Protein AF-A7HED4-F1 (afdb_monomer)

Solvent-accessible surface area (backbone atoms only — not comparable to full-atom values): 51381 Å² total; per-residue (Å²): 135,92,88,86,83,90,87,86,90,88,89,86,82,90,84,86,86,87,80,84,82,87,85,90,85,84,85,78,87,82,94,77,87,62,64,84,81,27,48,77,59,94,93,39,71,42,75,64,60,63,80,73,79,54,67,51,77,67,40,40,24,67,33,13,4,58,94,39,56,47,18,56,63,71,30,32,25,86,46,32,77,16,14,70,39,52,35,47,51,101,47,24,13,41,68,59,53,68,72,76,80,55,64,35,87,53,39,43,27,67,31,11,3,65,82,40,56,44,22,58,58,73,31,37,26,89,44,28,77,12,17,59,23,45,34,42,56,94,46,26,13,37,61,62,55,62,81,73,73,50,58,28,73,62,33,37,27,58,28,10,4,63,90,37,54,46,21,57,67,74,36,35,20,89,42,31,82,16,18,64,23,32,28,43,62,92,48,26,13,38,68,54,51,61,75,78,78,38,51,27,75,57,33,34,19,65,28,10,3,60,88,36,58,45,19,55,72,76,32,32,22,85,43,28,79,10,16,66,34,40,27,49,50,100,50,23,8,44,71,61,54,60,77,66,82,44,64,31,84,61,36,38,22,64,24,11,5,73,84,37,59,39,26,60,56,71,34,38,23,84,45,30,80,12,14,57,24,19,19,41,53,102,45,22,10,22,23,4,3,44,25,4,27,25,54,36,62,66,26,48,34,66,47,14,3,45,93,20,31,62,35,14,56,71,68,30,37,25,90,46,30,78,19,12,71,56,60,32,43,56,94,47,20,18,40,79,78,65,64,75,78,80,52,65,80,81,53,42,50,32,74,36,14,2,34,78,95,27,57,47,23,53,70,75,34,42,25,88,48,29,76,14,16,72,42,55,36,46,57,97,48,27,18,45,78,71,58,79,81,70,81,57,65,46,92,65,46,38,35,69,52,14,6,50,86,88,50,50,61,32,52,79,75,35,47,23,90,44,37,83,20,25,74,79,52,33,49,54,100,45,26,17,48,69,95,65,72,76,70,85,50,74,57,96,63,43,65,41,74,51,17,13,67,90,44,51,62,25,50,78,72,33,55,32,92,47,34,77,22,18,79,63,60,37,45,58,95,47,25,24,52,87,92,54,75,82,72,86,64,85,52,78,80,67,60,36,79,76,36,20,13,95,83,54,11,10,27,31,76,74,52,23,12,6,13,3,47,16,7,63,69,59,34,35,40,84,33,23,30,54,81,81,60,72,75,72,79,60,74,50,90,63,46,46,30,64,49,14,5,67,87,41,56,51,20,51,77,72,28,35,23,86,46,29,80,16,14,72,59,47,37,44,54,96,47,24,16,41,77,70,56,65,78,71,81,57,68,44,87,65,46,35,20,68,30,11,5,52,83,77,38,56,50,23,56,70,75,32,27,22,89,41,37,76,11,17,67,70,53,34,42,54,100,46,25,12,29,46,84,56,44,72,69,80,53,65,47,100,56,34,49,15,76,35,9,4,45,86,56,28,58,47,17,54,70,75,27,32,22,87,45,29,77,13,15,70,37,46,37,46,53,98,46,25,16,42,74,66,53,64,79,73,73,55,65,33,89,64,40,39,26,60,33,14,4,68,90,34,59,52,20,55,72,72,37,35,21,86,44,35,80,15,16,72,39,57,34,47,55,97,49,22,13,39,77,58,52,65,76,70,76,52,75,37,80,57,43,36,33,65,35,12,4,69,80,36,60,48,21,60,77,71,37,38,24,88,43,32,75,18,13,70,31,42,4,23,40,95,48,23,17,37,21,31,35,36,45,34,52,59,67,68,69,74,77,64,70,64,45,77,47,71,26,10,40,82,21,52,55,77,42,87,40,35,25,40,40,62,67,96,80,27,12,28,26,55,42,34,31,28,49,65,88,74,89,44,57,53,74,92,61,69,62,54,45,36,45,34,67,42,43,36,70,64,25,30,72,46,65,49,78,48,93,94,37,69,34,54,52,25,31,50,20,45,52,52,52,31,38,46,27,70,43,90,71,12,29,40,38,34,26,42,69,100,33,90,62,79,43,68,36,41,55,25,34,44,46,99,55,55,12,47,31,34,84,45,24,59,67,41,29,33,58,35,52,22,86,89,30,79,82,18,34,47,41,33,92,76,26,26,48,56,26,23,35,91,38,78,88,52,62,30,46,58,38,18,62,75,50,82,24,35,54,42,43,30,24,72,88,58,32,52,65,67,56,81,70,50,60,76,81,84,73,55,57,50,71,76,63,93,66,84,75,77,42,37,43,38,30,30,38,69

Structure (mmCIF, N/CA/C/O backbone):
data_AF-A7HED4-F1
#
_entry.id   AF-A7HED4-F1
#
loop_
_atom_site.group_PDB
_atom_site.id
_atom_site.type_symbol
_atom_site.label_atom_id
_atom_site.label_alt_id
_atom_site.label_comp_id
_atom_site.label_asym_id
_atom_site.label_entity_id
_atom_site.label_seq_id
_atom_site.pdbx_PDB_ins_code
_atom_site.Cartn_x
_atom_site.Cartn_y
_atom_site.Cartn_z
_atom_site.occupancy
_atom_site.B_iso_or_equiv
_atom_site.auth_seq_id
_atom_site.auth_comp_id
_atom_site.auth_asym_id
_atom_site.auth_atom_id
_atom_site.pdbx_PDB_model_num
ATOM 1 N N . MET A 1 1 ? 2.242 -45.317 53.124 1.00 32.81 1 MET A N 1
ATOM 2 C CA . MET A 1 1 ? 3.080 -46.475 53.544 1.00 32.81 1 MET A CA 1
ATOM 3 C C . MET A 1 1 ? 3.637 -46.226 54.950 1.00 32.81 1 MET A C 1
ATOM 5 O O . MET A 1 1 ? 3.432 -45.144 55.476 1.00 32.81 1 MET A O 1
ATOM 9 N N . SER A 1 2 ? 4.286 -47.212 55.580 1.00 36.34 2 SER A N 1
ATOM 10 C CA . SER A 1 2 ? 4.820 -47.104 56.954 1.00 36.34 2 SER A CA 1
ATOM 11 C C . SER A 1 2 ? 6.038 -46.175 57.074 1.00 36.34 2 SER A C 1
ATOM 13 O O . SER A 1 2 ? 6.941 -46.292 56.247 1.00 36.34 2 SER A O 1
ATOM 15 N N . SER A 1 3 ? 6.121 -45.371 58.149 1.00 31.45 3 SER A N 1
ATOM 16 C CA . SER A 1 3 ? 7.297 -45.322 59.056 1.00 31.45 3 SER A CA 1
ATOM 17 C C . SER A 1 3 ? 7.109 -44.406 60.283 1.00 31.45 3 SER A C 1
ATOM 19 O O . SER A 1 3 ? 6.693 -43.261 60.160 1.00 31.45 3 SER A O 1
ATOM 21 N N . ARG A 1 4 ? 7.516 -44.895 61.467 1.00 38.75 4 ARG A N 1
ATOM 22 C CA . ARG A 1 4 ? 7.826 -44.129 62.699 1.00 38.75 4 ARG A CA 1
ATOM 23 C C . ARG A 1 4 ? 9.233 -44.521 63.180 1.00 38.75 4 ARG A C 1
ATOM 25 O O . ARG A 1 4 ? 9.566 -45.704 63.112 1.00 38.75 4 ARG A O 1
ATOM 32 N N . PRO A 1 5 ? 10.019 -43.579 63.725 1.00 48.75 5 PRO A N 1
ATOM 33 C CA . PRO A 1 5 ? 10.653 -43.752 65.056 1.00 48.75 5 PRO A CA 1
ATOM 34 C C . PRO A 1 5 ? 10.305 -42.561 66.000 1.00 48.75 5 PRO A C 1
ATOM 36 O O . PRO A 1 5 ? 10.028 -41.478 65.504 1.00 48.75 5 PRO A O 1
ATOM 39 N N . LEU A 1 6 ? 10.094 -42.686 67.328 1.00 32.69 6 LEU A N 1
ATOM 40 C CA . LEU A 1 6 ? 11.025 -43.019 68.445 1.00 32.69 6 LEU A CA 1
ATOM 41 C C . LEU A 1 6 ? 12.090 -41.909 68.687 1.00 32.69 6 LEU A C 1
ATOM 43 O O . LEU A 1 6 ? 12.700 -41.478 67.720 1.00 32.69 6 LEU A O 1
ATOM 47 N N . VAL A 1 7 ? 12.406 -41.398 69.900 1.00 31.97 7 VAL A N 1
ATOM 48 C CA . VAL A 1 7 ? 12.181 -41.798 71.325 1.00 31.97 7 VAL A CA 1
ATOM 49 C C . VAL A 1 7 ? 12.046 -40.542 72.235 1.00 31.97 7 VAL A C 1
ATOM 51 O O . VAL A 1 7 ? 12.674 -39.532 71.934 1.00 31.97 7 VAL A O 1
ATOM 54 N N . GLY A 1 8 ? 11.363 -40.611 73.396 1.00 28.89 8 GLY A N 1
ATOM 55 C CA . GLY A 1 8 ? 11.451 -39.586 74.466 1.00 28.89 8 GLY A CA 1
ATOM 56 C C . GLY A 1 8 ? 11.029 -40.077 75.871 1.00 28.89 8 GLY A C 1
ATOM 57 O O . GLY A 1 8 ? 9.911 -40.543 76.049 1.00 28.89 8 GLY A O 1
ATOM 58 N N . LEU A 1 9 ? 11.933 -40.004 76.859 1.00 30.14 9 LEU A N 1
ATOM 59 C CA . LEU A 1 9 ? 11.768 -40.413 78.278 1.00 30.14 9 LEU A CA 1
ATOM 60 C C . LEU A 1 9 ? 11.087 -39.309 79.135 1.00 30.14 9 LEU A C 1
ATOM 62 O O . LEU A 1 9 ? 11.130 -38.154 78.733 1.00 30.14 9 LEU A O 1
ATOM 66 N N . ALA A 1 10 ? 10.524 -39.530 80.339 1.00 29.92 10 ALA A N 1
ATOM 67 C CA . ALA A 1 10 ? 10.331 -40.728 81.186 1.00 29.92 10 ALA A CA 1
ATOM 68 C C . ALA A 1 10 ? 9.165 -40.519 82.197 1.00 29.92 10 ALA A C 1
ATOM 70 O O . ALA A 1 10 ? 8.718 -39.394 82.399 1.00 29.92 10 ALA A O 1
ATOM 71 N N . LEU A 1 11 ? 8.726 -41.587 82.889 1.00 36.91 11 LEU A N 1
ATOM 72 C CA . LEU A 1 11 ? 7.639 -41.571 83.887 1.00 36.91 11 LEU A CA 1
ATOM 73 C C . LEU A 1 11 ? 8.068 -42.189 85.239 1.00 36.91 11 LEU A C 1
ATOM 75 O O . LEU A 1 11 ? 8.472 -43.351 85.271 1.00 36.91 11 LEU A O 1
ATOM 79 N N . ALA A 1 12 ? 7.936 -41.442 86.345 1.00 34.84 12 ALA A N 1
ATOM 80 C CA . ALA A 1 12 ? 8.026 -41.892 87.750 1.00 34.84 12 ALA A CA 1
ATOM 81 C C . ALA A 1 12 ? 7.647 -40.725 88.701 1.00 34.84 12 ALA A C 1
ATOM 83 O O . ALA A 1 12 ? 7.949 -39.587 88.364 1.00 34.84 12 ALA A O 1
ATOM 84 N N . ALA A 1 13 ? 7.083 -40.886 89.908 1.00 34.88 13 ALA A N 1
ATOM 85 C CA . ALA A 1 13 ? 6.392 -42.001 90.581 1.00 34.88 13 ALA A CA 1
ATOM 86 C C . ALA A 1 13 ? 5.722 -41.472 91.892 1.00 34.88 13 ALA A C 1
ATOM 88 O O . ALA A 1 13 ? 5.904 -40.308 92.231 1.00 34.88 13 ALA A O 1
ATOM 89 N N . PHE A 1 14 ? 5.066 -42.359 92.664 1.00 27.20 14 PHE A N 1
ATOM 90 C CA . PHE A 1 14 ? 4.455 -42.166 94.007 1.00 27.20 14 PHE A CA 1
ATOM 91 C C . PHE A 1 14 ? 3.105 -41.398 94.110 1.00 27.20 14 PHE A C 1
ATOM 93 O O . PHE A 1 14 ? 2.859 -40.501 93.319 1.00 27.20 14 PHE A O 1
ATOM 100 N N . VAL A 1 15 ? 2.238 -41.607 95.129 1.00 33.75 15 VAL A N 1
ATOM 101 C CA . VAL A 1 15 ? 1.632 -42.850 95.706 1.00 33.75 15 VAL A CA 1
ATOM 102 C C . VAL A 1 15 ? 0.630 -42.523 96.849 1.00 33.75 15 VAL A C 1
ATOM 104 O O . VAL A 1 15 ? 0.887 -41.627 97.642 1.00 33.75 15 VAL A O 1
ATOM 107 N N . ALA A 1 16 ? -0.404 -43.373 96.992 1.00 32.06 16 ALA A N 1
ATOM 108 C CA . ALA A 1 16 ? -1.256 -43.645 98.177 1.00 32.06 16 ALA A CA 1
ATOM 109 C C . ALA A 1 16 ? -2.467 -42.751 98.570 1.00 32.06 16 ALA A C 1
ATOM 111 O O . ALA A 1 16 ? -2.342 -41.562 98.826 1.00 32.06 16 ALA A O 1
ATOM 112 N N . ALA A 1 17 ? -3.562 -43.481 98.865 1.00 32.81 17 ALA A N 1
ATOM 113 C CA . ALA A 1 17 ? -4.663 -43.198 99.807 1.00 32.81 17 ALA A CA 1
ATOM 114 C C . ALA A 1 17 ? -5.717 -42.123 99.419 1.00 32.81 17 ALA A C 1
ATOM 116 O O . ALA A 1 17 ? -5.441 -41.230 98.634 1.00 32.81 17 ALA A O 1
ATOM 117 N N . CYS A 1 18 ? -6.966 -42.178 99.918 1.00 28.81 18 CYS A N 1
ATOM 118 C CA . CYS A 1 18 ? -7.543 -43.064 100.951 1.00 28.81 18 CYS A CA 1
ATOM 119 C C . CYS A 1 18 ? -8.990 -43.526 100.630 1.00 28.81 18 CYS A C 1
ATOM 121 O O . CYS A 1 18 ? -9.549 -43.158 99.602 1.00 28.81 18 CYS A O 1
ATOM 123 N N . SER A 1 19 ? -9.590 -44.340 101.509 1.00 30.97 19 SER A N 1
ATOM 124 C CA . SER A 1 19 ? -10.839 -45.082 101.255 1.00 30.97 19 SER A CA 1
ATOM 125 C C . SER A 1 19 ? -12.036 -44.663 102.127 1.00 30.97 19 SER A C 1
ATOM 127 O O . SER A 1 19 ? -11.884 -44.382 103.310 1.00 30.97 19 SER A O 1
ATOM 129 N N . SER A 1 20 ? -13.235 -44.790 101.544 1.00 32.91 20 SER A N 1
ATOM 130 C CA . SER A 1 20 ? -14.482 -45.315 102.148 1.00 32.91 20 SER A CA 1
ATOM 131 C C . SER A 1 20 ? -15.017 -44.792 103.507 1.00 32.91 20 SER A C 1
ATOM 133 O O . SER A 1 20 ? -14.553 -45.186 104.573 1.00 32.91 20 SER A O 1
ATOM 135 N N . SER A 1 21 ? -16.178 -44.128 103.421 1.00 32.12 21 SER A N 1
ATOM 136 C CA . SER A 1 21 ? -17.404 -44.354 104.225 1.00 32.12 21 SER A CA 1
ATOM 137 C C . SER A 1 21 ? -17.420 -44.225 105.769 1.00 32.12 21 SER A C 1
ATOM 139 O O . SER A 1 21 ? -17.008 -45.127 106.493 1.00 32.12 21 SER A O 1
ATOM 141 N N . SER A 1 22 ? -18.180 -43.215 106.219 1.00 36.19 22 SER A N 1
ATOM 142 C CA . SER A 1 22 ? -19.263 -43.303 107.230 1.00 36.19 22 SER A CA 1
ATOM 143 C C . SER A 1 22 ? -18.967 -43.611 108.715 1.00 36.19 22 SER A C 1
ATOM 145 O O . SER A 1 22 ? -18.629 -44.738 109.078 1.00 36.19 22 SER A O 1
ATOM 147 N N . PRO A 1 23 ? -19.371 -42.702 109.626 1.00 36.03 23 PRO A N 1
ATOM 148 C CA . PRO A 1 23 ? -19.792 -43.030 110.987 1.00 36.03 23 PRO A CA 1
ATOM 149 C C . PRO A 1 23 ? -21.330 -43.083 111.112 1.00 36.03 23 PRO A C 1
ATOM 151 O O . PRO A 1 23 ? -22.029 -42.168 110.687 1.00 36.03 23 PRO A O 1
ATOM 154 N N . LYS A 1 24 ? -21.882 -44.116 111.766 1.00 43.50 24 LYS A N 1
ATOM 155 C CA . LYS A 1 24 ? -23.277 -44.092 112.252 1.00 43.50 24 LYS A CA 1
ATOM 156 C C . LYS A 1 24 ? -23.331 -43.517 113.668 1.00 43.50 24 LYS A C 1
ATOM 158 O O . LYS A 1 24 ? -22.602 -43.989 114.540 1.00 43.50 24 LYS A O 1
ATOM 163 N N . LYS A 1 25 ? -24.273 -42.609 113.928 1.00 32.28 25 LYS A N 1
ATOM 164 C CA . LYS A 1 25 ? -24.783 -42.315 115.275 1.00 32.28 25 LYS A CA 1
ATOM 165 C C . LYS A 1 25 ? -26.309 -42.309 115.270 1.00 32.28 25 LYS A C 1
ATOM 167 O O . LYS A 1 25 ? -26.932 -41.938 114.285 1.00 32.28 25 LYS A O 1
ATOM 172 N N . THR A 1 26 ? -26.883 -42.761 116.378 1.00 51.84 26 THR A N 1
ATOM 173 C CA . THR A 1 26 ? -28.325 -42.832 116.634 1.00 51.84 26 THR A CA 1
ATOM 174 C C . THR A 1 26 ? -28.627 -42.021 117.883 1.00 51.84 26 THR A C 1
ATOM 176 O O . THR A 1 26 ? -28.060 -42.325 118.936 1.00 51.84 26 THR A O 1
ATOM 179 N N . GLU A 1 27 ? -29.527 -41.047 117.798 1.00 37.72 27 GLU A N 1
ATOM 180 C CA . GLU A 1 27 ? -29.956 -40.249 118.954 1.00 37.72 27 GLU A CA 1
ATOM 181 C C . GLU A 1 27 ? -31.449 -40.491 119.257 1.00 37.72 27 GLU A C 1
ATOM 183 O O . GLU A 1 27 ? -32.131 -41.230 118.542 1.00 37.72 27 GLU A O 1
ATOM 188 N N . LYS A 1 28 ? -31.930 -39.992 120.401 1.00 44.59 28 LYS A N 1
ATOM 189 C CA . LYS A 1 28 ? -33.223 -40.369 121.004 1.00 44.59 28 LYS A CA 1
ATOM 190 C C . LYS A 1 28 ? -34.285 -39.274 120.827 1.00 44.59 28 LYS A C 1
ATOM 192 O O . LYS A 1 28 ? -33.919 -38.105 120.794 1.00 44.59 28 LYS A O 1
ATOM 197 N N . PRO A 1 29 ? -35.589 -39.617 120.829 1.00 47.66 29 PRO A N 1
ATOM 198 C CA . PRO A 1 29 ? -36.653 -38.620 120.950 1.00 47.66 29 PRO A CA 1
ATOM 199 C C . PRO A 1 29 ? -36.608 -37.899 122.310 1.00 47.66 29 PRO A C 1
ATOM 201 O O . PRO A 1 29 ? -36.215 -38.487 123.322 1.00 47.66 29 PRO A O 1
ATOM 204 N N . CYS A 1 30 ? -37.027 -36.631 122.313 1.00 48.47 30 CYS A N 1
ATOM 205 C CA . CYS A 1 30 ? -36.997 -35.737 123.474 1.00 48.47 30 CYS A CA 1
ATOM 206 C C . CYS A 1 30 ? -38.171 -35.966 124.456 1.00 48.47 30 CYS A C 1
ATOM 208 O O . CYS A 1 30 ? -39.101 -36.723 124.176 1.00 48.47 30 CYS A O 1
ATOM 210 N N . SER A 1 31 ? -38.109 -35.327 125.630 1.00 58.34 31 SER A N 1
ATOM 211 C CA . SER A 1 31 ? -38.955 -35.608 126.801 1.00 58.34 31 SER A CA 1
ATOM 212 C C . SER A 1 31 ? -40.067 -34.578 127.082 1.00 58.34 31 SER A C 1
ATOM 214 O O . SER A 1 31 ? -40.909 -34.82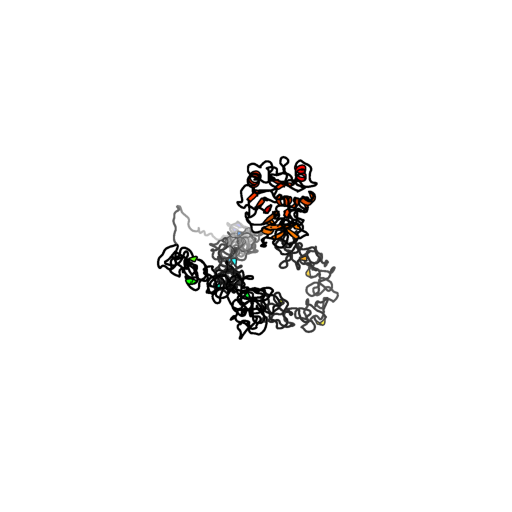1 127.950 1.00 58.34 31 SER A O 1
ATOM 216 N N . VAL A 1 32 ? -40.107 -33.455 126.353 1.00 60.34 32 VAL A N 1
ATOM 217 C CA . VAL A 1 32 ? -41.012 -32.312 126.590 1.00 60.34 32 VAL A CA 1
ATOM 218 C C . VAL A 1 32 ? -41.791 -31.896 125.336 1.00 60.34 32 VAL A C 1
ATOM 220 O O . VAL A 1 32 ? -41.308 -32.018 124.215 1.00 60.34 32 VAL A O 1
ATOM 223 N N . THR A 1 33 ? -43.011 -31.385 125.528 1.00 63.22 33 THR A N 1
ATOM 224 C CA . THR A 1 33 ? -43.884 -30.881 124.454 1.00 63.22 33 THR A CA 1
ATOM 225 C C . THR A 1 33 ? -43.811 -29.356 124.357 1.00 63.22 33 THR A C 1
ATOM 227 O O . THR A 1 33 ? -44.373 -28.663 125.210 1.00 63.22 33 THR A O 1
ATOM 230 N N . CYS A 1 34 ? -43.160 -28.834 123.318 1.00 62.72 34 CYS A N 1
ATOM 231 C CA . CYS A 1 34 ? -43.201 -27.408 122.983 1.00 62.72 34 CYS A CA 1
ATOM 232 C C . CYS A 1 34 ? -44.554 -27.016 122.354 1.00 62.72 34 CYS A C 1
ATOM 234 O O . CYS A 1 34 ? -45.287 -27.866 121.844 1.00 62.72 34 CYS A O 1
ATOM 236 N N . ALA A 1 35 ? -44.892 -25.726 122.405 1.00 62.06 35 ALA A N 1
ATOM 237 C CA . ALA A 1 35 ? -46.055 -25.166 121.721 1.00 62.06 35 ALA A CA 1
ATOM 238 C C . ALA A 1 35 ? -45.609 -24.495 120.415 1.00 62.06 35 ALA A C 1
ATOM 240 O O . ALA A 1 35 ? -44.674 -23.698 120.434 1.00 62.06 35 ALA A O 1
ATOM 241 N N . ALA A 1 36 ? -46.289 -24.806 119.307 1.00 55.50 36 ALA A N 1
ATOM 242 C CA . ALA A 1 36 ? -45.963 -24.262 117.990 1.00 55.50 36 ALA A CA 1
ATOM 243 C C . ALA A 1 36 ? -45.993 -22.713 117.981 1.00 55.50 36 ALA A C 1
ATOM 245 O O . ALA A 1 36 ? -46.878 -22.129 118.617 1.00 55.50 36 ALA A O 1
ATOM 246 N N . PRO A 1 37 ? -45.069 -22.045 117.261 1.00 58.66 37 PRO A N 1
ATOM 247 C CA . PRO A 1 37 ? -44.120 -22.619 116.297 1.00 58.66 37 PRO A CA 1
ATOM 248 C C . PRO A 1 37 ? -42.833 -23.206 116.904 1.00 58.66 37 PRO A C 1
ATOM 250 O O . PRO A 1 37 ? -42.082 -23.837 116.178 1.00 58.66 37 PRO A O 1
ATOM 253 N N . ASN A 1 38 ? -42.573 -23.031 118.202 1.00 65.88 38 ASN A N 1
ATOM 254 C CA . ASN A 1 38 ? -41.278 -23.355 118.809 1.00 65.88 38 ASN A CA 1
ATOM 255 C C . ASN A 1 38 ? -40.963 -24.865 118.834 1.00 65.88 38 ASN A C 1
ATOM 257 O O . ASN A 1 38 ? -41.787 -25.663 119.300 1.00 65.88 38 ASN A O 1
ATOM 261 N N . VAL A 1 39 ? -39.739 -25.241 118.448 1.00 61.16 39 VAL A N 1
ATOM 262 C CA . VAL A 1 39 ? -39.247 -26.633 118.401 1.00 61.16 39 VAL A CA 1
ATOM 263 C C . VAL A 1 39 ? -38.165 -26.877 119.467 1.00 61.16 39 VAL A C 1
ATOM 265 O O . VAL A 1 39 ? -37.671 -25.947 120.107 1.00 61.16 39 VAL A O 1
ATOM 268 N N . CYS A 1 40 ? -37.886 -28.150 119.779 1.00 59.19 40 CYS A N 1
ATOM 269 C CA . CYS A 1 40 ? -37.070 -28.537 120.930 1.00 59.19 40 CYS A CA 1
ATOM 270 C C . CYS A 1 40 ? -35.617 -28.875 120.565 1.00 59.19 40 CYS A C 1
ATOM 272 O O . CYS A 1 40 ? -35.331 -29.979 120.097 1.00 59.19 40 CYS A O 1
ATOM 274 N N . VAL A 1 41 ? -34.700 -27.963 120.886 1.00 61.47 41 VAL A N 1
ATOM 275 C CA . VAL A 1 41 ? -33.251 -28.124 120.724 1.00 61.47 41 VAL A CA 1
ATOM 276 C C . VAL A 1 41 ? -32.611 -28.237 122.110 1.00 61.47 41 VAL A C 1
ATOM 278 O O . VAL A 1 41 ? -32.778 -27.371 122.966 1.00 61.47 41 VAL A O 1
ATOM 281 N N . GLY A 1 42 ? -31.906 -29.341 122.380 1.00 62.44 42 GLY A N 1
ATOM 282 C CA . GLY A 1 42 ? -31.178 -29.534 123.647 1.00 62.44 42 GLY A CA 1
ATOM 283 C C . GLY A 1 42 ? -32.040 -29.529 124.925 1.00 62.44 42 GLY A C 1
ATOM 284 O O . GLY A 1 42 ? -31.589 -29.029 125.951 1.00 62.44 42 GLY A O 1
ATOM 285 N N . GLU A 1 43 ? -33.266 -30.065 124.865 1.00 67.12 43 GLU A N 1
ATOM 286 C CA . GLU A 1 43 ? -34.304 -30.007 125.923 1.00 67.12 43 GLU A CA 1
ATOM 287 C C . GLU A 1 43 ? -34.871 -28.595 126.228 1.00 67.12 43 GLU A C 1
ATOM 289 O O . GLU A 1 43 ? -35.593 -28.414 127.210 1.00 67.12 43 GLU A O 1
ATOM 294 N N . VAL A 1 44 ? -34.621 -27.599 125.368 1.00 67.00 44 VAL A N 1
ATOM 295 C CA . VAL A 1 44 ? -35.192 -26.238 125.448 1.00 67.00 44 VAL A CA 1
ATOM 296 C C . VAL A 1 44 ? -36.055 -25.957 124.210 1.00 67.00 44 VAL A C 1
ATOM 298 O O . VAL A 1 44 ? -35.771 -26.471 123.136 1.00 67.00 44 VAL A O 1
ATOM 301 N N . CYS A 1 45 ? -37.129 -25.170 124.347 1.00 68.12 45 CYS A N 1
ATOM 302 C CA . CYS A 1 45 ? -37.962 -24.746 123.213 1.00 68.12 45 CYS A CA 1
ATOM 303 C C . CYS A 1 45 ? -37.467 -23.401 122.646 1.00 68.12 45 CYS A C 1
ATOM 305 O O . CYS A 1 45 ? -37.660 -22.369 123.298 1.00 68.12 45 CYS A O 1
ATOM 307 N N . SER A 1 46 ? -36.886 -23.400 121.446 1.00 64.69 46 SER A N 1
ATOM 308 C CA . SER A 1 46 ? -36.409 -22.198 120.736 1.00 64.69 46 SER A CA 1
ATOM 309 C C . SER A 1 46 ? -37.456 -21.662 119.748 1.00 64.69 46 SER A C 1
ATOM 311 O O . SER A 1 46 ? -38.337 -22.419 119.340 1.00 64.69 46 SER A O 1
ATOM 313 N N . PRO A 1 47 ? -37.429 -20.365 119.384 1.00 70.00 47 PRO A N 1
ATOM 314 C CA . PRO A 1 47 ? -38.079 -19.889 118.162 1.00 70.00 47 PRO A CA 1
ATOM 315 C C . PRO A 1 47 ? -37.301 -20.376 116.919 1.00 70.00 47 PRO A C 1
ATOM 317 O O . PRO A 1 47 ? -36.091 -20.575 117.044 1.00 70.00 47 PRO A O 1
ATOM 320 N N . PRO A 1 48 ? -37.960 -20.513 115.754 1.00 69.62 48 PRO A N 1
ATOM 321 C CA . PRO A 1 48 ? -37.338 -21.033 114.535 1.00 69.62 48 PRO A CA 1
ATOM 322 C C . PRO A 1 48 ? -36.184 -20.163 114.021 1.00 69.62 48 PRO A C 1
ATOM 324 O O . PRO A 1 48 ? -36.223 -18.935 114.182 1.00 69.62 48 PRO A O 1
ATOM 327 N N . SER A 1 49 ? -35.147 -20.787 113.446 1.00 77.38 49 SER A N 1
ATOM 328 C CA . SER A 1 49 ? -33.875 -20.115 113.137 1.00 77.38 49 SER A CA 1
ATOM 329 C C . SER A 1 49 ? -32.954 -20.898 112.185 1.00 77.38 49 SER A C 1
ATOM 331 O O . SER A 1 49 ? -32.371 -21.891 112.605 1.00 77.38 49 SER A O 1
ATOM 333 N N . CYS A 1 50 ? -32.654 -20.298 111.024 1.00 78.56 50 CYS A N 1
ATOM 334 C CA . CYS A 1 50 ? -31.803 -20.759 109.904 1.00 78.56 50 CYS A CA 1
ATOM 335 C C . CYS A 1 50 ? -30.327 -21.162 110.188 1.00 78.56 50 CYS A C 1
ATOM 337 O O . CYS A 1 50 ? -29.484 -21.032 109.300 1.00 78.56 50 CYS A O 1
ATOM 339 N N . THR A 1 51 ? -29.949 -21.515 111.420 1.00 81.50 51 THR A N 1
ATOM 340 C CA . THR A 1 51 ? -28.584 -21.928 111.815 1.00 81.50 51 THR A CA 1
ATOM 341 C C . THR A 1 51 ? -28.556 -22.775 113.107 1.00 81.50 51 THR A C 1
ATOM 343 O O . THR A 1 51 ? -27.533 -22.779 113.803 1.00 81.50 51 THR A O 1
ATOM 346 N N . ASP A 1 52 ? -29.672 -23.360 113.547 1.00 74.38 52 ASP A N 1
ATOM 347 C CA . ASP A 1 52 ? -29.784 -24.040 114.849 1.00 74.38 52 ASP A CA 1
ATOM 348 C C . ASP A 1 52 ? -29.677 -25.580 114.787 1.00 74.38 52 ASP A C 1
ATOM 350 O O . ASP A 1 52 ? -29.444 -26.227 115.818 1.00 74.38 52 ASP A O 1
ATOM 354 N N . GLY A 1 53 ? -29.705 -26.156 113.580 1.00 76.00 53 GLY A N 1
ATOM 355 C CA . GLY A 1 53 ? -29.459 -27.571 113.315 1.00 76.00 53 GLY A CA 1
ATOM 356 C C . GLY A 1 53 ? -30.695 -28.472 113.369 1.00 76.00 53 GLY A C 1
ATOM 357 O O . GLY A 1 53 ? -30.538 -29.700 113.344 1.00 76.00 53 GLY A O 1
ATOM 358 N N . VAL A 1 54 ? -31.909 -27.916 113.443 1.00 75.50 54 VAL A N 1
ATOM 359 C CA . VAL A 1 54 ? -33.147 -28.641 113.106 1.00 75.50 54 VAL A CA 1
ATOM 360 C C . VAL A 1 54 ? -33.747 -28.141 111.785 1.00 75.50 54 VAL A C 1
ATOM 362 O O . VAL A 1 54 ? -33.128 -27.375 111.061 1.00 75.50 54 VAL A O 1
ATOM 365 N N . ARG A 1 55 ? -34.913 -28.676 111.409 1.00 75.19 55 ARG A N 1
ATOM 366 C CA . ARG A 1 55 ? -35.743 -28.122 110.337 1.00 75.19 55 ARG A CA 1
ATOM 367 C C . ARG A 1 55 ? -37.029 -27.621 110.976 1.00 75.19 55 ARG A C 1
ATOM 369 O O . ARG A 1 55 ? -37.840 -28.457 111.396 1.00 75.19 55 ARG A O 1
ATOM 376 N N . ASP A 1 56 ? -37.211 -26.313 111.074 1.00 74.25 56 ASP A N 1
ATOM 377 C CA . ASP A 1 56 ? -38.443 -25.711 111.586 1.00 74.25 56 ASP A CA 1
ATOM 378 C C . ASP A 1 56 ? -38.848 -24.417 110.853 1.00 74.25 56 ASP A C 1
ATOM 380 O O . ASP A 1 56 ? -38.456 -24.194 109.714 1.00 74.25 56 ASP A O 1
ATOM 384 N N . GLY A 1 57 ? -39.795 -23.651 111.408 1.00 78.94 57 GLY A N 1
ATOM 385 C CA . GLY A 1 57 ? -40.395 -22.518 110.694 1.00 78.94 57 GLY A CA 1
ATOM 386 C C . GLY A 1 57 ? -41.040 -22.936 109.363 1.00 78.94 57 GLY A C 1
ATOM 387 O O . GLY A 1 57 ? -41.924 -23.797 109.336 1.00 78.94 57 GLY A O 1
ATOM 388 N N . ASP A 1 58 ? -40.609 -22.290 108.283 1.00 79.31 58 ASP A N 1
ATOM 389 C CA . ASP A 1 58 ? -40.940 -22.564 106.882 1.00 79.31 58 ASP A CA 1
ATOM 390 C C . ASP A 1 58 ? -39.784 -23.215 106.089 1.00 79.31 58 ASP A C 1
ATOM 392 O O . ASP A 1 58 ? -39.903 -23.396 104.879 1.00 79.31 58 ASP A O 1
ATOM 396 N N . GLU A 1 59 ? -38.705 -23.633 106.760 1.00 86.19 59 GLU A N 1
ATOM 397 C CA . GLU A 1 59 ? -37.525 -24.248 106.139 1.00 86.19 59 GLU A CA 1
ATOM 398 C C . GLU A 1 59 ? -37.854 -25.528 105.355 1.00 86.19 59 GLU A C 1
ATOM 400 O O . GLU A 1 59 ? -38.719 -26.342 105.732 1.00 86.19 59 GLU A O 1
ATOM 405 N N . THR A 1 60 ? -37.105 -25.772 104.278 1.00 81.44 60 THR A N 1
ATOM 406 C CA . THR A 1 60 ? -37.310 -26.932 103.403 1.00 81.44 60 THR A CA 1
ATOM 407 C C . THR A 1 60 ? -36.265 -28.028 103.566 1.00 81.44 60 THR A C 1
ATOM 409 O O . THR A 1 60 ? -36.613 -29.206 103.432 1.00 81.44 60 THR A O 1
ATOM 412 N N . ALA A 1 61 ? -35.052 -27.697 104.005 1.00 81.06 61 ALA A N 1
ATOM 413 C CA . ALA A 1 61 ? -34.132 -28.638 104.645 1.00 81.06 61 ALA A CA 1
ATOM 414 C C . ALA A 1 61 ? -33.716 -28.112 106.030 1.00 81.06 61 ALA A C 1
ATOM 416 O O . ALA A 1 61 ? -34.299 -27.164 106.530 1.00 81.06 61 ALA A O 1
ATOM 417 N N . VAL A 1 62 ? -32.764 -28.770 106.692 1.00 83.75 62 VAL A N 1
ATOM 418 C CA . VAL A 1 62 ? -32.203 -28.266 107.960 1.00 83.75 62 VAL A CA 1
ATOM 419 C C . VAL A 1 62 ? -31.440 -26.969 107.679 1.00 83.75 62 VAL A C 1
ATOM 421 O O . VAL A 1 62 ? -30.563 -26.985 106.816 1.00 83.75 62 VAL A O 1
ATOM 424 N N . ASP A 1 63 ? -31.771 -25.893 108.396 1.00 80.75 63 ASP A N 1
ATOM 425 C CA . ASP A 1 63 ? -31.158 -24.558 108.294 1.00 80.75 63 ASP A CA 1
ATOM 426 C C . ASP A 1 63 ? -31.282 -23.841 106.915 1.00 80.75 63 ASP A C 1
ATOM 428 O O . ASP A 1 63 ? -30.595 -22.841 106.691 1.00 80.75 63 ASP A O 1
ATOM 432 N N . CYS A 1 64 ? -32.112 -24.310 105.964 1.00 81.94 64 CYS A N 1
ATOM 433 C CA . CYS A 1 64 ? -32.210 -23.703 104.619 1.00 81.94 64 CYS A CA 1
ATOM 434 C C . CYS A 1 64 ? -33.574 -23.858 103.905 1.00 81.94 64 CYS A C 1
ATOM 436 O O . CYS A 1 64 ? -34.364 -24.763 104.201 1.00 81.94 64 CYS A O 1
ATOM 438 N N . GLY A 1 65 ? -33.821 -22.972 102.930 1.00 80.19 65 GLY A N 1
ATOM 439 C CA . GLY A 1 65 ? -35.072 -22.834 102.167 1.00 80.19 65 GLY A CA 1
ATOM 440 C C . GLY A 1 65 ? -36.139 -21.973 102.861 1.00 80.19 65 GLY A C 1
ATOM 441 O O . GLY A 1 65 ? -35.978 -21.582 104.019 1.00 80.19 65 GLY A O 1
ATOM 442 N N . GLY A 1 66 ? -37.231 -21.651 102.165 1.00 81.94 66 GLY A N 1
ATOM 443 C CA . GLY A 1 66 ? -38.252 -20.717 102.652 1.00 81.94 66 GLY A CA 1
ATOM 444 C C . GLY A 1 66 ? -37.682 -19.313 102.892 1.00 81.94 66 GLY A C 1
ATOM 445 O O . GLY A 1 66 ? -36.996 -18.751 102.042 1.00 81.94 66 GLY A O 1
ATOM 446 N N . ALA A 1 67 ? -37.933 -18.732 104.067 1.00 81.06 67 ALA A N 1
ATOM 447 C CA . ALA A 1 67 ? -37.354 -17.450 104.481 1.00 81.06 67 ALA A CA 1
ATOM 448 C C . ALA A 1 67 ? -35.845 -17.491 104.833 1.00 81.06 67 ALA A C 1
ATOM 450 O O . ALA A 1 67 ? -35.275 -16.448 105.177 1.00 81.06 67 ALA A O 1
ATOM 451 N N . CYS A 1 68 ? -35.201 -18.662 104.791 1.00 81.19 68 CYS A N 1
ATOM 452 C CA . CYS A 1 68 ? -33.775 -18.839 105.070 1.00 81.19 68 CYS A CA 1
ATOM 453 C C . CYS A 1 68 ? -32.905 -18.717 103.804 1.00 81.19 68 CYS A C 1
ATOM 455 O O . CYS A 1 68 ? -33.391 -18.423 102.715 1.00 81.19 68 CYS A O 1
ATOM 457 N N . ALA A 1 69 ? -31.586 -18.902 103.940 1.00 81.62 69 ALA A N 1
ATOM 458 C CA . ALA A 1 69 ? -30.715 -19.007 102.768 1.00 81.62 69 ALA A CA 1
ATOM 459 C C . ALA A 1 69 ? -31.105 -20.243 101.927 1.00 81.62 69 ALA A C 1
ATOM 461 O O . ALA A 1 69 ? -31.546 -21.237 102.518 1.00 81.62 69 ALA A O 1
ATOM 462 N N . PRO A 1 70 ? -30.950 -20.222 100.591 1.00 84.62 70 PRO A N 1
ATOM 463 C CA . PRO A 1 70 ? -31.292 -21.372 99.764 1.00 84.62 70 PRO A CA 1
ATOM 464 C C . PRO A 1 70 ? -30.422 -22.596 100.084 1.00 84.62 70 PRO A C 1
ATOM 466 O O . PRO A 1 70 ? -29.321 -22.506 100.630 1.00 84.62 70 PRO A O 1
ATOM 469 N N . CYS A 1 71 ? -30.942 -23.779 99.780 1.00 82.31 71 CYS A N 1
ATOM 470 C CA . CYS A 1 71 ? -30.275 -25.041 100.038 1.00 82.31 71 CYS A CA 1
ATOM 471 C C . CYS A 1 71 ? -29.296 -25.414 98.915 1.00 82.31 71 CYS A C 1
ATOM 473 O O . CYS A 1 71 ? -29.653 -25.464 97.736 1.00 82.31 71 CYS A O 1
ATOM 475 N N . THR A 1 72 ? -28.079 -25.798 99.303 1.00 84.06 72 THR A N 1
ATOM 476 C CA . THR A 1 72 ? -27.115 -26.460 98.404 1.00 84.06 72 THR A CA 1
ATOM 477 C C . THR A 1 72 ? -27.641 -27.808 97.877 1.00 84.06 72 THR A C 1
ATOM 479 O O . THR A 1 72 ? -28.533 -28.427 98.468 1.00 84.06 72 THR A O 1
ATOM 482 N N . SER A 1 73 ? -27.083 -28.285 96.757 1.00 79.31 73 SER A N 1
ATOM 483 C CA . SER A 1 73 ? -27.546 -29.479 96.031 1.00 79.31 73 SER A CA 1
ATOM 484 C C . SER A 1 73 ? -27.706 -30.714 96.932 1.00 79.31 73 SER A C 1
ATOM 486 O O . SER A 1 73 ? -26.781 -31.117 97.639 1.00 79.31 73 SER A O 1
ATOM 488 N N . GLY A 1 74 ? -28.876 -31.352 96.877 1.00 77.00 74 GLY A N 1
ATOM 489 C CA . GLY A 1 74 ? -29.252 -32.475 97.742 1.00 77.00 74 GLY A CA 1
ATOM 490 C C . GLY A 1 74 ? -29.925 -32.086 99.066 1.00 77.00 74 GLY A C 1
ATOM 491 O O . GLY A 1 74 ? -30.359 -32.979 99.797 1.00 77.00 74 GLY A O 1
ATOM 492 N N . GLY A 1 75 ? -30.063 -30.792 99.374 1.00 82.50 75 GLY A N 1
ATOM 493 C CA . GLY A 1 75 ? -31.051 -30.310 100.344 1.00 82.50 75 GLY A CA 1
ATOM 494 C C . GLY A 1 75 ? -32.484 -30.580 99.865 1.00 82.50 75 GLY A C 1
ATOM 495 O O . GLY A 1 75 ? -32.716 -30.784 98.677 1.00 82.50 75 GLY A O 1
ATOM 496 N N . ALA A 1 76 ? -33.451 -30.613 100.780 1.00 83.38 76 ALA A N 1
ATOM 497 C CA . ALA A 1 76 ? -34.866 -30.773 100.441 1.00 83.38 76 ALA A CA 1
ATOM 498 C C . ALA A 1 76 ? -35.537 -29.413 100.165 1.00 83.38 76 ALA A C 1
ATOM 500 O O . ALA A 1 76 ? -35.168 -28.402 100.759 1.00 83.38 76 ALA A O 1
ATOM 501 N N . CYS A 1 77 ? -36.527 -29.396 99.274 1.00 84.19 77 CYS A N 1
ATOM 502 C CA . CYS A 1 77 ? -37.151 -28.181 98.734 1.00 84.19 77 CYS A CA 1
ATOM 503 C C . CYS A 1 77 ? -38.648 -28.378 98.451 1.00 84.19 77 CYS A C 1
ATOM 505 O O . CYS A 1 77 ? -39.160 -29.503 98.466 1.00 84.19 77 CYS A O 1
ATOM 507 N N . THR A 1 78 ? -39.356 -27.279 98.196 1.00 84.12 78 THR A N 1
ATOM 508 C CA . THR A 1 78 ? -40.771 -27.251 97.786 1.00 84.12 78 THR A CA 1
ATOM 509 C C . THR A 1 78 ? -41.059 -26.290 96.631 1.00 84.12 78 THR A C 1
ATOM 511 O O . THR A 1 78 ? -41.983 -26.538 95.857 1.00 84.12 78 THR A O 1
ATOM 514 N N . LEU A 1 79 ? -40.260 -25.233 96.498 1.00 81.94 79 LEU A N 1
ATOM 515 C CA . LEU A 1 79 ? -40.239 -24.249 95.424 1.00 81.94 79 LEU A CA 1
ATOM 516 C C . LEU A 1 79 ? -38.818 -24.177 94.833 1.00 81.94 79 LEU A C 1
ATOM 518 O O . LEU A 1 79 ? -37.864 -24.578 95.500 1.00 81.94 79 LEU A O 1
ATOM 522 N N . PRO A 1 80 ? -38.635 -23.681 93.598 1.00 76.38 80 PRO A N 1
ATOM 523 C CA . PRO A 1 80 ? -37.309 -23.610 92.980 1.00 76.38 80 PRO A CA 1
ATOM 524 C C . PRO A 1 80 ? -36.387 -22.610 93.706 1.00 76.38 80 PRO A C 1
ATOM 526 O O . PRO A 1 80 ? -35.198 -22.867 93.870 1.00 76.38 80 PRO A O 1
ATOM 529 N N . GLU A 1 81 ? -36.967 -21.530 94.243 1.00 82.06 81 GLU A N 1
ATOM 530 C CA . GLU A 1 81 ? -36.306 -20.519 95.085 1.00 82.06 81 GLU A CA 1
ATOM 531 C C . GLU A 1 81 ? -35.778 -21.039 96.440 1.00 82.06 81 GLU A C 1
ATOM 533 O O . GLU A 1 81 ? -34.973 -20.362 97.077 1.00 82.06 81 GLU A O 1
ATOM 538 N N . ASP A 1 82 ? -36.154 -22.254 96.860 1.00 83.81 82 ASP A N 1
ATOM 539 C CA . ASP A 1 82 ? -35.582 -22.912 98.045 1.00 83.81 82 ASP A CA 1
ATOM 540 C C . ASP A 1 82 ? -34.133 -23.398 97.822 1.00 83.81 82 ASP A C 1
ATOM 542 O O . ASP A 1 82 ? -33.514 -23.905 98.758 1.00 83.81 82 ASP A O 1
ATOM 546 N N . CYS A 1 83 ? -33.594 -23.308 96.601 1.00 84.31 83 CYS A N 1
ATOM 547 C CA . CYS A 1 83 ? -32.342 -23.944 96.180 1.00 84.31 83 CYS A CA 1
ATOM 548 C C . CYS A 1 83 ? -31.312 -22.938 95.644 1.00 84.31 83 CYS A C 1
ATOM 550 O O . CYS A 1 83 ? -31.662 -22.057 94.865 1.00 84.31 83 CYS A O 1
ATOM 552 N N . ASP A 1 84 ? -30.025 -23.116 95.973 1.00 84.12 84 ASP A N 1
ATOM 553 C CA . ASP A 1 84 ? -28.925 -22.269 95.452 1.00 84.12 84 ASP A CA 1
ATOM 554 C C . ASP A 1 84 ? -28.779 -22.368 93.917 1.00 84.12 84 ASP A C 1
ATOM 556 O O . ASP A 1 84 ? -28.224 -21.478 93.281 1.00 84.12 84 ASP A O 1
ATOM 560 N N . SER A 1 85 ? -29.273 -23.458 93.323 1.00 78.19 85 SER A N 1
ATOM 561 C CA . SER A 1 85 ? -29.363 -23.683 91.874 1.00 78.19 85 SER A CA 1
ATOM 562 C C . SER A 1 85 ? -30.622 -23.100 91.230 1.00 78.19 85 SER A C 1
ATOM 564 O O . SER A 1 85 ? -30.740 -23.131 90.014 1.00 78.19 85 SER A O 1
ATOM 566 N N . GLY A 1 86 ? -31.602 -22.639 92.012 1.00 78.00 86 GLY A N 1
ATOM 567 C CA . GLY A 1 86 ? -32.918 -22.275 91.487 1.00 78.00 86 GLY A CA 1
ATOM 568 C C . GLY A 1 86 ? -33.757 -23.461 90.988 1.00 78.00 86 GLY A C 1
ATOM 569 O O . GLY A 1 86 ? -34.793 -23.226 90.373 1.00 78.00 86 GLY A O 1
ATOM 570 N N . VAL A 1 87 ? -33.358 -24.720 91.245 1.00 82.00 87 VAL A N 1
ATOM 571 C CA . VAL A 1 87 ? -34.059 -25.923 90.750 1.00 82.00 87 VAL A CA 1
ATOM 572 C C . VAL A 1 87 ? -34.403 -26.907 91.863 1.00 82.00 87 VAL A C 1
ATOM 574 O O . VAL A 1 87 ? -33.540 -27.572 92.442 1.00 82.00 87 VAL A O 1
ATOM 577 N N . CYS A 1 88 ? -35.708 -27.078 92.083 1.00 83.06 88 CYS A N 1
ATOM 578 C CA . CYS A 1 88 ? -36.276 -28.088 92.968 1.00 83.06 88 CYS A CA 1
ATOM 579 C C . CYS A 1 88 ? -36.896 -29.239 92.159 1.00 83.06 88 CYS A C 1
ATOM 581 O O . CYS A 1 88 ? -37.958 -29.074 91.558 1.00 83.06 88 CYS A O 1
ATOM 583 N N . SER A 1 89 ? -36.264 -30.417 92.167 1.00 81.69 89 SER A N 1
ATOM 584 C CA . SER A 1 89 ? -36.711 -31.601 91.415 1.00 81.69 89 SER A CA 1
ATOM 585 C C . SER A 1 89 ? -36.976 -32.781 92.355 1.00 81.69 89 SER A C 1
ATOM 587 O O . SER A 1 89 ? -36.188 -33.058 93.257 1.00 81.69 89 SER A O 1
ATOM 589 N N . ASP A 1 90 ? -38.134 -33.435 92.215 1.00 83.06 90 ASP A N 1
ATOM 590 C CA . ASP A 1 90 ? -38.636 -34.483 93.129 1.00 83.06 90 ASP A CA 1
ATOM 591 C C . ASP A 1 90 ? -38.572 -34.121 94.640 1.00 83.06 90 ASP A C 1
ATOM 593 O O . ASP A 1 90 ? -38.503 -34.986 95.516 1.00 83.06 90 ASP A O 1
ATOM 597 N N . GLY A 1 91 ? -38.627 -32.822 94.968 1.00 82.75 91 GLY A N 1
ATOM 598 C CA . GLY A 1 91 ? -38.538 -32.311 96.343 1.00 82.75 91 GLY A CA 1
ATOM 599 C C . GLY A 1 91 ? -37.116 -32.258 96.911 1.00 82.75 91 GLY A C 1
ATOM 600 O O . GLY A 1 91 ? -36.946 -32.185 98.130 1.00 82.75 91 GLY A O 1
ATOM 601 N N . SER A 1 92 ? -36.086 -32.317 96.062 1.00 85.94 92 SER A N 1
ATOM 602 C CA . SER A 1 92 ? -34.687 -32.067 96.427 1.00 85.94 92 SER A CA 1
ATOM 603 C C . SER A 1 92 ? -34.017 -31.088 95.457 1.00 85.94 92 SER A C 1
ATOM 605 O O . SER A 1 92 ? -34.303 -31.079 94.261 1.00 85.94 92 SER A O 1
ATOM 607 N N . CYS A 1 93 ? -33.121 -30.249 95.972 1.00 83.88 93 CYS A N 1
ATOM 608 C CA . CYS A 1 93 ? -32.389 -29.279 95.171 1.00 83.88 93 CYS A CA 1
ATOM 609 C C . CYS A 1 93 ? -31.449 -30.003 94.214 1.00 83.88 93 CYS A C 1
ATOM 611 O O . CYS A 1 93 ? -30.544 -30.724 94.654 1.00 83.88 93 CYS A O 1
ATOM 613 N N . ALA A 1 94 ? -31.656 -29.807 92.914 1.00 80.00 94 ALA A N 1
ATOM 614 C CA . ALA A 1 94 ? -30.739 -30.303 91.903 1.00 80.00 94 ALA A CA 1
ATOM 615 C C . ALA A 1 94 ? -29.387 -29.580 92.023 1.00 80.00 94 ALA A C 1
ATOM 617 O O . ALA A 1 94 ? -29.282 -28.491 92.598 1.00 80.00 94 ALA A O 1
ATOM 618 N N . ALA A 1 95 ? -28.330 -30.193 91.498 1.00 76.56 95 ALA A N 1
ATOM 619 C CA . ALA A 1 95 ? -27.137 -29.429 91.164 1.00 76.56 95 ALA A CA 1
ATOM 620 C C . ALA A 1 95 ? -27.375 -28.741 89.822 1.00 76.56 95 ALA A C 1
ATOM 622 O O . ALA A 1 95 ? -27.872 -29.400 88.915 1.00 76.56 95 ALA A O 1
ATOM 623 N N . ALA A 1 96 ? -26.990 -27.466 89.751 1.00 70.75 96 ALA A N 1
ATOM 624 C CA . ALA A 1 96 ? -26.869 -26.672 88.534 1.00 70.75 96 ALA A CA 1
ATOM 625 C C . ALA A 1 96 ? -26.383 -27.512 87.340 1.00 70.75 96 ALA A C 1
ATOM 627 O O . ALA A 1 96 ? -25.309 -28.127 87.433 1.00 70.75 96 ALA A O 1
ATOM 628 N N . SER A 1 97 ? -27.163 -27.585 86.261 1.00 80.00 97 SER A N 1
ATOM 629 C CA . SER A 1 97 ? -26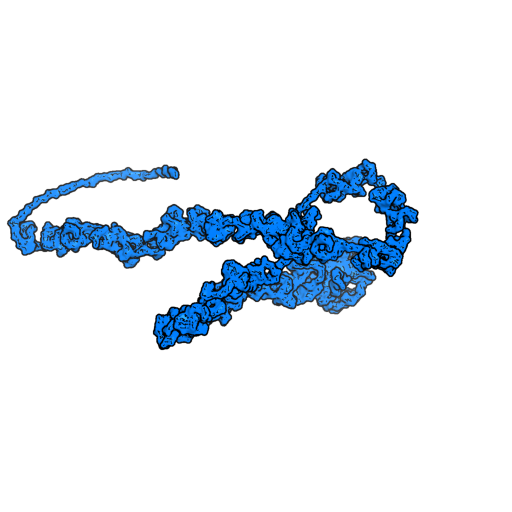.828 -28.402 85.096 1.00 80.00 97 SER A CA 1
ATOM 630 C C . SER A 1 97 ? -27.490 -27.945 83.797 1.00 80.00 97 SER A C 1
ATOM 632 O O . SER A 1 97 ? -28.696 -27.757 83.754 1.00 80.00 97 SER A O 1
ATOM 634 N N . CYS A 1 98 ? -26.681 -27.964 82.736 1.00 79.31 98 CYS A N 1
ATOM 635 C CA . CYS A 1 98 ? -26.971 -27.643 81.336 1.00 79.31 98 CYS A CA 1
ATOM 636 C C . CYS A 1 98 ? -28.177 -28.409 80.734 1.00 79.31 98 CYS A C 1
ATOM 638 O O . CYS A 1 98 ? -27.995 -29.371 79.976 1.00 79.31 98 CYS A O 1
ATOM 640 N N . GLY A 1 99 ? -29.405 -28.051 81.106 1.00 83.19 99 GLY A N 1
ATOM 641 C CA . GLY A 1 99 ? -30.632 -28.784 80.772 1.00 83.19 99 GLY A CA 1
ATOM 642 C C . GLY A 1 99 ? -31.585 -29.023 81.952 1.00 83.19 99 GLY A C 1
ATOM 643 O O . GLY A 1 99 ? -32.305 -30.028 81.937 1.00 83.19 99 GLY A O 1
ATOM 644 N N . ASP A 1 100 ? -31.575 -28.171 82.981 1.00 78.19 100 ASP A N 1
ATOM 645 C CA . ASP A 1 100 ? -32.516 -28.195 84.109 1.00 78.19 100 ASP A CA 1
ATOM 646 C C . ASP A 1 100 ? -33.617 -27.112 84.037 1.00 78.19 100 ASP A C 1
ATOM 648 O O . ASP A 1 100 ? -34.628 -27.219 84.745 1.00 78.19 100 ASP A O 1
ATOM 652 N N . GLY A 1 101 ? -33.510 -26.179 83.085 1.00 79.38 101 GLY A N 1
ATOM 653 C CA . GLY A 1 101 ? -34.565 -25.270 82.639 1.00 79.38 101 GLY A CA 1
ATOM 654 C C . GLY A 1 101 ? -34.486 -23.843 83.182 1.00 79.38 101 GLY A C 1
ATOM 655 O O . GLY A 1 101 ? -35.453 -23.095 82.998 1.00 79.38 101 GLY A O 1
ATOM 656 N N . VAL A 1 102 ? -33.398 -23.454 83.858 1.00 79.88 102 VAL A N 1
ATOM 657 C CA . VAL A 1 102 ? -33.172 -22.082 84.358 1.00 79.88 102 VAL A CA 1
ATOM 658 C C . VAL A 1 102 ? -31.700 -21.677 84.230 1.00 79.88 102 VAL A C 1
ATOM 660 O O . VAL A 1 102 ? -30.829 -22.466 84.563 1.00 79.88 102 VAL A O 1
ATOM 663 N N . GLU A 1 103 ? -31.428 -20.429 83.830 1.00 80.06 103 GLU A N 1
ATOM 664 C CA . GLU A 1 103 ? -30.075 -19.841 83.763 1.00 80.06 103 GLU A CA 1
ATOM 665 C C . GLU A 1 103 ? -29.387 -19.920 85.139 1.00 80.06 103 GLU A C 1
ATOM 667 O O . GLU A 1 103 ? -29.746 -19.174 86.061 1.00 80.06 103 GLU A O 1
ATOM 672 N N . ASN A 1 104 ? -28.434 -20.844 85.320 1.00 75.62 104 ASN A N 1
ATOM 673 C CA . ASN A 1 104 ? -27.812 -21.055 86.629 1.00 75.62 104 ASN A CA 1
ATOM 674 C C . ASN A 1 104 ? -26.331 -21.489 86.607 1.00 75.62 104 ASN A C 1
ATOM 676 O O . ASN A 1 104 ? -25.725 -21.817 85.589 1.00 75.62 104 ASN A O 1
ATOM 680 N N . GLY A 1 105 ? -25.706 -21.457 87.790 1.00 78.31 105 GLY A N 1
ATOM 681 C CA . GLY A 1 105 ? -24.354 -21.972 88.016 1.00 78.31 105 GLY A CA 1
ATOM 682 C C . GLY A 1 105 ? -23.244 -21.189 87.306 1.00 78.31 105 GLY A C 1
ATOM 683 O O . GLY A 1 105 ? -22.632 -20.306 87.903 1.00 78.31 105 GLY A O 1
ATOM 684 N N . GLN A 1 106 ? -22.930 -21.598 86.077 1.00 80.00 106 GLN A N 1
ATOM 685 C CA . GLN A 1 106 ? -21.867 -21.071 85.205 1.00 80.00 106 GLN A CA 1
ATOM 686 C C . GLN A 1 106 ? -22.348 -20.942 83.743 1.00 80.00 106 GLN A C 1
ATOM 688 O O . GLN A 1 106 ? -21.525 -20.859 82.832 1.00 80.00 106 GLN A O 1
ATOM 693 N N . GLU A 1 107 ? -23.660 -20.981 83.530 1.00 87.06 107 GLU A N 1
ATOM 694 C CA . GLU A 1 107 ? -24.333 -20.669 82.270 1.00 87.06 107 GLU A CA 1
ATOM 695 C C . GLU A 1 107 ? -24.368 -19.151 82.034 1.00 87.06 107 GLU A C 1
ATOM 697 O O . GLU A 1 107 ? -24.083 -18.360 82.940 1.00 87.06 107 GLU A O 1
ATOM 702 N N . THR A 1 108 ? -24.702 -18.744 80.811 1.00 85.56 108 THR A N 1
ATOM 703 C CA . THR A 1 108 ? -24.884 -17.330 80.434 1.00 85.56 108 THR A CA 1
ATOM 704 C C . THR A 1 108 ? -26.238 -17.033 79.797 1.00 85.56 108 THR A C 1
ATOM 706 O O . THR A 1 108 ? -26.568 -15.865 79.624 1.00 85.56 108 THR A O 1
ATOM 709 N N . ASP A 1 109 ? -27.005 -18.076 79.479 1.00 85.12 109 ASP A N 1
ATOM 710 C CA . ASP A 1 109 ? -28.449 -18.074 79.244 1.00 85.12 109 ASP A CA 1
ATOM 711 C C . ASP A 1 109 ? -28.986 -19.460 79.652 1.00 85.12 109 ASP A C 1
ATOM 713 O O . ASP A 1 109 ? -28.209 -20.364 79.965 1.00 85.12 109 ASP A O 1
ATOM 717 N N . VAL A 1 110 ? -30.302 -19.645 79.665 1.00 86.50 110 VAL A N 1
ATOM 718 C CA . VAL A 1 110 ? -30.975 -20.866 80.130 1.00 86.50 110 VAL A CA 1
ATOM 719 C C . VAL A 1 110 ? -30.381 -22.132 79.494 1.00 86.50 110 VAL A C 1
ATOM 721 O O . VAL A 1 110 ? -30.486 -22.331 78.283 1.00 86.50 110 VAL A O 1
ATOM 724 N N . ASP A 1 111 ? -29.813 -23.009 80.332 1.00 81.69 111 ASP A N 1
ATOM 725 C CA . ASP A 1 111 ? -29.213 -24.303 79.974 1.00 81.69 111 ASP A CA 1
ATOM 726 C C . ASP A 1 111 ? -27.930 -24.242 79.104 1.00 81.69 111 ASP A C 1
ATOM 728 O O . ASP A 1 111 ? -27.465 -25.284 78.615 1.00 81.69 111 ASP A O 1
ATOM 732 N N . CYS A 1 112 ? -27.330 -23.061 78.879 1.00 83.06 112 CYS A N 1
ATOM 733 C CA . CYS A 1 112 ? -26.236 -22.898 77.912 1.00 83.06 112 CYS A CA 1
ATOM 734 C C . CYS A 1 112 ? -25.158 -21.845 78.264 1.00 83.06 112 CYS A C 1
ATOM 736 O O . CYS A 1 112 ? -25.323 -20.975 79.115 1.00 83.06 112 CYS A O 1
ATOM 738 N N . GLY A 1 113 ? -24.008 -21.941 77.586 1.00 82.94 113 GLY A N 1
ATOM 739 C CA . GLY A 1 113 ? -22.871 -21.018 77.720 1.00 82.94 113 GLY A CA 1
ATOM 740 C C . GLY A 1 113 ? -21.896 -21.333 78.866 1.00 82.94 113 GLY A C 1
ATOM 741 O O . GLY A 1 113 ? -22.107 -22.251 79.661 1.00 82.94 113 GLY A O 1
ATOM 742 N N . GLY A 1 114 ? -20.773 -20.609 78.930 1.00 82.31 114 GLY A N 1
ATOM 743 C CA . GLY A 1 114 ? -19.746 -20.718 79.971 1.00 82.31 114 GLY A CA 1
ATOM 744 C C . GLY A 1 114 ? -19.079 -22.093 80.085 1.00 82.31 114 GLY A C 1
ATOM 745 O O . GLY A 1 114 ? -18.073 -22.369 79.431 1.00 82.31 114 GLY A O 1
ATOM 746 N N . SER A 1 115 ? -19.584 -22.953 80.977 1.00 81.38 115 SER A N 1
ATOM 747 C CA . SER A 1 115 ? -19.131 -24.357 81.100 1.00 81.38 115 SER A CA 1
ATOM 748 C C . SER A 1 115 ? -20.099 -25.396 80.526 1.00 81.38 115 SER A C 1
ATOM 750 O O . SER A 1 115 ? -19.819 -26.595 80.605 1.00 81.38 115 SER A O 1
ATOM 752 N N . CYS A 1 116 ? -21.227 -24.948 79.983 1.00 80.12 116 CYS A N 1
ATOM 753 C CA . CYS A 1 116 ? -22.262 -25.764 79.367 1.00 80.12 116 CYS A CA 1
ATOM 754 C C . CYS A 1 116 ? -22.118 -25.830 77.840 1.00 80.12 116 CYS A C 1
ATOM 756 O O . CYS A 1 116 ? -21.163 -25.314 77.259 1.00 80.12 116 CYS A O 1
ATOM 758 N N . SER A 1 117 ? -23.046 -26.522 77.175 1.00 81.06 117 SER A N 1
ATOM 759 C CA . SER A 1 117 ? -23.194 -26.448 75.717 1.00 81.06 117 SER A CA 1
ATOM 760 C C . SER A 1 117 ? -23.379 -24.984 75.285 1.00 81.06 117 SER A C 1
ATOM 762 O O . SER A 1 117 ? -24.186 -24.301 75.912 1.00 81.06 117 SER A O 1
ATOM 764 N N . PRO A 1 118 ? -22.674 -24.482 74.255 1.00 86.31 118 PRO A N 1
ATOM 765 C CA . PRO A 1 118 ? -22.805 -23.085 73.843 1.00 86.31 118 PRO A CA 1
ATOM 766 C C . PRO A 1 118 ? -24.218 -22.730 73.349 1.00 86.31 118 PRO A C 1
ATOM 768 O O . PRO A 1 118 ? -24.909 -23.568 72.765 1.00 86.31 118 PRO A O 1
ATOM 771 N N . CYS A 1 119 ? -24.644 -21.491 73.588 1.00 82.56 119 CYS A N 1
ATOM 772 C CA . CYS A 1 119 ? -25.994 -21.008 73.304 1.00 82.56 119 CYS A CA 1
ATOM 773 C C . CYS A 1 119 ? -26.262 -20.808 71.799 1.00 82.56 119 CYS A C 1
ATOM 775 O O . CYS A 1 119 ? -25.375 -20.336 71.083 1.00 82.56 119 CYS A O 1
ATOM 777 N N . PRO A 1 120 ? -27.480 -21.106 71.305 1.00 81.94 120 PRO A N 1
ATOM 778 C CA . PRO A 1 120 ? -27.900 -20.731 69.954 1.00 81.94 120 PRO A CA 1
ATOM 779 C C . PRO A 1 120 ? -28.023 -19.202 69.799 1.00 81.94 120 PRO A C 1
ATOM 781 O O . PRO A 1 120 ? -28.009 -18.458 70.784 1.00 81.94 120 PRO A O 1
ATOM 784 N N . GLY A 1 121 ? -28.161 -18.733 68.555 1.00 78.81 121 GLY A N 1
ATOM 785 C CA . GLY A 1 121 ? -28.311 -17.311 68.248 1.00 78.81 121 GLY A CA 1
ATOM 786 C C . GLY A 1 121 ? -29.485 -16.656 68.983 1.00 78.81 121 GLY A C 1
ATOM 787 O O . GLY A 1 121 ? -30.532 -17.262 69.224 1.00 78.81 121 GLY A O 1
ATOM 788 N N . GLY A 1 122 ? -29.280 -15.408 69.403 1.00 80.00 122 GLY A N 1
ATOM 789 C CA . GLY A 1 122 ? -30.218 -14.659 70.240 1.00 80.00 122 GLY A CA 1
ATOM 790 C C . GLY A 1 122 ? -30.140 -14.957 71.744 1.00 80.00 122 GLY A C 1
ATOM 791 O O . GLY A 1 122 ? -30.762 -14.218 72.506 1.00 80.00 122 GLY A O 1
ATOM 792 N N . GLY A 1 123 ? -29.383 -15.973 72.180 1.00 84.00 123 GLY A N 1
ATOM 793 C CA . GLY A 1 123 ? -29.150 -16.253 73.603 1.00 84.00 123 GLY A CA 1
ATOM 794 C C . GLY A 1 123 ? -28.166 -15.279 74.271 1.00 84.00 123 GLY A C 1
ATOM 795 O O . GLY A 1 123 ? -27.396 -14.607 73.591 1.00 84.00 123 GLY A O 1
ATOM 796 N N . ALA A 1 124 ? -28.170 -15.164 75.595 1.00 84.12 124 ALA A N 1
ATOM 797 C CA . ALA A 1 124 ? -27.271 -14.284 76.353 1.00 84.12 124 ALA A CA 1
ATOM 798 C C . ALA A 1 124 ? -25.845 -14.858 76.568 1.00 84.12 124 ALA A C 1
ATOM 800 O O . ALA A 1 124 ? -25.622 -16.069 76.614 1.00 84.12 124 ALA A O 1
ATOM 801 N N . CYS A 1 125 ? -24.844 -13.970 76.658 1.00 84.94 125 CYS A N 1
ATOM 802 C CA . CYS A 1 125 ? -23.422 -14.346 76.695 1.00 84.94 125 CYS A CA 1
ATOM 803 C C . CYS A 1 125 ? -22.513 -13.316 77.387 1.00 84.94 125 CYS A C 1
ATOM 805 O O . CYS A 1 125 ? -22.852 -12.140 77.541 1.00 84.94 125 CYS A O 1
ATOM 807 N N . THR A 1 126 ? -21.305 -13.752 77.757 1.00 83.19 126 THR A N 1
ATOM 808 C CA . THR A 1 126 ? -20.242 -12.920 78.353 1.00 83.19 126 THR A CA 1
ATOM 809 C C . THR A 1 126 ? -18.955 -12.877 77.522 1.00 83.19 126 THR A C 1
ATOM 811 O O . THR A 1 126 ? -18.193 -11.910 77.610 1.00 83.19 126 THR A O 1
ATOM 814 N N . GLY A 1 127 ? -18.718 -13.888 76.688 1.00 79.56 127 GLY A N 1
ATOM 815 C CA . GLY A 1 127 ? -17.616 -13.984 75.738 1.00 79.56 127 GLY A CA 1
ATOM 816 C C . GLY A 1 127 ? -17.905 -15.018 74.648 1.00 79.56 127 GLY A C 1
ATOM 817 O O . GLY A 1 127 ? -18.868 -15.770 74.727 1.00 79.56 127 GLY A O 1
ATOM 818 N N . GLY A 1 128 ? -17.071 -15.054 73.608 1.00 78.25 128 GLY A N 1
ATOM 819 C CA . GLY A 1 128 ? -17.357 -15.835 72.399 1.00 78.25 128 GLY A CA 1
ATOM 820 C C . GLY A 1 128 ? -17.625 -17.329 72.625 1.00 78.25 128 GLY A C 1
ATOM 821 O O . GLY A 1 128 ? -18.574 -17.874 72.077 1.00 78.25 128 GLY A O 1
ATOM 822 N N . GLY A 1 129 ? -16.853 -17.973 73.508 1.00 80.69 129 GLY A N 1
ATOM 823 C CA . GLY A 1 129 ? -17.009 -19.399 73.833 1.00 80.69 129 GLY A CA 1
ATOM 824 C C . GLY A 1 129 ? -18.324 -19.779 74.526 1.00 80.69 129 GLY A C 1
ATOM 825 O O . GLY A 1 129 ? -18.584 -20.968 74.692 1.00 80.69 129 GLY A O 1
ATOM 826 N N . ASP A 1 130 ? -19.148 -18.800 74.906 1.00 82.56 130 ASP A N 1
ATOM 827 C CA . ASP A 1 130 ? -20.497 -19.030 75.421 1.00 82.56 130 ASP A CA 1
ATOM 828 C C . ASP A 1 130 ? -21.506 -19.325 74.294 1.00 82.56 130 ASP A C 1
ATOM 830 O O . ASP A 1 130 ? -22.573 -19.874 74.555 1.00 82.56 130 ASP A O 1
ATOM 834 N N . CYS A 1 131 ? -21.175 -18.986 73.043 1.00 85.62 131 CYS A N 1
ATOM 835 C CA . CYS A 1 131 ? -22.070 -19.020 71.886 1.00 85.62 131 CYS A CA 1
ATOM 836 C C . CYS A 1 131 ? -21.722 -20.146 70.907 1.00 85.62 131 CYS A C 1
ATOM 838 O O . CYS A 1 131 ? -20.552 -20.436 70.664 1.00 85.62 131 CYS A O 1
ATOM 840 N N . ALA A 1 132 ? -22.734 -20.758 70.289 1.00 82.44 132 ALA A N 1
ATOM 841 C CA . ALA A 1 132 ? -22.558 -21.761 69.236 1.00 82.44 132 ALA A CA 1
ATOM 842 C C . ALA A 1 132 ? -21.928 -21.164 67.963 1.00 82.44 132 ALA A C 1
ATOM 844 O O . ALA A 1 132 ? -21.224 -21.866 67.243 1.00 82.44 132 ALA A O 1
ATOM 845 N N . SER A 1 133 ? -22.127 -19.863 67.745 1.00 77.88 133 SER A N 1
ATOM 846 C CA . SER A 1 133 ? -21.442 -19.029 66.752 1.00 77.88 133 SER A CA 1
ATOM 847 C C . SER A 1 133 ? -20.059 -18.536 67.197 1.00 77.88 133 SER A C 1
ATOM 849 O O . SER A 1 133 ? -19.412 -17.796 66.478 1.00 77.88 133 SER A O 1
ATOM 851 N N . GLY A 1 134 ? -19.589 -18.833 68.413 1.00 77.69 134 GLY A N 1
ATOM 852 C CA . GLY A 1 134 ? -18.335 -18.256 68.915 1.00 77.69 134 GLY A CA 1
ATOM 853 C C . GLY A 1 134 ? -18.353 -16.726 69.113 1.00 77.69 134 GLY A C 1
ATOM 854 O O . GLY A 1 134 ? -17.333 -16.164 69.520 1.00 77.69 134 GLY A O 1
ATOM 855 N N . VAL A 1 135 ? -19.478 -16.041 68.859 1.00 82.31 135 VAL A N 1
ATOM 856 C CA . VAL A 1 135 ? -19.560 -14.574 68.731 1.00 82.31 135 VAL A CA 1
ATOM 857 C C . VAL A 1 135 ? -20.577 -13.991 69.706 1.00 82.31 135 VAL A C 1
ATOM 859 O O . VAL A 1 135 ? -21.790 -14.113 69.544 1.00 82.31 135 VAL A O 1
ATOM 862 N N . CYS A 1 136 ? -20.064 -13.287 70.716 1.00 82.50 136 CYS A N 1
ATOM 863 C CA . CYS A 1 136 ? -20.872 -12.590 71.713 1.00 82.50 136 CYS A CA 1
ATOM 864 C C . CYS A 1 136 ? -21.006 -11.095 71.370 1.00 82.50 136 CYS A C 1
ATOM 866 O O . CYS A 1 136 ? -20.242 -10.248 71.846 1.00 82.50 136 CYS A O 1
ATOM 868 N N . ALA A 1 137 ? -21.979 -10.757 70.524 1.00 82.12 137 ALA A N 1
ATOM 869 C CA . ALA A 1 137 ? -22.242 -9.398 70.070 1.00 82.12 137 ALA A CA 1
ATOM 870 C C . ALA A 1 137 ? -23.089 -8.618 71.095 1.00 82.12 137 ALA A C 1
ATOM 872 O O . ALA A 1 137 ? -24.275 -8.862 71.289 1.00 82.12 137 ALA A O 1
ATOM 873 N N . SER A 1 138 ? -22.489 -7.621 71.754 1.00 83.56 138 SER A N 1
ATOM 874 C CA . SER A 1 138 ? -23.165 -6.750 72.741 1.00 83.56 138 SER A CA 1
ATOM 875 C C . SER A 1 138 ? -23.799 -7.464 73.955 1.00 83.56 138 SER A C 1
ATOM 877 O O . SER A 1 138 ? -24.666 -6.886 74.609 1.00 83.56 138 SER A O 1
ATOM 879 N N . GLY A 1 139 ? -23.344 -8.678 74.294 1.00 82.44 139 GLY A N 1
ATOM 880 C CA . GLY A 1 139 ? -23.910 -9.500 75.379 1.00 82.44 139 GLY A CA 1
ATOM 881 C C . GLY A 1 139 ? -25.000 -10.482 74.929 1.00 82.44 139 GLY A C 1
ATOM 882 O O . GLY A 1 139 ? -25.659 -11.095 75.767 1.00 82.44 139 GLY A O 1
ATOM 883 N N . THR A 1 140 ? -25.186 -10.639 73.618 1.00 86.19 140 THR A N 1
ATOM 884 C CA . THR A 1 140 ? -26.076 -11.628 73.005 1.00 86.19 140 THR A CA 1
ATOM 885 C C . THR A 1 140 ? -25.303 -12.402 71.937 1.00 86.19 140 THR A C 1
ATOM 887 O O . THR A 1 140 ? -24.514 -11.819 71.195 1.00 86.19 140 THR A O 1
ATOM 890 N N . CYS A 1 141 ? -25.497 -13.713 71.858 1.00 83.06 141 CYS A N 1
ATOM 891 C CA . CYS A 1 141 ? -24.940 -14.546 70.808 1.00 83.06 141 CYS A CA 1
ATOM 892 C C . CYS A 1 141 ? -25.494 -14.093 69.463 1.00 83.06 141 CYS A C 1
ATOM 894 O O . CYS A 1 141 ? -26.711 -14.106 69.246 1.00 83.06 141 CYS A O 1
ATOM 896 N N . ALA A 1 142 ? -24.601 -13.682 68.566 1.00 79.94 142 ALA A N 1
ATOM 897 C CA . ALA A 1 142 ? -24.973 -13.472 67.178 1.00 79.94 142 ALA A CA 1
ATOM 898 C C . ALA A 1 142 ? -25.412 -14.815 66.572 1.00 79.94 142 ALA A C 1
ATOM 900 O O . ALA A 1 142 ? -24.918 -15.871 66.976 1.00 79.94 142 ALA A O 1
ATOM 901 N N . GLU A 1 143 ? -26.325 -14.779 65.604 1.00 77.06 143 GLU A N 1
ATOM 902 C CA . GLU A 1 143 ? -26.372 -15.868 64.624 1.00 77.06 143 GLU A CA 1
ATOM 903 C C . GLU A 1 143 ? -25.059 -15.854 63.819 1.00 77.06 143 GLU A C 1
ATOM 905 O O . GLU A 1 143 ? -24.491 -14.768 63.659 1.00 77.06 143 GLU A O 1
ATOM 910 N N . PRO A 1 144 ? -24.587 -17.009 63.316 1.00 73.19 144 PRO A N 1
ATOM 911 C CA . PRO A 1 144 ? -23.433 -17.083 62.424 1.00 73.19 144 PRO A CA 1
ATOM 912 C C . PRO A 1 144 ? -23.458 -16.042 61.302 1.00 73.19 144 PRO A C 1
ATOM 914 O O . PRO 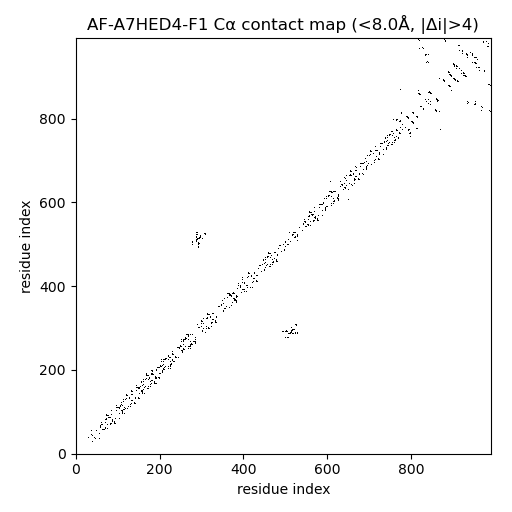A 1 144 ? -24.484 -15.882 60.633 1.00 73.19 144 PRO A O 1
ATOM 917 N N . SER A 1 145 ? -22.350 -15.321 61.117 1.00 77.19 145 SER A N 1
ATOM 918 C CA . SER A 1 145 ? -22.279 -14.173 60.217 1.00 77.19 145 SER A CA 1
ATOM 919 C C . SER A 1 145 ? -20.910 -14.047 59.554 1.00 77.19 145 SER A C 1
ATOM 921 O O . SER A 1 145 ? -19.921 -13.787 60.223 1.00 77.19 145 SER A O 1
ATOM 923 N N . CYS A 1 146 ? -20.915 -14.064 58.222 1.00 80.12 146 CYS A N 1
ATOM 924 C CA . CYS A 1 146 ? -19.768 -14.024 57.304 1.00 80.12 146 CYS A CA 1
ATOM 925 C C . CYS A 1 146 ? -18.930 -12.716 57.299 1.00 80.12 146 CYS A C 1
ATOM 927 O O . CYS A 1 146 ? -18.405 -12.325 56.258 1.00 80.12 146 CYS A O 1
ATOM 929 N N . ASP A 1 147 ? -18.910 -11.980 58.411 1.00 83.19 147 ASP A N 1
ATOM 930 C CA . ASP A 1 147 ? -18.300 -10.656 58.616 1.00 83.19 147 ASP A CA 1
ATOM 931 C C . ASP A 1 147 ? -17.997 -10.400 60.131 1.00 83.19 147 ASP A C 1
ATOM 933 O O . ASP A 1 147 ? -17.868 -9.247 60.563 1.00 83.19 147 ASP A O 1
ATOM 937 N N . ASP A 1 148 ? -17.967 -11.437 60.986 1.00 76.38 148 ASP A N 1
ATOM 938 C CA . ASP A 1 148 ? -17.804 -11.349 62.454 1.00 76.38 148 ASP A CA 1
ATOM 939 C C . ASP A 1 148 ? -16.387 -11.690 62.990 1.00 76.38 148 ASP A C 1
ATOM 941 O O . ASP A 1 148 ? -16.043 -11.367 64.137 1.00 76.38 148 ASP A O 1
ATOM 945 N N . SER A 1 149 ? -15.537 -12.221 62.112 1.00 79.62 149 SER A N 1
ATOM 946 C CA . SER A 1 149 ? -14.139 -12.630 62.254 1.00 79.62 149 SER A CA 1
ATOM 947 C C . SER A 1 149 ? -13.869 -13.790 63.213 1.00 79.62 149 SER A C 1
ATOM 949 O O . SER A 1 149 ? -12.802 -13.851 63.841 1.00 79.62 149 SER A O 1
ATOM 951 N N . VAL A 1 150 ? -14.797 -14.748 63.301 1.00 79.25 150 VAL A N 1
ATOM 952 C CA . VAL A 1 150 ? -14.645 -15.979 64.088 1.00 79.25 150 VAL A CA 1
ATOM 953 C C . VAL A 1 150 ? -15.206 -17.179 63.320 1.00 79.25 150 VAL A C 1
ATOM 955 O O . VAL A 1 150 ? -16.410 -17.267 63.173 1.00 79.25 150 VAL A O 1
ATOM 958 N N . GLN A 1 151 ? -14.372 -18.150 62.912 1.00 79.94 151 GLN A N 1
ATOM 959 C CA . GLN A 1 151 ? -14.841 -19.342 62.174 1.00 79.94 151 GLN A CA 1
ATOM 960 C C . GLN A 1 151 ? -16.006 -20.041 62.897 1.00 79.94 151 GLN A C 1
ATOM 962 O O . GLN A 1 151 ? -15.797 -20.653 63.955 1.00 79.94 151 GLN A O 1
ATOM 967 N N . ASN A 1 152 ? -17.213 -19.970 62.332 1.00 74.56 152 ASN A N 1
ATOM 968 C CA . ASN A 1 152 ? -18.415 -20.467 62.994 1.00 74.56 152 ASN A CA 1
ATOM 969 C C . ASN A 1 152 ? -19.553 -20.907 62.044 1.00 74.56 152 ASN A C 1
ATOM 971 O O . ASN A 1 152 ? -19.444 -20.831 60.830 1.00 74.56 152 ASN A O 1
ATOM 975 N N . GLY A 1 153 ? -20.648 -21.458 62.582 1.00 79.56 153 GLY A N 1
ATOM 976 C CA . GLY A 1 153 ? -21.748 -21.973 61.753 1.00 79.56 153 GLY A CA 1
ATOM 977 C C . GLY A 1 153 ? -21.331 -23.179 60.899 1.00 79.56 153 GLY A C 1
ATOM 978 O O . GLY A 1 153 ? -21.079 -24.255 61.446 1.00 79.56 153 GLY A O 1
ATOM 979 N N . ASP A 1 154 ? -21.294 -23.005 59.574 1.00 80.94 154 ASP A N 1
ATOM 980 C CA . ASP A 1 154 ? -20.720 -23.948 58.601 1.00 80.94 154 ASP A CA 1
ATOM 981 C C . ASP A 1 154 ? -19.468 -23.400 57.874 1.00 80.94 154 ASP A C 1
ATOM 983 O O . ASP A 1 154 ? -18.998 -24.018 56.918 1.00 80.94 154 ASP A O 1
ATOM 987 N N . GLU A 1 155 ? -18.893 -22.293 58.357 1.00 87.75 155 GLU A N 1
ATOM 988 C CA . GLU A 1 155 ? -17.633 -21.716 57.871 1.00 87.75 155 GLU A CA 1
ATOM 989 C C . GLU A 1 155 ? -16.426 -22.642 58.084 1.00 87.75 155 GLU A C 1
ATOM 991 O O . GLU A 1 155 ? -16.307 -23.380 59.074 1.00 87.75 155 GLU A O 1
ATOM 996 N N . THR A 1 156 ? -15.455 -22.547 57.179 1.00 85.38 156 THR A N 1
ATOM 997 C CA . THR A 1 156 ? -14.266 -23.405 57.167 1.00 85.38 156 THR A CA 1
ATOM 998 C C . THR A 1 156 ? -12.953 -22.687 57.485 1.00 85.38 156 THR A C 1
ATOM 1000 O O . THR A 1 156 ? -11.988 -23.355 57.863 1.00 85.38 156 THR A O 1
ATOM 1003 N N . ASP A 1 157 ? -12.947 -21.356 57.430 1.00 85.38 157 ASP A N 1
ATOM 1004 C CA . ASP A 1 157 ? -12.095 -20.459 58.224 1.00 85.38 157 ASP A CA 1
ATOM 1005 C C . ASP A 1 157 ? -12.916 -19.200 58.570 1.00 85.38 157 ASP A C 1
ATOM 1007 O O . ASP A 1 157 ? -14.082 -19.106 58.197 1.00 85.38 157 ASP A O 1
ATOM 1011 N N . ALA A 1 158 ? -12.361 -18.253 59.321 1.00 81.75 158 ALA A N 1
ATOM 1012 C CA . ALA A 1 158 ? -13.109 -17.090 59.798 1.00 81.75 158 ALA A CA 1
ATOM 1013 C C . ALA A 1 158 ? -13.715 -16.251 58.656 1.00 81.75 158 ALA A C 1
ATOM 1015 O O . ALA A 1 158 ? -12.994 -15.846 57.743 1.00 81.75 158 ALA A O 1
ATOM 1016 N N . ASP A 1 159 ? -15.014 -15.950 58.767 1.00 80.50 159 ASP A N 1
ATOM 1017 C CA . ASP A 1 159 ? -15.833 -15.199 57.800 1.00 80.50 159 ASP A CA 1
ATOM 1018 C C . ASP A 1 159 ? -16.090 -15.915 56.460 1.00 80.50 159 ASP A C 1
ATOM 1020 O O . ASP A 1 159 ? -16.615 -15.300 55.523 1.00 80.50 159 ASP A O 1
ATOM 1024 N N . CYS A 1 160 ? -15.704 -17.193 56.309 1.00 81.19 160 CYS A N 1
ATOM 1025 C CA . CYS A 1 160 ? -15.637 -17.794 54.979 1.00 81.19 160 CYS A CA 1
ATOM 1026 C C . CYS A 1 160 ? -15.883 -19.311 54.865 1.00 81.19 160 CYS A C 1
ATOM 1028 O O . CYS A 1 160 ? -15.616 -20.109 55.763 1.00 81.19 160 CYS A O 1
ATOM 1030 N N . GLY A 1 161 ? -16.362 -19.721 53.687 1.00 81.88 161 GLY A N 1
ATOM 1031 C CA . GLY A 1 161 ? -16.716 -21.108 53.362 1.00 81.88 161 GLY A CA 1
ATOM 1032 C C . GLY A 1 161 ? -18.138 -21.504 53.785 1.00 81.88 161 GLY A C 1
ATOM 1033 O O . GLY A 1 161 ? -18.849 -20.717 54.405 1.00 81.88 161 GLY A O 1
ATOM 1034 N N . GLY A 1 162 ? -18.591 -22.710 53.421 1.00 82.19 162 GLY A N 1
ATOM 1035 C CA . GLY A 1 162 ? -19.939 -23.181 53.770 1.00 82.19 162 GLY A CA 1
ATOM 1036 C C . GLY A 1 162 ? -21.052 -22.319 53.160 1.00 82.19 162 GLY A C 1
ATOM 1037 O O . GLY A 1 162 ? -21.179 -22.229 51.937 1.00 82.19 162 GLY A O 1
ATOM 1038 N N . SER A 1 163 ? -21.868 -21.686 54.006 1.00 81.88 163 SER A N 1
ATOM 1039 C CA . SER A 1 163 ? -22.907 -20.728 53.600 1.00 81.88 163 SER A CA 1
ATOM 1040 C C . SER A 1 163 ? -22.371 -19.315 53.304 1.00 81.88 163 SER A C 1
ATOM 1042 O O . SER A 1 163 ? -23.126 -18.473 52.810 1.00 81.88 163 SER A O 1
ATOM 1044 N N . CYS A 1 164 ? -21.100 -19.045 53.608 1.00 81.31 164 CYS A N 1
ATOM 1045 C CA . CYS A 1 164 ? -20.474 -17.725 53.552 1.00 81.31 164 CYS A CA 1
ATOM 1046 C C . CYS A 1 164 ? -19.662 -17.465 52.272 1.00 81.31 164 CYS A C 1
ATOM 1048 O O . CYS A 1 164 ? -19.625 -18.272 51.340 1.00 81.31 164 CYS A O 1
ATOM 1050 N N . ALA A 1 165 ? -19.036 -16.286 52.187 1.00 82.31 165 ALA A N 1
ATOM 1051 C CA . ALA A 1 165 ? -18.150 -15.948 51.077 1.00 82.31 165 ALA A CA 1
ATOM 1052 C C . ALA A 1 165 ? -16.976 -16.953 51.011 1.00 82.31 165 ALA A C 1
ATOM 1054 O O . ALA A 1 165 ? -16.432 -17.298 52.054 1.00 82.31 165 ALA A O 1
ATOM 1055 N N . PRO A 1 166 ? -16.552 -17.454 49.839 1.00 85.81 166 PRO A N 1
ATOM 1056 C CA . PRO A 1 166 ? -15.486 -18.460 49.800 1.00 85.81 166 PRO A CA 1
ATOM 1057 C C . PRO A 1 166 ? -14.110 -17.927 50.265 1.00 85.81 166 PRO A C 1
ATOM 1059 O O . PRO A 1 166 ? -13.707 -16.823 49.895 1.00 85.81 166 PRO A O 1
ATOM 1062 N N . CYS A 1 167 ? -13.375 -18.729 51.041 1.00 82.25 167 CYS A N 1
ATOM 1063 C CA . CYS A 1 167 ? -12.115 -18.387 51.718 1.00 82.25 167 CYS A CA 1
ATOM 1064 C C . CYS A 1 167 ? -10.943 -18.060 50.778 1.00 82.25 167 CYS A C 1
ATOM 1066 O O . CYS A 1 167 ? -10.865 -18.563 49.652 1.00 82.25 167 CYS A O 1
ATOM 1068 N N . ALA A 1 168 ? -9.977 -17.261 51.240 1.00 84.62 168 ALA A N 1
ATOM 1069 C CA . ALA A 1 168 ? -8.812 -16.905 50.438 1.00 84.62 168 ALA A CA 1
ATOM 1070 C C . ALA A 1 168 ? -7.717 -17.991 50.472 1.00 84.62 168 ALA A C 1
ATOM 1072 O O . ALA A 1 168 ? -7.730 -18.959 51.232 1.00 84.62 168 ALA A O 1
ATOM 1073 N N . SER A 1 169 ? -6.744 -17.860 49.570 1.00 79.25 169 SER A N 1
ATOM 1074 C CA . SER A 1 169 ? -5.674 -18.846 49.410 1.00 79.25 169 SER A CA 1
ATOM 1075 C C . SER A 1 169 ? -4.658 -18.789 50.557 1.00 79.25 169 SER A C 1
ATOM 1077 O O . SER A 1 169 ? -3.769 -17.933 50.574 1.00 79.25 169 SER A O 1
ATOM 1079 N N . GLY A 1 170 ? -4.755 -19.750 51.473 1.00 80.44 170 GLY A N 1
ATOM 1080 C CA . GLY A 1 170 ? -3.983 -19.841 52.714 1.00 80.44 170 GLY A CA 1
ATOM 1081 C C . GLY A 1 170 ? -4.828 -20.242 53.927 1.00 80.44 170 GLY A C 1
ATOM 1082 O O . GLY A 1 170 ? -4.255 -20.714 54.911 1.00 80.44 170 GLY A O 1
ATOM 1083 N N . ASP A 1 171 ? -6.147 -20.094 53.816 1.00 86.75 171 ASP A N 1
ATOM 1084 C CA . ASP A 1 171 ? -7.129 -20.250 54.892 1.00 86.75 171 ASP A CA 1
ATOM 1085 C C . ASP A 1 171 ? -7.692 -21.692 54.944 1.00 86.75 171 ASP A C 1
ATOM 1087 O O . ASP A 1 171 ? -7.432 -22.505 54.056 1.00 86.75 171 ASP A O 1
ATOM 1091 N N . GLY A 1 172 ? -8.415 -22.059 55.999 1.00 83.88 172 GLY A N 1
ATOM 1092 C CA . GLY A 1 172 ? -8.996 -23.388 56.237 1.00 83.88 172 GLY A CA 1
ATOM 1093 C C . GLY A 1 172 ? -10.167 -23.795 55.325 1.00 83.88 172 GLY A C 1
ATOM 1094 O O . GLY A 1 172 ? -10.924 -22.969 54.820 1.00 83.88 172 GLY A O 1
ATOM 1095 N N . CYS A 1 173 ? -10.326 -25.108 55.117 1.00 83.00 173 CYS A N 1
ATOM 1096 C CA . CYS A 1 173 ? -11.406 -25.699 54.312 1.00 83.00 173 CYS A CA 1
ATOM 1097 C C . CYS A 1 173 ? -11.747 -27.142 54.731 1.00 83.00 173 CYS A C 1
ATOM 1099 O O . CYS A 1 173 ? -10.868 -27.881 55.186 1.00 83.00 173 CYS A O 1
ATOM 1101 N N . GLU A 1 174 ? -12.989 -27.585 54.501 1.00 83.00 174 GLU A N 1
ATOM 1102 C CA . GLU A 1 174 ? -13.334 -29.021 54.469 1.00 83.00 174 GLU A CA 1
ATOM 1103 C C . GLU A 1 174 ? -13.548 -29.538 53.034 1.00 83.00 174 GLU A C 1
ATOM 1105 O O . GLU A 1 174 ? -13.263 -30.706 52.745 1.00 83.00 174 GLU A O 1
ATOM 1110 N N . SER A 1 175 ? -14.012 -28.685 52.118 1.00 78.19 175 SER A N 1
ATOM 1111 C CA . SER A 1 175 ? -14.353 -29.030 50.740 1.00 78.19 175 SER A CA 1
ATOM 1112 C C . SER A 1 175 ? -13.993 -27.919 49.742 1.00 78.19 175 SER A C 1
ATOM 1114 O O . SER A 1 175 ? -13.618 -26.809 50.108 1.00 78.19 175 SER A O 1
ATOM 1116 N N . GLY A 1 176 ? -14.060 -28.229 48.443 1.00 75.00 176 GLY A N 1
ATOM 1117 C CA . GLY A 1 176 ? -13.645 -27.291 47.396 1.00 75.00 176 GLY A CA 1
ATOM 1118 C C . GLY A 1 176 ? -14.526 -26.043 47.269 1.00 75.00 176 GLY A C 1
ATOM 1119 O O . GLY A 1 176 ? -14.011 -24.970 46.973 1.00 75.00 176 GLY A O 1
ATOM 1120 N N . SER A 1 177 ? -15.833 -26.148 47.542 1.00 78.06 177 SER A N 1
ATOM 1121 C CA . SER A 1 177 ? -16.765 -25.006 47.489 1.00 78.06 177 SER A CA 1
ATOM 1122 C C . SER A 1 177 ? -16.431 -23.901 48.485 1.00 78.06 177 SER A C 1
ATOM 1124 O O . SER A 1 177 ? -16.848 -22.762 48.295 1.00 78.06 177 SER A O 1
ATOM 1126 N N . ASP A 1 178 ? -15.673 -24.238 49.523 1.00 82.31 178 ASP A N 1
ATOM 1127 C CA . ASP A 1 178 ? -15.437 -23.358 50.658 1.00 82.31 178 ASP A CA 1
ATOM 1128 C C . ASP A 1 178 ? -14.302 -22.358 50.380 1.00 82.31 178 ASP A C 1
ATOM 1130 O O . ASP A 1 178 ? -14.124 -21.397 51.119 1.00 82.31 178 ASP A O 1
ATOM 1134 N N . CYS A 1 179 ? -13.566 -22.544 49.279 1.00 83.31 179 CYS A N 1
ATOM 1135 C CA . CYS A 1 179 ? -12.446 -21.711 48.849 1.00 83.31 179 CYS A CA 1
ATOM 1136 C C . CYS A 1 179 ? -12.813 -20.854 47.628 1.00 83.31 179 CYS A C 1
ATOM 1138 O O . CYS A 1 179 ? -13.337 -21.363 46.639 1.00 83.31 179 CYS A O 1
ATOM 1140 N N . ALA A 1 180 ? -12.411 -19.581 47.603 1.00 81.31 180 ALA A N 1
ATOM 1141 C CA . ALA A 1 180 ? -12.456 -18.736 46.400 1.00 81.31 180 ALA A CA 1
ATOM 1142 C C . ALA A 1 180 ? -11.555 -19.279 45.277 1.00 81.31 180 ALA A C 1
ATOM 1144 O O . ALA A 1 180 ? -11.762 -18.992 44.100 1.00 81.31 180 ALA A O 1
ATOM 1145 N N . SER A 1 181 ? -10.570 -20.101 45.643 1.00 76.31 181 SER A N 1
ATOM 1146 C CA . SER A 1 181 ? -9.748 -20.900 44.739 1.00 76.31 181 SER A CA 1
ATOM 1147 C C . SER A 1 181 ? -10.276 -22.321 44.507 1.00 76.31 181 SER A C 1
ATOM 1149 O O . SER A 1 181 ? -9.525 -23.147 44.012 1.00 76.31 181 SER A O 1
ATOM 1151 N N . GLY A 1 182 ? -11.509 -22.670 44.889 1.00 73.25 182 GLY A N 1
ATOM 1152 C CA . GLY A 1 182 ? -12.124 -23.985 44.633 1.00 73.25 182 GLY A CA 1
ATOM 1153 C C . GLY A 1 182 ? -11.423 -25.218 45.243 1.00 73.25 182 GLY A C 1
ATOM 1154 O O . GLY A 1 182 ? -11.933 -26.333 45.127 1.00 73.25 182 GLY A O 1
ATOM 1155 N N . ALA A 1 183 ? -10.234 -25.054 45.833 1.00 77.81 183 ALA A N 1
ATOM 1156 C CA . ALA A 1 183 ? -9.228 -26.098 46.007 1.00 77.81 183 ALA A CA 1
ATOM 1157 C C . ALA A 1 183 ? -8.911 -26.339 47.477 1.00 77.81 183 ALA A C 1
ATOM 1159 O O . ALA A 1 183 ? -8.043 -25.687 48.061 1.00 77.81 183 ALA A O 1
ATOM 1160 N N . CYS A 1 184 ? -9.576 -27.331 48.065 1.00 79.44 184 CYS A N 1
ATOM 1161 C CA . CYS A 1 184 ? -9.286 -27.751 49.426 1.00 79.44 184 CYS A CA 1
ATOM 1162 C C . CYS A 1 184 ? -8.239 -28.871 49.474 1.00 79.44 184 CYS A C 1
ATOM 1164 O O . CYS A 1 184 ? -8.560 -30.063 49.524 1.00 79.44 184 CYS A O 1
ATOM 1166 N N . ALA A 1 185 ? -6.957 -28.502 49.475 1.00 79.94 185 ALA A N 1
ATOM 1167 C CA . ALA A 1 185 ? -5.855 -29.457 49.480 1.00 79.94 185 ALA A CA 1
ATOM 1168 C C . ALA A 1 185 ? -5.292 -29.655 50.899 1.00 79.94 185 ALA A C 1
ATOM 1170 O O . ALA A 1 185 ? -4.538 -28.844 51.428 1.00 79.94 185 ALA A O 1
ATOM 1171 N N . SER A 1 186 ? -5.589 -30.811 51.501 1.00 80.00 186 SER A N 1
ATOM 1172 C CA . SER A 1 186 ? -5.178 -31.178 52.875 1.00 80.00 186 SER A CA 1
ATOM 1173 C C . SER A 1 186 ? -5.803 -30.334 54.003 1.00 80.00 186 SER A C 1
ATOM 1175 O O . SER A 1 186 ? -5.219 -30.260 55.085 1.00 80.00 186 SER A O 1
ATOM 1177 N N . GLY A 1 187 ? -6.986 -29.753 53.775 1.00 78.69 187 GLY A N 1
ATOM 1178 C CA . GLY A 1 187 ? -7.711 -28.937 54.763 1.00 78.69 187 GLY A CA 1
ATOM 1179 C C . GLY A 1 187 ? -7.306 -27.459 54.791 1.00 78.69 187 GLY A C 1
ATOM 1180 O O . GLY A 1 187 ? -7.558 -26.777 55.779 1.00 78.69 187 GLY A O 1
ATOM 1181 N N . VAL A 1 188 ? -6.635 -26.987 53.734 1.00 83.81 188 VAL A N 1
ATOM 1182 C CA . VAL A 1 188 ? -6.290 -25.578 53.503 1.00 83.81 188 VAL A CA 1
ATOM 1183 C C . VAL A 1 188 ? -6.608 -25.229 52.046 1.00 83.81 188 VAL A C 1
ATOM 1185 O O . VAL A 1 188 ? -6.290 -26.010 51.144 1.00 83.81 188 VAL A O 1
ATOM 1188 N N . CYS A 1 189 ? -7.210 -24.064 51.819 1.00 81.56 189 CYS A N 1
ATOM 1189 C CA . CYS A 1 189 ? -7.444 -23.473 50.511 1.00 81.56 189 CYS A CA 1
ATOM 1190 C C . CYS A 1 189 ? -6.110 -23.169 49.832 1.00 81.56 189 CYS A C 1
ATOM 1192 O O . CYS A 1 189 ? -5.411 -22.216 50.192 1.00 81.56 189 CYS A O 1
ATOM 1194 N N . THR A 1 190 ? -5.718 -23.970 48.844 1.00 77.94 190 THR A N 1
ATOM 1195 C CA . THR A 1 190 ? -4.473 -23.713 48.115 1.00 77.94 190 THR A CA 1
ATOM 1196 C C . THR A 1 190 ? -4.604 -22.503 47.191 1.00 77.94 190 THR A C 1
ATOM 1198 O O . THR A 1 190 ? -5.699 -22.206 46.707 1.00 77.94 190 THR A O 1
ATOM 1201 N N . PRO A 1 191 ? -3.500 -21.780 46.917 1.00 71.19 191 PRO A N 1
ATOM 1202 C CA . PRO A 1 191 ? -3.433 -20.893 45.763 1.00 71.19 191 PRO A CA 1
ATOM 1203 C C . PRO A 1 191 ? -3.825 -21.664 44.499 1.00 71.19 191 PRO A C 1
ATOM 1205 O O . PRO A 1 191 ? -3.328 -22.782 44.346 1.00 71.19 191 PRO A O 1
ATOM 1208 N N . PRO A 1 192 ? -4.675 -21.092 43.627 1.00 65.31 192 PRO A N 1
ATOM 1209 C CA . PRO A 1 192 ? -5.160 -21.775 42.433 1.00 65.31 192 PRO A CA 1
ATOM 1210 C C . PRO A 1 192 ? -3.982 -22.216 41.561 1.00 65.31 192 PRO A C 1
ATOM 1212 O O . PRO A 1 192 ? -3.073 -21.412 41.303 1.00 65.31 192 PRO A O 1
ATOM 1215 N N . GLY A 1 193 ? -3.946 -23.489 41.169 1.00 70.38 193 GLY A N 1
ATOM 1216 C CA . GLY A 1 193 ? -2.765 -24.074 40.553 1.00 70.38 193 GLY A CA 1
ATOM 1217 C C . GLY A 1 193 ? -3.041 -25.291 39.679 1.00 70.38 193 GLY A C 1
ATOM 1218 O O . GLY A 1 193 ? -3.542 -26.295 40.160 1.00 70.38 193 GLY A O 1
ATOM 1219 N N . CYS A 1 194 ? -2.510 -25.199 38.457 1.00 73.31 194 CYS A N 1
ATOM 1220 C CA . CYS A 1 194 ? -2.577 -26.051 37.256 1.00 73.31 194 CYS A CA 1
ATOM 1221 C C . CYS A 1 194 ? -2.312 -27.577 37.370 1.00 73.31 194 CYS A C 1
ATOM 1223 O O . CYS A 1 194 ? -1.714 -28.154 36.454 1.00 73.31 194 CYS A O 1
ATOM 1225 N N . ALA A 1 195 ? -2.592 -28.199 38.517 1.00 77.88 195 ALA A N 1
ATOM 1226 C CA . ALA A 1 195 ? -2.445 -29.621 38.856 1.00 77.88 195 ALA A CA 1
ATOM 1227 C C . ALA A 1 195 ? -2.961 -29.944 40.292 1.00 77.88 195 ALA A C 1
ATOM 1229 O O . ALA A 1 195 ? -2.436 -30.872 40.925 1.00 77.88 195 ALA A O 1
ATOM 1230 N N . ASP A 1 196 ? -3.876 -29.152 40.869 1.00 71.56 196 ASP A N 1
ATOM 1231 C CA . ASP A 1 196 ? -4.387 -29.316 42.241 1.00 71.56 196 ASP A CA 1
ATOM 1232 C C . ASP A 1 196 ? -5.674 -30.167 42.357 1.00 71.56 196 ASP A C 1
ATOM 1234 O O . ASP A 1 196 ? -5.962 -30.698 43.437 1.00 71.56 196 ASP A O 1
ATOM 1238 N N . GLY A 1 197 ? -6.352 -30.436 41.237 1.00 73.44 197 GLY A N 1
ATOM 1239 C CA . GLY A 1 197 ? -7.455 -31.388 41.094 1.00 73.44 197 GLY A CA 1
ATOM 1240 C C . GLY A 1 197 ? -8.856 -30.774 41.051 1.00 73.44 197 GLY A C 1
ATOM 1241 O O . GLY A 1 197 ? -9.837 -31.525 41.106 1.00 73.44 197 GLY A O 1
ATOM 1242 N N . VAL A 1 198 ? -8.975 -29.448 40.957 1.00 72.75 198 VAL A N 1
ATOM 1243 C CA . VAL A 1 198 ? -10.239 -28.720 40.736 1.00 72.75 198 VAL A CA 1
ATOM 1244 C C . VAL A 1 198 ? -10.087 -27.687 39.608 1.00 72.75 198 VAL A C 1
ATOM 1246 O O . VAL A 1 198 ? -9.034 -27.607 38.996 1.00 72.75 198 VAL A O 1
ATOM 1249 N N . LYS A 1 199 ? -11.152 -26.934 39.298 1.00 74.88 199 LYS A N 1
ATOM 1250 C CA . LYS A 1 199 ? -11.167 -25.837 38.313 1.00 74.88 199 LYS A CA 1
ATOM 1251 C C . LYS A 1 199 ? -11.154 -24.501 39.056 1.00 74.88 199 LYS A C 1
ATOM 1253 O O . LYS A 1 199 ? -12.155 -24.192 39.711 1.00 74.88 199 LYS A O 1
ATOM 1258 N N . ASN A 1 200 ? -10.079 -23.714 38.981 1.00 69.06 200 ASN A N 1
ATOM 1259 C CA . ASN A 1 200 ? -9.944 -22.516 39.815 1.00 69.06 200 ASN A CA 1
ATOM 1260 C C . ASN A 1 200 ? -9.135 -21.327 39.263 1.00 69.06 200 ASN A C 1
ATOM 1262 O O . ASN A 1 200 ? -8.377 -21.412 38.308 1.00 69.06 200 ASN A O 1
ATOM 1266 N N . GLY A 1 201 ? -9.273 -20.163 39.912 1.00 74.56 201 GLY A N 1
ATOM 1267 C CA . GLY A 1 201 ? -8.471 -18.975 39.606 1.00 74.56 201 GLY A CA 1
ATOM 1268 C C . GLY A 1 201 ? -8.706 -18.447 38.189 1.00 74.56 201 GLY A C 1
ATOM 1269 O O . GLY A 1 201 ? -9.700 -17.771 37.943 1.00 74.56 201 GLY A O 1
ATOM 1270 N N . SER A 1 202 ? -7.770 -18.722 37.276 1.00 75.56 202 SER A N 1
ATOM 1271 C CA . SER A 1 202 ? -7.905 -18.433 35.837 1.00 75.56 202 SER A CA 1
ATOM 1272 C C . SER A 1 202 ? -8.250 -19.657 34.986 1.00 75.56 202 SER A C 1
ATOM 1274 O O . SER A 1 202 ? -8.418 -19.520 33.780 1.00 75.56 202 SER A O 1
ATOM 1276 N N . GLU A 1 203 ? -8.252 -20.848 35.577 1.00 86.00 203 GLU A N 1
ATOM 1277 C CA . GLU A 1 203 ? -8.525 -22.104 34.891 1.00 86.00 203 GLU A CA 1
ATOM 1278 C C . GLU A 1 203 ? -9.970 -22.184 34.410 1.00 86.00 203 GLU A C 1
ATOM 1280 O O . GLU A 1 203 ? -10.916 -21.659 35.009 1.00 86.00 203 GLU A O 1
ATOM 1285 N N . THR A 1 204 ? -10.141 -22.905 33.315 1.00 83.38 204 THR A N 1
ATOM 1286 C CA . THR A 1 204 ? -11.406 -23.015 32.601 1.00 83.38 204 THR A CA 1
ATOM 1287 C C . THR A 1 204 ? -11.891 -24.451 32.482 1.00 83.38 204 THR A C 1
ATOM 1289 O O . THR A 1 204 ? -13.091 -24.653 32.285 1.00 83.38 204 THR A O 1
ATOM 1292 N N . ASP A 1 205 ? -11.029 -25.429 32.746 1.00 81.75 205 ASP A N 1
ATOM 1293 C CA . ASP A 1 205 ? -11.436 -26.696 33.346 1.00 81.75 205 ASP A CA 1
ATOM 1294 C C . ASP A 1 205 ? -10.511 -27.084 34.494 1.00 81.75 205 ASP A C 1
ATOM 1296 O O . ASP A 1 205 ? -9.572 -26.365 34.816 1.00 81.75 205 ASP A O 1
ATOM 1300 N N . VAL A 1 206 ? -10.787 -28.232 35.104 1.00 84.06 206 VAL A N 1
ATOM 1301 C CA . VAL A 1 206 ? -9.944 -28.833 36.130 1.00 84.06 206 VAL A CA 1
ATOM 1302 C C . VAL A 1 206 ? -8.480 -28.904 35.674 1.00 84.06 206 VAL A C 1
ATOM 1304 O O . VAL A 1 206 ? -8.177 -29.559 34.675 1.00 84.06 206 VAL A O 1
ATOM 1307 N N . ASP A 1 207 ? -7.589 -28.259 36.432 1.00 77.62 207 ASP A N 1
ATOM 1308 C CA . ASP A 1 207 ? -6.136 -28.176 36.219 1.00 77.62 207 ASP A CA 1
ATOM 1309 C C . ASP A 1 207 ? -5.661 -27.452 34.935 1.00 77.62 207 ASP A C 1
ATOM 1311 O O . ASP A 1 207 ? -4.474 -27.544 34.586 1.00 77.62 207 ASP A O 1
ATOM 1315 N N . CYS A 1 208 ? -6.531 -26.765 34.178 1.00 80.88 208 CYS A N 1
ATOM 1316 C CA . CYS A 1 208 ? -6.152 -26.254 32.853 1.00 80.88 208 CYS A CA 1
ATOM 1317 C C . CYS A 1 208 ? -6.885 -24.985 32.367 1.00 80.88 208 CYS A C 1
ATOM 1319 O O . CYS A 1 208 ? -8.012 -24.681 32.751 1.00 80.88 208 CYS A O 1
ATOM 1321 N N . GLY A 1 209 ? -6.227 -24.245 31.467 1.00 80.06 209 GLY A N 1
ATOM 1322 C CA . GLY A 1 209 ? -6.745 -23.020 30.839 1.00 80.06 209 GLY A CA 1
ATOM 1323 C C . GLY A 1 209 ? -6.292 -21.699 31.481 1.00 80.06 209 GLY A C 1
ATOM 1324 O O . GLY A 1 209 ? -5.692 -21.678 32.558 1.00 80.06 209 GLY A O 1
ATOM 1325 N N . GLY A 1 210 ? -6.532 -20.571 30.806 1.00 82.94 210 GLY A N 1
ATOM 1326 C CA . GLY A 1 210 ? -6.125 -19.242 31.267 1.00 82.94 210 GLY A CA 1
ATOM 1327 C C . GLY A 1 210 ? -4.607 -19.099 31.420 1.00 82.94 210 GLY A C 1
ATOM 1328 O O . GLY A 1 210 ? -3.862 -19.143 30.444 1.00 82.94 210 GLY A O 1
ATOM 1329 N N . ALA A 1 211 ? -4.126 -18.906 32.653 1.00 79.00 211 ALA A N 1
ATOM 1330 C CA . ALA A 1 211 ? -2.690 -18.857 32.957 1.00 79.00 211 ALA A CA 1
ATOM 1331 C C . ALA A 1 211 ? -2.031 -20.248 33.108 1.00 79.00 211 ALA A C 1
ATOM 1333 O O . ALA A 1 211 ? -0.815 -20.327 33.316 1.00 79.00 211 ALA A O 1
ATOM 1334 N N . CYS A 1 212 ? -2.811 -21.329 33.032 1.00 76.44 212 CYS A N 1
ATOM 1335 C CA . CYS A 1 212 ? -2.357 -22.707 33.191 1.00 76.44 212 CYS A CA 1
ATOM 1336 C C . CYS A 1 212 ? -2.048 -23.403 31.857 1.00 76.44 212 CYS A C 1
ATOM 1338 O O . CYS A 1 212 ? -2.129 -22.815 30.780 1.00 76.44 212 CYS A O 1
ATOM 1340 N N . ALA A 1 213 ? -1.624 -24.670 31.921 1.00 79.50 213 ALA A N 1
ATOM 1341 C CA . ALA A 1 213 ? -1.462 -25.483 30.718 1.00 79.50 213 ALA A CA 1
ATOM 1342 C C . ALA A 1 213 ? -2.819 -25.641 30.011 1.00 79.50 213 ALA A C 1
ATOM 1344 O O . ALA A 1 213 ? -3.847 -25.762 30.670 1.00 79.50 213 ALA A O 1
ATOM 1345 N N . ALA A 1 214 ? -2.827 -25.624 28.680 1.00 83.12 214 ALA A N 1
ATOM 1346 C CA . ALA A 1 214 ? -4.069 -25.598 27.918 1.00 83.12 214 ALA A CA 1
ATOM 1347 C C . ALA A 1 214 ? -4.789 -26.968 27.921 1.00 83.12 214 ALA A C 1
ATOM 1349 O O . ALA A 1 214 ? -4.155 -28.021 27.801 1.00 83.12 214 ALA A O 1
ATOM 1350 N N . CYS A 1 215 ? -6.112 -26.946 28.073 1.00 81.81 215 CYS A N 1
ATOM 1351 C CA . CYS A 1 215 ? -6.982 -28.096 28.305 1.00 81.81 215 CYS A CA 1
ATOM 1352 C C . CYS A 1 215 ? -7.036 -29.094 27.141 1.00 81.81 215 CYS A C 1
ATOM 1354 O O . CYS A 1 215 ? -6.952 -28.740 25.965 1.00 81.81 215 CYS A O 1
ATOM 1356 N N . GLY A 1 216 ? -7.234 -30.371 27.470 1.00 82.19 216 GLY A N 1
ATOM 1357 C CA . GLY A 1 216 ? -7.492 -31.413 26.477 1.00 82.19 216 GLY A CA 1
ATOM 1358 C C . GLY A 1 216 ? -8.895 -31.319 25.868 1.00 82.19 216 GLY A C 1
ATOM 1359 O O . GLY A 1 216 ? -9.808 -30.741 26.454 1.00 82.19 216 GLY A O 1
ATOM 1360 N N . VAL A 1 217 ? -9.078 -31.951 24.705 1.00 79.94 217 VAL A N 1
ATOM 1361 C CA . VAL A 1 217 ? -10.384 -32.050 24.034 1.00 79.94 217 VAL A CA 1
ATOM 1362 C C . VAL A 1 217 ? -11.426 -32.682 24.964 1.00 79.94 217 VAL A C 1
ATOM 1364 O O . VAL A 1 217 ? -11.223 -33.782 25.482 1.00 79.94 217 VAL A O 1
ATOM 1367 N N . GLY A 1 218 ? -12.551 -31.990 25.135 1.00 79.69 218 GLY A N 1
ATOM 1368 C CA . GLY A 1 218 ? -13.647 -32.323 26.042 1.00 79.69 218 GLY A CA 1
ATOM 1369 C C . GLY A 1 218 ? -13.606 -31.603 27.394 1.00 79.69 218 GLY A C 1
ATOM 1370 O O . GLY A 1 218 ? -14.592 -31.698 28.121 1.00 79.69 218 GLY A O 1
ATOM 1371 N N . GLY A 1 219 ? -12.517 -30.903 27.733 1.00 83.06 219 GLY A N 1
ATOM 1372 C CA . GLY A 1 219 ? -12.428 -30.104 28.960 1.00 83.06 219 GLY A CA 1
ATOM 1373 C C . GLY A 1 219 ? -13.007 -28.696 28.799 1.00 83.06 219 GLY A C 1
ATOM 1374 O O . GLY A 1 219 ? -12.981 -28.152 27.706 1.00 83.06 219 GLY A O 1
ATOM 1375 N N . GLY A 1 220 ? -13.547 -28.100 29.856 1.00 80.69 220 GLY A N 1
ATOM 1376 C CA . GLY A 1 220 ? -14.091 -26.732 29.882 1.00 80.69 220 GLY A CA 1
ATOM 1377 C C . GLY A 1 220 ? -13.148 -25.593 29.424 1.00 80.69 220 GLY A C 1
ATOM 1378 O O . GLY A 1 220 ? -11.927 -25.659 29.555 1.00 80.69 220 GLY A O 1
ATOM 1379 N N . CYS A 1 221 ? -13.725 -24.502 28.911 1.00 83.81 221 CYS A N 1
ATOM 1380 C CA . CYS A 1 221 ? -12.989 -23.351 28.369 1.00 83.81 221 CYS A CA 1
ATOM 1381 C C . CYS A 1 221 ? -13.719 -22.009 28.568 1.00 83.81 221 CYS A C 1
ATOM 1383 O O . CYS A 1 221 ? -14.935 -21.986 28.772 1.00 83.81 221 CYS A O 1
ATOM 1385 N N . GLY A 1 222 ? -12.982 -20.892 28.512 1.00 81.06 222 GLY A N 1
ATOM 1386 C CA . GLY A 1 222 ? -13.537 -19.530 28.467 1.00 81.06 222 GLY A CA 1
ATOM 1387 C C . GLY A 1 222 ? -13.163 -18.770 27.188 1.00 81.06 222 GLY A C 1
ATOM 1388 O O . GLY A 1 222 ? -13.962 -17.992 26.670 1.00 81.06 222 GLY A O 1
ATOM 1389 N N . ALA A 1 223 ? -11.971 -19.031 26.658 1.00 77.06 223 ALA A N 1
ATOM 1390 C CA . ALA A 1 223 ? -11.422 -18.522 25.411 1.00 77.06 223 ALA A CA 1
ATOM 1391 C C . ALA A 1 223 ? -10.568 -19.603 24.720 1.00 77.06 223 ALA A C 1
ATOM 1393 O O . ALA A 1 223 ? -10.152 -20.587 25.329 1.00 77.06 223 ALA A O 1
ATOM 1394 N N . GLY A 1 224 ? -10.273 -19.418 23.430 1.00 73.31 224 GLY A N 1
ATOM 1395 C CA . GLY A 1 224 ? -9.487 -20.384 22.651 1.00 73.31 224 GLY A CA 1
ATOM 1396 C C . GLY A 1 224 ? -8.074 -20.647 23.197 1.00 73.31 224 GLY A C 1
ATOM 1397 O O . GLY A 1 224 ? -7.591 -21.778 23.167 1.00 73.31 224 GLY A O 1
ATOM 1398 N N . SER A 1 225 ? -7.453 -19.629 23.809 1.00 79.06 225 SER A N 1
ATOM 1399 C CA . SER A 1 225 ? -6.164 -19.718 24.521 1.00 79.06 225 SER A CA 1
ATOM 1400 C C . SER A 1 225 ? -6.096 -20.826 25.567 1.00 79.06 225 SER A C 1
ATOM 1402 O O . SER A 1 225 ? -5.012 -21.301 25.903 1.00 79.06 225 SER A O 1
ATOM 1404 N N . ASP A 1 226 ? -7.252 -21.210 26.097 1.00 80.94 226 ASP A N 1
ATOM 1405 C CA . ASP A 1 226 ? -7.361 -22.107 27.232 1.00 80.94 226 ASP A CA 1
ATOM 1406 C C . ASP A 1 226 ? -7.305 -23.576 26.815 1.00 80.94 226 ASP A C 1
ATOM 1408 O O . ASP A 1 226 ? -7.166 -24.451 27.663 1.00 80.94 226 ASP A O 1
ATOM 1412 N N . CYS A 1 227 ? -7.393 -23.851 25.513 1.00 82.44 227 CYS A N 1
ATOM 1413 C CA . CYS A 1 227 ? -7.502 -25.179 24.934 1.00 82.44 227 CYS A CA 1
ATOM 1414 C C . CYS A 1 227 ? -6.220 -25.573 24.199 1.00 82.44 227 CYS A C 1
ATOM 1416 O O . CYS A 1 227 ? -5.646 -24.793 23.446 1.00 82.44 227 CYS A O 1
ATOM 1418 N N . GLY A 1 228 ? -5.776 -26.818 24.359 1.00 80.00 228 GLY A N 1
ATOM 1419 C CA . GLY A 1 228 ? -4.644 -27.381 23.615 1.00 80.00 228 GLY A CA 1
ATOM 1420 C C . GLY A 1 228 ? -4.933 -27.575 22.121 1.00 80.00 228 GLY A C 1
ATOM 1421 O O . GLY A 1 228 ? -4.009 -27.814 21.349 1.00 80.00 228 GLY A O 1
ATOM 1422 N N . SER A 1 229 ? -6.204 -27.462 21.723 1.00 77.06 229 SER A N 1
ATOM 1423 C CA . SER A 1 229 ? -6.647 -27.288 20.339 1.00 77.06 229 SER A CA 1
ATOM 1424 C C . SER A 1 229 ? -6.627 -25.825 19.878 1.00 77.06 229 SER A C 1
ATOM 1426 O O . SER A 1 229 ? -6.669 -25.592 18.685 1.00 77.06 229 SER A O 1
ATOM 1428 N N . GLY A 1 230 ? -6.568 -24.843 20.781 1.00 74.56 230 GLY A N 1
ATOM 1429 C CA . GLY A 1 230 ? -6.828 -23.430 20.482 1.00 74.56 230 GLY A CA 1
ATOM 1430 C C . GLY A 1 230 ? -8.318 -23.059 20.445 1.00 74.56 230 GLY A C 1
ATOM 1431 O O . GLY A 1 230 ? -8.640 -21.885 20.290 1.00 74.56 230 GLY A O 1
ATOM 1432 N N . VAL A 1 231 ? -9.225 -24.032 20.598 1.00 79.25 231 VAL A N 1
ATOM 1433 C CA . VAL A 1 231 ? -10.647 -23.890 20.248 1.00 79.25 231 VAL A CA 1
ATOM 1434 C C . VAL A 1 231 ? -11.548 -23.987 21.467 1.00 79.25 231 VAL A C 1
ATOM 1436 O O . VAL A 1 231 ? -11.577 -25.029 22.116 1.00 79.25 231 VAL A O 1
ATOM 1439 N N . CYS A 1 232 ? -12.360 -22.962 21.720 1.00 82.00 232 CYS A N 1
ATOM 1440 C CA . CYS A 1 232 ? -13.379 -22.977 22.767 1.00 82.00 232 CYS A CA 1
ATOM 1441 C C . CYS A 1 232 ? -14.783 -22.822 22.169 1.00 82.00 232 CYS A C 1
ATOM 1443 O O . CYS A 1 232 ? -15.086 -21.780 21.592 1.00 82.00 232 CYS A O 1
ATOM 1445 N N . SER A 1 233 ? -15.650 -23.830 22.318 1.00 80.62 233 SER A N 1
ATOM 1446 C CA . SER A 1 233 ? -17.016 -23.815 21.774 1.00 80.62 233 SER A CA 1
ATOM 1447 C C . SER A 1 233 ? -18.026 -24.390 22.772 1.00 80.62 233 SER A C 1
ATOM 1449 O O . SER A 1 233 ? -17.753 -25.375 23.450 1.00 80.62 233 SER A O 1
ATOM 1451 N N . GLU A 1 234 ? -19.170 -23.719 22.933 1.00 79.62 234 GLU A N 1
ATOM 1452 C CA . GLU A 1 234 ? -20.184 -23.992 23.978 1.00 79.62 234 GLU A CA 1
ATOM 1453 C C . GLU A 1 234 ? -19.619 -24.107 25.419 1.00 79.62 234 GLU A C 1
ATOM 1455 O O . GLU A 1 234 ? -20.233 -24.708 26.300 1.00 79.62 234 GLU A O 1
ATOM 1460 N N . GLY A 1 235 ? -18.453 -23.504 25.685 1.00 78.38 235 GLY A N 1
ATOM 1461 C CA . GLY A 1 235 ? -17.764 -23.581 26.979 1.00 78.38 235 GLY A CA 1
ATOM 1462 C C . GLY A 1 235 ? -16.944 -24.859 27.199 1.00 78.38 235 GLY A C 1
ATOM 1463 O O . GLY A 1 235 ? -16.507 -25.097 28.326 1.00 78.38 235 GLY A O 1
ATOM 1464 N N . ALA A 1 236 ? -16.702 -25.659 26.153 1.00 81.81 236 ALA A N 1
ATOM 1465 C CA . ALA A 1 236 ? -15.762 -26.779 26.155 1.00 81.81 236 ALA A CA 1
ATOM 1466 C C . ALA A 1 236 ? -14.744 -26.703 24.997 1.00 81.81 236 ALA A C 1
ATOM 1468 O O . ALA A 1 236 ? -15.038 -26.267 23.884 1.00 81.81 236 ALA A O 1
ATOM 1469 N N . CYS A 1 237 ? -13.527 -27.168 25.260 1.00 82.81 237 CYS A N 1
ATOM 1470 C CA . CYS A 1 237 ? -12.476 -27.367 24.282 1.00 82.81 237 CYS A CA 1
ATOM 1471 C C . CYS A 1 237 ? -12.883 -28.473 23.317 1.00 82.81 237 CYS A C 1
ATOM 1473 O O . CYS A 1 237 ? -12.792 -29.662 23.636 1.00 82.81 237 CYS A O 1
ATOM 1475 N N . VAL A 1 238 ? -13.345 -28.098 22.131 1.00 78.75 238 VAL A N 1
ATOM 1476 C CA . VAL A 1 238 ? -13.676 -29.071 21.091 1.00 78.75 238 VAL A CA 1
ATOM 1477 C C . VAL A 1 238 ? -12.405 -29.614 20.435 1.00 78.75 238 VAL A C 1
ATOM 1479 O O . VAL A 1 238 ? -11.286 -29.146 20.679 1.00 78.75 238 VAL A O 1
ATOM 1482 N N . ALA A 1 239 ? -12.572 -30.680 19.651 1.00 73.19 239 ALA A N 1
ATOM 1483 C CA . ALA A 1 239 ? -11.492 -31.168 18.809 1.00 73.19 239 ALA A CA 1
ATOM 1484 C C . ALA A 1 239 ? -11.100 -30.073 17.800 1.00 73.19 239 ALA A C 1
ATOM 1486 O O . ALA A 1 239 ? -11.994 -29.348 17.378 1.00 73.19 239 ALA A O 1
ATOM 1487 N N . PRO A 1 240 ? -9.819 -29.986 17.402 1.00 69.81 240 PRO A N 1
ATOM 1488 C CA . PRO A 1 240 ? -9.408 -29.143 16.280 1.00 69.81 240 PRO A CA 1
ATOM 1489 C C . PRO A 1 240 ? -10.240 -29.469 15.028 1.00 69.81 240 PRO A C 1
ATOM 1491 O O . PRO A 1 240 ? -10.288 -30.639 14.620 1.00 69.81 240 PRO A O 1
ATOM 1494 N N . THR A 1 241 ? -10.924 -28.474 14.459 1.00 78.19 241 THR A N 1
ATOM 1495 C CA . THR A 1 241 ? -11.787 -28.600 13.279 1.00 78.19 241 THR A CA 1
ATOM 1496 C C . THR A 1 241 ? -11.667 -27.413 12.327 1.00 78.19 241 THR A C 1
ATOM 1498 O O . THR A 1 241 ? -11.565 -26.269 12.732 1.00 78.19 241 THR A O 1
ATOM 1501 N N . CYS A 1 242 ? -11.816 -27.728 11.045 1.00 77.12 242 CYS A N 1
ATOM 1502 C CA . CYS A 1 242 ? -11.624 -26.879 9.868 1.00 77.12 242 CYS A CA 1
ATOM 1503 C C . CYS A 1 242 ? -12.644 -25.731 9.683 1.00 77.12 242 CYS A C 1
ATOM 1505 O O . CYS A 1 242 ? -13.185 -25.564 8.586 1.00 77.12 242 CYS A O 1
ATOM 1507 N N . SER A 1 243 ? -13.047 -25.061 10.766 1.00 78.38 243 SER A N 1
ATOM 1508 C CA . SER A 1 243 ? -14.153 -24.089 10.807 1.00 78.38 243 SER A CA 1
ATOM 1509 C C . SER A 1 243 ? -14.359 -23.450 12.197 1.00 78.38 243 SER A C 1
ATOM 1511 O O . SER A 1 243 ? -15.498 -23.115 12.540 1.00 78.38 243 SER A O 1
ATOM 1513 N N . ASP A 1 244 ? -13.340 -23.391 13.059 1.00 69.44 244 ASP A N 1
ATOM 1514 C CA . ASP A 1 244 ? -13.483 -23.035 14.479 1.00 69.44 244 ASP A CA 1
ATOM 1515 C C . ASP A 1 244 ? -12.679 -21.808 14.969 1.00 69.44 244 ASP A C 1
ATOM 1517 O O . ASP A 1 244 ? -12.767 -21.426 16.141 1.00 69.44 244 ASP A O 1
ATOM 1521 N N . GLY A 1 245 ? -12.055 -21.084 14.039 1.00 75.19 245 GLY A N 1
ATOM 1522 C CA . GLY A 1 245 ? -11.579 -19.708 14.160 1.00 75.19 245 GLY A CA 1
ATOM 1523 C C . GLY A 1 245 ? -10.102 -19.535 14.517 1.00 75.19 245 GLY A C 1
ATOM 1524 O O . GLY A 1 245 ? -9.689 -18.406 14.795 1.00 75.19 245 GLY A O 1
ATOM 1525 N N . VAL A 1 246 ? -9.298 -20.604 14.543 1.00 76.19 246 VAL A N 1
ATOM 1526 C CA . VAL A 1 246 ? -7.904 -20.574 15.035 1.00 76.19 246 VAL A CA 1
ATOM 1527 C C . VAL A 1 246 ? -7.002 -21.617 14.366 1.00 76.19 246 VAL A C 1
ATOM 1529 O O . VAL A 1 246 ? -7.273 -22.799 14.473 1.00 76.19 246 VAL A O 1
ATOM 1532 N N . THR A 1 247 ? -5.858 -21.223 13.792 1.00 76.81 247 THR A N 1
ATOM 1533 C CA . THR A 1 247 ? -4.909 -22.150 13.131 1.00 76.81 247 THR A CA 1
ATOM 1534 C C . THR A 1 247 ? -4.440 -23.280 14.059 1.00 76.81 247 THR A C 1
ATOM 1536 O O . THR A 1 247 ? -3.654 -23.045 14.987 1.00 76.81 247 THR A O 1
ATOM 1539 N N . ASN A 1 248 ? -4.891 -24.512 13.822 1.00 72.00 248 ASN A N 1
ATOM 1540 C CA . ASN A 1 248 ? -4.692 -25.617 14.758 1.00 72.00 248 ASN A CA 1
ATOM 1541 C C . ASN A 1 248 ? -4.525 -27.003 14.097 1.00 72.00 248 ASN A C 1
ATOM 1543 O O . ASN A 1 248 ? -4.445 -27.144 12.885 1.00 72.00 248 ASN A O 1
ATOM 1547 N N . GLY A 1 249 ? -4.403 -28.067 14.903 1.00 76.50 249 GLY A N 1
ATOM 1548 C CA . GLY A 1 249 ? -4.474 -29.453 14.414 1.00 76.50 249 GLY A CA 1
ATOM 1549 C C . GLY A 1 249 ? -3.420 -29.828 13.357 1.00 76.50 249 GLY A C 1
ATOM 1550 O O . GLY A 1 249 ? -2.282 -30.161 13.697 1.00 76.50 249 GLY A O 1
ATOM 1551 N N . THR A 1 250 ? -3.833 -29.846 12.087 1.00 78.44 250 THR A N 1
ATOM 1552 C CA . THR A 1 250 ? -2.979 -30.052 10.895 1.00 78.44 250 THR A CA 1
ATOM 1553 C C . THR A 1 250 ? -3.029 -28.885 9.906 1.00 78.44 250 THR A C 1
ATOM 1555 O O . THR A 1 250 ? -2.458 -28.992 8.823 1.00 78.44 250 THR A O 1
ATOM 1558 N N . GLU A 1 251 ? -3.765 -27.834 10.243 1.00 87.44 251 GLU A N 1
ATOM 1559 C CA . GLU A 1 251 ? -4.021 -26.665 9.412 1.00 87.44 251 GLU A CA 1
ATOM 1560 C C . GLU A 1 251 ? -2.744 -25.869 9.145 1.00 87.44 251 GLU A C 1
ATOM 1562 O O . GLU A 1 251 ? -1.726 -25.993 9.840 1.00 87.44 251 GLU A O 1
ATOM 1567 N N . SER A 1 252 ? -2.802 -25.045 8.108 1.00 82.75 252 SER A N 1
ATOM 1568 C CA . SER A 1 252 ? -1.708 -24.178 7.689 1.00 82.75 252 SER A CA 1
ATOM 1569 C C . SER A 1 252 ? -2.020 -22.691 7.846 1.00 82.75 252 SER A C 1
ATOM 1571 O O . SER A 1 252 ? -1.090 -21.920 8.088 1.00 82.75 252 SER A O 1
ATOM 1573 N N . ASP A 1 253 ? -3.300 -22.320 7.806 1.00 80.88 253 ASP A N 1
ATOM 1574 C CA . ASP A 1 253 ? -3.835 -21.093 8.400 1.00 80.88 253 ASP A CA 1
ATOM 1575 C C . ASP A 1 253 ? -5.148 -21.395 9.129 1.00 80.88 253 ASP A C 1
ATOM 1577 O O . ASP A 1 253 ? -5.582 -22.541 9.180 1.00 80.88 253 ASP A O 1
ATOM 1581 N N . VAL A 1 254 ? -5.759 -20.373 9.724 1.00 84.94 254 VAL A N 1
ATOM 1582 C CA . VAL A 1 254 ? -7.063 -20.436 10.392 1.00 84.94 254 VAL A CA 1
ATOM 1583 C C . VAL A 1 254 ? -8.070 -21.258 9.576 1.00 84.94 254 VAL A C 1
ATOM 1585 O O . VAL A 1 254 ? -8.438 -20.865 8.471 1.00 84.94 254 VAL A O 1
ATOM 1588 N N . ASP A 1 255 ? -8.530 -22.369 10.160 1.00 79.31 255 ASP A N 1
ATOM 1589 C CA . ASP A 1 255 ? -9.593 -23.256 9.666 1.00 79.31 255 ASP A CA 1
ATOM 1590 C C . ASP A 1 255 ? -9.281 -24.068 8.395 1.00 79.31 255 ASP A C 1
ATOM 1592 O O . ASP A 1 255 ? -10.167 -24.752 7.871 1.00 79.31 255 ASP A O 1
ATOM 1596 N N . CYS A 1 256 ? -8.054 -24.018 7.862 1.00 78.69 256 CYS A N 1
ATOM 1597 C CA . CYS A 1 256 ? -7.807 -24.494 6.500 1.00 78.69 256 CYS A CA 1
ATOM 1598 C C . CYS A 1 256 ? -6.445 -25.168 6.258 1.00 78.69 256 CYS A C 1
ATOM 1600 O O . CYS A 1 256 ? -5.445 -24.942 6.945 1.00 78.69 256 CYS A O 1
ATOM 1602 N N . GLY A 1 257 ? -6.411 -26.030 5.237 1.00 78.44 257 GLY A N 1
ATOM 1603 C CA . GLY A 1 257 ? -5.208 -26.737 4.792 1.00 78.44 257 GLY A CA 1
ATOM 1604 C C . GLY A 1 257 ? -4.883 -28.056 5.514 1.00 78.44 257 GLY A C 1
ATOM 1605 O O . GLY A 1 257 ? -5.536 -28.467 6.478 1.00 78.44 257 GLY A O 1
ATOM 1606 N N . GLY A 1 258 ? -3.878 -28.788 5.021 1.00 83.19 258 GLY A N 1
ATOM 1607 C CA . GLY A 1 258 ? -3.434 -30.065 5.593 1.00 83.19 258 GLY A CA 1
ATOM 1608 C C . GLY A 1 258 ? -4.432 -31.217 5.406 1.00 83.19 258 GLY A C 1
ATOM 1609 O O . GLY A 1 258 ? -4.308 -32.006 4.469 1.00 83.19 258 GLY A O 1
ATOM 1610 N N . THR A 1 259 ? -5.404 -31.357 6.315 1.00 82.00 259 THR A N 1
ATOM 1611 C CA . THR A 1 259 ? -6.558 -32.274 6.152 1.00 82.00 259 THR A CA 1
ATOM 1612 C C . THR A 1 259 ? -7.908 -31.559 6.122 1.00 82.00 259 THR A C 1
ATOM 1614 O O . THR A 1 259 ? -8.943 -32.226 6.145 1.00 82.00 259 THR A O 1
ATOM 1617 N N . CYS A 1 260 ? -7.895 -30.229 6.110 1.00 79.12 260 CYS A N 1
ATOM 1618 C CA . CYS A 1 260 ? -9.073 -29.376 6.089 1.00 79.12 260 CYS A CA 1
ATOM 1619 C C . CYS A 1 260 ? -9.483 -28.964 4.674 1.00 79.12 260 CYS A C 1
ATOM 1621 O O . CYS A 1 260 ? -8.829 -29.343 3.699 1.00 79.12 260 CYS A O 1
ATOM 1623 N N . GLU A 1 261 ? -10.584 -28.211 4.561 1.00 79.62 261 GLU A N 1
ATOM 1624 C CA . GLU A 1 261 ? -10.899 -27.526 3.305 1.00 79.62 261 GLU A CA 1
ATOM 1625 C C . GLU A 1 261 ? -9.691 -26.657 2.903 1.00 79.62 261 GLU A C 1
ATOM 1627 O O . GLU A 1 261 ? -9.053 -26.051 3.777 1.00 79.62 261 GLU A O 1
ATOM 1632 N N . PRO A 1 262 ? -9.307 -26.628 1.619 1.00 79.94 262 PRO A N 1
ATOM 1633 C CA . PRO A 1 262 ? -8.131 -25.875 1.214 1.00 79.94 262 PRO A CA 1
ATOM 1634 C C . PRO A 1 262 ? -8.361 -24.357 1.355 1.00 79.94 262 PRO A C 1
ATOM 1636 O O . PRO A 1 262 ? -9.426 -23.838 1.033 1.00 79.94 262 PRO A O 1
ATOM 1639 N N . CYS A 1 263 ? -7.355 -23.645 1.854 1.00 83.38 263 CYS A N 1
ATOM 1640 C CA . CYS A 1 263 ? -7.395 -22.239 2.233 1.00 83.38 263 CYS A CA 1
ATOM 1641 C C . CYS A 1 263 ? -7.725 -21.276 1.079 1.00 83.38 263 CYS A C 1
ATOM 1643 O O . CYS A 1 263 ? -7.293 -21.503 -0.058 1.00 83.38 263 CYS A O 1
ATOM 1645 N N . PRO A 1 264 ? -8.395 -20.147 1.381 1.00 80.44 264 PRO A N 1
ATOM 1646 C CA . PRO A 1 264 ? -8.439 -18.983 0.506 1.00 80.44 264 PRO A CA 1
ATOM 1647 C C . PRO A 1 264 ? -7.073 -18.269 0.487 1.00 80.44 264 PRO A C 1
ATOM 1649 O O . PRO A 1 264 ? -6.053 -18.799 0.925 1.00 80.44 264 PRO A O 1
ATOM 1652 N N . ASP A 1 265 ? -7.039 -17.061 -0.056 1.00 78.50 265 ASP A N 1
ATOM 1653 C CA . ASP A 1 265 ? -5.806 -16.475 -0.574 1.00 78.50 265 ASP A CA 1
ATOM 1654 C C . ASP A 1 265 ? -5.060 -15.577 0.408 1.00 78.50 265 ASP A C 1
ATOM 1656 O O . ASP A 1 265 ? -5.627 -15.045 1.359 1.00 78.50 265 ASP A O 1
ATOM 1660 N N . ASP A 1 266 ? -3.755 -15.448 0.171 1.00 79.00 266 ASP A N 1
ATOM 1661 C CA . ASP A 1 266 ? -2.735 -14.902 1.074 1.00 79.00 266 ASP A CA 1
ATOM 1662 C C . ASP A 1 266 ? -2.665 -15.582 2.466 1.00 79.00 266 ASP A C 1
ATOM 1664 O O . ASP A 1 266 ? -1.790 -15.248 3.269 1.00 79.00 266 ASP A O 1
ATOM 1668 N N . ALA A 1 267 ? -3.510 -16.588 2.727 1.00 81.50 267 ALA A N 1
ATOM 1669 C CA . ALA A 1 267 ? -3.562 -17.378 3.956 1.00 81.50 267 ALA A CA 1
ATOM 1670 C C . ALA A 1 267 ? -2.390 -18.369 4.081 1.00 81.50 267 ALA A C 1
ATOM 1672 O O . ALA A 1 267 ? -1.938 -18.946 3.098 1.00 81.50 267 ALA A O 1
ATOM 1673 N N . GLY A 1 268 ? -1.901 -18.603 5.293 1.00 82.75 268 GLY A N 1
ATOM 1674 C CA . GLY A 1 268 ? -0.846 -19.561 5.634 1.00 82.75 268 GLY A CA 1
ATOM 1675 C C . GLY A 1 268 ? -0.964 -20.952 4.981 1.00 82.75 268 GLY A C 1
ATOM 1676 O O . GLY A 1 268 ? -2.009 -21.601 4.981 1.00 82.75 268 GLY A O 1
ATOM 1677 N N . CYS A 1 269 ? 0.150 -21.448 4.441 1.00 81.75 269 CYS A N 1
ATOM 1678 C CA . CYS A 1 269 ? 0.212 -22.726 3.730 1.00 81.75 269 CYS A CA 1
ATOM 1679 C C . CYS A 1 269 ? 1.517 -23.489 4.015 1.00 81.75 269 CYS A C 1
ATOM 1681 O O . CYS A 1 269 ? 2.591 -22.893 4.132 1.00 81.75 269 CYS A O 1
ATOM 1683 N N . ASN A 1 270 ? 1.448 -24.821 4.106 1.00 84.00 270 ASN A N 1
ATOM 1684 C CA . ASN A 1 270 ? 2.615 -25.702 4.253 1.00 84.00 270 ASN A CA 1
ATOM 1685 C C . ASN A 1 270 ? 2.828 -26.595 3.018 1.00 84.00 270 ASN A C 1
ATOM 1687 O O . ASN A 1 270 ? 3.956 -27.004 2.728 1.00 84.00 270 ASN A O 1
ATOM 1691 N N . SER A 1 271 ? 1.754 -26.899 2.292 1.00 81.94 271 SER A N 1
ATOM 1692 C CA . SER A 1 271 ? 1.718 -27.661 1.050 1.00 81.94 271 SER A CA 1
ATOM 1693 C C . SER A 1 271 ? 0.771 -27.000 0.039 1.00 81.94 271 SER A C 1
ATOM 1695 O O . SER A 1 271 ? -0.136 -26.279 0.439 1.00 81.94 271 SER A O 1
ATOM 1697 N N . PRO A 1 272 ? 0.922 -27.232 -1.274 1.00 76.19 272 PRO A N 1
ATOM 1698 C CA . PRO A 1 272 ? 0.031 -26.626 -2.266 1.00 76.19 272 PRO A CA 1
ATOM 1699 C C . PRO A 1 272 ? -1.407 -27.165 -2.198 1.00 76.19 272 PRO A C 1
ATOM 1701 O O . PRO A 1 272 ? -2.364 -26.414 -2.355 1.00 76.19 272 PRO A O 1
ATOM 1704 N N . ALA A 1 273 ? -1.573 -28.438 -1.822 1.00 80.69 273 ALA A N 1
ATOM 1705 C CA . ALA A 1 273 ? -2.886 -29.028 -1.558 1.00 80.69 273 ALA A CA 1
ATOM 1706 C C . ALA A 1 273 ? -3.633 -28.352 -0.388 1.00 80.69 273 ALA A C 1
ATOM 1708 O O . ALA A 1 273 ? -4.829 -28.588 -0.223 1.00 80.69 273 ALA A O 1
ATOM 1709 N N . ASP A 1 274 ? -2.947 -27.506 0.391 1.00 83.94 274 ASP A N 1
ATOM 1710 C CA . ASP A 1 274 ? -3.534 -26.717 1.468 1.00 83.94 274 ASP A CA 1
ATOM 1711 C C . ASP A 1 274 ? -4.339 -25.508 0.959 1.00 83.94 274 ASP A C 1
ATOM 1713 O O . ASP A 1 274 ? -4.941 -24.844 1.786 1.00 83.94 274 ASP A O 1
ATOM 1717 N N . CYS A 1 275 ? -4.364 -25.200 -0.347 1.00 84.88 275 CYS A N 1
ATOM 1718 C CA . CYS A 1 275 ? -4.982 -23.990 -0.920 1.00 84.88 275 CYS A CA 1
ATOM 1719 C C . CYS A 1 275 ? -6.125 -24.322 -1.899 1.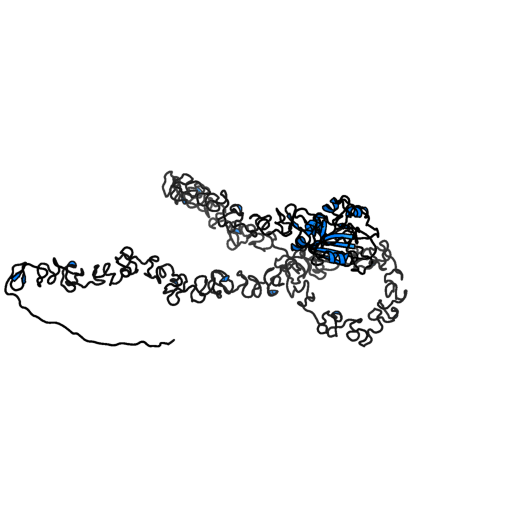00 84.88 275 CYS A C 1
ATOM 1721 O O . CYS A 1 275 ? -6.020 -25.295 -2.641 1.00 84.88 275 CYS A O 1
ATOM 1723 N N . ALA A 1 276 ? -7.210 -23.545 -1.960 1.00 80.38 276 ALA A N 1
ATOM 1724 C CA . ALA A 1 276 ? -8.368 -23.835 -2.830 1.00 80.38 276 ALA A CA 1
ATOM 1725 C C . ALA A 1 276 ? -8.102 -23.544 -4.313 1.00 80.38 276 ALA A C 1
ATOM 1727 O O . ALA A 1 276 ? -8.611 -24.246 -5.183 1.00 80.38 276 ALA A O 1
ATOM 1728 N N . SER A 1 277 ? -7.207 -22.601 -4.591 1.00 79.25 277 SER A N 1
ATOM 1729 C CA . SER A 1 277 ? -6.486 -22.492 -5.860 1.00 79.25 277 SER A CA 1
ATOM 1730 C C . SER A 1 277 ? -5.533 -23.661 -6.126 1.00 79.25 277 SER A C 1
ATOM 1732 O O . SER A 1 277 ? -5.339 -24.089 -7.257 1.00 79.25 277 SER A O 1
ATOM 1734 N N . GLN A 1 278 ? -4.954 -24.203 -5.058 1.00 76.69 278 GLN A N 1
ATOM 1735 C CA . GLN A 1 278 ? -3.864 -25.171 -4.998 1.00 76.69 278 GLN A CA 1
ATOM 1736 C C . GLN A 1 278 ? -2.419 -24.602 -5.065 1.00 76.69 278 GLN A C 1
ATOM 1738 O O . GLN A 1 278 ? -1.521 -25.415 -4.886 1.00 76.69 278 GLN A O 1
ATOM 1743 N N . VAL A 1 279 ? -2.090 -23.295 -5.232 1.00 79.50 279 VAL A N 1
ATOM 1744 C CA . VAL A 1 279 ? -0.700 -22.805 -4.926 1.00 79.50 279 VAL A CA 1
ATOM 1745 C C . VAL A 1 279 ? -0.551 -22.403 -3.480 1.00 79.50 279 VAL A C 1
ATOM 1747 O O . VAL A 1 279 ? -1.131 -21.421 -3.036 1.00 79.50 279 VAL A O 1
ATOM 1750 N N . CYS A 1 280 ? 0.425 -23.048 -2.846 1.00 81.81 280 CYS A N 1
ATOM 1751 C CA . CYS A 1 280 ? 1.166 -22.530 -1.709 1.00 81.81 280 CYS A CA 1
ATOM 1752 C C . CYS A 1 280 ? 2.530 -21.982 -2.163 1.00 81.81 280 CYS A C 1
ATOM 1754 O O . CYS A 1 280 ? 3.354 -22.748 -2.668 1.00 81.81 280 CYS A O 1
ATOM 1756 N N . THR A 1 281 ? 2.806 -20.687 -1.969 1.00 78.25 281 THR A N 1
ATOM 1757 C CA . THR A 1 281 ? 4.099 -20.054 -2.296 1.00 78.25 281 THR A CA 1
ATOM 1758 C C . THR A 1 281 ? 4.583 -19.161 -1.157 1.00 78.25 281 THR A C 1
ATOM 1760 O O . THR A 1 281 ? 3.841 -18.377 -0.582 1.00 78.25 281 THR A O 1
ATOM 1763 N N . SER A 1 282 ? 5.867 -19.273 -0.799 1.00 77.44 282 SER A N 1
ATOM 1764 C CA . SER A 1 282 ? 6.488 -18.558 0.338 1.00 77.44 282 SER A CA 1
ATOM 1765 C C . SER A 1 282 ? 5.827 -18.778 1.714 1.00 77.44 282 SER A C 1
ATOM 1767 O O . SER A 1 282 ? 6.198 -18.096 2.668 1.00 77.44 282 SER A O 1
ATOM 1769 N N . GLY A 1 283 ? 4.912 -19.745 1.832 1.00 81.44 283 GLY A N 1
ATOM 1770 C CA . GLY A 1 283 ? 4.100 -19.976 3.027 1.00 81.44 283 GLY A CA 1
ATOM 1771 C C . GLY A 1 283 ? 2.737 -19.274 3.019 1.00 81.44 283 GLY A C 1
ATOM 1772 O O . GLY A 1 283 ? 2.102 -19.258 4.065 1.00 81.44 283 GLY A O 1
ATOM 1773 N N . ALA A 1 284 ? 2.295 -18.719 1.882 1.00 83.75 284 ALA A N 1
ATOM 1774 C CA . ALA A 1 284 ? 0.942 -18.201 1.671 1.00 83.75 284 ALA A CA 1
ATOM 1775 C C . ALA A 1 284 ? 0.251 -18.838 0.442 1.00 83.75 284 ALA A C 1
ATOM 1777 O O . ALA A 1 284 ? 0.885 -19.081 -0.591 1.00 83.75 284 ALA A O 1
ATOM 1778 N N . CYS A 1 285 ? -1.047 -19.105 0.563 1.00 83.94 285 CYS A N 1
ATOM 1779 C CA . CYS A 1 285 ? -1.967 -19.489 -0.497 1.00 83.94 285 CYS A CA 1
ATOM 1780 C C . CYS A 1 285 ? -2.270 -18.306 -1.409 1.00 83.94 285 CYS A C 1
ATOM 1782 O O . CYS A 1 285 ? -1.966 -17.161 -1.081 1.00 83.94 285 CYS A O 1
ATOM 1784 N N . GLN A 1 286 ? -2.810 -18.559 -2.593 1.00 81.31 286 GLN A N 1
ATOM 1785 C CA . GLN A 1 286 ? -2.774 -17.595 -3.687 1.00 81.31 286 GLN A CA 1
ATOM 1786 C C . GLN A 1 286 ? -4.120 -17.615 -4.484 1.00 81.31 286 GLN A C 1
ATOM 1788 O O . GLN A 1 286 ? -4.600 -18.707 -4.750 1.00 81.31 286 GLN A O 1
ATOM 1793 N N . THR A 1 287 ? -4.696 -16.455 -4.884 1.00 78.56 287 THR A N 1
ATOM 1794 C CA . THR A 1 287 ? -5.862 -16.211 -5.808 1.00 78.56 287 THR A CA 1
ATOM 1795 C C . THR A 1 287 ? -5.592 -16.154 -7.344 1.00 78.56 287 THR A C 1
ATOM 1797 O O . THR A 1 287 ? -5.179 -15.126 -7.861 1.00 78.56 287 THR A O 1
ATOM 1800 N N . PRO A 1 288 ? -5.906 -17.154 -8.163 1.00 68.50 288 PRO A N 1
ATOM 1801 C CA . PRO A 1 288 ? -5.229 -17.345 -9.457 1.00 68.50 288 PRO A CA 1
ATOM 1802 C C . PRO A 1 288 ? -4.765 -16.189 -10.423 1.00 68.50 288 PRO A C 1
ATOM 1804 O O . PRO A 1 288 ? -3.585 -15.855 -10.286 1.00 68.50 288 PRO A O 1
ATOM 1807 N N . THR A 1 289 ? -5.568 -15.539 -11.320 1.00 76.94 289 THR A N 1
ATOM 1808 C CA . THR A 1 289 ? -5.200 -14.454 -12.359 1.00 76.94 289 THR A CA 1
ATOM 1809 C C . THR A 1 289 ? -4.313 -14.973 -13.519 1.00 76.94 289 THR A C 1
ATOM 1811 O O . THR A 1 289 ? -3.590 -15.739 -12.999 1.00 76.94 289 THR A O 1
ATOM 1814 N N . CYS A 1 290 ? -4.290 -14.693 -14.877 1.00 72.38 290 CYS A N 1
ATOM 1815 C CA . CYS A 1 290 ? -3.994 -15.588 -16.112 1.00 72.38 290 CYS A CA 1
ATOM 1816 C C . CYS A 1 290 ? -2.589 -16.056 -16.698 1.00 72.38 290 CYS A C 1
ATOM 1818 O O . CYS A 1 290 ? -1.777 -15.221 -17.091 1.00 72.38 290 CYS A O 1
ATOM 1820 N N . ASP A 1 291 ? -2.403 -17.392 -16.873 1.00 71.56 291 ASP A N 1
ATOM 1821 C CA . ASP A 1 291 ? -1.308 -18.405 -17.101 1.00 71.56 291 ASP A CA 1
ATOM 1822 C C . ASP A 1 291 ? -0.813 -19.335 -15.900 1.00 71.56 291 ASP A C 1
ATOM 1824 O O . ASP A 1 291 ? 0.401 -19.487 -15.751 1.00 71.56 291 ASP A O 1
ATOM 1828 N N . ASP A 1 292 ? -1.637 -20.039 -15.077 1.00 66.00 292 ASP A N 1
ATOM 1829 C CA . ASP A 1 292 ? -1.237 -20.884 -13.882 1.00 66.00 292 ASP A CA 1
ATOM 1830 C C . ASP A 1 292 ? -1.509 -22.368 -14.056 1.00 66.00 292 ASP A C 1
ATOM 1832 O O . ASP A 1 292 ? -1.330 -23.152 -13.126 1.00 66.00 292 ASP A O 1
ATOM 1836 N N . ARG A 1 293 ? -1.902 -22.808 -15.240 1.00 67.44 293 ARG A N 1
ATOM 1837 C CA . ARG A 1 293 ? -2.025 -24.215 -15.588 1.00 67.44 293 ARG A CA 1
ATOM 1838 C C . ARG A 1 293 ? -3.181 -24.971 -14.883 1.00 67.44 293 ARG A C 1
ATOM 1840 O O . ARG A 1 293 ? -3.521 -26.055 -15.364 1.00 67.44 293 ARG A O 1
ATOM 1847 N N . ALA A 1 294 ? -3.777 -24.531 -13.767 1.00 71.56 294 ALA A N 1
ATOM 1848 C CA . ALA A 1 294 ? -4.611 -25.351 -12.862 1.00 71.56 294 ALA A CA 1
ATOM 1849 C C . ALA A 1 294 ? -6.144 -25.233 -13.066 1.00 71.56 294 ALA A C 1
ATOM 1851 O O . ALA A 1 294 ? -6.934 -25.046 -12.139 1.00 71.56 294 ALA A O 1
ATOM 1852 N N . LYS A 1 295 ? -6.557 -25.521 -14.309 1.00 72.94 295 LYS A N 1
ATOM 1853 C CA . LYS A 1 295 ? -7.917 -25.342 -14.857 1.00 72.94 295 LYS A CA 1
ATOM 1854 C C . LYS A 1 295 ? -9.118 -25.903 -14.047 1.00 72.94 295 LYS A C 1
ATOM 1856 O O . LYS A 1 295 ? -9.412 -27.098 -14.147 1.00 72.94 295 LYS A O 1
ATOM 1861 N N . ASN A 1 296 ? -9.966 -25.024 -13.500 1.00 69.25 296 ASN A N 1
ATOM 1862 C CA . ASN A 1 296 ? -11.435 -25.118 -13.346 1.00 69.25 296 ASN A CA 1
ATOM 1863 C C . ASN A 1 296 ? -12.083 -23.704 -13.497 1.00 69.25 296 ASN A C 1
ATOM 1865 O O . ASN A 1 296 ? -11.535 -22.777 -12.929 1.00 69.25 296 ASN A O 1
ATOM 1869 N N . GLY A 1 297 ? -13.235 -23.479 -14.173 1.00 74.12 297 GLY A N 1
ATOM 1870 C CA . GLY A 1 297 ? -14.005 -22.192 -14.087 1.00 74.12 297 GLY A CA 1
ATOM 1871 C C . GLY A 1 297 ? -14.242 -21.350 -15.372 1.00 74.12 297 GLY A C 1
ATOM 1872 O O . GLY A 1 297 ? -14.551 -21.937 -16.404 1.00 74.12 297 GLY A O 1
ATOM 1873 N N . ASP A 1 298 ? -14.144 -20.001 -15.278 1.00 75.31 298 ASP A N 1
ATOM 1874 C CA . ASP A 1 298 ? -14.556 -18.953 -16.269 1.00 75.31 298 ASP A CA 1
ATOM 1875 C C . ASP A 1 298 ? -14.047 -19.058 -17.722 1.00 75.31 298 ASP A C 1
ATOM 1877 O O . ASP A 1 298 ? -14.834 -18.908 -18.658 1.00 75.31 298 ASP A O 1
ATOM 1881 N N . GLU A 1 299 ? -12.738 -19.211 -17.940 1.00 83.44 299 GLU A N 1
ATOM 1882 C CA . GLU A 1 299 ? -12.162 -19.356 -19.287 1.00 83.44 299 GLU A CA 1
ATOM 1883 C C . GLU A 1 299 ? -12.559 -20.675 -19.991 1.00 83.44 299 GLU A C 1
ATOM 1885 O O . GLU A 1 299 ? -13.246 -21.554 -19.462 1.00 83.44 299 GLU A O 1
ATOM 1890 N N . THR A 1 300 ? -12.095 -20.871 -21.225 1.00 76.69 300 THR A N 1
ATOM 1891 C CA . THR A 1 300 ? -12.523 -22.010 -22.052 1.00 76.69 300 THR A CA 1
ATOM 1892 C C . THR A 1 300 ? -11.431 -23.064 -22.271 1.00 76.69 300 THR A C 1
ATOM 1894 O O . THR A 1 300 ? -11.744 -24.256 -22.357 1.00 76.69 300 THR A O 1
ATOM 1897 N N . GLY A 1 301 ? -10.156 -22.673 -22.282 1.00 75.50 301 GLY A N 1
ATOM 1898 C CA . GLY A 1 301 ? -8.987 -23.531 -22.495 1.00 75.50 301 GLY A CA 1
ATOM 1899 C C . GLY A 1 301 ? -8.320 -24.015 -21.206 1.00 75.50 301 GLY A C 1
ATOM 1900 O O . GLY A 1 301 ? -8.985 -24.316 -20.224 1.00 75.50 301 GLY A O 1
ATOM 1901 N N . THR A 1 302 ? -7.000 -24.138 -21.235 1.00 71.81 302 THR A N 1
ATOM 1902 C CA . THR A 1 302 ? -6.133 -24.108 -20.051 1.00 71.81 302 THR A CA 1
ATOM 1903 C C . THR A 1 302 ? -5.130 -23.016 -20.412 1.00 71.81 302 THR A C 1
ATOM 1905 O O . THR A 1 302 ? -4.465 -23.140 -21.443 1.00 71.81 302 THR A O 1
ATOM 1908 N N . ASP A 1 303 ? -5.167 -21.913 -19.664 1.00 70.25 303 ASP A N 1
ATOM 1909 C CA . ASP A 1 303 ? -4.385 -20.675 -19.841 1.00 70.25 303 ASP A CA 1
ATOM 1910 C C . ASP A 1 303 ? -4.820 -19.848 -21.052 1.00 70.25 303 ASP A C 1
ATOM 1912 O O . ASP A 1 303 ? -3.994 -19.309 -21.788 1.00 70.25 303 ASP A O 1
ATOM 1916 N N . CYS A 1 304 ? -6.134 -19.834 -21.325 1.00 76.81 304 CYS A N 1
ATOM 1917 C CA . CYS A 1 304 ? -6.744 -19.022 -22.380 1.00 76.81 304 CYS A CA 1
ATOM 1918 C C . CYS A 1 304 ? -8.284 -19.114 -22.483 1.00 76.81 304 CYS A C 1
ATOM 1920 O O . CYS A 1 304 ? -8.890 -20.176 -22.309 1.00 76.81 304 CYS A O 1
ATOM 1922 N N . GLY A 1 305 ? -8.878 -18.045 -23.030 1.00 71.75 305 GLY A N 1
ATOM 1923 C CA . GLY A 1 305 ? -10.187 -18.047 -23.699 1.00 71.75 305 GLY A CA 1
ATOM 1924 C C . GLY A 1 305 ? -11.379 -17.539 -22.881 1.00 71.75 305 GLY A C 1
ATOM 1925 O O . GLY A 1 305 ? -11.310 -17.369 -21.670 1.00 71.75 305 GLY A O 1
ATOM 1926 N N . GLY A 1 306 ? -12.502 -17.279 -23.556 1.00 69.75 306 GLY A N 1
ATOM 1927 C CA . GLY A 1 306 ? -13.673 -16.632 -22.953 1.00 69.75 306 GLY A CA 1
ATOM 1928 C C . GLY A 1 306 ? -13.494 -15.117 -22.740 1.00 69.75 306 GLY A C 1
ATOM 1929 O O . GLY A 1 306 ? -12.528 -14.532 -23.230 1.00 69.75 306 GLY A O 1
ATOM 1930 N N . PRO A 1 307 ? -14.414 -14.448 -22.014 1.00 64.38 307 PRO A N 1
ATOM 1931 C CA . PRO A 1 307 ? -14.380 -12.993 -21.814 1.00 64.38 307 PRO A CA 1
ATOM 1932 C C . PRO A 1 307 ? -13.243 -12.539 -20.891 1.00 64.38 307 PRO A C 1
ATOM 1934 O O . PRO A 1 307 ? -13.000 -11.342 -20.760 1.00 64.38 307 PRO A O 1
ATOM 1937 N N . ALA A 1 308 ? -12.592 -13.492 -20.222 1.00 68.50 308 ALA A N 1
ATOM 1938 C CA . ALA A 1 308 ? -11.576 -13.242 -19.230 1.00 68.50 308 ALA A CA 1
ATOM 1939 C C . ALA A 1 308 ? -10.201 -12.977 -19.846 1.00 68.50 308 ALA A C 1
ATOM 1941 O O . ALA A 1 308 ? -9.628 -11.925 -19.601 1.00 68.50 308 ALA A O 1
ATOM 1942 N N . CYS A 1 309 ? -9.638 -13.912 -20.608 1.00 68.94 309 CYS A N 1
ATOM 1943 C CA . CYS A 1 309 ? -8.193 -13.926 -20.844 1.00 68.94 309 CYS A CA 1
ATOM 1944 C C . CYS A 1 309 ? -7.803 -13.971 -22.319 1.00 68.94 309 CYS A C 1
ATOM 1946 O O . CYS A 1 309 ? -8.631 -13.812 -23.217 1.00 68.94 309 CYS A O 1
ATOM 1948 N N . GLY A 1 310 ? -6.501 -14.126 -22.577 1.00 73.56 310 GLY A N 1
ATOM 1949 C CA . GLY A 1 310 ? -5.962 -14.181 -23.930 1.00 73.56 310 GLY A CA 1
ATOM 1950 C C . GLY A 1 310 ? -6.718 -15.221 -24.767 1.00 73.56 310 GLY A C 1
ATOM 1951 O O . GLY A 1 310 ? -6.823 -16.371 -24.336 1.00 73.56 310 GLY A O 1
ATOM 1952 N N . PRO A 1 311 ? -7.277 -14.854 -25.934 1.00 75.00 311 PRO A N 1
ATOM 1953 C CA . PRO A 1 311 ? -8.075 -15.784 -26.718 1.00 75.00 311 PRO A CA 1
ATOM 1954 C C . PRO A 1 311 ? -7.230 -16.979 -27.172 1.00 75.00 311 PRO A C 1
ATOM 1956 O O . PRO A 1 311 ? -6.075 -16.824 -27.576 1.00 75.00 311 PRO A O 1
ATOM 1959 N N . CYS A 1 312 ? -7.815 -18.175 -27.100 1.00 73.75 312 CYS A N 1
ATOM 1960 C CA . CYS A 1 312 ? -7.159 -19.456 -27.318 1.00 73.75 312 CYS A CA 1
ATOM 1961 C C . CYS A 1 312 ? -6.314 -19.497 -28.597 1.00 73.75 312 CYS A C 1
ATOM 1963 O O . CYS A 1 312 ? -6.724 -19.074 -29.685 1.00 73.75 312 CYS A O 1
ATOM 1965 N N . ALA A 1 313 ? -5.139 -20.114 -28.471 1.00 68.94 313 ALA A N 1
ATOM 1966 C CA . ALA A 1 313 ? -4.366 -20.573 -29.613 1.00 68.94 313 ALA A CA 1
ATOM 1967 C C . ALA A 1 313 ? -5.102 -21.706 -30.358 1.00 68.94 313 ALA A C 1
ATOM 1969 O O . ALA A 1 313 ? -5.992 -22.370 -29.818 1.00 68.94 313 ALA A O 1
ATOM 1970 N N . ASN A 1 314 ? -4.720 -21.955 -31.611 1.00 62.88 314 ASN A N 1
ATOM 1971 C CA . ASN A 1 314 ? -5.406 -22.925 -32.465 1.00 62.88 314 ASN A CA 1
ATOM 1972 C C . ASN A 1 314 ? -5.328 -24.356 -31.910 1.00 62.88 314 ASN A C 1
ATOM 1974 O O . ASN A 1 314 ? -4.252 -24.866 -31.607 1.00 62.88 314 ASN A O 1
ATOM 1978 N N . GLY A 1 315 ? -6.494 -24.994 -31.767 1.00 63.75 315 GLY A N 1
ATOM 1979 C CA . GLY A 1 315 ? -6.667 -26.250 -31.027 1.00 63.75 315 GLY A CA 1
ATOM 1980 C C . GLY A 1 315 ? -7.097 -26.102 -29.558 1.00 63.75 315 GLY A C 1
ATOM 1981 O O . GLY A 1 315 ? -7.547 -27.091 -28.982 1.00 63.75 315 GLY A O 1
ATOM 1982 N N . GLY A 1 316 ? -7.019 -24.905 -28.965 1.00 74.44 316 GLY A N 1
ATOM 1983 C CA . GLY A 1 316 ? -7.635 -24.596 -27.669 1.00 74.44 316 GLY A CA 1
ATOM 1984 C C . GLY A 1 316 ? -9.163 -24.547 -27.767 1.00 74.44 316 GLY A C 1
ATOM 1985 O O . GLY A 1 316 ? -9.709 -24.258 -28.836 1.00 74.44 316 GLY A O 1
ATOM 1986 N N . GLY A 1 317 ? -9.850 -24.879 -26.671 1.00 74.31 317 GLY A N 1
ATOM 1987 C CA . GLY A 1 317 ? -11.312 -24.959 -26.630 1.00 74.31 317 GLY A CA 1
ATOM 1988 C C . GLY A 1 317 ? -11.955 -23.578 -26.726 1.00 74.31 317 GLY A C 1
ATOM 1989 O O . GLY A 1 317 ? -11.773 -22.767 -25.827 1.00 74.31 317 GLY A O 1
ATOM 1990 N N . CYS A 1 318 ? -12.724 -23.332 -27.787 1.00 76.81 318 CYS A N 1
ATOM 1991 C CA . CYS A 1 318 ? -13.444 -22.078 -28.023 1.00 76.81 318 CYS A CA 1
ATOM 1992 C C . CYS A 1 318 ? -14.950 -22.303 -28.147 1.00 76.81 318 CYS A C 1
ATOM 1994 O O . CYS A 1 318 ? -15.417 -23.381 -28.528 1.00 76.81 318 CYS A O 1
ATOM 1996 N N . THR A 1 319 ? -15.715 -21.250 -27.890 1.00 77.00 319 THR A N 1
ATOM 1997 C CA . THR A 1 319 ? -17.161 -21.184 -28.112 1.00 77.00 319 THR A CA 1
ATOM 1998 C C . THR A 1 319 ? -17.532 -20.281 -29.287 1.00 77.00 319 THR A C 1
ATOM 2000 O O . THR A 1 319 ? -18.436 -20.627 -30.052 1.00 77.00 319 THR A O 1
ATOM 2003 N N . GLU A 1 320 ? -16.805 -19.185 -29.504 1.00 73.62 320 GLU A N 1
ATOM 2004 C CA . GLU A 1 320 ? -16.955 -18.291 -30.651 1.00 73.62 320 GLU A CA 1
ATOM 2005 C C . GLU A 1 320 ? -15.617 -17.743 -31.181 1.00 73.62 320 GLU A C 1
ATOM 2007 O O . GLU A 1 320 ? -14.553 -17.960 -30.613 1.00 73.62 320 GLU A O 1
ATOM 2012 N N . GLY A 1 321 ? -15.644 -17.079 -32.344 1.00 67.12 321 GLY A N 1
ATOM 2013 C CA . GLY A 1 321 ? -14.425 -16.660 -33.057 1.00 67.12 321 GLY A CA 1
ATOM 2014 C C . GLY A 1 321 ? -13.612 -15.555 -32.375 1.00 67.12 321 GLY A C 1
ATOM 2015 O O . GLY A 1 321 ? -12.454 -15.367 -32.733 1.00 67.12 321 GLY A O 1
ATOM 2016 N N . ALA A 1 322 ? -14.200 -14.849 -31.404 1.00 72.44 322 ALA A N 1
ATOM 2017 C CA . ALA A 1 322 ? -13.488 -13.894 -30.558 1.00 72.44 322 ALA A CA 1
ATOM 2018 C C . ALA A 1 322 ? -12.595 -14.597 -29.521 1.00 72.44 322 ALA A C 1
ATOM 2020 O O . ALA A 1 322 ? -11.532 -14.075 -29.204 1.00 72.44 322 ALA A O 1
ATOM 2021 N N . ASP A 1 323 ? -12.956 -15.816 -29.100 1.00 72.19 323 ASP A N 1
ATOM 2022 C CA . ASP A 1 323 ? -12.159 -16.674 -28.211 1.00 72.19 323 ASP A CA 1
ATOM 2023 C C . ASP A 1 323 ? -10.901 -17.234 -28.903 1.00 72.19 323 ASP A C 1
ATOM 2025 O O . ASP A 1 323 ? -10.249 -18.114 -28.352 1.00 72.19 323 ASP A O 1
ATOM 2029 N N . CYS A 1 324 ? -10.569 -16.786 -30.120 1.00 75.44 324 CYS A N 1
ATOM 2030 C CA . CYS A 1 324 ? -9.466 -17.299 -30.926 1.00 75.44 324 CYS A CA 1
ATOM 2031 C C . CYS A 1 324 ? -8.485 -16.204 -31.333 1.00 75.44 324 CYS A C 1
ATOM 2033 O O . CYS A 1 324 ? -8.869 -15.225 -31.975 1.00 75.44 324 CYS A O 1
ATOM 2035 N N . LEU A 1 325 ? -7.191 -16.418 -31.078 1.00 72.44 325 LEU A N 1
ATOM 2036 C CA . LEU A 1 325 ? -6.120 -15.491 -31.478 1.00 72.44 325 LEU A CA 1
ATOM 2037 C C . LEU A 1 325 ? -6.054 -15.274 -33.009 1.00 72.44 325 LEU A C 1
ATOM 2039 O O . LEU A 1 325 ? -5.535 -14.270 -33.489 1.00 72.44 325 LEU A O 1
ATOM 2043 N N . SER A 1 326 ? -6.611 -16.218 -33.770 1.00 68.88 326 SER A N 1
ATOM 2044 C CA . SER A 1 326 ? -6.773 -16.211 -35.228 1.00 68.88 326 SER A CA 1
ATOM 2045 C C . SER A 1 326 ? -8.047 -15.519 -35.743 1.00 68.88 326 SER A C 1
ATOM 2047 O O . SER A 1 326 ? -8.257 -15.440 -36.955 1.00 68.88 326 SER A O 1
ATOM 2049 N N . GLY A 1 327 ? -8.953 -15.109 -34.850 1.00 67.19 327 GLY A N 1
ATOM 2050 C CA . GLY A 1 327 ? -10.295 -14.617 -35.180 1.00 67.19 327 GLY A CA 1
ATOM 2051 C C . GLY A 1 327 ? -11.288 -15.680 -35.682 1.00 67.19 327 GLY A C 1
ATOM 2052 O O . GLY A 1 327 ? -12.392 -15.321 -36.095 1.00 67.19 327 GLY A O 1
ATOM 2053 N N . THR A 1 328 ? -10.927 -16.973 -35.688 1.00 66.50 328 THR A N 1
ATOM 2054 C CA . THR A 1 328 ? -11.754 -18.039 -36.289 1.00 66.50 328 THR A CA 1
ATOM 2055 C C . THR A 1 328 ? -11.863 -19.281 -35.393 1.00 66.50 328 THR A C 1
ATOM 2057 O O . THR A 1 328 ? -10.924 -20.066 -35.285 1.00 66.50 328 THR A O 1
ATOM 2060 N N . CYS A 1 329 ? -13.048 -19.514 -34.812 1.00 74.31 329 CYS A N 1
ATOM 2061 C CA . CYS A 1 329 ? -13.392 -20.743 -34.080 1.00 74.31 329 CYS A CA 1
ATOM 2062 C C . CYS A 1 329 ? -14.084 -21.745 -35.019 1.00 74.31 329 CYS A C 1
ATOM 2064 O O . CYS A 1 329 ? -15.122 -21.438 -35.612 1.00 74.31 329 CYS A O 1
ATOM 2066 N N . ALA A 1 330 ? -13.531 -22.950 -35.162 1.00 70.88 330 ALA A N 1
ATOM 2067 C CA . ALA A 1 330 ? -13.990 -23.973 -36.097 1.00 70.88 330 ALA A CA 1
ATOM 2068 C C . ALA A 1 330 ? -14.290 -25.298 -35.373 1.00 70.88 330 ALA A C 1
ATOM 2070 O O . ALA A 1 330 ? -13.401 -26.079 -35.055 1.00 70.88 330 ALA A O 1
ATOM 2071 N N . VAL A 1 331 ? -15.580 -25.595 -35.167 1.00 71.50 331 VAL A N 1
ATOM 2072 C CA . VAL A 1 331 ? -16.053 -26.817 -34.474 1.00 71.50 331 VAL A CA 1
ATOM 2073 C C . VAL A 1 331 ? -15.595 -26.889 -33.001 1.00 71.50 331 VAL A C 1
ATOM 2075 O O . VAL A 1 331 ? -15.274 -27.957 -32.489 1.00 71.50 331 VAL A O 1
ATOM 2078 N N . GLY A 1 332 ? -15.590 -25.745 -32.310 1.00 67.19 332 GLY A N 1
ATOM 2079 C CA . GLY A 1 332 ? -15.242 -25.651 -30.885 1.00 67.19 332 GLY A CA 1
ATOM 2080 C C . GLY A 1 332 ? -13.739 -25.626 -30.586 1.00 67.19 332 GLY A C 1
ATOM 2081 O O . GLY A 1 332 ? -13.347 -25.730 -29.427 1.00 67.19 332 GLY A O 1
ATOM 2082 N N . VAL A 1 333 ? -12.898 -25.499 -31.618 1.00 69.75 333 VAL A N 1
ATOM 2083 C CA . VAL A 1 333 ? -11.450 -25.271 -31.501 1.00 69.75 333 VAL A CA 1
ATOM 2084 C C . VAL A 1 333 ? -10.974 -24.223 -32.510 1.00 69.75 333 VAL A C 1
ATOM 2086 O O . VAL A 1 333 ? -11.501 -24.135 -33.620 1.00 69.75 333 VAL A O 1
ATOM 2089 N N . CYS A 1 334 ? -9.997 -23.402 -32.129 1.00 72.88 334 CYS A N 1
ATOM 2090 C CA . CYS A 1 334 ? -9.521 -22.287 -32.957 1.00 72.88 334 CYS A CA 1
ATOM 2091 C C . CYS A 1 334 ? -8.714 -22.749 -34.193 1.00 72.88 334 CYS A C 1
ATOM 2093 O O . CYS A 1 334 ? -8.039 -23.782 -34.139 1.00 72.88 334 CYS A O 1
ATOM 2095 N N . ALA A 1 335 ? -8.795 -22.006 -35.307 1.00 62.28 335 ALA A N 1
ATOM 2096 C CA . ALA A 1 335 ? -8.169 -22.317 -36.604 1.00 62.28 335 ALA A CA 1
ATOM 2097 C C . ALA A 1 335 ? -7.689 -21.058 -37.368 1.00 62.28 335 ALA A C 1
ATOM 2099 O O . ALA A 1 335 ? -8.191 -19.968 -37.123 1.00 62.28 335 ALA A O 1
ATOM 2100 N N . ASP A 1 336 ? -6.735 -21.191 -38.298 1.00 59.22 336 ASP A N 1
ATOM 2101 C CA . ASP A 1 336 ? -6.009 -20.066 -38.932 1.00 59.22 336 ASP A CA 1
ATOM 2102 C C . ASP A 1 336 ? -6.711 -19.346 -40.115 1.00 59.22 336 ASP A C 1
ATOM 2104 O O . ASP A 1 336 ? -7.426 -19.992 -40.889 1.00 59.22 336 ASP A O 1
ATOM 2108 N N . PRO A 1 337 ? -6.433 -18.036 -40.333 1.00 61.28 337 PRO A N 1
ATOM 2109 C CA . PRO A 1 337 ? -6.694 -17.336 -41.599 1.00 61.28 337 PRO A CA 1
ATOM 2110 C C . PRO A 1 337 ? -5.754 -17.818 -42.726 1.00 61.28 337 PRO A C 1
ATOM 2112 O O . PRO A 1 337 ? -4.745 -18.477 -42.471 1.00 61.28 337 PRO A O 1
ATOM 2115 N N . SER A 1 338 ? -6.062 -17.507 -43.996 1.00 62.84 338 SER A N 1
ATOM 2116 C CA . SER A 1 338 ? -5.321 -18.077 -45.137 1.00 62.84 338 SER A CA 1
ATOM 2117 C C . SER A 1 338 ? -5.140 -17.140 -46.333 1.00 62.84 338 SER A C 1
ATOM 2119 O O . SER A 1 338 ? -6.118 -16.584 -46.827 1.00 62.84 338 SER A O 1
ATOM 2121 N N . CYS A 1 339 ? -3.927 -17.137 -46.895 1.00 65.81 339 CYS A N 1
ATOM 2122 C CA . CYS A 1 339 ? -3.485 -16.431 -48.111 1.00 65.81 339 CYS A CA 1
ATOM 2123 C C . CYS A 1 339 ? -4.120 -16.943 -49.430 1.00 65.81 339 CYS A C 1
ATOM 2125 O O . CYS A 1 339 ? -3.437 -17.110 -50.442 1.00 65.81 339 CYS A O 1
ATOM 2127 N N . THR A 1 340 ? -5.397 -17.325 -49.393 1.00 65.75 340 THR A N 1
ATOM 2128 C CA . THR A 1 340 ? -6.195 -17.790 -50.540 1.00 65.75 340 THR A CA 1
ATOM 2129 C C . THR A 1 340 ? -7.680 -17.417 -50.416 1.00 65.75 340 THR A C 1
ATOM 2131 O O . THR A 1 340 ? -8.497 -17.908 -51.200 1.00 65.75 340 THR A O 1
ATOM 2134 N N . ASP A 1 341 ? -8.061 -16.600 -49.425 1.00 63.00 341 ASP A N 1
ATOM 2135 C CA . ASP A 1 341 ? -9.457 -16.198 -49.208 1.00 63.00 341 ASP A CA 1
ATOM 2136 C C . ASP A 1 341 ? -9.918 -15.057 -50.144 1.00 63.00 341 ASP A C 1
ATOM 2138 O O . ASP A 1 341 ? -11.124 -14.825 -50.297 1.00 63.00 341 ASP A O 1
ATOM 2142 N N . GLY A 1 342 ? -8.981 -14.428 -50.864 1.00 67.69 342 GLY A N 1
ATOM 2143 C CA . GLY A 1 342 ? -9.234 -13.424 -51.889 1.00 67.69 342 GLY A CA 1
ATOM 2144 C C . GLY A 1 342 ? -9.267 -11.990 -51.369 1.00 67.69 342 GLY A C 1
ATOM 2145 O O . GLY A 1 342 ? -9.926 -11.152 -51.998 1.00 67.69 342 GLY A O 1
ATOM 2146 N N . GLN A 1 343 ? -8.650 -11.698 -50.221 1.00 66.50 343 GLN A N 1
ATOM 2147 C CA . GLN A 1 343 ? -8.608 -10.375 -49.592 1.00 66.50 343 GLN A CA 1
ATOM 2148 C C . GLN A 1 343 ? -7.161 -9.971 -49.184 1.00 66.50 343 GLN A C 1
ATOM 2150 O O . GLN A 1 343 ? -6.242 -10.787 -49.198 1.00 66.50 343 GLN A O 1
ATOM 2155 N N . PRO A 1 344 ? -6.905 -8.677 -48.900 1.00 63.94 344 PRO A N 1
ATOM 2156 C CA . PRO A 1 344 ? -5.674 -8.207 -48.260 1.00 63.94 344 PRO A CA 1
ATOM 2157 C C . PRO A 1 344 ? -5.938 -7.941 -46.762 1.00 63.94 344 PRO A C 1
ATOM 2159 O O . PRO A 1 344 ? -6.254 -6.812 -46.371 1.00 63.94 344 PRO A O 1
ATOM 2162 N N . ASN A 1 345 ? -5.926 -8.990 -45.937 1.00 61.81 345 ASN A N 1
ATOM 2163 C CA . ASN A 1 345 ? -6.589 -9.040 -44.624 1.00 61.81 345 ASN A CA 1
ATOM 2164 C C . ASN A 1 345 ? -5.817 -9.843 -43.558 1.00 61.81 345 ASN A C 1
ATOM 2166 O O . ASN A 1 345 ? -6.333 -10.793 -42.971 1.00 61.81 345 ASN A O 1
ATOM 2170 N N . GLY A 1 346 ? -4.618 -9.386 -43.228 1.00 65.38 346 GLY A N 1
ATOM 2171 C CA . GLY A 1 346 ? -3.771 -10.041 -42.241 1.00 65.38 346 GLY A CA 1
ATOM 2172 C C . GLY A 1 346 ? -2.363 -9.482 -42.320 1.00 65.38 346 GLY A C 1
ATOM 2173 O O . GLY A 1 346 ? -2.092 -8.389 -41.820 1.00 65.38 346 GLY A O 1
ATOM 2174 N N . THR A 1 347 ? -1.474 -10.230 -42.964 1.00 65.25 347 THR A N 1
ATOM 2175 C CA . THR A 1 347 ? -0.073 -9.842 -43.185 1.00 65.25 347 THR A CA 1
ATOM 2176 C C . THR A 1 347 ? 0.228 -9.398 -44.618 1.00 65.25 347 THR A C 1
ATOM 2178 O O . THR A 1 347 ? 1.359 -9.002 -44.890 1.00 65.25 347 THR A O 1
ATOM 2181 N N . GLU A 1 348 ? -0.757 -9.452 -45.514 1.00 80.06 348 GLU A N 1
ATOM 2182 C CA . GLU A 1 348 ? -0.613 -9.287 -46.962 1.00 80.06 348 GLU A CA 1
ATOM 2183 C C . GLU A 1 348 ? -0.199 -7.860 -47.366 1.00 80.06 348 GLU A C 1
ATOM 2185 O O . GLU A 1 348 ? -0.851 -6.875 -47.006 1.00 80.06 348 GLU A O 1
ATOM 2190 N N . THR A 1 349 ? 0.852 -7.735 -48.183 1.00 78.25 349 THR A N 1
ATOM 2191 C CA . THR A 1 349 ? 1.278 -6.452 -48.785 1.00 78.25 349 THR A CA 1
ATOM 2192 C C . THR A 1 349 ? 0.785 -6.263 -50.221 1.00 78.25 349 THR A C 1
ATOM 2194 O O . THR A 1 349 ? 0.710 -5.131 -50.709 1.00 78.25 349 THR A O 1
ATOM 2197 N N . GLY A 1 350 ? 0.447 -7.361 -50.899 1.00 77.25 350 GLY A N 1
ATOM 2198 C CA . GLY A 1 350 ? -0.314 -7.412 -52.144 1.00 77.25 350 GLY A CA 1
ATOM 2199 C C . GLY A 1 350 ? -1.751 -7.892 -51.906 1.00 77.25 350 GLY A C 1
ATOM 2200 O O . GLY A 1 350 ? -2.331 -7.671 -50.847 1.00 77.25 350 GLY A O 1
ATOM 2201 N N . THR A 1 351 ? -2.348 -8.550 -52.900 1.00 77.56 351 THR A N 1
ATOM 2202 C CA . THR A 1 351 ? -3.602 -9.310 -52.730 1.00 77.56 351 THR A CA 1
ATOM 2203 C C . THR A 1 351 ? -3.234 -10.790 -52.702 1.00 77.56 351 THR A C 1
ATOM 2205 O O . THR A 1 351 ? -2.627 -11.260 -53.662 1.00 77.56 351 THR A O 1
ATOM 2208 N N . ASP A 1 352 ? -3.527 -11.482 -51.596 1.00 68.38 352 ASP A N 1
ATOM 2209 C CA . ASP A 1 352 ? -3.120 -12.875 -51.329 1.00 68.38 352 ASP A CA 1
ATOM 2210 C C . ASP A 1 352 ? -1.584 -13.151 -51.402 1.00 68.38 352 ASP A C 1
ATOM 2212 O O . ASP A 1 352 ? -1.159 -14.308 -51.428 1.00 68.38 352 ASP A O 1
ATOM 2216 N N . CYS A 1 353 ? -0.722 -12.119 -51.446 1.00 73.62 353 CYS A N 1
ATOM 2217 C CA . CYS A 1 353 ? 0.739 -12.254 -51.591 1.00 73.62 353 CYS A CA 1
ATOM 2218 C C . CYS A 1 353 ? 1.529 -11.212 -50.784 1.00 73.62 353 CYS A C 1
ATOM 2220 O O . CYS A 1 353 ? 1.032 -10.110 -50.538 1.00 73.62 353 CYS A O 1
ATOM 2222 N N . GLY A 1 354 ? 2.788 -11.550 -50.467 1.00 72.19 354 GLY A N 1
ATOM 2223 C CA . GLY A 1 354 ? 3.768 -10.679 -49.802 1.00 72.19 354 GLY A CA 1
ATOM 2224 C C . GLY A 1 354 ? 3.441 -10.410 -48.330 1.00 72.19 354 GLY A C 1
ATOM 2225 O O . GLY A 1 354 ? 2.283 -10.243 -47.982 1.00 72.19 354 GLY A O 1
ATOM 2226 N N . GLY A 1 355 ? 4.450 -10.367 -47.460 1.00 68.88 355 GLY A N 1
ATOM 2227 C CA . GLY A 1 355 ? 4.256 -10.216 -46.016 1.00 68.88 355 GLY A CA 1
ATOM 2228 C C . GLY A 1 355 ? 3.722 -11.471 -45.295 1.00 68.88 355 GLY A C 1
ATOM 2229 O O . GLY A 1 355 ? 2.825 -12.179 -45.752 1.00 68.88 355 GLY A O 1
ATOM 2230 N N . GLY A 1 356 ? 4.303 -11.753 -44.124 1.00 71.00 356 GLY A N 1
ATOM 2231 C CA . GLY A 1 356 ? 3.923 -12.876 -43.259 1.00 71.00 356 GLY A CA 1
ATOM 2232 C C . GLY A 1 356 ? 4.054 -14.256 -43.911 1.00 71.00 356 GLY A C 1
ATOM 2233 O O . GLY A 1 356 ? 5.106 -14.596 -44.447 1.00 71.00 356 GLY A O 1
ATOM 2234 N N . SER A 1 357 ? 3.008 -15.077 -43.800 1.00 65.00 357 SER A N 1
ATOM 2235 C CA . SER A 1 357 ? 2.976 -16.474 -44.266 1.00 65.00 357 SER A CA 1
ATOM 2236 C C . SER A 1 357 ? 2.633 -16.634 -45.754 1.00 65.00 357 SER A C 1
ATOM 2238 O O . SER A 1 357 ? 2.613 -17.759 -46.262 1.00 65.00 357 SER A O 1
ATOM 2240 N N . CYS A 1 358 ? 2.364 -15.534 -46.457 1.00 71.12 358 CYS A N 1
ATOM 2241 C CA . CYS A 1 358 ? 1.850 -15.552 -47.821 1.00 71.12 358 CYS A CA 1
ATOM 2242 C C . CYS A 1 358 ? 2.961 -15.644 -48.876 1.00 71.12 358 CYS A C 1
ATOM 2244 O O . CYS A 1 358 ? 4.083 -15.184 -48.646 1.00 71.12 358 CYS A O 1
ATOM 2246 N N . PRO A 1 359 ? 2.688 -16.255 -50.048 1.00 78.50 359 PRO A N 1
ATOM 2247 C CA . PRO A 1 359 ? 3.700 -16.428 -51.085 1.00 78.50 359 PRO A CA 1
ATOM 2248 C C . PRO A 1 359 ? 4.275 -15.065 -51.514 1.00 78.50 359 PRO A C 1
ATOM 2250 O O . PRO A 1 359 ? 3.502 -14.125 -51.717 1.00 78.50 359 PRO A O 1
ATOM 2253 N N . PRO A 1 360 ? 5.606 -14.927 -51.676 1.00 82.81 360 PRO A N 1
ATOM 2254 C CA . PRO A 1 360 ? 6.206 -13.665 -52.097 1.00 82.81 360 PRO A CA 1
ATOM 2255 C C . PRO A 1 360 ? 5.672 -13.211 -53.459 1.00 82.81 360 PRO A C 1
ATOM 2257 O O . PRO A 1 360 ? 5.618 -13.998 -54.409 1.00 82.81 360 PRO A O 1
ATOM 2260 N N . CYS A 1 361 ? 5.305 -11.936 -53.556 1.00 82.56 361 CYS A N 1
ATOM 2261 C CA . CYS A 1 361 ? 4.749 -11.341 -54.761 1.00 82.56 361 CYS A CA 1
ATOM 2262 C C . CYS A 1 361 ? 5.761 -11.342 -55.924 1.00 82.56 361 CYS A C 1
ATOM 2264 O O . CYS A 1 361 ? 6.990 -11.321 -55.749 1.00 82.56 361 CYS A O 1
ATOM 2266 N N . GLY A 1 362 ? 5.230 -11.352 -57.145 1.00 82.62 362 GLY A N 1
ATOM 2267 C CA . GLY A 1 362 ? 5.992 -11.325 -58.385 1.00 82.62 362 GLY A CA 1
ATOM 2268 C C . GLY A 1 362 ? 6.591 -9.953 -58.707 1.00 82.62 362 GLY A C 1
ATOM 2269 O O . GLY A 1 362 ? 6.240 -8.918 -58.143 1.00 82.62 362 GLY A O 1
ATOM 2270 N N . ALA A 1 363 ? 7.505 -9.921 -59.678 1.00 79.00 363 ALA A N 1
ATOM 2271 C CA . ALA A 1 363 ? 8.046 -8.658 -60.175 1.00 79.00 363 ALA A CA 1
ATOM 2272 C C . ALA A 1 363 ? 6.920 -7.770 -60.744 1.00 79.00 363 ALA A C 1
ATOM 2274 O O . ALA A 1 363 ? 6.130 -8.225 -61.574 1.00 79.00 363 ALA A O 1
ATOM 2275 N N . ASN A 1 364 ? 6.925 -6.482 -60.383 1.00 77.00 364 ASN A N 1
ATOM 2276 C CA . ASN A 1 364 ? 5.867 -5.479 -60.620 1.00 77.00 364 ASN A CA 1
ATOM 2277 C C . ASN A 1 364 ? 4.638 -5.514 -59.680 1.00 77.00 364 ASN A C 1
ATOM 2279 O O . ASN A 1 364 ? 3.732 -4.702 -59.874 1.00 77.00 364 ASN A O 1
ATOM 2283 N N . GLU A 1 365 ? 4.601 -6.373 -58.659 1.00 82.94 365 GLU A N 1
ATOM 2284 C CA . GLU A 1 365 ? 3.561 -6.351 -57.615 1.00 82.94 365 GLU A CA 1
ATOM 2285 C C . GLU A 1 365 ? 3.994 -5.533 -56.377 1.00 82.94 365 GLU A C 1
ATOM 2287 O O . GLU A 1 365 ? 5.123 -5.032 -56.309 1.00 82.94 365 GLU A O 1
ATOM 2292 N N . GLY A 1 366 ? 3.049 -5.306 -55.456 1.00 80.19 366 GLY A N 1
ATOM 2293 C CA . GLY A 1 366 ? 3.179 -4.362 -54.341 1.00 80.19 366 GLY A CA 1
ATOM 2294 C C . GLY A 1 366 ? 3.961 -4.910 -53.147 1.00 80.19 366 GLY A C 1
ATOM 2295 O O . GLY A 1 366 ? 3.692 -6.010 -52.671 1.00 80.19 366 GLY A O 1
ATOM 2296 N N . CYS A 1 367 ? 4.899 -4.109 -52.642 1.00 82.94 367 CYS A N 1
ATOM 2297 C CA . CYS A 1 367 ? 5.725 -4.436 -51.481 1.00 82.94 367 CYS A CA 1
ATOM 2298 C C . CYS A 1 367 ? 5.946 -3.217 -50.578 1.00 82.94 367 CYS A C 1
ATOM 2300 O O . CYS A 1 367 ? 5.980 -2.070 -51.035 1.00 82.94 367 CYS A O 1
ATOM 2302 N N . VAL A 1 368 ? 6.136 -3.479 -49.289 1.00 82.56 368 VAL A N 1
ATOM 2303 C CA . VAL A 1 368 ? 6.520 -2.506 -48.258 1.00 82.56 368 VAL A CA 1
ATOM 2304 C C . VAL A 1 368 ? 7.963 -2.754 -47.808 1.00 82.56 368 VAL A C 1
ATOM 2306 O O . VAL A 1 368 ? 8.705 -1.800 -47.566 1.00 82.56 368 VAL A O 1
ATOM 2309 N N . VAL A 1 369 ? 8.385 -4.020 -47.752 1.00 79.75 369 VAL A N 1
ATOM 2310 C CA . VAL A 1 369 ? 9.744 -4.465 -47.419 1.00 79.75 369 VAL A CA 1
ATOM 2311 C C . VAL A 1 369 ? 10.306 -5.386 -48.515 1.00 79.75 369 VAL A C 1
ATOM 2313 O O . VAL A 1 369 ? 9.552 -5.933 -49.317 1.00 79.75 369 VAL A O 1
ATOM 2316 N N . PRO A 1 370 ? 11.636 -5.590 -48.596 1.00 78.12 370 PRO A N 1
ATOM 2317 C CA . PRO A 1 370 ? 12.221 -6.445 -49.633 1.00 78.12 370 PRO A CA 1
ATOM 2318 C C . PRO A 1 370 ? 11.756 -7.907 -49.561 1.00 78.12 370 PRO A C 1
ATOM 2320 O O . PRO A 1 370 ? 11.620 -8.546 -50.601 1.00 78.12 370 PRO A O 1
ATOM 2323 N N . ALA A 1 371 ? 11.443 -8.396 -48.355 1.00 77.56 371 ALA A N 1
ATOM 2324 C CA . ALA A 1 371 ? 10.988 -9.763 -48.103 1.00 77.56 371 ALA A CA 1
ATOM 2325 C C . ALA A 1 371 ? 9.670 -10.131 -48.810 1.00 77.56 371 ALA A C 1
ATOM 2327 O O . ALA A 1 371 ? 9.461 -11.301 -49.127 1.00 77.56 371 ALA A O 1
ATOM 2328 N N . ASP A 1 372 ? 8.823 -9.143 -49.118 1.00 83.88 372 ASP A N 1
ATOM 2329 C CA . ASP A 1 372 ? 7.536 -9.335 -49.798 1.00 83.88 372 ASP A CA 1
ATOM 2330 C C . ASP A 1 372 ? 7.696 -9.825 -51.246 1.00 83.88 372 ASP A C 1
ATOM 2332 O O . ASP A 1 372 ? 6.731 -10.267 -51.864 1.00 83.88 372 ASP A O 1
ATOM 2336 N N . CYS A 1 373 ? 8.907 -9.731 -51.801 1.00 84.38 373 CYS A N 1
ATOM 2337 C CA . CYS A 1 373 ? 9.221 -10.006 -53.194 1.00 84.38 373 CYS A CA 1
ATOM 2338 C C . CYS A 1 373 ? 9.907 -11.361 -53.376 1.00 84.38 373 CYS A C 1
ATOM 2340 O O . CYS A 1 373 ? 10.875 -11.675 -52.683 1.00 84.38 373 CYS A O 1
ATOM 2342 N N . ALA A 1 374 ? 9.529 -12.116 -54.410 1.00 83.06 374 ALA A N 1
ATOM 2343 C CA . ALA A 1 374 ? 10.208 -13.370 -54.771 1.00 83.06 374 ALA A CA 1
ATOM 2344 C C . ALA A 1 374 ? 11.705 -13.199 -55.131 1.00 83.06 374 ALA A C 1
ATOM 2346 O O . ALA A 1 374 ? 12.455 -14.169 -55.147 1.00 83.06 374 ALA A O 1
ATOM 2347 N N . SER A 1 375 ? 12.142 -11.968 -55.413 1.00 82.00 375 SER A N 1
ATOM 2348 C CA . SER A 1 375 ? 13.539 -11.569 -55.644 1.00 82.00 375 SER A CA 1
ATOM 2349 C C . SER A 1 375 ? 14.280 -11.081 -54.395 1.00 82.00 375 SER A C 1
ATOM 2351 O O . SER A 1 375 ? 15.475 -10.827 -54.474 1.00 82.00 375 SER A O 1
ATOM 2353 N N . GLN A 1 376 ? 13.578 -10.897 -53.272 1.00 77.94 376 GLN A N 1
ATOM 2354 C CA . GLN A 1 376 ? 14.057 -10.208 -52.066 1.00 77.94 376 GLN A CA 1
ATOM 2355 C C . GLN A 1 376 ? 14.511 -8.748 -52.296 1.00 77.94 376 GLN A C 1
ATOM 2357 O O . GLN A 1 376 ? 15.222 -8.182 -51.469 1.00 77.94 376 GLN A O 1
ATOM 2362 N N . VAL A 1 377 ? 14.061 -8.100 -53.384 1.00 83.19 377 VAL A N 1
ATOM 2363 C CA . VAL A 1 377 ? 14.386 -6.699 -53.715 1.00 83.19 377 VAL A CA 1
ATOM 2364 C C . VAL A 1 377 ? 13.112 -5.890 -53.998 1.00 83.19 377 VAL A C 1
ATOM 2366 O O . VAL A 1 377 ? 12.534 -5.954 -55.085 1.00 83.19 377 VAL A O 1
ATOM 2369 N N . CYS A 1 378 ? 12.699 -5.072 -53.026 1.00 83.19 378 CYS A N 1
ATOM 2370 C CA . CYS A 1 378 ? 11.630 -4.075 -53.166 1.00 83.19 378 CYS A CA 1
ATOM 2371 C C . CYS A 1 378 ? 12.240 -2.687 -53.412 1.00 83.19 378 CYS A C 1
ATOM 2373 O O . CYS A 1 378 ? 13.153 -2.265 -52.703 1.00 83.19 378 CYS A O 1
ATOM 2375 N N . THR A 1 379 ? 11.759 -1.937 -54.406 1.00 83.56 379 THR A N 1
ATOM 2376 C CA . THR A 1 379 ? 12.226 -0.563 -54.670 1.00 83.56 379 THR A CA 1
ATOM 2377 C C . THR A 1 379 ? 11.085 0.305 -55.185 1.00 83.56 379 THR A C 1
ATOM 2379 O O . THR A 1 379 ? 10.385 -0.055 -56.126 1.00 83.56 379 THR A O 1
ATOM 2382 N N . GLY A 1 380 ? 10.876 1.464 -54.553 1.00 79.88 380 GLY A N 1
ATOM 2383 C CA . GLY A 1 380 ? 9.762 2.362 -54.885 1.00 79.88 380 GLY A CA 1
ATOM 2384 C C . GLY A 1 380 ? 8.370 1.801 -54.556 1.00 79.88 380 GLY A C 1
ATOM 2385 O O . GLY A 1 380 ? 7.392 2.283 -55.118 1.00 79.88 380 GLY A O 1
ATOM 2386 N N . GLY A 1 381 ? 8.289 0.794 -53.677 1.00 83.38 381 GLY A N 1
ATOM 2387 C CA . GLY A 1 381 ? 7.058 0.060 -53.352 1.00 83.38 381 GLY A CA 1
ATOM 2388 C C . GLY A 1 381 ? 6.712 -1.069 -54.333 1.00 83.38 381 GLY A C 1
ATOM 2389 O O . GLY A 1 381 ? 5.575 -1.537 -54.341 1.00 83.38 381 GLY A O 1
ATOM 2390 N N . VAL A 1 382 ? 7.660 -1.465 -55.196 1.00 85.06 382 VAL A N 1
ATOM 2391 C CA . VAL A 1 382 ? 7.453 -2.457 -56.263 1.00 85.06 382 VAL A CA 1
ATOM 2392 C C . VAL A 1 382 ? 8.615 -3.459 -56.344 1.00 85.06 382 VAL A C 1
ATOM 2394 O O . VAL A 1 382 ? 9.788 -3.074 -56.265 1.00 85.06 382 VAL A O 1
ATOM 2397 N N . CYS A 1 383 ? 8.300 -4.739 -56.544 1.00 86.62 383 CYS A N 1
ATOM 2398 C CA . CYS A 1 383 ? 9.279 -5.831 -56.610 1.00 86.62 383 CYS A CA 1
ATOM 2399 C C . CYS A 1 383 ? 10.126 -5.856 -57.899 1.00 86.62 383 CYS A C 1
ATOM 2401 O O . CYS A 1 383 ? 9.592 -5.734 -59.006 1.00 86.62 383 CYS A O 1
ATOM 2403 N N . GLN A 1 384 ? 11.441 -6.059 -57.739 1.00 83.94 384 GLN A N 1
ATOM 2404 C CA . GLN A 1 384 ? 12.469 -6.097 -58.798 1.00 83.94 384 GLN A CA 1
ATOM 2405 C C . GLN A 1 384 ? 12.902 -7.547 -59.133 1.00 83.94 384 GLN A C 1
ATOM 2407 O O . GLN A 1 384 ? 12.159 -8.484 -58.838 1.00 83.94 384 GLN A O 1
ATOM 2412 N N . ALA A 1 385 ? 14.072 -7.756 -59.759 1.00 80.81 385 ALA A N 1
ATOM 2413 C CA . ALA A 1 385 ? 14.575 -9.072 -60.190 1.00 80.81 385 ALA A CA 1
ATOM 2414 C C . ALA A 1 385 ? 16.053 -9.339 -59.771 1.00 80.81 385 ALA A C 1
ATOM 2416 O O . ALA A 1 385 ? 16.798 -8.364 -59.699 1.00 80.81 385 ALA A O 1
ATOM 2417 N N . PRO A 1 386 ? 16.463 -10.614 -59.551 1.00 78.56 386 PRO A N 1
ATOM 2418 C CA . PRO A 1 386 ? 17.788 -11.035 -59.026 1.00 78.56 386 PRO A CA 1
ATOM 2419 C C . PRO A 1 386 ? 19.060 -10.669 -59.824 1.00 78.56 386 PRO A C 1
ATOM 2421 O O . PRO A 1 386 ? 19.021 -10.686 -61.062 1.00 78.56 386 PRO A O 1
ATOM 2424 N N . ALA A 1 387 ? 20.202 -10.483 -59.137 1.00 80.94 387 ALA A N 1
ATOM 2425 C CA . ALA A 1 387 ? 21.566 -10.421 -59.704 1.00 80.94 387 ALA A CA 1
ATOM 2426 C C . ALA A 1 387 ? 22.699 -10.712 -58.674 1.00 80.94 387 ALA A C 1
ATOM 2428 O O . ALA A 1 387 ? 22.603 -10.241 -57.550 1.00 80.94 387 ALA A O 1
ATOM 2429 N N . CYS A 1 388 ? 23.825 -11.342 -59.087 1.00 80.00 388 CYS A N 1
ATOM 2430 C CA . CYS A 1 388 ? 25.031 -11.602 -58.244 1.00 80.00 388 CYS A CA 1
ATOM 2431 C C . CYS A 1 388 ? 25.804 -10.323 -57.775 1.00 80.00 388 CYS A C 1
ATOM 2433 O O . CYS A 1 388 ? 27.035 -10.348 -57.657 1.00 80.00 388 CYS A O 1
ATOM 2435 N N . ASP A 1 389 ? 25.147 -9.168 -57.646 1.00 82.06 389 ASP A N 1
ATOM 2436 C CA . ASP A 1 389 ? 25.683 -7.954 -57.011 1.00 82.06 389 ASP A CA 1
ATOM 2437 C C . ASP A 1 389 ? 24.608 -7.126 -56.269 1.00 82.06 389 ASP A C 1
ATOM 2439 O O . ASP A 1 389 ? 24.817 -5.939 -55.992 1.00 82.06 389 ASP A O 1
ATOM 2443 N N . ASP A 1 390 ? 23.464 -7.742 -55.928 1.00 74.50 390 ASP A N 1
ATOM 2444 C CA . ASP A 1 390 ? 22.337 -7.099 -55.233 1.00 74.50 390 ASP A CA 1
ATOM 2445 C C . ASP A 1 390 ? 22.344 -7.251 -53.693 1.00 74.50 390 ASP A C 1
ATOM 2447 O O . ASP A 1 390 ? 21.531 -6.611 -53.017 1.00 74.50 390 ASP A O 1
ATOM 2451 N N . GLN A 1 391 ? 23.332 -7.964 -53.130 1.00 78.25 391 GLN A N 1
ATOM 2452 C CA . GLN A 1 391 ? 23.576 -8.147 -51.688 1.00 78.25 391 GLN A CA 1
ATOM 2453 C C . GLN A 1 391 ? 22.512 -8.962 -50.936 1.00 78.25 391 GLN A C 1
ATOM 2455 O O . GLN A 1 391 ? 22.456 -8.913 -49.701 1.00 78.25 391 GLN A O 1
ATOM 2460 N N . VAL A 1 392 ? 21.685 -9.742 -51.640 1.00 78.25 392 VAL A N 1
ATOM 2461 C CA . VAL A 1 392 ? 20.772 -10.719 -51.031 1.00 78.25 392 VAL A CA 1
ATOM 2462 C C . VAL A 1 392 ? 20.906 -12.084 -51.703 1.00 78.25 392 VAL A C 1
ATOM 2464 O O . VAL A 1 392 ? 20.777 -12.205 -52.911 1.00 78.25 392 VAL A O 1
ATOM 2467 N N . LYS A 1 393 ? 21.100 -13.143 -50.903 1.00 79.06 393 LYS A N 1
ATOM 2468 C CA . LYS A 1 393 ? 21.239 -14.518 -51.409 1.00 79.06 393 LYS A CA 1
ATOM 2469 C C . LYS A 1 393 ? 20.005 -14.940 -52.209 1.00 79.06 393 LYS A C 1
ATOM 2471 O O . LYS A 1 393 ? 18.975 -15.285 -51.622 1.00 79.06 393 LYS A O 1
ATOM 2476 N N . ASN A 1 394 ? 20.105 -14.929 -53.533 1.00 76.44 394 ASN A N 1
ATOM 2477 C CA . ASN A 1 394 ? 19.000 -15.235 -54.437 1.00 76.44 394 ASN A CA 1
ATOM 2478 C C . ASN A 1 394 ? 19.488 -16.020 -55.677 1.00 76.44 394 ASN A C 1
ATOM 2480 O O . ASN A 1 394 ? 20.628 -16.472 -55.746 1.00 76.44 394 ASN A O 1
ATOM 2484 N N . GLY A 1 395 ? 18.596 -16.301 -56.633 1.00 77.94 395 GLY A N 1
ATOM 2485 C CA . GLY A 1 395 ? 18.958 -17.079 -57.825 1.00 77.94 395 GLY A CA 1
ATOM 2486 C C . GLY A 1 395 ? 19.386 -18.520 -57.502 1.00 77.94 395 GLY A C 1
ATOM 2487 O O . GLY A 1 395 ? 18.599 -19.280 -56.937 1.00 77.94 395 GLY A O 1
ATOM 2488 N N . ASP A 1 396 ? 20.601 -18.907 -57.910 1.00 82.44 396 ASP A N 1
ATOM 2489 C CA . ASP A 1 396 ? 21.217 -20.217 -57.634 1.00 82.44 396 ASP A CA 1
ATOM 2490 C C . ASP A 1 396 ? 22.400 -20.161 -56.644 1.00 82.44 396 ASP A C 1
ATOM 2492 O O . ASP A 1 396 ? 23.210 -21.083 -56.612 1.00 82.44 396 ASP A O 1
ATOM 2496 N N . GLU A 1 397 ? 22.504 -19.097 -55.842 1.00 87.31 397 GLU A N 1
ATOM 2497 C CA . GLU A 1 397 ? 23.608 -18.852 -54.901 1.00 87.31 397 GLU A CA 1
ATOM 2498 C C . GLU A 1 397 ? 23.640 -19.792 -53.680 1.00 87.31 397 GLU A C 1
ATOM 2500 O O . GLU A 1 397 ? 22.619 -20.086 -53.046 1.00 87.31 397 GLU A O 1
ATOM 2505 N N . SER A 1 398 ? 24.850 -20.203 -53.284 1.00 82.56 398 SER A N 1
ATOM 2506 C CA . SER A 1 398 ? 25.084 -21.086 -52.130 1.00 82.56 398 SER A CA 1
ATOM 2507 C C . SER A 1 398 ? 25.396 -20.326 -50.838 1.00 82.56 398 SER A C 1
ATOM 2509 O O . SER A 1 398 ? 25.111 -20.863 -49.768 1.00 82.56 398 SER A O 1
ATOM 2511 N N . ASP A 1 399 ? 25.837 -19.065 -50.906 1.00 82.00 399 ASP A N 1
ATOM 2512 C CA . ASP A 1 399 ? 25.694 -18.038 -49.856 1.00 82.00 399 ASP A CA 1
ATOM 2513 C C . ASP A 1 399 ? 25.599 -16.626 -50.489 1.00 82.00 399 ASP A C 1
ATOM 2515 O O . ASP A 1 399 ? 25.650 -16.526 -51.706 1.00 82.00 399 ASP A O 1
ATOM 2519 N N . VAL A 1 400 ? 25.393 -15.549 -49.722 1.00 84.25 400 VAL A N 1
ATOM 2520 C CA . VAL A 1 400 ? 25.132 -14.189 -50.271 1.00 84.25 400 VAL A CA 1
ATOM 2521 C C . VAL A 1 400 ? 26.193 -13.748 -51.299 1.00 84.25 400 VAL A C 1
ATOM 2523 O O . VAL A 1 400 ? 27.382 -13.715 -50.976 1.00 84.25 400 VAL A O 1
ATOM 2526 N N . ASP A 1 401 ? 25.756 -13.396 -52.516 1.00 79.56 401 ASP A N 1
ATOM 2527 C CA . ASP A 1 401 ? 26.583 -13.030 -53.682 1.00 79.56 401 ASP A CA 1
ATOM 2528 C C . ASP A 1 401 ? 27.595 -14.136 -54.120 1.00 79.56 401 ASP A C 1
ATOM 2530 O O . ASP A 1 401 ? 28.521 -13.873 -54.901 1.00 79.56 401 ASP A O 1
ATOM 2534 N N . CYS A 1 402 ? 27.498 -15.378 -53.603 1.00 83.81 402 CYS A N 1
ATOM 2535 C CA . CYS A 1 402 ? 28.539 -16.408 -53.751 1.00 83.81 402 CYS A CA 1
ATOM 2536 C C . CYS A 1 402 ? 28.043 -17.866 -53.901 1.00 83.81 402 CYS A C 1
ATOM 2538 O O . CYS A 1 402 ? 26.923 -18.257 -53.579 1.00 83.81 402 CYS A O 1
ATOM 2540 N N . GLY A 1 403 ? 28.928 -18.720 -54.416 1.00 80.94 403 GLY A N 1
ATOM 2541 C CA . GLY A 1 403 ? 28.653 -20.122 -54.730 1.00 80.94 403 GLY A CA 1
ATOM 2542 C C . GLY A 1 403 ? 27.713 -20.314 -55.922 1.00 80.94 403 GLY A C 1
ATOM 2543 O O . GLY A 1 403 ? 27.593 -19.440 -56.784 1.00 80.94 403 GLY A O 1
ATOM 2544 N N . GLY A 1 404 ? 27.080 -21.485 -55.987 1.00 80.62 404 GLY A N 1
ATOM 2545 C CA . GLY A 1 404 ? 26.186 -21.848 -57.082 1.00 80.62 404 GLY A CA 1
ATOM 2546 C C . GLY A 1 404 ? 26.913 -22.170 -58.389 1.00 80.62 404 GLY A C 1
ATOM 2547 O O . GLY A 1 404 ? 28.099 -22.503 -58.420 1.00 80.62 404 GLY A O 1
ATOM 2548 N N . THR A 1 405 ? 26.183 -22.077 -59.501 1.00 75.06 405 THR A N 1
ATOM 2549 C CA . THR A 1 405 ? 26.716 -22.267 -60.861 1.00 75.06 405 THR A CA 1
ATOM 2550 C C . THR A 1 405 ? 26.898 -20.962 -61.637 1.00 75.06 405 THR A C 1
ATOM 2552 O O . THR A 1 405 ? 27.680 -20.938 -62.593 1.00 75.06 405 THR A O 1
ATOM 2555 N N . THR A 1 406 ? 26.211 -19.888 -61.232 1.00 75.75 406 THR A N 1
ATOM 2556 C CA . THR A 1 406 ? 26.293 -18.561 -61.870 1.00 75.75 406 THR A CA 1
ATOM 2557 C C . THR A 1 406 ? 27.322 -17.631 -61.214 1.00 75.75 406 THR A C 1
ATOM 2559 O O . THR A 1 406 ? 28.006 -16.895 -61.932 1.00 75.75 406 THR A O 1
ATOM 2562 N N . CYS A 1 407 ? 27.458 -17.668 -59.884 1.00 76.75 407 CYS A N 1
ATOM 2563 C CA . CYS A 1 407 ? 28.348 -16.796 -59.105 1.00 76.75 407 CYS A CA 1
ATOM 2564 C C . CYS A 1 407 ? 29.629 -17.571 -58.660 1.00 76.75 407 CYS A C 1
ATOM 2566 O O . CYS A 1 407 ? 29.996 -18.565 -59.293 1.00 76.75 407 CYS A O 1
ATOM 2568 N N . ALA A 1 408 ? 30.407 -17.101 -57.668 1.00 82.69 408 ALA A N 1
ATOM 2569 C CA . ALA A 1 408 ? 31.746 -17.651 -57.347 1.00 82.69 408 ALA A CA 1
ATOM 2570 C C . ALA A 1 408 ? 31.881 -18.166 -55.898 1.00 82.69 408 ALA A C 1
ATOM 2572 O O . ALA A 1 408 ? 31.392 -17.521 -54.986 1.00 82.69 408 ALA A O 1
ATOM 2573 N N . GLY A 1 409 ? 32.565 -19.301 -55.682 1.00 83.69 409 GLY A N 1
ATOM 2574 C CA . GLY A 1 409 ? 32.603 -20.049 -54.405 1.00 83.69 409 GLY A CA 1
ATOM 2575 C C . GLY A 1 409 ? 33.003 -19.278 -53.129 1.00 83.69 409 GLY A C 1
ATOM 2576 O O . GLY A 1 409 ? 33.833 -18.368 -53.159 1.00 83.69 409 GLY A O 1
ATOM 2577 N N . CYS A 1 410 ? 32.421 -19.701 -52.005 1.00 84.62 410 CYS A N 1
ATOM 2578 C CA . CYS A 1 410 ? 32.419 -19.045 -50.694 1.00 84.62 410 CYS A CA 1
ATOM 2579 C C . CYS A 1 410 ? 33.580 -19.508 -49.774 1.00 84.62 410 CYS A C 1
ATOM 2581 O O . CYS A 1 410 ? 34.315 -20.446 -50.092 1.00 84.62 410 CYS A O 1
ATOM 2583 N N . VAL A 1 411 ? 33.780 -18.845 -48.626 1.00 86.56 411 VAL A N 1
ATOM 2584 C CA . VAL A 1 411 ? 34.918 -19.085 -47.702 1.00 86.56 411 VAL A CA 1
ATOM 2585 C C . VAL A 1 411 ? 34.530 -19.878 -46.441 1.00 86.56 411 VAL A C 1
ATOM 2587 O O . VAL A 1 411 ? 33.359 -20.158 -46.210 1.00 86.56 411 VAL A O 1
ATOM 2590 N N . ASP A 1 412 ? 35.513 -20.267 -45.620 1.00 84.69 412 ASP A N 1
ATOM 2591 C CA . ASP A 1 412 ? 35.268 -21.023 -44.380 1.00 84.69 412 ASP A CA 1
ATOM 2592 C C . ASP A 1 412 ? 34.312 -20.285 -43.424 1.00 84.69 412 ASP A C 1
ATOM 2594 O O . ASP A 1 412 ? 34.405 -19.068 -43.248 1.00 84.69 412 ASP A O 1
ATOM 2598 N N . GLY A 1 413 ? 33.398 -21.035 -42.804 1.00 75.50 413 GLY A N 1
ATOM 2599 C CA . GLY A 1 413 ? 32.307 -20.524 -41.968 1.00 75.50 413 GLY A CA 1
ATOM 2600 C C . GLY A 1 413 ? 31.024 -20.140 -42.719 1.00 75.50 413 GLY A C 1
ATOM 2601 O O . GLY A 1 413 ? 30.016 -19.900 -42.061 1.00 75.50 413 GLY A O 1
ATOM 2602 N N . PHE A 1 414 ? 31.031 -20.109 -44.057 1.00 86.44 414 PHE A N 1
ATOM 2603 C CA . PHE A 1 414 ? 29.842 -19.835 -44.878 1.00 86.44 414 PHE A CA 1
ATOM 2604 C C . PHE A 1 414 ? 29.121 -21.125 -45.302 1.00 86.44 414 PHE A C 1
ATOM 2606 O O . PHE A 1 414 ? 29.629 -22.237 -45.130 1.00 86.44 414 PHE A O 1
ATOM 2613 N N . SER A 1 415 ? 27.908 -20.965 -45.825 1.00 83.44 415 SER A N 1
ATOM 2614 C CA . SER A 1 415 ? 26.991 -22.042 -46.208 1.00 83.44 415 SER A CA 1
ATOM 2615 C C . SER A 1 415 ? 27.432 -22.772 -47.482 1.00 83.44 415 SER A C 1
ATOM 2617 O O . SER A 1 415 ? 28.071 -22.197 -48.363 1.00 83.44 415 SER A O 1
ATOM 2619 N N . CYS A 1 416 ? 27.042 -24.040 -47.614 1.00 84.81 416 CYS A N 1
ATOM 2620 C CA . CYS A 1 416 ? 27.344 -24.869 -48.781 1.00 84.81 416 CYS A CA 1
ATOM 2621 C C . CYS A 1 416 ? 26.295 -25.969 -49.002 1.00 84.81 416 CYS A C 1
ATOM 2623 O O . CYS A 1 416 ? 25.755 -26.538 -48.052 1.00 84.81 416 CYS A O 1
ATOM 2625 N N . ALA A 1 417 ? 26.043 -26.312 -50.266 1.00 82.94 417 ALA A N 1
ATOM 2626 C CA . ALA A 1 417 ? 25.276 -27.491 -50.666 1.00 82.94 417 ALA A CA 1
ATOM 2627 C C . ALA A 1 417 ? 26.202 -28.668 -51.032 1.00 82.94 417 ALA A C 1
ATOM 2629 O O . ALA A 1 417 ? 25.862 -29.827 -50.784 1.00 82.94 417 ALA A O 1
ATOM 2630 N N . GLY A 1 418 ? 27.390 -28.380 -51.574 1.00 82.25 418 GLY A N 1
ATOM 2631 C CA . GLY A 1 418 ? 28.437 -29.351 -51.884 1.00 82.25 418 GLY A CA 1
ATOM 2632 C C . GLY A 1 418 ? 29.854 -28.839 -51.576 1.00 82.25 418 GLY A C 1
ATOM 2633 O O . GLY A 1 418 ? 30.058 -27.650 -51.329 1.00 82.25 418 GLY A O 1
ATOM 2634 N N . PRO A 1 419 ? 30.873 -29.721 -51.584 1.00 77.19 419 PRO A N 1
ATOM 2635 C CA . PRO A 1 419 ? 32.278 -29.325 -51.445 1.00 77.19 419 PRO A CA 1
ATOM 2636 C C . PRO A 1 419 ? 32.724 -28.255 -52.452 1.00 77.19 419 PRO A C 1
ATOM 2638 O O . PRO A 1 419 ? 33.561 -27.424 -52.122 1.00 77.19 419 PRO A O 1
ATOM 2641 N N . GLU A 1 420 ? 32.166 -28.270 -53.659 1.00 81.38 420 GLU A N 1
ATOM 2642 C CA . GLU A 1 420 ? 32.393 -27.304 -54.737 1.00 81.38 420 GLU A CA 1
ATOM 2643 C C . GLU A 1 420 ? 31.995 -25.856 -54.400 1.00 81.38 420 GLU A C 1
ATOM 2645 O O . GLU A 1 420 ? 32.577 -24.939 -54.980 1.00 81.38 420 GLU A O 1
ATOM 2650 N N . ASP A 1 421 ? 31.090 -25.635 -53.441 1.00 84.56 421 ASP A N 1
ATOM 2651 C CA . ASP A 1 421 ? 30.739 -24.290 -52.962 1.00 84.56 421 ASP A CA 1
ATOM 2652 C C . ASP A 1 421 ? 31.810 -23.698 -52.031 1.00 84.56 421 ASP A C 1
ATOM 2654 O O . ASP A 1 421 ? 31.954 -22.479 -51.951 1.00 84.56 421 ASP A O 1
ATOM 2658 N N . CYS A 1 422 ? 32.570 -24.552 -51.333 1.00 84.50 422 CYS A N 1
ATOM 2659 C CA . CYS A 1 422 ? 33.578 -24.151 -50.353 1.00 84.50 422 CYS A CA 1
ATOM 2660 C C . CYS A 1 422 ? 34.967 -23.998 -50.987 1.00 84.50 422 CYS A C 1
ATOM 2662 O O . CYS A 1 422 ? 35.529 -24.958 -51.518 1.00 84.50 422 CYS A O 1
ATOM 2664 N N . ALA A 1 423 ? 35.631 -22.864 -50.760 1.00 84.25 423 ALA A N 1
ATOM 2665 C CA . ALA A 1 423 ? 37.047 -22.672 -51.095 1.00 84.25 423 ALA A CA 1
ATOM 2666 C C . ALA A 1 423 ? 37.992 -23.706 -50.431 1.00 84.25 423 ALA A C 1
ATOM 2668 O O . ALA A 1 423 ? 39.084 -23.964 -50.941 1.00 84.25 423 ALA A O 1
ATOM 2669 N N . SER A 1 424 ? 37.574 -24.317 -49.316 1.00 80.25 424 SER A N 1
ATOM 2670 C CA . SER A 1 424 ? 38.275 -25.390 -48.592 1.00 80.25 424 SER A CA 1
ATOM 2671 C C . SER A 1 424 ? 37.844 -26.816 -48.963 1.00 80.25 424 SER A C 1
ATOM 2673 O O . SER A 1 424 ? 38.465 -27.780 -48.509 1.00 80.25 424 SER A O 1
ATOM 2675 N N . ALA A 1 425 ? 36.794 -26.977 -49.777 1.00 81.81 425 ALA A N 1
ATOM 2676 C CA . ALA A 1 425 ? 36.170 -28.258 -50.125 1.00 81.81 425 ALA A CA 1
ATOM 2677 C C . ALA A 1 425 ? 35.726 -29.129 -48.924 1.00 81.81 425 ALA A C 1
ATOM 2679 O O . ALA A 1 425 ? 35.728 -30.364 -49.005 1.00 81.81 425 ALA A O 1
ATOM 2680 N N . LYS A 1 426 ? 35.335 -28.503 -47.803 1.00 86.12 426 LYS A N 1
ATOM 2681 C CA . LYS A 1 426 ? 34.892 -29.182 -46.571 1.00 86.12 426 LYS A CA 1
ATOM 2682 C C . LYS A 1 426 ? 33.525 -28.714 -46.074 1.00 86.12 426 LYS A C 1
ATOM 2684 O O . LYS A 1 426 ? 33.393 -28.167 -44.988 1.00 86.12 426 LYS A O 1
ATOM 2689 N N . CYS A 1 427 ? 32.496 -29.019 -46.860 1.00 83.19 427 CYS A N 1
ATOM 2690 C CA . CYS A 1 427 ? 31.114 -28.903 -46.410 1.00 83.19 427 CYS A CA 1
ATOM 2691 C C . CYS A 1 427 ? 30.784 -30.021 -45.398 1.00 83.19 427 CYS A C 1
ATOM 2693 O O . CYS A 1 427 ? 30.764 -31.198 -45.768 1.00 83.19 427 CYS A O 1
ATOM 2695 N N . ILE A 1 428 ? 30.546 -29.671 -44.132 1.00 82.06 428 ILE A N 1
ATOM 2696 C CA . ILE A 1 428 ? 30.074 -30.578 -43.070 1.00 82.06 428 ILE A CA 1
ATOM 2697 C C . ILE A 1 428 ? 28.784 -29.976 -42.505 1.00 82.06 428 ILE A C 1
ATOM 2699 O O . ILE A 1 428 ? 28.734 -28.789 -42.206 1.00 82.06 428 ILE A O 1
ATOM 2703 N N . ALA A 1 429 ? 27.718 -30.778 -42.422 1.00 74.88 429 ALA A N 1
ATOM 2704 C CA . ALA A 1 429 ? 26.389 -30.345 -41.966 1.00 74.88 429 ALA A CA 1
ATOM 2705 C C . ALA A 1 429 ? 25.813 -29.080 -42.665 1.00 74.88 429 ALA A C 1
ATOM 2707 O O . ALA A 1 429 ? 24.930 -28.429 -42.116 1.00 74.88 429 ALA A O 1
ATOM 2708 N N . GLY A 1 430 ? 26.272 -28.753 -43.883 1.00 75.81 430 GLY A N 1
ATOM 2709 C CA . GLY A 1 430 ? 25.821 -27.587 -44.662 1.00 75.81 430 GLY A CA 1
ATOM 2710 C C . GLY A 1 430 ? 26.656 -26.308 -44.493 1.00 75.81 430 GLY A C 1
ATOM 2711 O O . GLY A 1 430 ? 26.292 -25.276 -45.052 1.00 75.81 430 GLY A O 1
ATOM 2712 N N . VAL A 1 431 ? 27.773 -26.363 -43.756 1.00 82.31 431 VAL A N 1
ATOM 2713 C CA . VAL A 1 431 ? 28.699 -25.234 -43.541 1.00 82.31 431 VAL A CA 1
ATOM 2714 C C . VAL A 1 431 ? 30.130 -25.635 -43.923 1.00 82.31 431 VAL A C 1
ATOM 2716 O O . VAL A 1 431 ? 30.525 -26.795 -43.776 1.00 82.31 431 VAL A O 1
ATOM 2719 N N . CYS A 1 432 ? 30.928 -24.693 -44.428 1.00 84.62 432 CYS A N 1
ATOM 2720 C CA . CYS A 1 432 ? 32.345 -24.897 -44.733 1.00 84.62 432 CYS A CA 1
ATOM 2721 C C . CYS A 1 432 ? 33.179 -24.938 -43.433 1.00 84.62 432 CYS A C 1
ATOM 2723 O O . CYS A 1 432 ? 33.499 -23.894 -42.863 1.00 84.62 432 CYS A O 1
ATOM 2725 N N . TYR A 1 433 ? 33.525 -26.139 -42.958 1.00 81.94 433 TYR A N 1
ATOM 2726 C CA . TYR A 1 433 ? 34.227 -26.377 -41.687 1.00 81.94 433 TYR A CA 1
ATOM 2727 C C . TYR A 1 433 ? 35.756 -26.522 -41.839 1.00 81.94 433 TYR A C 1
ATOM 2729 O O . TYR A 1 433 ? 36.246 -26.980 -42.879 1.00 81.94 433 TYR A O 1
ATOM 2737 N N . PRO A 1 434 ? 36.536 -26.244 -40.772 1.00 77.62 434 PRO A N 1
ATOM 2738 C CA . PRO A 1 434 ? 37.938 -26.636 -40.684 1.00 77.62 434 PRO A CA 1
ATOM 2739 C C . PRO A 1 434 ? 38.146 -28.139 -40.911 1.00 77.62 434 PRO A C 1
ATOM 2741 O O . PRO A 1 434 ? 37.363 -28.985 -40.492 1.00 77.62 434 PRO A O 1
ATOM 2744 N N . GLN A 1 435 ? 39.269 -28.484 -41.539 1.00 76.56 435 GLN A N 1
ATOM 2745 C CA . GLN A 1 435 ? 39.554 -29.832 -42.052 1.00 76.56 435 GLN A CA 1
ATOM 2746 C C . GLN A 1 435 ? 39.734 -30.962 -41.010 1.00 76.56 435 GLN A C 1
ATOM 2748 O O . GLN A 1 435 ? 40.062 -32.076 -41.423 1.00 76.56 435 GLN A O 1
ATOM 2753 N N . PHE A 1 436 ? 39.593 -30.686 -39.707 1.00 78.88 436 PHE A N 1
ATOM 2754 C CA . PHE A 1 436 ? 39.813 -31.648 -38.616 1.00 78.88 436 PHE A CA 1
ATOM 2755 C C . PHE A 1 436 ? 38.523 -32.193 -37.981 1.00 78.88 436 PHE A C 1
ATOM 2757 O O . PHE A 1 436 ? 38.539 -33.334 -37.530 1.00 78.88 436 PHE A O 1
ATOM 2764 N N . CYS A 1 437 ? 37.411 -31.454 -38.006 1.00 76.69 437 CYS A N 1
ATOM 2765 C CA . CYS A 1 437 ? 36.132 -31.914 -37.457 1.00 76.69 437 CYS A CA 1
ATOM 2766 C C . CYS A 1 437 ? 35.635 -33.171 -38.202 1.00 76.69 437 CYS A C 1
ATOM 2768 O O . CYS A 1 437 ? 35.647 -33.203 -39.439 1.00 76.69 437 CYS A O 1
ATOM 2770 N N . GLY A 1 438 ? 35.168 -34.197 -37.482 1.00 74.56 438 GLY A N 1
ATOM 2771 C CA . GLY A 1 438 ? 34.647 -35.426 -38.096 1.00 74.56 438 GLY A CA 1
ATOM 2772 C C . GLY A 1 438 ? 35.737 -36.342 -38.669 1.00 74.56 438 GLY A C 1
ATOM 2773 O O . GLY A 1 438 ? 35.561 -36.912 -39.753 1.00 74.56 438 GLY A O 1
ATOM 2774 N N . ASN A 1 439 ? 36.882 -36.460 -37.985 1.00 78.50 439 ASN A N 1
ATOM 2775 C CA . ASN A 1 439 ? 38.005 -37.313 -38.391 1.00 78.50 439 ASN A CA 1
ATOM 2776 C C . ASN A 1 439 ? 38.102 -38.657 -37.631 1.00 78.50 439 ASN A C 1
ATOM 2778 O O . ASN A 1 439 ? 38.974 -39.475 -37.951 1.00 78.50 439 ASN A O 1
ATOM 2782 N N . ALA A 1 440 ? 37.163 -38.934 -36.716 1.00 79.94 440 ALA A N 1
ATOM 2783 C CA . ALA A 1 440 ? 37.115 -40.113 -35.843 1.00 79.94 440 ALA A CA 1
ATOM 2784 C C . ALA A 1 440 ? 38.260 -40.168 -34.818 1.00 79.94 440 ALA A C 1
ATOM 2786 O O . ALA A 1 440 ? 38.798 -41.244 -34.514 1.00 79.94 440 ALA A O 1
ATOM 2787 N N . ARG A 1 441 ? 38.657 -38.997 -34.301 1.00 83.44 441 ARG A N 1
ATOM 2788 C CA . ARG A 1 441 ? 39.679 -38.822 -33.259 1.00 83.44 441 ARG A CA 1
ATOM 2789 C C . ARG A 1 441 ? 39.407 -37.563 -32.456 1.00 83.44 441 ARG A C 1
ATOM 2791 O O . ARG A 1 441 ? 39.213 -36.519 -33.050 1.00 83.44 441 ARG A O 1
ATOM 2798 N N . LEU A 1 442 ? 39.581 -37.668 -31.140 1.00 83.81 442 LEU A N 1
ATOM 2799 C CA . LEU A 1 442 ? 39.705 -36.514 -30.256 1.00 83.81 442 LEU A CA 1
ATOM 2800 C C . LEU A 1 442 ? 41.011 -35.752 -30.566 1.00 83.81 442 LEU A C 1
ATOM 2802 O O . LEU A 1 442 ? 42.077 -36.080 -30.026 1.00 83.81 442 LEU A O 1
ATOM 2806 N N . ASP A 1 443 ? 40.943 -34.773 -31.464 1.00 79.88 443 ASP A N 1
ATOM 2807 C CA . ASP A 1 443 ? 41.966 -33.745 -31.664 1.00 79.88 443 ASP A CA 1
ATOM 2808 C C . ASP A 1 443 ? 41.333 -32.353 -31.872 1.00 79.88 443 ASP A C 1
ATOM 2810 O O . ASP A 1 443 ? 40.124 -32.185 -31.751 1.00 79.88 443 ASP A O 1
ATOM 2814 N N . GLY A 1 444 ? 42.153 -31.307 -32.012 1.00 81.62 444 GLY A N 1
ATOM 2815 C CA . GLY A 1 444 ? 41.666 -29.929 -31.881 1.00 81.62 444 GLY A CA 1
ATOM 2816 C C . GLY A 1 444 ? 41.307 -29.578 -30.429 1.00 81.62 444 GLY A C 1
ATOM 2817 O O . GLY A 1 444 ? 42.170 -29.663 -29.550 1.00 81.62 444 GLY A O 1
ATOM 2818 N N . ASP A 1 445 ? 40.068 -29.139 -30.205 1.00 85.06 445 ASP A N 1
ATOM 2819 C CA . ASP A 1 445 ? 39.508 -28.688 -28.920 1.00 85.06 445 ASP A CA 1
ATOM 2820 C C . ASP A 1 445 ? 38.216 -29.428 -28.501 1.00 85.06 445 ASP A C 1
ATOM 2822 O O . ASP A 1 445 ? 37.507 -28.967 -27.609 1.00 85.06 445 ASP A O 1
ATOM 2826 N N . GLU A 1 446 ? 37.936 -30.578 -29.122 1.00 90.62 446 GLU A N 1
ATOM 2827 C CA . GLU A 1 446 ? 36.803 -31.472 -28.825 1.00 90.62 446 GLU A CA 1
ATOM 2828 C C . GLU A 1 446 ? 36.780 -31.963 -27.357 1.00 90.62 446 GLU A C 1
ATOM 2830 O O . GLU A 1 446 ? 37.834 -32.117 -26.724 1.00 90.62 446 GLU A O 1
ATOM 2835 N N . THR A 1 447 ? 35.587 -32.247 -26.812 1.00 87.12 447 THR A N 1
ATOM 2836 C CA . THR A 1 447 ? 35.402 -32.730 -25.422 1.00 87.12 447 THR A CA 1
ATOM 2837 C C . THR A 1 447 ? 35.028 -34.219 -25.330 1.00 87.12 447 THR A C 1
ATOM 2839 O O . THR A 1 447 ? 35.372 -34.863 -24.334 1.00 87.12 447 THR A O 1
ATOM 2842 N N . ASP A 1 448 ? 34.463 -34.801 -26.392 1.00 86.88 448 ASP A N 1
ATOM 2843 C CA . ASP A 1 448 ? 34.418 -36.246 -26.686 1.00 86.88 448 ASP A CA 1
ATOM 2844 C C . ASP A 1 448 ? 34.638 -36.450 -28.209 1.00 86.88 448 ASP A C 1
ATOM 2846 O O . ASP A 1 448 ? 34.746 -35.483 -28.956 1.00 86.88 448 ASP A O 1
ATOM 2850 N N . VAL A 1 449 ? 34.800 -37.678 -28.709 1.00 89.44 449 VAL A N 1
ATOM 2851 C CA . VAL A 1 449 ? 35.276 -37.909 -30.096 1.00 89.44 449 VAL A CA 1
ATOM 2852 C C . VAL A 1 449 ? 34.317 -37.333 -31.152 1.00 89.44 449 VAL A C 1
ATOM 2854 O O . VAL A 1 449 ? 33.172 -37.774 -31.248 1.00 89.44 449 VAL A O 1
ATOM 2857 N N . ASP A 1 450 ? 34.814 -36.408 -31.981 1.00 82.44 450 ASP A N 1
ATOM 2858 C CA . ASP A 1 450 ? 34.058 -35.622 -32.968 1.00 82.44 450 ASP A CA 1
ATOM 2859 C C . ASP A 1 450 ? 32.922 -34.741 -32.363 1.00 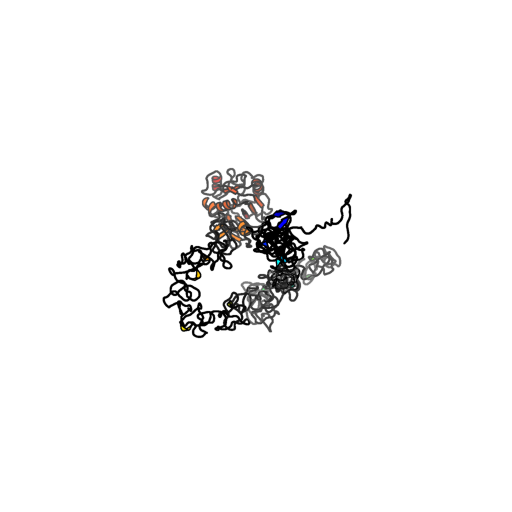82.44 450 ASP A C 1
ATOM 2861 O O . ASP A 1 450 ? 32.071 -34.251 -33.116 1.00 82.44 450 ASP A O 1
ATOM 2865 N N . CYS A 1 451 ? 32.869 -34.521 -31.034 1.00 83.75 451 CYS A N 1
ATOM 2866 C CA . CYS A 1 451 ? 31.828 -33.712 -30.368 1.00 83.75 451 CYS A CA 1
ATOM 2867 C C . CYS A 1 451 ? 32.347 -32.792 -29.228 1.00 83.75 451 CYS A C 1
ATOM 2869 O O . CYS A 1 451 ? 33.383 -33.021 -28.602 1.00 83.75 451 CYS A O 1
ATOM 2871 N N . GLY A 1 452 ? 31.629 -31.692 -28.993 1.00 83.88 452 GLY A N 1
ATOM 2872 C CA . GLY A 1 452 ? 31.987 -30.602 -28.081 1.00 83.88 452 GLY A CA 1
ATOM 2873 C C . GLY A 1 452 ? 33.089 -29.671 -28.603 1.00 83.88 452 GLY A C 1
ATOM 2874 O O . GLY A 1 452 ? 33.627 -29.854 -29.698 1.00 83.88 452 GLY A O 1
ATOM 2875 N N . GLY A 1 453 ? 33.422 -28.637 -27.827 1.00 85.38 453 GLY A N 1
ATOM 2876 C CA . GLY A 1 453 ? 34.406 -27.624 -28.235 1.00 85.38 453 GLY A CA 1
ATOM 2877 C C . GLY A 1 453 ? 33.954 -26.826 -29.464 1.00 85.38 453 GLY A C 1
ATOM 2878 O O . GLY A 1 453 ? 32.875 -26.234 -29.455 1.00 85.38 453 GLY A O 1
ATOM 2879 N N . SER A 1 454 ? 34.763 -26.807 -30.531 1.00 83.00 454 SER A N 1
ATOM 2880 C CA . SER A 1 454 ? 34.369 -26.231 -31.830 1.00 83.00 454 SER A CA 1
ATOM 2881 C C . SER A 1 454 ? 33.519 -27.165 -32.717 1.00 83.00 454 SER A C 1
ATOM 2883 O O . SER A 1 454 ? 33.103 -26.766 -33.810 1.00 83.00 454 SER A O 1
ATOM 2885 N N . CYS A 1 455 ? 33.229 -28.385 -32.249 1.00 82.75 455 CYS A N 1
ATOM 2886 C CA . CYS A 1 455 ? 32.372 -29.375 -32.908 1.00 82.75 455 CYS A CA 1
ATOM 2887 C C . CYS A 1 455 ? 30.946 -29.405 -32.306 1.00 82.75 455 CYS A C 1
ATOM 2889 O O . CYS A 1 455 ? 30.560 -28.543 -31.519 1.00 82.75 455 CYS A O 1
ATOM 2891 N N . LEU A 1 456 ? 30.107 -30.357 -32.732 1.00 85.25 456 LEU A N 1
ATOM 2892 C CA . LEU A 1 456 ? 28.689 -30.441 -32.337 1.00 85.25 456 LEU A CA 1
ATOM 2893 C C . LEU A 1 456 ? 28.521 -30.926 -30.886 1.00 85.25 456 LEU A C 1
ATOM 2895 O O . LEU A 1 456 ? 29.294 -31.763 -30.450 1.00 85.25 456 LEU A O 1
ATOM 2899 N N . ALA A 1 457 ? 27.504 -30.466 -30.150 1.00 86.81 457 ALA A N 1
ATOM 2900 C CA . ALA A 1 457 ? 27.274 -30.875 -28.754 1.00 86.81 457 ALA A CA 1
ATOM 2901 C C . ALA A 1 457 ? 26.897 -32.368 -28.585 1.00 86.81 457 ALA A C 1
ATOM 2903 O O . ALA A 1 457 ? 26.381 -33.015 -29.501 1.00 86.81 457 ALA A O 1
ATOM 2904 N N . CYS A 1 458 ? 27.133 -32.906 -27.387 1.00 87.19 458 CYS A N 1
ATOM 2905 C CA . CYS A 1 458 ? 27.047 -34.323 -27.043 1.00 87.19 458 CYS A CA 1
ATOM 2906 C C . CYS A 1 458 ? 25.741 -34.668 -26.270 1.00 87.19 458 CYS A C 1
ATOM 2908 O O . CYS A 1 458 ? 25.090 -33.816 -25.659 1.00 87.19 458 CYS A O 1
ATOM 2910 N N . GLY A 1 459 ? 25.308 -35.936 -26.328 1.00 86.38 459 GLY A N 1
ATOM 2911 C CA . GLY A 1 459 ? 23.993 -36.380 -25.823 1.00 86.38 459 GLY A CA 1
ATOM 2912 C C . GLY A 1 459 ? 23.956 -36.886 -24.365 1.00 86.38 459 GLY A C 1
ATOM 2913 O O . GLY A 1 459 ? 24.993 -36.964 -23.705 1.00 86.38 459 GLY A O 1
ATOM 2914 N N . PRO A 1 460 ? 22.777 -37.307 -23.852 1.00 82.12 460 PRO A N 1
ATOM 2915 C CA . PRO A 1 460 ? 22.627 -37.917 -22.525 1.00 82.12 460 PRO A CA 1
ATOM 2916 C C . PRO A 1 460 ? 23.572 -39.108 -22.315 1.00 82.12 460 PRO A C 1
ATOM 2918 O O . PRO A 1 460 ? 23.549 -40.072 -23.081 1.00 82.12 460 PRO A O 1
ATOM 2921 N N . GLY A 1 461 ? 24.405 -39.045 -21.273 1.00 80.06 461 GLY A N 1
ATOM 2922 C CA . GLY A 1 461 ? 25.463 -40.033 -21.019 1.00 80.06 461 GLY A CA 1
ATOM 2923 C C . GLY A 1 461 ? 26.820 -39.756 -21.688 1.00 80.06 461 GLY A C 1
ATOM 2924 O O . GLY A 1 461 ? 27.777 -40.461 -21.372 1.00 80.06 461 GLY A O 1
ATOM 2925 N N . GLY A 1 462 ? 26.923 -38.756 -22.571 1.00 86.94 462 GLY A N 1
ATOM 2926 C CA . GLY A 1 462 ? 28.193 -38.263 -23.116 1.00 86.94 462 GLY A CA 1
ATOM 2927 C C . GLY A 1 462 ? 28.996 -37.450 -22.096 1.00 86.94 462 GLY A C 1
ATOM 2928 O O . GLY A 1 462 ? 28.459 -37.029 -21.066 1.00 86.94 462 GLY A O 1
ATOM 2929 N N . ALA A 1 463 ? 30.286 -37.246 -22.374 1.00 88.81 463 ALA A N 1
ATOM 2930 C CA . ALA A 1 463 ? 31.142 -36.404 -21.545 1.00 88.81 463 ALA A CA 1
ATOM 2931 C C . ALA A 1 463 ? 30.827 -34.912 -21.748 1.00 88.81 463 ALA A C 1
ATOM 2933 O O . ALA A 1 463 ? 30.590 -34.468 -22.867 1.00 88.81 463 ALA A O 1
ATOM 2934 N N . CYS A 1 464 ? 30.861 -34.137 -20.662 1.00 86.00 464 CYS A N 1
ATOM 2935 C CA . CYS A 1 464 ? 30.728 -32.680 -20.699 1.00 86.00 464 CYS A CA 1
ATOM 2936 C C . CYS A 1 464 ? 31.704 -31.992 -19.735 1.00 86.00 464 CYS A C 1
ATOM 2938 O O . CYS A 1 464 ? 32.101 -32.549 -18.701 1.00 86.00 464 CYS A O 1
ATOM 2940 N N . ILE A 1 465 ? 32.085 -30.760 -20.068 1.00 86.25 465 ILE A N 1
ATOM 2941 C CA . ILE A 1 465 ? 32.831 -29.833 -19.210 1.00 86.25 465 ILE A CA 1
ATOM 2942 C C . ILE A 1 465 ? 31.931 -28.655 -18.821 1.00 86.25 465 ILE A C 1
ATOM 2944 O O . ILE A 1 465 ? 31.993 -28.207 -17.673 1.00 86.25 465 ILE A O 1
ATOM 2948 N N . THR A 1 466 ? 31.068 -28.189 -19.727 1.00 83.19 466 THR A N 1
ATOM 2949 C CA . THR A 1 466 ? 30.051 -27.163 -19.455 1.00 83.19 466 THR A CA 1
ATOM 2950 C C . THR A 1 466 ? 28.647 -27.631 -19.879 1.00 83.19 466 THR A C 1
ATOM 2952 O O . THR A 1 466 ? 28.515 -28.630 -20.590 1.00 83.19 466 THR A O 1
ATOM 2955 N N . PRO A 1 467 ? 27.563 -26.968 -19.427 1.00 75.50 467 PRO A N 1
ATOM 2956 C CA . PRO A 1 467 ? 26.193 -27.293 -19.839 1.00 75.50 467 PRO A CA 1
ATOM 2957 C C . PRO A 1 467 ? 25.950 -27.257 -21.352 1.00 75.50 467 PRO A C 1
ATOM 2959 O O . PRO A 1 467 ? 25.083 -27.973 -21.839 1.00 75.50 467 PRO A O 1
ATOM 2962 N N . GLU A 1 468 ? 26.718 -26.460 -22.092 1.00 85.38 468 GLU A N 1
ATOM 2963 C CA . GLU A 1 468 ? 26.616 -26.298 -23.544 1.00 85.38 468 GLU A CA 1
ATOM 2964 C C . GLU A 1 468 ? 27.187 -27.496 -24.327 1.00 85.38 468 GLU A C 1
ATOM 2966 O O . GLU A 1 468 ? 26.774 -27.726 -25.462 1.00 85.38 468 GLU A O 1
ATOM 2971 N N . ASP A 1 469 ? 28.057 -28.315 -23.715 1.00 85.31 469 ASP A N 1
ATOM 2972 C CA . ASP A 1 469 ? 28.430 -29.630 -24.262 1.00 85.31 469 ASP A CA 1
ATOM 2973 C C . ASP A 1 469 ? 27.235 -30.616 -24.241 1.00 85.31 469 ASP A C 1
ATOM 2975 O O . ASP A 1 469 ? 27.303 -31.659 -24.886 1.00 85.31 469 ASP A O 1
ATOM 2979 N N . CYS A 1 470 ? 26.150 -30.322 -23.506 1.00 85.19 470 CYS A N 1
ATOM 2980 C CA . CYS A 1 470 ? 25.001 -31.211 -23.305 1.00 85.19 470 CYS A CA 1
ATOM 2981 C C . CYS A 1 470 ? 23.738 -30.758 -24.045 1.00 85.19 470 CYS A C 1
ATOM 2983 O O . CYS A 1 470 ? 23.176 -29.704 -23.751 1.00 85.19 470 CYS A O 1
ATOM 2985 N N . THR A 1 471 ? 23.146 -31.644 -24.854 1.00 83.94 471 THR A N 1
ATOM 2986 C CA . THR A 1 471 ? 21.834 -31.399 -25.496 1.00 83.94 471 THR A CA 1
ATOM 2987 C C . THR A 1 471 ? 20.662 -31.175 -24.527 1.00 83.94 471 THR A C 1
ATOM 2989 O O . THR A 1 471 ? 19.583 -30.804 -24.975 1.00 83.94 471 THR A O 1
ATOM 2992 N N . SER A 1 472 ? 20.826 -31.441 -23.227 1.00 81.62 472 SER A N 1
ATOM 2993 C CA . SER A 1 472 ? 19.801 -31.214 -22.196 1.00 81.62 472 SER A CA 1
ATOM 2994 C C . SER A 1 472 ? 20.044 -29.989 -21.311 1.00 81.62 472 SER A C 1
ATOM 2996 O O . SER A 1 472 ? 19.245 -29.738 -20.416 1.00 81.62 472 SER A O 1
ATOM 2998 N N . GLY A 1 473 ? 21.150 -29.254 -21.485 1.00 76.50 473 GLY A N 1
ATOM 2999 C CA . GLY A 1 473 ? 21.504 -28.118 -20.621 1.00 76.50 473 GLY A CA 1
ATOM 3000 C C . GLY A 1 473 ? 21.837 -28.474 -19.160 1.00 76.50 473 GLY A C 1
ATOM 3001 O O . GLY A 1 473 ? 22.169 -27.589 -18.378 1.00 76.50 473 GLY A O 1
ATOM 3002 N N . VAL A 1 474 ? 21.801 -29.756 -18.774 1.00 82.69 474 VAL A N 1
ATOM 3003 C CA . VAL A 1 474 ? 22.098 -30.222 -17.407 1.00 82.69 474 VAL A CA 1
ATOM 3004 C C . VAL A 1 474 ? 23.347 -31.108 -17.415 1.00 82.69 474 VAL A C 1
ATOM 3006 O O . VAL A 1 474 ? 23.263 -32.331 -17.315 1.00 82.69 474 VAL A O 1
ATOM 3009 N N . CYS A 1 475 ? 24.525 -30.486 -17.524 1.00 84.88 475 CYS A N 1
ATOM 3010 C CA . CYS A 1 475 ? 25.808 -31.145 -17.249 1.00 84.88 475 CYS A CA 1
ATOM 3011 C C . CYS A 1 475 ? 26.018 -31.228 -15.728 1.00 84.88 475 CYS A C 1
ATOM 3013 O O . CYS A 1 475 ? 26.195 -30.207 -15.064 1.00 84.88 475 CYS A O 1
ATOM 3015 N N . THR A 1 476 ? 25.994 -32.427 -15.144 1.00 83.50 476 THR A N 1
ATOM 3016 C CA . THR A 1 476 ? 26.211 -32.643 -13.703 1.00 83.50 476 THR A CA 1
ATOM 3017 C C . THR A 1 476 ? 27.103 -33.859 -13.481 1.00 83.50 476 THR A C 1
ATOM 3019 O O . THR A 1 476 ? 26.805 -34.961 -13.926 1.00 83.50 476 THR A O 1
ATOM 3022 N N . GLY A 1 477 ? 28.233 -33.662 -12.793 1.00 79.75 477 GLY A N 1
ATOM 3023 C CA . GLY A 1 477 ? 29.242 -34.716 -12.630 1.00 79.75 477 GLY A CA 1
ATOM 3024 C C . GLY A 1 477 ? 29.951 -35.094 -13.938 1.00 79.75 477 GLY A C 1
ATOM 3025 O O . GLY A 1 477 ? 30.351 -36.245 -14.089 1.00 79.75 477 GLY A O 1
ATOM 3026 N N . ASN A 1 478 ? 30.087 -34.134 -14.864 1.00 86.81 478 ASN A N 1
ATOM 3027 C CA . ASN A 1 478 ? 30.653 -34.302 -16.210 1.00 86.81 478 ASN A CA 1
ATOM 3028 C C . ASN A 1 478 ? 29.844 -35.241 -17.133 1.00 86.81 478 ASN A C 1
ATOM 3030 O O . ASN A 1 478 ? 30.396 -35.776 -18.095 1.00 86.81 478 ASN A O 1
ATOM 3034 N N . VAL A 1 479 ? 28.543 -35.419 -16.855 1.00 85.81 479 VAL A N 1
ATOM 3035 C CA . VAL A 1 479 ? 27.587 -36.184 -17.675 1.00 85.81 479 VAL A CA 1
ATOM 3036 C C . VAL A 1 479 ? 26.247 -35.433 -17.787 1.00 85.81 479 VAL A C 1
ATOM 3038 O O . VAL A 1 479 ? 25.847 -34.731 -16.859 1.00 85.81 479 VAL A O 1
ATOM 3041 N N . CYS A 1 480 ? 25.545 -35.579 -18.915 1.00 87.38 480 CYS A N 1
ATOM 3042 C CA . CYS A 1 480 ? 24.276 -34.898 -19.218 1.00 87.38 480 CYS A CA 1
ATOM 3043 C C . CYS A 1 480 ? 23.019 -35.631 -18.671 1.00 87.38 480 CYS A C 1
ATOM 3045 O O . CYS A 1 480 ? 22.904 -36.845 -18.871 1.00 87.38 480 CYS A O 1
ATOM 3047 N N . LEU A 1 481 ? 22.072 -34.912 -18.034 1.00 81.69 481 LEU A N 1
ATOM 3048 C CA . LEU A 1 481 ? 20.870 -35.443 -17.327 1.00 81.69 481 LEU A CA 1
ATOM 3049 C C . LEU A 1 481 ? 19.505 -34.923 -17.882 1.00 81.69 481 LEU A C 1
ATOM 3051 O O . LEU A 1 481 ? 19.463 -34.494 -19.034 1.00 81.69 481 LEU A O 1
ATOM 3055 N N . SER A 1 482 ? 18.404 -34.996 -17.102 1.00 79.00 482 SER A N 1
ATOM 3056 C CA . SER A 1 482 ? 16.987 -34.762 -17.508 1.00 79.00 482 SER A CA 1
ATOM 3057 C C . SER A 1 482 ? 16.134 -34.026 -16.424 1.00 79.00 482 SER A C 1
ATOM 3059 O O . SER A 1 482 ? 16.578 -34.030 -15.275 1.00 79.00 482 SER A O 1
ATOM 3061 N N . PRO A 1 483 ? 14.943 -33.445 -16.741 1.00 77.44 483 PRO A N 1
ATOM 3062 C CA . PRO A 1 483 ? 14.277 -32.394 -15.925 1.00 77.44 483 PRO A CA 1
ATOM 3063 C C . PRO A 1 483 ? 12.957 -32.766 -15.174 1.00 77.44 483 PRO A C 1
ATOM 3065 O O . PRO A 1 483 ? 12.434 -33.868 -15.369 1.00 77.44 483 PRO A O 1
ATOM 3068 N N . THR A 1 484 ? 12.427 -31.856 -14.323 1.00 80.38 484 THR A N 1
ATOM 3069 C CA . THR A 1 484 ? 11.267 -32.022 -13.388 1.00 80.38 484 THR A CA 1
ATOM 3070 C C . THR A 1 484 ? 10.651 -30.695 -12.867 1.00 80.38 484 THR A C 1
ATOM 3072 O O . THR A 1 484 ? 11.407 -29.762 -12.641 1.00 80.38 484 THR A O 1
ATOM 3075 N N . CYS A 1 485 ? 9.360 -30.654 -12.481 1.00 77.25 485 CYS A N 1
ATOM 3076 C CA . CYS A 1 485 ? 8.599 -29.468 -11.985 1.00 77.25 485 CYS A CA 1
ATOM 3077 C C . CYS A 1 485 ? 9.059 -28.781 -10.660 1.00 77.25 485 CYS A C 1
ATOM 3079 O O . CYS A 1 485 ? 8.286 -28.054 -10.049 1.00 77.25 485 CYS A O 1
ATOM 3081 N N . ASP A 1 486 ? 10.280 -29.043 -10.189 1.00 78.19 486 ASP A N 1
ATOM 3082 C CA . ASP A 1 486 ? 10.948 -28.368 -9.054 1.00 78.19 486 ASP A CA 1
ATOM 3083 C C . ASP A 1 486 ? 12.382 -27.915 -9.442 1.00 78.19 486 ASP A C 1
ATOM 3085 O O . ASP A 1 486 ? 13.175 -27.474 -8.599 1.00 78.19 486 ASP A O 1
ATOM 3089 N N . ASP A 1 487 ? 12.780 -28.081 -10.713 1.00 72.38 487 ASP A N 1
ATOM 3090 C CA . ASP A 1 487 ? 14.146 -27.816 -11.191 1.00 72.38 487 ASP A CA 1
ATOM 3091 C C . ASP A 1 487 ? 14.436 -26.330 -11.471 1.00 72.38 487 ASP A C 1
ATOM 3093 O O . ASP A 1 487 ? 15.594 -25.961 -11.701 1.00 72.38 487 ASP A O 1
ATOM 3097 N N . ARG A 1 488 ? 13.412 -25.474 -11.324 1.00 74.94 488 ARG A N 1
ATOM 3098 C CA . ARG A 1 488 ? 13.459 -24.004 -11.405 1.00 74.94 488 ARG A CA 1
ATOM 3099 C C . ARG A 1 488 ? 13.756 -23.456 -12.799 1.00 74.94 488 ARG A C 1
ATOM 3101 O O . ARG A 1 488 ? 14.194 -22.308 -12.927 1.00 74.94 488 ARG A O 1
ATOM 3108 N N . VAL A 1 489 ? 13.551 -24.252 -13.848 1.00 73.62 489 VAL A N 1
ATOM 3109 C CA . VAL A 1 489 ? 13.685 -23.818 -15.243 1.00 73.62 489 VAL A CA 1
ATOM 3110 C C . VAL A 1 489 ? 12.460 -24.239 -16.047 1.00 73.62 489 VAL A C 1
ATOM 3112 O O . VAL A 1 489 ? 12.483 -25.294 -16.665 1.00 73.62 489 VAL A O 1
ATOM 3115 N N . LYS A 1 490 ? 11.421 -23.383 -16.064 1.00 73.88 490 LYS A N 1
ATOM 3116 C CA . LYS A 1 490 ? 10.092 -23.596 -16.686 1.00 73.88 490 LYS A CA 1
ATOM 3117 C C . LYS A 1 490 ? 10.103 -24.604 -17.846 1.00 73.88 490 LYS A C 1
ATOM 3119 O O . LYS A 1 490 ? 10.430 -24.251 -18.985 1.00 73.88 490 LYS A O 1
ATOM 3124 N N . ASN A 1 491 ? 9.771 -25.858 -17.545 1.00 74.00 491 ASN A N 1
ATOM 3125 C CA . ASN A 1 491 ? 9.775 -26.971 -18.489 1.00 74.00 491 ASN A CA 1
ATOM 3126 C C . ASN A 1 491 ? 8.879 -28.113 -17.991 1.00 74.00 491 ASN A C 1
ATOM 3128 O O . ASN A 1 491 ? 8.769 -28.355 -16.795 1.00 74.00 491 ASN A O 1
ATOM 3132 N N . GLY A 1 492 ? 8.261 -28.847 -18.917 1.00 72.44 492 GLY A N 1
ATOM 3133 C CA . GLY A 1 492 ? 7.220 -29.818 -18.579 1.00 72.44 492 GLY A CA 1
ATOM 3134 C C . GLY A 1 492 ? 5.823 -29.206 -18.753 1.00 72.44 492 GLY A C 1
ATOM 3135 O O . GLY A 1 492 ? 5.625 -28.462 -19.716 1.00 72.44 492 GLY A O 1
ATOM 3136 N N . PRO A 1 493 ? 4.837 -29.542 -17.903 1.00 79.56 493 PRO A N 1
ATOM 3137 C CA . PRO A 1 493 ? 3.438 -29.145 -18.081 1.00 79.56 493 PRO A CA 1
ATOM 3138 C C . PRO A 1 493 ? 3.178 -27.707 -17.585 1.00 79.56 493 PRO A C 1
ATOM 3140 O O . PRO A 1 493 ? 2.354 -27.528 -16.700 1.00 79.56 493 PRO A O 1
ATOM 3143 N N . GLU A 1 494 ? 3.921 -26.705 -18.085 1.00 89.62 494 GLU A N 1
ATOM 3144 C CA . GLU A 1 494 ? 4.218 -25.474 -17.323 1.00 89.62 494 GLU A CA 1
ATOM 3145 C C . GLU A 1 494 ? 3.889 -24.108 -17.985 1.00 89.62 494 GLU A C 1
ATOM 3147 O O . GLU A 1 494 ? 4.430 -23.795 -19.049 1.00 89.62 494 GLU A O 1
ATOM 3152 N N . THR A 1 495 ? 3.108 -23.235 -17.315 1.00 85.56 495 THR A N 1
ATOM 3153 C CA . THR A 1 495 ? 2.657 -21.902 -17.804 1.00 85.56 495 THR A CA 1
ATOM 3154 C C . THR A 1 495 ? 3.027 -20.691 -16.919 1.00 85.56 495 THR A C 1
ATOM 3156 O O . THR A 1 495 ? 3.445 -19.700 -17.509 1.00 85.56 495 THR A O 1
ATOM 3159 N N . ASP A 1 496 ? 3.119 -20.766 -15.586 1.00 87.06 496 ASP A N 1
ATOM 3160 C CA . ASP A 1 496 ? 4.010 -19.878 -14.792 1.00 87.06 496 ASP A CA 1
ATOM 3161 C C . ASP A 1 496 ? 4.814 -20.669 -13.747 1.00 87.06 496 ASP A C 1
ATOM 3163 O O . ASP A 1 496 ? 4.452 -21.792 -13.432 1.00 87.06 496 ASP A O 1
ATOM 3167 N N . VAL A 1 497 ? 5.994 -20.187 -13.344 1.00 84.88 497 VAL A N 1
ATOM 3168 C CA . VAL A 1 497 ? 7.126 -20.983 -12.810 1.00 84.88 497 VAL A CA 1
ATOM 3169 C C . VAL A 1 497 ? 6.788 -21.802 -11.557 1.00 84.88 497 VAL A C 1
ATOM 3171 O O . VAL A 1 497 ? 6.441 -21.254 -10.520 1.00 84.88 497 VAL A O 1
ATOM 3174 N N . ASP A 1 498 ? 6.984 -23.122 -11.644 1.00 77.56 498 ASP A N 1
ATOM 3175 C CA . ASP A 1 498 ? 6.698 -24.161 -10.634 1.00 77.56 498 ASP A CA 1
ATOM 3176 C C . ASP A 1 498 ? 5.218 -24.250 -10.134 1.00 77.56 498 ASP A C 1
ATOM 3178 O O . ASP A 1 498 ? 4.787 -25.289 -9.625 1.00 77.56 498 ASP A O 1
ATOM 3182 N N . CYS A 1 499 ? 4.383 -23.226 -10.344 1.00 84.25 499 CYS A N 1
ATOM 3183 C CA . CYS A 1 499 ? 2.955 -23.190 -10.008 1.00 84.25 499 CYS A CA 1
ATOM 3184 C C . CYS A 1 499 ? 2.062 -23.696 -11.155 1.00 84.25 499 CYS A C 1
ATOM 3186 O O . CYS A 1 499 ? 1.935 -23.027 -12.178 1.00 84.25 499 CYS A O 1
ATOM 3188 N N . GLY A 1 500 ? 1.442 -24.878 -10.980 1.00 80.31 500 GLY A N 1
ATOM 3189 C CA . GLY A 1 500 ? 0.249 -25.241 -11.768 1.00 80.31 500 GLY A CA 1
ATOM 3190 C C . GLY A 1 500 ? 0.124 -26.607 -12.442 1.00 80.31 500 GLY A C 1
ATOM 3191 O O . GLY A 1 500 ? 1.107 -27.257 -12.804 1.00 80.31 500 GLY A O 1
ATOM 3192 N N . GLY A 1 501 ? -1.123 -26.968 -12.731 1.00 76.75 501 GLY A N 1
ATOM 3193 C CA . GLY A 1 501 ? -1.467 -27.824 -13.862 1.00 76.75 501 GLY A CA 1
ATOM 3194 C C . GLY A 1 501 ? -2.856 -28.432 -13.720 1.00 76.75 501 GLY A C 1
ATOM 3195 O O . GLY A 1 501 ? -3.367 -28.497 -12.608 1.00 76.75 501 GLY A O 1
ATOM 3196 N N . PRO A 1 502 ? -3.327 -29.164 -14.744 1.00 72.56 502 PRO A N 1
ATOM 3197 C CA . PRO A 1 502 ? -4.076 -30.394 -14.478 1.00 72.56 502 PRO A CA 1
ATOM 3198 C C . PRO A 1 502 ? -3.265 -31.399 -13.614 1.00 72.56 502 PRO A C 1
ATOM 3200 O O . PRO A 1 502 ? -3.746 -32.491 -13.317 1.00 72.56 502 PRO A O 1
ATOM 3203 N N . THR A 1 503 ? -2.015 -31.063 -13.258 1.00 79.31 503 THR A N 1
ATOM 3204 C CA . THR A 1 503 ? -1.074 -31.819 -12.426 1.00 79.31 503 THR A CA 1
ATOM 3205 C C . THR A 1 503 ? -0.473 -31.052 -11.235 1.00 79.31 503 THR A C 1
ATOM 3207 O O . THR A 1 503 ? 0.183 -31.711 -10.432 1.00 79.31 503 THR A O 1
ATOM 3210 N N . CYS A 1 504 ? -0.656 -29.727 -11.107 1.00 77.88 504 CYS A N 1
ATOM 3211 C CA . CYS A 1 504 ? -0.240 -28.961 -9.916 1.00 77.88 504 CYS A CA 1
ATOM 3212 C C . CYS A 1 504 ? -1.304 -27.890 -9.524 1.00 77.88 504 CYS A C 1
ATOM 3214 O O . CYS A 1 504 ? -2.449 -28.249 -9.294 1.00 77.88 504 CYS A O 1
ATOM 3216 N N . ASN A 1 505 ? -0.938 -26.604 -9.431 1.00 84.69 505 ASN A N 1
ATOM 3217 C CA . ASN A 1 505 ? -1.356 -25.640 -8.401 1.00 84.69 505 ASN A CA 1
ATOM 3218 C C . ASN A 1 505 ? -1.683 -24.194 -8.921 1.00 84.69 505 ASN A C 1
ATOM 3220 O O . ASN A 1 505 ? -0.796 -23.631 -9.552 1.00 84.69 505 ASN A O 1
ATOM 3224 N N . ALA A 1 506 ? -2.800 -23.512 -8.592 1.00 86.12 506 ALA A N 1
ATOM 3225 C CA . ALA A 1 506 ? -3.158 -22.171 -9.159 1.00 86.12 506 ALA A CA 1
ATOM 3226 C C . ALA A 1 506 ? -2.740 -20.875 -8.352 1.00 86.12 506 ALA A C 1
ATOM 3228 O O . ALA A 1 506 ? -2.706 -20.932 -7.125 1.00 86.12 506 ALA A O 1
ATOM 3229 N N . CYS A 1 507 ? -2.418 -19.731 -9.010 1.00 85.88 507 CYS A N 1
ATOM 3230 C CA . CYS A 1 507 ? -1.609 -18.533 -8.556 1.00 85.88 507 CYS A CA 1
ATOM 3231 C C . CYS A 1 507 ? -2.292 -17.398 -7.708 1.00 85.88 507 CYS A C 1
ATOM 3233 O O . CYS A 1 507 ? -3.246 -17.739 -7.045 1.00 85.88 507 CYS A O 1
ATOM 3235 N N . THR A 1 508 ? -1.828 -16.109 -7.617 1.00 86.00 508 THR A N 1
ATOM 3236 C CA . THR A 1 508 ? -2.390 -14.984 -6.751 1.00 86.00 508 THR A CA 1
ATOM 3237 C C . THR A 1 508 ? -2.901 -13.728 -7.460 1.00 86.00 508 THR A C 1
ATOM 3239 O O . THR A 1 508 ? -2.372 -13.429 -8.515 1.00 86.00 508 THR A O 1
ATOM 3242 N N . THR A 1 509 ? -3.801 -12.918 -6.838 1.00 82.88 509 THR A N 1
ATOM 3243 C CA . THR A 1 509 ? -4.415 -11.670 -7.376 1.00 82.88 509 THR A CA 1
ATOM 3244 C C . THR A 1 509 ? -3.388 -10.710 -8.025 1.00 82.88 509 THR A C 1
ATOM 3246 O O . THR A 1 509 ? -2.949 -9.746 -7.397 1.00 82.88 509 THR A O 1
ATOM 3249 N N . GLY A 1 510 ? -2.997 -10.956 -9.286 1.00 74.81 510 GLY A N 1
ATOM 3250 C CA . GLY A 1 510 ? -1.977 -10.225 -10.054 1.00 74.81 510 GLY A CA 1
ATOM 3251 C C . GLY A 1 510 ? -0.864 -11.061 -10.736 1.00 74.81 510 GLY A C 1
ATOM 3252 O O . GLY A 1 510 ? 0.027 -10.453 -11.330 1.00 74.81 510 GLY A O 1
ATOM 3253 N N . TYR A 1 511 ? -0.880 -12.391 -10.626 1.00 86.94 511 TYR A N 1
ATOM 3254 C CA . TYR A 1 511 ? -0.112 -13.411 -11.369 1.00 86.94 511 TYR A CA 1
ATOM 3255 C C . TYR A 1 511 ? -0.821 -13.853 -12.687 1.00 86.94 511 TYR A C 1
ATOM 3257 O O . TYR A 1 511 ? -1.249 -12.993 -13.461 1.00 86.94 511 TYR A O 1
ATOM 3265 N N . GLN A 1 512 ? -0.876 -15.175 -12.950 1.00 87.81 512 GLN A N 1
ATOM 3266 C CA . GLN A 1 512 ? -1.246 -15.874 -14.188 1.00 87.81 512 GLN A CA 1
ATOM 3267 C C . GLN A 1 512 ? -1.858 -17.336 -13.855 1.00 87.81 512 GLN A C 1
ATOM 3269 O O . GLN A 1 512 ? -0.959 -17.914 -13.256 1.00 87.81 512 GLN A O 1
ATOM 3274 N N . CYS A 1 513 ? -3.113 -18.037 -13.955 1.00 85.81 513 CYS A N 1
ATOM 3275 C CA . CYS A 1 513 ? -4.616 -18.280 -14.451 1.00 85.81 513 CYS A CA 1
ATOM 3276 C C . CYS A 1 513 ? -5.026 -19.070 -15.746 1.00 85.81 513 CYS A C 1
ATOM 3278 O O . CYS A 1 513 ? -4.749 -18.658 -16.865 1.00 85.81 513 CYS A O 1
ATOM 3280 N N . ALA A 1 514 ? -5.750 -20.201 -15.608 1.00 83.62 514 ALA A N 1
ATOM 3281 C CA . ALA A 1 514 ? -6.179 -21.081 -16.713 1.00 83.62 514 ALA A CA 1
ATOM 3282 C C . ALA A 1 514 ? -7.697 -21.205 -16.955 1.00 83.62 514 ALA A C 1
ATOM 3284 O O . ALA A 1 514 ? -8.131 -21.686 -18.015 1.00 83.62 514 ALA A O 1
ATOM 3285 N N . THR A 1 515 ? -8.465 -20.831 -15.939 1.00 83.62 515 THR A N 1
ATOM 3286 C CA . THR A 1 515 ? -9.904 -20.558 -15.883 1.00 83.62 515 THR A CA 1
ATOM 3287 C C . THR A 1 515 ? -10.166 -19.686 -14.644 1.00 83.62 515 THR A C 1
ATOM 3289 O O . THR A 1 515 ? -9.225 -19.247 -14.007 1.00 83.62 515 THR A O 1
ATOM 3292 N N . GLY A 1 516 ? -11.426 -19.406 -14.277 1.00 77.06 516 GLY A N 1
ATOM 3293 C CA . GLY A 1 516 ? -11.801 -18.543 -13.135 1.00 77.06 516 GLY A CA 1
ATOM 3294 C C . GLY A 1 516 ? -12.328 -19.203 -11.862 1.00 77.06 516 GLY A C 1
ATOM 3295 O O . GLY A 1 516 ? -12.925 -18.532 -11.035 1.00 77.06 516 GLY A O 1
ATOM 3296 N N . THR A 1 517 ? -12.091 -20.491 -11.647 1.00 84.31 517 THR A N 1
ATOM 3297 C CA . THR A 1 517 ? -12.179 -21.145 -10.333 1.00 84.31 517 THR A CA 1
ATOM 3298 C C . THR A 1 517 ? -10.944 -22.022 -10.003 1.00 84.31 517 THR A C 1
ATOM 3300 O O . THR A 1 517 ? -11.117 -23.064 -9.379 1.00 84.31 517 THR A O 1
ATOM 3303 N N . ASP A 1 518 ? -9.686 -21.732 -10.380 1.00 86.69 518 ASP A N 1
ATOM 3304 C CA . ASP A 1 518 ? -9.100 -20.788 -11.374 1.00 86.69 518 ASP A CA 1
ATOM 3305 C C . ASP A 1 518 ? -9.108 -19.288 -11.011 1.00 86.69 518 ASP A C 1
ATOM 3307 O O . ASP A 1 518 ? -8.360 -18.455 -11.502 1.00 86.69 518 ASP A O 1
ATOM 3311 N N . CYS A 1 519 ? -9.931 -18.950 -10.041 1.00 85.31 519 CYS A N 1
ATOM 3312 C CA . CYS A 1 519 ? -9.809 -17.814 -9.157 1.00 85.31 519 CYS A CA 1
ATOM 3313 C C . CYS A 1 519 ? -10.449 -18.308 -7.877 1.00 85.31 519 CYS A C 1
ATOM 3315 O O . CYS A 1 519 ? -11.579 -18.791 -7.909 1.00 85.31 519 CYS A O 1
ATOM 3317 N N . THR A 1 520 ? -9.777 -18.215 -6.738 1.00 82.75 520 THR A N 1
ATOM 3318 C CA . THR A 1 520 ? -10.422 -18.564 -5.464 1.00 82.75 520 THR A CA 1
ATOM 3319 C C . THR A 1 520 ? -11.502 -17.536 -5.113 1.00 82.75 520 THR A C 1
ATOM 3321 O O . THR A 1 520 ? -12.465 -17.856 -4.424 1.00 82.75 520 THR A O 1
ATOM 3324 N N . SER A 1 521 ? -11.418 -16.333 -5.700 1.00 77.88 521 SER A N 1
ATOM 3325 C CA . SER A 1 521 ? -12.508 -15.352 -5.772 1.00 77.88 521 SER A CA 1
ATOM 3326 C C . SER A 1 521 ? -13.636 -15.713 -6.753 1.00 77.88 521 SER A C 1
ATOM 3328 O O . SER A 1 521 ? -14.650 -15.020 -6.781 1.00 77.88 521 SER A O 1
ATOM 3330 N N . GLY A 1 522 ? -13.481 -16.767 -7.561 1.00 77.75 522 GLY A N 1
ATOM 3331 C CA . GLY A 1 522 ? -14.458 -17.236 -8.547 1.00 77.75 522 GLY A CA 1
ATOM 3332 C C . GLY A 1 522 ? -14.594 -16.383 -9.815 1.00 77.75 522 GLY A C 1
ATOM 3333 O O . GLY A 1 522 ? -15.562 -16.577 -10.543 1.00 77.75 522 GLY A O 1
ATOM 3334 N N . ILE A 1 523 ? -13.695 -15.411 -10.039 1.00 78.69 523 ILE A N 1
ATOM 3335 C CA . ILE A 1 523 ? -13.800 -14.399 -11.105 1.00 78.69 523 ILE A CA 1
ATOM 3336 C C . ILE A 1 523 ? -12.415 -14.140 -11.735 1.00 78.69 523 ILE A C 1
ATOM 3338 O O . ILE A 1 523 ? -11.627 -13.419 -11.126 1.00 78.69 523 ILE A O 1
ATOM 3342 N N . CYS A 1 524 ? -12.125 -14.654 -12.939 1.00 82.25 524 CYS A N 1
ATOM 3343 C CA . CYS A 1 524 ? -10.925 -14.373 -13.774 1.00 82.25 524 CYS A CA 1
ATOM 3344 C C . CYS A 1 524 ? -11.374 -13.368 -14.879 1.00 82.25 524 CYS A C 1
ATOM 3346 O O . CYS A 1 524 ? -12.435 -13.525 -15.480 1.00 82.25 524 CYS A O 1
ATOM 3348 N N . THR A 1 525 ? -10.679 -12.239 -15.101 1.00 83.88 525 THR A N 1
ATOM 3349 C CA . THR A 1 525 ? -11.103 -11.146 -16.024 1.00 83.88 525 THR A CA 1
ATOM 3350 C C . THR A 1 525 ? -9.940 -10.263 -16.514 1.00 83.88 525 THR A C 1
ATOM 3352 O O . THR A 1 525 ? -9.067 -9.898 -15.735 1.00 83.88 525 THR A O 1
ATOM 3355 N N . ASP A 1 526 ? -9.928 -9.869 -17.792 1.00 81.31 526 ASP A N 1
ATOM 3356 C CA . ASP A 1 526 ? -8.833 -9.133 -18.464 1.00 81.31 526 ASP A CA 1
ATOM 3357 C C . ASP A 1 526 ? -7.428 -9.739 -18.238 1.00 81.31 526 ASP A C 1
ATOM 3359 O O . ASP A 1 526 ? -6.417 -9.038 -18.137 1.00 81.31 526 ASP A O 1
ATOM 3363 N N . GLY A 1 527 ? -7.350 -11.067 -18.155 1.00 80.75 527 GLY A N 1
ATOM 3364 C CA . GLY A 1 527 ? -6.119 -11.771 -17.827 1.00 80.75 527 GLY A CA 1
ATOM 3365 C C . GLY A 1 527 ? -5.852 -11.922 -16.327 1.00 80.75 527 GLY A C 1
ATOM 3366 O O . GLY A 1 527 ? -4.728 -12.254 -15.985 1.00 80.75 527 GLY A O 1
ATOM 3367 N N . ILE A 1 528 ? -6.774 -11.579 -15.412 1.00 84.38 528 ILE A N 1
ATOM 3368 C CA . ILE A 1 528 ? -6.464 -11.424 -13.973 1.00 84.38 528 ILE A CA 1
ATOM 3369 C C . ILE A 1 528 ? -7.697 -11.688 -13.062 1.00 84.38 528 ILE A C 1
ATOM 3371 O O . ILE A 1 528 ? -8.788 -11.236 -13.380 1.00 84.38 528 ILE A O 1
ATOM 3375 N N . CYS A 1 529 ? -7.581 -12.341 -11.895 1.00 84.38 529 CYS A N 1
ATOM 3376 C CA . CYS A 1 529 ? -8.682 -12.425 -10.918 1.00 84.38 529 CYS A CA 1
ATOM 3377 C C . CYS A 1 529 ? -9.128 -11.051 -10.446 1.00 84.38 529 CYS A C 1
ATOM 3379 O O . CYS A 1 529 ? -8.314 -10.155 -10.213 1.00 84.38 529 CYS A O 1
ATOM 3381 N N . GLN A 1 530 ? -10.426 -10.946 -10.199 1.00 81.56 530 GLN A N 1
ATOM 3382 C CA . GLN A 1 530 ? -11.068 -9.772 -9.627 1.00 81.56 530 GLN A CA 1
ATOM 3383 C C . GLN A 1 530 ? -11.722 -10.114 -8.276 1.00 81.56 530 GLN A C 1
ATOM 3385 O O . GLN A 1 530 ? -11.541 -11.212 -7.743 1.00 81.56 530 GLN A O 1
ATOM 3390 N N . ALA A 1 531 ? -12.442 -9.148 -7.701 1.00 77.62 531 ALA A N 1
ATOM 3391 C CA . ALA A 1 531 ? -13.014 -9.203 -6.356 1.00 77.62 531 ALA A CA 1
ATOM 3392 C C . ALA A 1 531 ? -14.553 -8.989 -6.357 1.00 77.62 531 ALA A C 1
ATOM 3394 O O . ALA A 1 531 ? -15.054 -8.301 -7.250 1.00 77.62 531 ALA A O 1
ATOM 3395 N N . PRO A 1 532 ? -15.283 -9.542 -5.365 1.00 76.31 532 PRO A N 1
ATOM 3396 C CA . PRO A 1 532 ? -16.759 -9.591 -5.305 1.00 76.31 532 PRO A CA 1
ATOM 3397 C C . PRO A 1 532 ? -17.475 -8.263 -4.968 1.00 76.31 532 PRO A C 1
ATOM 3399 O O . PRO A 1 532 ? -16.893 -7.397 -4.307 1.00 76.31 532 PRO A O 1
ATOM 3402 N N . THR A 1 533 ? -18.757 -8.106 -5.352 1.00 80.75 533 THR A N 1
ATOM 3403 C CA . THR A 1 533 ? -19.590 -6.904 -5.074 1.00 80.75 533 THR A CA 1
ATOM 3404 C C . THR A 1 533 ? -21.110 -7.173 -4.951 1.00 80.75 533 THR A C 1
ATOM 3406 O O . THR A 1 533 ? -21.638 -7.983 -5.698 1.00 80.75 533 THR A O 1
ATOM 3409 N N . CYS A 1 534 ? -21.839 -6.382 -4.136 1.00 77.56 534 CYS A N 1
ATOM 3410 C CA . CYS A 1 534 ? -23.311 -6.451 -3.894 1.00 77.56 534 CYS A CA 1
ATOM 3411 C C . CYS A 1 534 ? -24.258 -6.270 -5.126 1.00 77.56 534 CYS A C 1
ATOM 3413 O O . CYS A 1 534 ? -25.411 -5.870 -4.953 1.00 77.56 534 CYS A O 1
ATOM 3415 N N . VAL A 1 535 ? -23.785 -6.411 -6.368 1.00 80.25 535 VAL A N 1
ATOM 3416 C CA . VAL A 1 535 ? -24.589 -6.308 -7.609 1.00 80.25 535 VAL A CA 1
ATOM 3417 C C . VAL A 1 535 ? -24.087 -7.230 -8.738 1.00 80.25 535 VAL A C 1
ATOM 3419 O O . VAL A 1 535 ? -24.512 -7.077 -9.889 1.00 80.25 535 VAL A O 1
ATOM 3422 N N . ASP A 1 536 ? -23.141 -8.137 -8.469 1.00 69.56 536 ASP A N 1
ATOM 3423 C CA . ASP A 1 536 ? -22.472 -8.942 -9.505 1.00 69.56 536 ASP A CA 1
ATOM 3424 C C . ASP A 1 536 ? -23.246 -10.200 -9.951 1.00 69.56 536 ASP A C 1
ATOM 3426 O O . ASP A 1 536 ? -22.807 -10.890 -10.874 1.00 69.56 536 ASP A O 1
ATOM 3430 N N . GLN A 1 537 ? -24.447 -10.434 -9.404 1.00 76.88 537 GLN A N 1
ATOM 3431 C CA . GLN A 1 537 ? -25.345 -11.557 -9.717 1.00 76.88 537 GLN A CA 1
ATOM 3432 C C . GLN A 1 537 ? -24.856 -12.944 -9.253 1.00 76.88 537 GLN A C 1
ATOM 3434 O O . GLN A 1 537 ? -25.496 -13.948 -9.591 1.00 76.88 537 GLN A O 1
ATOM 3439 N N . VAL A 1 538 ? -23.769 -13.046 -8.479 1.00 73.25 538 VAL A N 1
ATOM 3440 C CA . VAL A 1 538 ? -23.285 -14.316 -7.915 1.00 73.25 538 VAL A CA 1
ATOM 3441 C C . VAL A 1 538 ? -23.146 -14.222 -6.401 1.00 73.25 538 VAL A C 1
ATOM 3443 O O . VAL A 1 538 ? -22.421 -13.390 -5.881 1.00 73.25 538 VAL A O 1
ATOM 3446 N N . LYS A 1 539 ? -23.802 -15.137 -5.674 1.00 73.19 539 LYS A N 1
ATOM 3447 C CA . LYS A 1 539 ? -23.746 -15.155 -4.207 1.00 73.19 539 LYS A CA 1
ATOM 3448 C C . LYS A 1 539 ? -22.321 -15.420 -3.709 1.00 73.19 539 LYS A C 1
ATOM 3450 O O . LYS A 1 539 ? -21.895 -16.573 -3.609 1.00 73.19 539 LYS A O 1
ATOM 3455 N N . ASN A 1 540 ? -21.629 -14.350 -3.357 1.00 70.31 540 ASN A N 1
ATOM 3456 C CA . ASN A 1 540 ? -20.264 -14.320 -2.854 1.00 70.31 540 ASN A CA 1
ATOM 3457 C C . ASN A 1 540 ? -20.182 -13.346 -1.653 1.00 70.31 540 ASN A C 1
ATOM 3459 O O . ASN A 1 540 ? -21.205 -12.885 -1.139 1.00 70.31 540 ASN A O 1
ATOM 3463 N N . GLY A 1 541 ? -18.974 -13.070 -1.152 1.00 74.25 541 GLY A N 1
ATOM 3464 C CA . GLY A 1 541 ? -18.773 -12.096 -0.073 1.00 74.25 541 GLY A CA 1
ATOM 3465 C C . GLY A 1 541 ? -19.606 -12.390 1.186 1.00 74.25 541 GLY A C 1
ATOM 3466 O O . GLY A 1 541 ? -19.531 -13.481 1.748 1.00 74.25 541 GLY A O 1
ATOM 3467 N N . PHE A 1 542 ? -20.387 -11.402 1.636 1.00 80.06 542 PHE A N 1
ATOM 3468 C CA . PHE A 1 542 ? -21.195 -11.466 2.865 1.00 80.06 542 PHE A CA 1
ATOM 3469 C C . PHE A 1 542 ? -22.711 -11.604 2.620 1.00 80.06 542 PHE A C 1
ATOM 3471 O O . PHE A 1 542 ? -23.499 -11.422 3.548 1.00 80.06 542 PHE A O 1
ATOM 3478 N N . GLU A 1 543 ? -23.141 -11.907 1.395 1.00 87.75 543 GLU A N 1
ATOM 3479 C CA . GLU A 1 543 ? -24.564 -11.939 1.033 1.00 87.75 543 GLU A CA 1
ATOM 3480 C C . GLU A 1 543 ? -25.333 -13.102 1.679 1.00 87.75 543 GLU A C 1
ATOM 3482 O O . GLU A 1 543 ? -24.835 -14.228 1.809 1.00 87.75 543 GLU A O 1
ATOM 3487 N N . THR A 1 544 ? -26.602 -12.873 2.032 1.00 83.75 544 THR A N 1
ATOM 3488 C CA . THR A 1 544 ? -27.506 -13.939 2.507 1.00 83.75 544 THR A CA 1
ATOM 3489 C C . THR A 1 544 ? -28.518 -14.358 1.435 1.00 83.75 544 THR A C 1
ATOM 3491 O O . THR A 1 544 ? -28.800 -15.560 1.323 1.00 83.75 544 THR A O 1
ATOM 3494 N N . GLY A 1 545 ? -28.929 -13.440 0.558 1.00 83.44 545 GLY A N 1
ATOM 3495 C CA . GLY A 1 545 ? -29.571 -13.704 -0.733 1.00 83.44 545 GLY A CA 1
ATOM 3496 C C . GLY A 1 545 ? -28.575 -13.783 -1.899 1.00 83.44 545 GLY A C 1
ATOM 3497 O O . GLY A 1 545 ? -27.491 -14.337 -1.744 1.00 83.44 545 GLY A O 1
ATOM 3498 N N . VAL A 1 546 ? -28.989 -13.271 -3.062 1.00 83.50 546 VAL A N 1
ATOM 3499 C CA . VAL A 1 546 ? -28.135 -12.891 -4.207 1.00 83.50 546 VAL A CA 1
ATOM 3500 C C . VAL A 1 546 ? -28.355 -11.389 -4.383 1.00 83.50 546 VAL A C 1
ATOM 3502 O O . VAL A 1 546 ? -29.516 -10.974 -4.420 1.00 83.50 546 VAL A O 1
ATOM 3505 N N . ASP A 1 547 ? -27.290 -10.591 -4.420 1.00 80.25 547 ASP A N 1
ATOM 3506 C CA . ASP A 1 547 ? -27.317 -9.118 -4.400 1.00 80.25 547 ASP A CA 1
ATOM 3507 C C . ASP A 1 547 ? -28.046 -8.505 -3.168 1.00 80.25 547 ASP A C 1
ATOM 3509 O O . ASP A 1 547 ? -28.387 -7.318 -3.164 1.00 80.25 547 ASP A O 1
ATOM 3513 N N . CYS A 1 548 ? -28.350 -9.291 -2.118 1.00 84.50 548 CYS A N 1
ATOM 3514 C CA . CYS A 1 548 ? -29.125 -8.835 -0.950 1.00 84.50 548 CYS A CA 1
ATOM 3515 C C . CYS A 1 548 ? -28.765 -9.526 0.382 1.00 84.50 548 CYS A C 1
ATOM 3517 O O . CYS A 1 548 ? -28.252 -10.650 0.430 1.00 84.50 548 CYS A O 1
ATOM 3519 N N . GLY A 1 549 ? -29.072 -8.825 1.475 1.00 82.25 549 GLY A N 1
ATOM 3520 C CA . GLY A 1 549 ? -28.820 -9.211 2.861 1.00 82.25 549 GLY A CA 1
ATOM 3521 C C . GLY A 1 549 ? -27.351 -9.104 3.292 1.00 82.25 549 GLY A C 1
ATOM 3522 O O . GLY A 1 549 ? -26.470 -8.729 2.515 1.00 82.25 549 GLY A O 1
ATOM 3523 N N . GLY A 1 550 ? -27.079 -9.404 4.561 1.00 84.25 550 GLY A N 1
ATOM 3524 C CA . GLY A 1 550 ? -25.764 -9.260 5.182 1.00 84.25 550 GLY A CA 1
ATOM 3525 C C . GLY A 1 550 ? -25.316 -7.799 5.241 1.00 84.25 550 GLY A C 1
ATOM 3526 O O . GLY A 1 550 ? -25.831 -7.013 6.033 1.00 84.25 550 GLY A O 1
ATOM 3527 N N . SER A 1 551 ? -24.338 -7.437 4.409 1.00 81.12 551 SER A N 1
ATOM 3528 C CA . SER A 1 551 ? -23.874 -6.052 4.228 1.00 81.12 551 SER A CA 1
ATOM 3529 C C . SER A 1 551 ? -24.598 -5.287 3.110 1.00 81.12 551 SER A C 1
ATOM 3531 O O . SER A 1 551 ? -24.380 -4.085 2.956 1.00 81.12 551 SER A O 1
ATOM 3533 N N . CYS A 1 552 ? -25.406 -5.974 2.300 1.00 81.75 552 CYS A N 1
ATOM 3534 C CA . CYS A 1 552 ? -26.174 -5.397 1.200 1.00 81.75 552 CYS A CA 1
ATOM 3535 C C . CYS A 1 552 ? -27.605 -5.034 1.674 1.00 81.75 552 CYS A C 1
ATOM 3537 O O . CYS A 1 552 ? -27.946 -5.202 2.844 1.00 81.75 552 CYS A O 1
ATOM 3539 N N . ALA A 1 553 ? -28.454 -4.489 0.794 1.00 83.38 553 ALA A N 1
ATOM 3540 C CA . ALA A 1 553 ? -29.824 -4.102 1.163 1.00 83.38 553 ALA A CA 1
ATOM 3541 C C . ALA A 1 553 ? -30.700 -5.318 1.528 1.00 83.38 553 ALA A C 1
ATOM 3543 O O . ALA A 1 553 ? -30.433 -6.425 1.064 1.00 83.38 553 ALA A O 1
ATOM 3544 N N . GLY A 1 554 ? -31.752 -5.106 2.325 1.00 84.50 554 GLY A N 1
ATOM 3545 C CA . GLY A 1 554 ? -32.682 -6.160 2.740 1.00 84.50 554 GLY A CA 1
ATOM 3546 C C . GLY A 1 554 ? -33.304 -6.920 1.563 1.00 84.50 554 GLY A C 1
ATOM 3547 O O . GLY A 1 554 ? -33.568 -6.369 0.494 1.00 84.50 554 GLY A O 1
ATOM 3548 N N . CYS A 1 555 ? -33.522 -8.216 1.758 1.00 87.12 555 CYS A N 1
ATOM 3549 C CA . CYS A 1 555 ? -34.252 -9.070 0.837 1.00 87.12 555 CYS A CA 1
ATOM 3550 C C . CYS A 1 555 ? -35.768 -8.965 1.117 1.00 87.12 555 CYS A C 1
ATOM 3552 O O . CYS A 1 555 ? -36.213 -9.019 2.265 1.00 87.12 555 CYS A O 1
ATOM 3554 N N . GLY A 1 556 ? -36.584 -8.854 0.066 1.00 86.69 556 GLY A N 1
ATOM 3555 C CA . GLY A 1 556 ? -38.048 -8.847 0.194 1.00 86.69 556 GLY A CA 1
ATOM 3556 C C . GLY A 1 556 ? -38.653 -10.229 0.499 1.00 86.69 556 GLY A C 1
ATOM 3557 O O . GLY A 1 556 ? -37.958 -11.247 0.457 1.00 86.69 556 GLY A O 1
ATOM 3558 N N . ASP A 1 557 ? -39.966 -10.273 0.759 1.00 86.69 557 ASP A N 1
ATOM 3559 C CA . ASP A 1 557 ? -40.747 -11.491 1.041 1.00 86.69 557 ASP A CA 1
ATOM 3560 C C . ASP A 1 557 ? -40.380 -12.676 0.121 1.00 86.69 557 ASP A C 1
ATOM 3562 O O . ASP A 1 557 ? -40.492 -12.602 -1.106 1.00 86.69 557 ASP A O 1
ATOM 3566 N N . GLY A 1 558 ? -39.985 -13.805 0.715 1.00 82.25 558 GLY A N 1
ATOM 3567 C CA . GLY A 1 558 ? -39.540 -14.999 -0.013 1.00 82.25 558 GLY A CA 1
ATOM 3568 C C . GLY A 1 558 ? -38.050 -15.031 -0.384 1.00 82.25 558 GLY A C 1
ATOM 3569 O O . GLY A 1 558 ? -37.585 -16.063 -0.871 1.00 82.25 558 GLY A O 1
ATOM 3570 N N . GLY A 1 559 ? -37.297 -13.953 -0.144 1.00 86.12 559 GLY A N 1
ATOM 3571 C CA . GLY A 1 559 ? -35.835 -13.920 -0.238 1.00 86.12 559 GLY A CA 1
ATOM 3572 C C . GLY A 1 559 ? -35.151 -14.765 0.843 1.00 86.12 559 GLY A C 1
ATOM 3573 O O . GLY A 1 559 ? -35.763 -15.101 1.857 1.00 86.12 559 GLY A O 1
ATOM 3574 N N . ALA A 1 560 ? -33.887 -15.134 0.619 1.00 86.12 560 ALA A N 1
ATOM 3575 C CA . ALA A 1 560 ? -33.107 -15.932 1.568 1.00 86.12 560 ALA A CA 1
ATOM 3576 C C . ALA A 1 560 ? -32.438 -15.045 2.630 1.00 86.12 560 ALA A C 1
ATOM 3578 O O . ALA A 1 560 ? -31.945 -13.969 2.312 1.00 86.12 560 ALA A O 1
ATOM 3579 N N . CYS A 1 561 ? -32.408 -15.517 3.877 1.00 87.69 561 CYS A N 1
ATOM 3580 C CA . CYS A 1 561 ? -31.925 -14.759 5.033 1.00 87.69 561 CYS A CA 1
ATOM 3581 C C . CYS A 1 561 ? -31.267 -15.664 6.087 1.00 87.69 561 CYS A C 1
ATOM 3583 O O . CYS A 1 561 ? -31.431 -16.888 6.072 1.00 87.69 561 CYS A O 1
ATOM 3585 N N . ARG A 1 562 ? -30.546 -15.052 7.032 1.00 86.81 562 ARG A N 1
ATOM 3586 C CA . ARG A 1 562 ? -29.943 -15.684 8.216 1.00 86.81 562 ARG A CA 1
ATOM 3587 C C . ARG A 1 562 ? -30.417 -15.043 9.528 1.00 86.81 562 ARG A C 1
ATOM 3589 O O . ARG A 1 562 ? -30.533 -15.749 10.527 1.00 86.81 562 ARG A O 1
ATOM 3596 N N . VAL A 1 563 ? -30.691 -13.739 9.535 1.00 85.31 563 VAL A N 1
ATOM 3597 C CA . VAL A 1 563 ? -31.171 -12.940 10.676 1.00 85.31 563 VAL A CA 1
ATOM 3598 C C . VAL A 1 563 ? -32.271 -11.966 10.239 1.00 85.31 563 VAL A C 1
ATOM 3600 O O . VAL A 1 563 ? -32.403 -11.663 9.060 1.00 85.31 563 VAL A O 1
ATOM 3603 N N . GLY A 1 564 ? -33.068 -11.452 11.182 1.00 80.19 564 GLY A N 1
ATOM 3604 C CA . GLY A 1 564 ? -34.169 -10.518 10.890 1.00 80.19 564 GLY A CA 1
ATOM 3605 C C . GLY A 1 564 ? -33.795 -9.304 10.015 1.00 80.19 564 GLY A C 1
ATOM 3606 O O . GLY A 1 564 ? -34.493 -9.054 9.034 1.00 80.19 564 GLY A O 1
ATOM 3607 N N . PRO A 1 565 ? -32.674 -8.600 10.284 1.00 87.06 565 PRO A N 1
ATOM 3608 C CA . PRO A 1 565 ? -32.206 -7.475 9.464 1.00 87.06 565 PRO A CA 1
ATOM 3609 C C . PRO A 1 565 ? -31.816 -7.800 8.012 1.00 87.06 565 PRO A C 1
ATOM 3611 O O . PRO A 1 565 ? -31.652 -6.872 7.227 1.00 87.06 565 PRO A O 1
ATOM 3614 N N . ASP A 1 566 ? -31.693 -9.078 7.627 1.00 86.69 566 ASP A N 1
ATOM 3615 C CA . ASP A 1 566 ? -31.551 -9.461 6.213 1.00 86.69 566 ASP A CA 1
ATOM 3616 C C . ASP A 1 566 ? -32.845 -9.231 5.411 1.00 86.69 566 ASP A C 1
ATOM 3618 O O . ASP A 1 566 ? -32.829 -9.369 4.191 1.00 86.69 566 ASP A O 1
ATOM 3622 N N . CYS A 1 567 ? -33.970 -8.936 6.071 1.00 88.69 567 CYS A N 1
ATOM 3623 C CA . CYS A 1 567 ? -35.299 -8.878 5.472 1.00 88.69 567 CYS A CA 1
ATOM 3624 C C . CYS A 1 567 ? -35.930 -7.487 5.580 1.00 88.69 567 CYS A C 1
ATOM 3626 O O . CYS A 1 567 ? -35.942 -6.893 6.657 1.00 88.69 567 CYS A O 1
ATOM 3628 N N . ASP A 1 568 ? -36.583 -7.023 4.509 1.00 87.25 568 ASP A N 1
ATOM 3629 C CA . ASP A 1 568 ? -37.351 -5.761 4.504 1.00 87.25 568 ASP A CA 1
ATOM 3630 C C . ASP A 1 568 ? -38.490 -5.737 5.549 1.00 87.25 568 ASP A C 1
ATOM 3632 O O . ASP A 1 568 ? -38.928 -4.671 5.980 1.00 87.25 568 ASP A O 1
ATOM 3636 N N . SER A 1 569 ? -38.976 -6.912 5.962 1.00 84.81 569 SER A N 1
ATOM 3637 C CA . SER A 1 569 ? -39.995 -7.089 7.005 1.00 84.81 569 SER A CA 1
ATOM 3638 C C . SER A 1 569 ? -39.440 -7.150 8.432 1.00 84.81 569 SER A C 1
ATOM 3640 O O . SER A 1 569 ? -40.218 -7.121 9.383 1.00 84.81 569 SER A O 1
ATOM 3642 N N . GLY A 1 570 ? -38.121 -7.295 8.598 1.00 83.44 570 GLY A N 1
ATOM 3643 C CA . GLY A 1 570 ? -37.475 -7.629 9.871 1.00 83.44 570 GLY A CA 1
ATOM 3644 C C . GLY A 1 570 ? -37.619 -9.096 10.309 1.00 83.44 570 GLY A C 1
ATOM 3645 O O . GLY A 1 570 ? -36.997 -9.491 11.296 1.00 83.44 570 GLY A O 1
ATOM 3646 N N . VAL A 1 571 ? -38.393 -9.925 9.593 1.00 87.12 571 VAL A N 1
ATOM 3647 C CA . VAL A 1 571 ? -38.760 -11.288 10.021 1.00 87.12 571 VAL A CA 1
ATOM 3648 C C . VAL A 1 571 ? -38.118 -12.348 9.123 1.00 87.12 571 VAL A C 1
ATOM 3650 O O . VAL A 1 571 ? -38.624 -12.682 8.050 1.00 87.12 571 VAL A O 1
ATOM 3653 N N . CYS A 1 572 ? -37.022 -12.941 9.599 1.00 86.88 572 CYS A N 1
ATOM 3654 C CA . CYS A 1 572 ? -36.401 -14.113 8.982 1.00 86.88 572 CYS A CA 1
ATOM 3655 C C . CYS A 1 572 ? -36.841 -15.397 9.703 1.00 86.88 572 CYS A C 1
ATOM 3657 O O . CYS A 1 572 ? -36.506 -15.597 10.870 1.00 86.88 572 CYS A O 1
ATOM 3659 N N . ALA A 1 573 ? -37.551 -16.298 9.015 1.00 86.12 573 ALA A N 1
ATOM 3660 C CA . ALA A 1 573 ? -37.948 -17.592 9.576 1.00 86.12 573 ALA A CA 1
ATOM 3661 C C . ALA A 1 573 ? -37.749 -18.728 8.565 1.00 86.12 573 ALA A C 1
ATOM 3663 O O . ALA A 1 573 ? -38.123 -18.621 7.399 1.00 86.12 573 ALA A O 1
ATOM 3664 N N . GLY A 1 574 ? -37.143 -19.837 9.002 1.00 84.06 574 GLY A N 1
ATOM 3665 C CA . GLY A 1 574 ? -36.819 -20.959 8.110 1.00 84.06 574 GLY A CA 1
ATOM 3666 C C . GLY A 1 574 ? -35.832 -20.594 6.992 1.00 84.06 574 GLY A C 1
ATOM 3667 O O . GLY A 1 574 ? -35.901 -21.180 5.915 1.00 84.06 574 GLY A O 1
ATOM 3668 N N . ASN A 1 575 ? -34.944 -19.624 7.249 1.00 86.25 575 ASN A N 1
ATOM 3669 C CA . ASN A 1 575 ? -33.999 -19.016 6.301 1.00 86.25 575 ASN A CA 1
ATOM 3670 C C . ASN A 1 575 ? -34.666 -18.285 5.118 1.00 86.25 575 ASN A C 1
ATOM 3672 O O . ASN A 1 575 ? -34.039 -18.090 4.075 1.00 86.25 575 ASN A O 1
ATOM 3676 N N . VAL A 1 576 ? -35.935 -17.887 5.272 1.00 87.94 576 VAL A N 1
ATOM 3677 C CA . VAL A 1 576 ? -36.712 -17.144 4.273 1.00 87.94 576 VAL A CA 1
ATOM 3678 C C . VAL A 1 576 ? -37.375 -15.923 4.921 1.00 87.94 576 VAL A C 1
ATOM 3680 O O . VAL A 1 576 ? -37.941 -16.031 6.013 1.00 87.94 576 VAL A O 1
ATOM 3683 N N . CYS A 1 577 ? -37.340 -14.775 4.246 1.00 89.00 577 CYS A N 1
ATOM 3684 C CA . CYS A 1 577 ? -38.022 -13.558 4.688 1.00 89.00 577 CYS A CA 1
ATOM 3685 C C . CYS A 1 577 ? -39.544 -13.738 4.644 1.00 89.00 577 CYS A C 1
ATOM 3687 O O . CYS A 1 577 ? -40.104 -14.092 3.602 1.00 89.00 577 CYS A O 1
ATOM 3689 N N . GLN A 1 578 ? -40.208 -13.519 5.780 1.00 86.94 578 GLN A N 1
ATOM 3690 C CA . GLN A 1 578 ? -41.656 -13.668 5.934 1.00 86.94 578 GLN A CA 1
ATOM 3691 C C . GLN A 1 578 ? -42.374 -12.323 5.834 1.00 86.94 578 GLN A C 1
ATOM 3693 O O . GLN A 1 578 ? -41.800 -11.283 6.147 1.00 86.94 578 GLN A O 1
ATOM 3698 N N . ALA A 1 579 ? -43.649 -12.366 5.449 1.00 84.62 579 ALA A N 1
ATOM 3699 C CA . ALA A 1 579 ? -44.510 -11.191 5.447 1.00 84.62 579 ALA A CA 1
ATOM 3700 C C . ALA A 1 579 ? -44.966 -10.821 6.884 1.00 84.62 579 ALA A C 1
ATOM 3702 O O . ALA A 1 579 ? -45.271 -11.738 7.649 1.00 84.62 579 ALA A O 1
ATOM 3703 N N . PRO A 1 580 ? -45.093 -9.518 7.210 1.00 80.12 580 PRO A N 1
ATOM 3704 C CA . PRO A 1 580 ? -45.628 -8.973 8.470 1.00 80.12 580 PRO A CA 1
ATOM 3705 C C . PRO A 1 580 ? -46.906 -9.627 9.035 1.00 80.12 580 PRO A C 1
ATOM 3707 O O . PRO A 1 580 ? -47.892 -9.792 8.303 1.00 80.12 580 PRO A O 1
ATOM 3710 N N . THR A 1 581 ? -46.944 -9.919 10.344 1.00 84.88 581 THR A N 1
ATOM 3711 C CA . THR A 1 581 ? -48.134 -10.410 11.071 1.00 84.88 581 THR A CA 1
ATOM 3712 C C . THR A 1 581 ? -48.198 -9.964 12.540 1.00 84.88 581 THR A C 1
ATOM 3714 O O . THR A 1 581 ? -47.186 -10.000 13.218 1.00 84.88 581 THR A O 1
ATOM 3717 N N . CYS A 1 582 ? -49.422 -9.740 13.047 1.00 84.00 582 CYS A N 1
ATOM 3718 C CA . CYS A 1 582 ? -49.792 -9.403 14.441 1.00 84.00 582 CYS A CA 1
ATOM 3719 C C . CYS A 1 582 ? -49.448 -10.456 15.536 1.00 84.00 582 CYS A C 1
ATOM 3721 O O . CYS A 1 582 ? -50.300 -10.758 16.382 1.00 84.00 582 CYS A O 1
ATOM 3723 N N . ALA A 1 583 ? -48.306 -11.135 15.431 1.00 83.44 583 ALA A N 1
ATOM 3724 C CA . ALA A 1 583 ? -47.776 -12.158 16.340 1.00 83.44 583 ALA A CA 1
ATOM 3725 C C . ALA A 1 583 ? -46.329 -12.573 15.955 1.00 83.44 583 ALA A C 1
ATOM 3727 O O . ALA A 1 583 ? -45.948 -13.725 16.195 1.00 83.44 583 ALA A O 1
ATOM 3728 N N . ASP A 1 584 ? -45.566 -11.715 15.265 1.00 79.75 584 ASP A N 1
ATOM 3729 C CA . ASP A 1 584 ? -44.193 -12.004 14.819 1.00 79.75 584 ASP A CA 1
ATOM 3730 C C . ASP A 1 584 ? -43.100 -11.382 15.706 1.00 79.75 584 ASP A C 1
ATOM 3732 O O . ASP A 1 584 ? -41.929 -11.756 15.577 1.00 79.75 584 ASP A O 1
ATOM 3736 N N . GLY A 1 585 ? -43.485 -10.556 16.684 1.00 79.25 585 GLY A N 1
ATOM 3737 C CA . GLY A 1 585 ? -42.600 -10.034 17.724 1.00 79.25 585 GLY A CA 1
ATOM 3738 C C . GLY A 1 585 ? -41.759 -8.833 17.294 1.00 79.25 585 GLY A C 1
ATOM 3739 O O . GLY A 1 585 ? -40.764 -8.529 17.951 1.00 79.25 585 GLY A O 1
ATOM 3740 N N . VAL A 1 586 ? -42.116 -8.154 16.199 1.00 82.25 586 VAL A N 1
ATOM 3741 C CA . VAL A 1 586 ? -41.530 -6.863 15.816 1.00 82.25 586 VAL A CA 1
ATOM 3742 C C . VAL A 1 586 ? -42.610 -5.909 15.315 1.00 82.25 586 VAL A C 1
ATOM 3744 O O . VAL A 1 586 ? -43.354 -6.228 14.400 1.00 82.25 586 VAL A O 1
ATOM 3747 N N . LYS A 1 587 ? -42.656 -4.683 15.855 1.00 83.62 587 LYS A N 1
ATOM 3748 C CA . LYS A 1 587 ? -43.616 -3.659 15.409 1.00 83.62 587 LYS A CA 1
ATOM 3749 C C . LYS A 1 587 ? -43.450 -3.348 13.916 1.00 83.62 587 LYS A C 1
ATOM 3751 O O . LYS A 1 587 ? -42.558 -2.583 13.531 1.00 83.62 587 LYS A O 1
ATOM 3756 N N . ASN A 1 588 ? -44.331 -3.893 13.084 1.00 78.56 588 ASN A N 1
ATOM 3757 C CA . ASN A 1 588 ? -44.232 -3.810 11.629 1.00 78.56 588 ASN A CA 1
ATOM 3758 C C . ASN A 1 588 ? -45.612 -3.572 10.968 1.00 78.56 588 ASN A C 1
ATOM 3760 O O . ASN A 1 588 ? -46.600 -3.214 11.614 1.00 78.56 588 ASN A O 1
ATOM 3764 N N . GLY A 1 589 ? -45.671 -3.674 9.635 1.00 79.56 589 GLY A N 1
ATOM 3765 C CA . GLY A 1 589 ? -46.930 -3.714 8.885 1.00 79.56 589 GLY A CA 1
ATOM 3766 C C . GLY A 1 589 ? -47.877 -2.526 9.121 1.00 79.56 589 GLY A C 1
ATOM 3767 O O . GLY A 1 589 ? -47.687 -1.443 8.566 1.00 79.56 589 GLY A O 1
ATOM 3768 N N . ALA A 1 590 ? -48.954 -2.768 9.875 1.00 82.75 590 ALA A N 1
ATOM 3769 C CA . ALA A 1 590 ? -50.026 -1.806 10.158 1.00 82.75 590 ALA A CA 1
ATOM 3770 C C . ALA A 1 590 ? -50.160 -1.453 11.655 1.00 82.75 590 ALA A C 1
ATOM 3772 O O . ALA A 1 590 ? -51.129 -0.800 12.044 1.00 82.75 590 ALA A O 1
ATOM 3773 N N . GLU A 1 591 ? -49.229 -1.912 12.489 1.00 89.12 591 GLU A N 1
ATOM 3774 C CA . GLU A 1 591 ? -49.342 -1.935 13.948 1.00 89.12 591 GLU A CA 1
ATOM 3775 C C . GLU A 1 591 ? -49.081 -0.581 14.612 1.00 89.12 591 GLU A C 1
ATOM 3777 O O . GLU A 1 591 ? -48.421 0.312 14.068 1.00 89.12 591 GLU A O 1
ATOM 3782 N N . THR A 1 592 ? -49.591 -0.423 15.835 1.00 86.31 592 THR A N 1
ATOM 3783 C CA . THR A 1 592 ? -49.365 0.781 16.645 1.00 86.31 592 THR A CA 1
ATOM 3784 C C . THR A 1 592 ? -48.513 0.514 17.881 1.00 86.31 592 THR A C 1
ATOM 3786 O O . THR A 1 592 ? -47.739 1.402 18.252 1.00 86.31 592 THR A O 1
ATOM 3789 N N . GLY A 1 593 ? -48.574 -0.687 18.456 1.00 84.00 593 GLY A N 1
ATOM 3790 C CA . GLY A 1 593 ? -47.575 -1.223 19.387 1.00 84.00 593 GLY A CA 1
ATOM 3791 C C . GLY A 1 593 ? -46.825 -2.391 18.744 1.00 84.00 593 GLY A C 1
ATOM 3792 O O . GLY A 1 593 ? -46.751 -2.451 17.523 1.00 84.00 593 GLY A O 1
ATOM 3793 N N . GLU A 1 594 ? -46.246 -3.277 19.545 1.00 84.75 594 GLU A N 1
ATOM 3794 C CA . GLU A 1 594 ? -45.602 -4.519 19.085 1.00 84.75 594 GLU A CA 1
ATOM 3795 C C . GLU A 1 594 ? -46.691 -5.602 18.972 1.00 84.75 594 GLU A C 1
ATOM 3797 O O . GLU A 1 594 ? -47.460 -5.770 19.917 1.00 84.75 594 GLU A O 1
ATOM 3802 N N . ASP A 1 595 ? -46.855 -6.245 17.807 1.00 82.88 595 ASP A N 1
ATOM 3803 C CA . ASP A 1 595 ? -47.939 -7.203 17.490 1.00 82.88 595 ASP A CA 1
ATOM 3804 C C . ASP A 1 595 ? -49.394 -6.663 17.636 1.00 82.88 595 ASP A C 1
ATOM 3806 O O . ASP A 1 595 ? -50.370 -7.407 17.464 1.00 82.88 595 ASP A O 1
ATOM 3810 N N . CYS A 1 596 ? -49.591 -5.375 17.962 1.00 86.38 596 CYS A N 1
ATOM 3811 C CA . CYS A 1 596 ? -50.870 -4.858 18.470 1.00 86.38 596 CYS A CA 1
ATOM 3812 C C . CYS A 1 596 ? -51.376 -3.550 17.822 1.00 86.38 596 CYS A C 1
ATOM 3814 O O . CYS A 1 596 ? -50.633 -2.696 17.323 1.00 86.38 596 CYS A O 1
ATOM 3816 N N . GLY A 1 597 ? -52.701 -3.380 17.872 1.00 87.19 597 GLY A N 1
ATOM 3817 C CA . GLY A 1 597 ? -53.437 -2.196 17.434 1.00 87.19 597 GLY A CA 1
ATOM 3818 C C . GLY A 1 597 ? -53.664 -2.098 15.920 1.00 87.19 597 GLY A C 1
ATOM 3819 O O . GLY A 1 597 ? -53.998 -3.076 15.242 1.00 87.19 597 GLY A O 1
ATOM 3820 N N . GLY A 1 598 ? -53.585 -0.876 15.387 1.00 83.19 598 GLY A N 1
ATOM 3821 C CA . GLY A 1 598 ? -53.786 -0.585 13.960 1.00 83.19 598 GLY A CA 1
ATOM 3822 C C . GLY A 1 598 ? -55.180 -0.927 13.410 1.00 83.19 598 GLY A C 1
ATOM 3823 O O . GLY A 1 598 ? -55.341 -1.131 12.203 1.00 83.19 598 GLY A O 1
ATOM 3824 N N . GLY A 1 599 ? -56.181 -1.094 14.282 1.00 74.50 599 GLY A N 1
ATOM 3825 C CA . GLY A 1 599 ? -57.522 -1.604 13.953 1.00 74.50 599 GLY A CA 1
ATOM 3826 C C . GLY A 1 599 ? -57.585 -2.975 13.248 1.00 74.50 599 GLY A C 1
ATOM 3827 O O . GLY A 1 599 ? -58.668 -3.374 12.814 1.00 74.50 599 GLY A O 1
ATOM 3828 N N . THR A 1 600 ? -56.453 -3.671 13.105 1.00 82.56 600 THR A N 1
ATOM 3829 C CA . THR A 1 600 ? -56.302 -4.921 12.334 1.00 82.56 600 THR A CA 1
ATOM 3830 C C . THR A 1 600 ? -55.786 -6.056 13.218 1.00 82.56 600 THR A C 1
ATOM 3832 O O . THR A 1 600 ? -56.213 -7.200 13.054 1.00 82.56 600 THR A O 1
ATOM 3835 N N . CYS A 1 601 ? -54.927 -5.722 14.182 1.00 81.88 601 CYS A N 1
ATOM 3836 C CA . CYS A 1 601 ? -54.442 -6.603 15.235 1.00 81.88 601 CYS A CA 1
ATOM 3837 C C . CYS A 1 601 ? -55.321 -6.484 16.499 1.00 81.88 601 CYS A C 1
ATOM 3839 O O . CYS A 1 601 ? -56.327 -5.764 16.519 1.00 81.88 601 CYS A O 1
ATOM 3841 N N . SER A 1 602 ? -54.973 -7.211 17.564 1.00 86.31 602 SER A N 1
ATOM 3842 C CA . SER A 1 602 ? -55.655 -7.090 18.864 1.00 86.31 602 SER A CA 1
ATOM 3843 C C . SER A 1 602 ? -55.388 -5.717 19.501 1.00 86.31 602 SER A C 1
ATOM 3845 O O . SER A 1 602 ? -54.297 -5.186 19.304 1.00 86.31 602 SER A O 1
ATOM 3847 N N . PRO A 1 603 ? -56.320 -5.130 20.278 1.00 88.62 603 PRO A N 1
ATOM 3848 C CA . PRO A 1 603 ? -56.040 -3.905 21.024 1.00 88.62 603 PRO A CA 1
ATOM 3849 C C . PRO A 1 603 ? -54.912 -4.115 22.043 1.00 88.62 603 PRO A C 1
ATOM 3851 O O . PRO A 1 603 ? -54.932 -5.100 22.778 1.00 88.62 603 PRO A O 1
ATOM 3854 N N . CYS A 1 604 ? -53.980 -3.170 22.082 1.00 87.44 604 CYS A N 1
ATOM 3855 C CA . CYS A 1 604 ? -52.815 -3.122 22.957 1.00 87.44 604 CYS A CA 1
ATOM 3856 C C . CYS A 1 604 ? -53.194 -2.948 24.443 1.00 87.44 604 CYS A C 1
ATOM 3858 O O . CYS A 1 604 ? -54.224 -2.335 24.758 1.00 87.44 604 CYS A O 1
ATOM 3860 N N . GLU A 1 605 ? -52.362 -3.431 25.364 1.00 86.75 605 GLU A N 1
ATOM 3861 C CA . GLU A 1 605 ? -52.500 -3.184 26.807 1.00 86.75 605 GLU A CA 1
ATOM 3862 C C . GLU A 1 605 ? -51.896 -1.823 27.224 1.00 86.75 605 GLU A C 1
ATOM 3864 O O . GLU A 1 605 ? -51.444 -1.026 26.399 1.00 86.75 605 GLU A O 1
ATOM 3869 N N . ASN A 1 606 ? -51.958 -1.479 28.514 1.00 82.00 606 ASN A N 1
ATOM 3870 C CA . ASN A 1 606 ? -51.444 -0.194 29.002 1.00 82.00 606 ASN A CA 1
ATOM 3871 C C . ASN A 1 606 ? -49.915 -0.103 28.819 1.00 82.00 606 ASN A C 1
ATOM 3873 O O . ASN A 1 606 ? -49.208 -1.091 28.990 1.00 82.00 606 ASN A O 1
ATOM 3877 N N . ARG A 1 607 ? -49.409 1.109 28.548 1.00 77.19 607 ARG A N 1
ATOM 3878 C CA . ARG A 1 607 ? -48.022 1.453 28.153 1.00 77.19 607 ARG A CA 1
ATOM 3879 C C . ARG A 1 607 ? -47.605 1.091 26.722 1.00 77.19 607 ARG A C 1
ATOM 3881 O O . ARG A 1 607 ? -46.564 1.575 26.283 1.00 77.19 607 ARG A O 1
ATOM 3888 N N . GLU A 1 608 ? -48.402 0.340 25.972 1.00 85.06 608 GLU A N 1
ATOM 3889 C CA . GLU A 1 608 ? -48.123 0.042 24.561 1.00 85.06 608 GLU A CA 1
ATOM 3890 C C . GLU A 1 608 ? -48.580 1.170 23.614 1.00 85.06 608 GLU A C 1
ATOM 3892 O O . GLU A 1 608 ? -49.342 2.068 23.986 1.00 85.06 608 GLU A O 1
ATOM 3897 N N . GLY A 1 609 ? -48.071 1.156 22.378 1.00 83.81 609 GLY A N 1
ATOM 3898 C CA . GLY A 1 609 ? -48.263 2.235 21.406 1.00 83.81 609 GLY A CA 1
ATOM 3899 C C . GLY A 1 609 ? -49.625 2.225 20.700 1.00 83.81 609 GLY A C 1
ATOM 3900 O O . GLY A 1 609 ? -50.139 1.185 20.292 1.00 83.81 609 GLY A O 1
ATOM 3901 N N . CYS A 1 610 ? -50.199 3.407 20.474 1.00 86.75 610 CYS A N 1
ATOM 3902 C CA . CYS A 1 610 ? -51.508 3.572 19.839 1.00 86.75 610 CYS A CA 1
ATOM 3903 C C . CYS A 1 610 ? -51.559 4.772 18.883 1.00 86.75 610 CYS A C 1
ATOM 3905 O O . CYS A 1 610 ? -50.886 5.783 19.082 1.00 86.75 610 CYS A O 1
ATOM 3907 N N . ALA A 1 611 ? -52.401 4.684 17.849 1.00 86.19 611 ALA A N 1
ATOM 3908 C CA . ALA A 1 611 ? -52.731 5.818 16.978 1.00 86.19 611 ALA A CA 1
ATOM 3909 C C . ALA A 1 611 ? -54.122 6.403 17.286 1.00 86.19 611 ALA A C 1
ATOM 3911 O O . ALA A 1 611 ? -54.417 7.549 16.939 1.00 86.19 611 ALA A O 1
ATOM 3912 N N . SER A 1 612 ? -54.991 5.619 17.925 1.00 86.62 612 SER A N 1
ATOM 3913 C CA . SER A 1 612 ? -56.369 5.966 18.242 1.00 86.62 612 SER A CA 1
ATOM 3914 C C . SER A 1 612 ? -56.876 5.224 19.481 1.00 86.62 612 SER A C 1
ATOM 3916 O O . SER A 1 612 ? -56.388 4.158 19.842 1.00 86.62 612 SER A O 1
ATOM 3918 N N . ASN A 1 613 ? -57.941 5.737 20.102 1.00 83.75 613 ASN A N 1
ATOM 3919 C CA . ASN A 1 613 ? -58.637 5.068 21.209 1.00 83.75 613 ASN A CA 1
ATOM 3920 C C . ASN A 1 613 ? -59.157 3.655 20.878 1.00 83.75 613 ASN A C 1
ATOM 3922 O O . ASN A 1 613 ? -59.469 2.908 21.799 1.00 83.75 613 ASN A O 1
ATOM 3926 N N . GLY A 1 614 ? -59.298 3.298 19.596 1.00 83.69 614 GLY A N 1
ATOM 3927 C CA . GLY A 1 614 ? -59.712 1.956 19.179 1.00 83.69 614 GLY A CA 1
ATOM 3928 C C . GLY A 1 614 ? -58.593 0.914 19.247 1.00 83.69 614 GLY A C 1
ATOM 3929 O O . GLY A 1 614 ? -58.890 -0.276 19.219 1.00 83.69 614 GLY A O 1
ATOM 3930 N N . ASP A 1 615 ? -57.338 1.357 19.357 1.00 87.44 615 ASP A N 1
ATOM 3931 C CA . ASP A 1 615 ? -56.158 0.490 19.388 1.00 87.44 615 ASP A CA 1
ATOM 3932 C C . ASP A 1 615 ? -55.803 0.017 20.808 1.00 87.44 615 ASP A C 1
ATOM 3934 O O . ASP A 1 615 ? -54.909 -0.804 20.952 1.00 87.44 615 ASP A O 1
ATOM 3938 N N . CYS A 1 616 ? -56.499 0.499 21.846 1.00 88.38 616 CYS A N 1
ATOM 3939 C CA . CYS A 1 616 ? -56.215 0.204 23.256 1.00 88.38 616 CYS A CA 1
ATOM 3940 C C . CYS A 1 616 ? -57.312 -0.643 23.908 1.00 88.38 616 CYS A C 1
ATOM 3942 O O . CYS A 1 616 ? -58.499 -0.328 23.786 1.00 88.38 616 CYS A O 1
ATOM 3944 N N . ALA A 1 617 ? -56.932 -1.643 24.704 1.00 87.44 617 ALA A N 1
ATOM 3945 C CA . ALA A 1 617 ? -57.848 -2.461 25.502 1.00 87.44 617 ALA A CA 1
ATOM 3946 C C . ALA A 1 617 ? -58.638 -1.635 26.540 1.00 87.44 617 ALA A C 1
ATOM 3948 O O . ALA A 1 617 ? -59.796 -1.943 26.826 1.00 87.44 617 ALA A O 1
ATOM 3949 N N . SER A 1 618 ? -58.050 -0.543 27.045 1.00 84.31 618 SER A N 1
ATOM 3950 C CA . SER A 1 618 ? -58.709 0.442 27.916 1.00 84.31 618 SER A CA 1
ATOM 3951 C C . SER A 1 618 ? -59.684 1.380 27.187 1.00 84.31 618 SER A C 1
ATOM 3953 O O . SER A 1 618 ? -60.457 2.093 27.826 1.00 84.31 618 SER A O 1
ATOM 3955 N N . GLY A 1 619 ? -59.645 1.430 25.850 1.00 84.62 619 GLY A N 1
ATOM 3956 C CA . GLY A 1 619 ? -60.363 2.424 25.050 1.00 84.62 619 GLY A CA 1
ATOM 3957 C C . GLY A 1 619 ? -59.795 3.850 25.14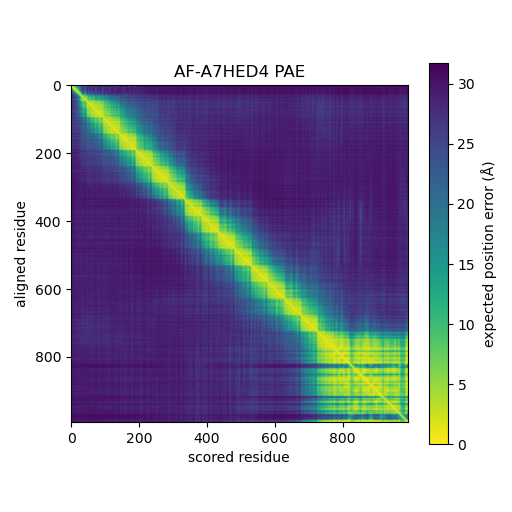0 1.00 84.62 619 GLY A C 1
ATOM 3958 O O . GLY A 1 619 ? -60.453 4.792 24.684 1.00 84.62 619 GLY A O 1
ATOM 3959 N N . LEU A 1 620 ? -58.605 4.041 25.727 1.00 84.19 620 LEU A N 1
ATOM 3960 C CA . LEU A 1 620 ? -57.966 5.345 25.937 1.00 84.19 620 LEU A CA 1
ATOM 3961 C C . LEU A 1 620 ? -56.535 5.368 25.388 1.00 84.19 620 LEU A C 1
ATOM 3963 O O . LEU A 1 620 ? -55.621 4.800 25.977 1.00 84.19 620 LEU A O 1
ATOM 3967 N N . CYS A 1 621 ? -56.359 6.085 24.276 1.00 85.06 621 CYS A N 1
ATOM 3968 C CA . CYS A 1 621 ? -55.060 6.402 23.693 1.00 85.06 621 CYS A CA 1
ATOM 3969 C C . CYS A 1 621 ? -54.712 7.859 24.018 1.00 85.06 621 CYS A C 1
ATOM 3971 O O . CYS A 1 621 ? -55.414 8.774 23.577 1.00 85.06 621 CYS A O 1
ATOM 3973 N N . VAL A 1 622 ? -53.653 8.088 24.794 1.00 83.25 622 VAL A N 1
ATOM 3974 C CA . VAL A 1 622 ? -53.228 9.420 25.249 1.00 83.25 622 VAL A CA 1
ATOM 3975 C C . VAL A 1 622 ? -51.767 9.626 24.867 1.00 83.25 622 VAL A C 1
ATOM 3977 O O . VAL A 1 622 ? -50.910 8.804 25.165 1.00 83.25 622 VAL A O 1
ATOM 3980 N N . SER A 1 623 ? -51.478 10.716 24.152 1.00 76.38 623 SER A N 1
ATOM 3981 C CA . SER A 1 623 ? -50.127 11.051 23.658 1.00 76.38 623 SER A CA 1
ATOM 3982 C C . SER A 1 623 ? -49.431 9.953 22.826 1.00 76.38 623 SER A C 1
ATOM 3984 O O . SER A 1 623 ? -48.213 9.978 22.684 1.00 76.38 623 SER A O 1
ATOM 3986 N N . GLY A 1 624 ? -50.194 9.021 22.241 1.00 79.56 624 GLY A N 1
ATOM 3987 C CA . GLY A 1 624 ? -49.673 7.888 21.464 1.00 79.56 624 GLY A CA 1
ATOM 3988 C C . GLY A 1 624 ? -49.417 6.609 22.272 1.00 79.56 624 GLY A C 1
ATOM 3989 O O . GLY A 1 624 ? -48.854 5.662 21.728 1.00 79.56 624 GLY A O 1
ATOM 3990 N N . VAL A 1 625 ? -49.836 6.570 23.542 1.00 84.31 625 VAL A N 1
ATOM 3991 C CA . VAL A 1 625 ? -49.694 5.424 24.453 1.00 84.31 625 VAL A CA 1
ATOM 3992 C C . VAL A 1 625 ? -51.051 5.046 25.063 1.00 84.31 625 VAL A C 1
ATOM 3994 O O . VAL A 1 625 ? -51.871 5.916 25.372 1.00 84.31 625 VAL A O 1
ATOM 3997 N N . CYS A 1 626 ? -51.311 3.752 25.234 1.00 85.75 626 CYS A N 1
ATOM 3998 C CA . CYS A 1 626 ? -52.503 3.251 25.918 1.00 85.75 626 CYS A CA 1
ATOM 3999 C C . CYS A 1 626 ? -52.392 3.436 27.439 1.00 85.75 626 CYS A C 1
ATOM 4001 O O . CYS A 1 626 ? -51.374 3.089 28.038 1.00 85.75 626 CYS A O 1
ATOM 4003 N N . VAL A 1 627 ? -53.436 3.972 28.077 1.00 82.06 627 VAL A N 1
ATOM 4004 C CA . VAL A 1 627 ? -53.444 4.286 29.523 1.00 82.06 627 VAL A CA 1
ATOM 4005 C C . VAL A 1 627 ? -54.699 3.771 30.227 1.00 82.06 627 VAL A C 1
ATOM 4007 O O . VAL A 1 627 ? -55.737 3.566 29.590 1.00 82.06 627 VAL A O 1
ATOM 4010 N N . ALA A 1 628 ? -54.618 3.587 31.548 1.00 80.19 628 ALA A N 1
ATOM 4011 C CA . ALA A 1 628 ? -55.752 3.182 32.378 1.00 80.19 628 ALA A CA 1
ATOM 4012 C C . ALA A 1 628 ? -56.822 4.286 32.526 1.00 80.19 628 ALA A C 1
ATOM 4014 O O . ALA A 1 628 ? -56.563 5.470 32.315 1.00 80.19 628 ALA A O 1
ATOM 4015 N N . GLU A 1 629 ? -58.040 3.902 32.930 1.00 78.00 629 GLU A N 1
ATOM 4016 C CA . GLU A 1 629 ? -59.193 4.819 33.000 1.00 78.00 629 GLU A CA 1
ATOM 4017 C C . GLU A 1 629 ? -59.081 5.931 34.058 1.00 78.00 629 GLU A C 1
ATOM 4019 O O . GLU A 1 629 ? -59.709 6.976 33.895 1.00 78.00 629 GLU A O 1
ATOM 4024 N N . HIS A 1 630 ? -58.261 5.744 35.099 1.00 79.31 630 HIS A N 1
ATOM 4025 C CA . HIS A 1 630 ? -58.019 6.762 36.129 1.00 79.31 630 HIS A CA 1
ATOM 4026 C C . HIS A 1 630 ? -57.112 7.905 35.640 1.00 79.31 630 HIS A C 1
ATOM 4028 O O . HIS A 1 630 ? -57.370 9.054 35.987 1.00 79.31 630 HIS A O 1
ATOM 4034 N N . CYS A 1 631 ? -56.181 7.620 34.716 1.00 75.75 631 CYS A N 1
ATOM 4035 C CA . CYS A 1 631 ? -55.163 8.532 34.165 1.00 75.75 631 CYS A CA 1
ATOM 4036 C C . CYS A 1 631 ? -55.706 9.710 33.318 1.00 75.75 631 CYS A C 1
ATOM 4038 O O . CYS A 1 631 ? -55.008 10.227 32.445 1.00 75.75 631 CYS A O 1
ATOM 4040 N N . THR A 1 632 ? -56.979 10.077 33.490 1.00 79.69 632 THR A N 1
ATOM 4041 C CA . THR A 1 632 ? -57.671 11.200 32.835 1.00 79.69 632 THR A CA 1
ATOM 4042 C C . THR A 1 632 ? -58.807 11.803 33.689 1.00 79.69 632 THR A C 1
ATOM 4044 O O . THR A 1 632 ? -59.596 12.603 33.170 1.00 79.69 632 THR A O 1
ATOM 4047 N N . ASP A 1 633 ? -58.975 11.395 34.958 1.00 80.75 633 ASP A N 1
ATOM 4048 C CA . ASP A 1 633 ? -60.167 11.728 35.762 1.00 80.75 633 ASP A CA 1
ATOM 4049 C C . ASP A 1 633 ? -60.089 13.051 36.558 1.00 80.75 633 ASP A C 1
ATOM 4051 O O . ASP A 1 633 ? -61.086 13.478 37.158 1.00 80.75 633 ASP A O 1
ATOM 4055 N N . ALA A 1 634 ? -58.960 13.764 36.460 1.00 79.12 634 ALA A N 1
ATOM 4056 C CA . ALA A 1 634 ? -58.626 14.995 37.172 1.00 79.12 634 ALA A CA 1
ATOM 4057 C C . ALA A 1 634 ? -58.517 14.855 38.706 1.00 79.12 634 ALA A C 1
ATOM 4059 O O . ALA A 1 634 ? -58.788 15.824 39.435 1.00 79.12 634 ALA A O 1
ATOM 4060 N N . ALA A 1 635 ? -58.097 13.692 39.217 1.00 79.50 635 ALA A N 1
ATOM 4061 C CA . ALA A 1 635 ? -57.778 13.482 40.627 1.00 79.50 635 ALA A CA 1
ATOM 4062 C C . ALA A 1 635 ? -56.680 12.423 40.849 1.00 79.50 635 ALA A C 1
ATOM 4064 O O . ALA A 1 635 ? -56.913 11.249 40.611 1.00 79.50 635 ALA A O 1
ATOM 4065 N N . THR A 1 636 ? -55.552 12.818 41.461 1.00 80.38 636 THR A N 1
ATOM 4066 C CA . THR A 1 636 ? -54.411 11.940 41.810 1.00 80.38 636 THR A CA 1
ATOM 4067 C C . THR A 1 636 ? -54.841 10.650 42.523 1.00 80.38 636 THR A C 1
ATOM 4069 O O . THR A 1 636 ? -55.066 10.650 43.742 1.00 80.38 636 THR A O 1
ATOM 4072 N N . ASN A 1 637 ? -54.999 9.561 41.765 1.00 77.81 637 ASN A N 1
ATOM 4073 C CA . ASN A 1 637 ? -55.511 8.275 42.246 1.00 77.81 637 ASN A CA 1
ATOM 4074 C C . ASN A 1 637 ? -54.978 7.087 41.415 1.00 77.81 637 ASN A C 1
ATOM 4076 O O . ASN A 1 637 ? -54.028 7.248 40.661 1.00 77.81 637 ASN A O 1
ATOM 4080 N N . GLY A 1 638 ? -55.488 5.867 41.639 1.00 73.38 638 GLY A N 1
ATOM 4081 C CA . GLY A 1 638 ? -55.075 4.623 40.953 1.00 73.38 638 GLY A CA 1
ATOM 4082 C C . GLY A 1 638 ? -53.666 4.087 41.271 1.00 73.38 638 GLY A C 1
ATOM 4083 O O . GLY A 1 638 ? -53.494 2.892 41.492 1.00 73.38 638 GLY A O 1
ATOM 4084 N N . GLY A 1 639 ? -52.687 4.981 41.371 1.00 77.44 639 GLY A N 1
ATOM 4085 C CA . GLY A 1 639 ? -51.246 4.739 41.469 1.00 77.44 639 GLY A CA 1
ATOM 4086 C C . GLY A 1 639 ? -50.408 5.968 41.072 1.00 77.44 639 GLY A C 1
ATOM 4087 O O . GLY A 1 639 ? -49.190 5.937 41.223 1.00 77.44 639 GLY A O 1
ATOM 4088 N N . GLU A 1 640 ? -51.055 7.036 40.588 1.00 87.56 640 GLU A N 1
ATOM 4089 C CA . GLU A 1 640 ? -50.462 8.301 40.144 1.00 87.56 640 GLU A CA 1
ATOM 4090 C C . GLU A 1 640 ? -49.666 9.038 41.228 1.00 87.56 640 GLU A C 1
ATOM 4092 O O . GLU A 1 640 ? -50.028 9.055 42.409 1.00 87.56 640 GLU A O 1
ATOM 4097 N N . THR A 1 641 ? -48.623 9.748 40.794 1.00 85.25 641 THR A N 1
ATOM 4098 C CA . THR A 1 641 ? -47.816 10.643 41.642 1.00 85.25 641 THR A CA 1
ATOM 4099 C C . THR A 1 641 ? -48.071 12.122 41.349 1.00 85.25 641 THR A C 1
ATOM 4101 O O . THR A 1 641 ? -47.869 12.971 42.222 1.00 85.25 641 THR A O 1
ATOM 4104 N N . GLY A 1 642 ? -48.528 12.435 40.135 1.00 81.94 642 GLY A N 1
ATOM 4105 C CA . GLY A 1 642 ? -49.026 13.739 39.713 1.00 81.94 642 GLY A CA 1
ATOM 4106 C C . GLY A 1 642 ? -50.539 13.749 39.524 1.00 81.94 642 GLY A C 1
ATOM 4107 O O . GLY A 1 642 ? -51.252 12.871 39.995 1.00 81.94 642 GLY A O 1
ATOM 4108 N N . LEU A 1 643 ? -51.059 14.793 38.885 1.00 85.06 643 LEU A N 1
ATOM 4109 C CA . LEU A 1 643 ? -52.467 14.828 38.490 1.00 85.06 643 LEU A CA 1
ATOM 4110 C C . LEU A 1 643 ? -52.588 14.112 37.144 1.00 85.06 643 LEU A C 1
ATOM 4112 O O . LEU A 1 643 ? -52.057 14.630 36.161 1.00 85.06 643 LEU A O 1
ATOM 4116 N N . ASP A 1 644 ? -53.239 12.949 37.121 1.00 81.44 644 ASP A N 1
ATOM 4117 C CA . ASP A 1 644 ? -53.472 12.135 35.923 1.00 81.44 644 ASP A CA 1
ATOM 4118 C C . ASP A 1 644 ? -52.153 11.610 35.290 1.00 81.44 644 ASP A C 1
ATOM 4120 O O . ASP A 1 644 ? -52.086 11.333 34.091 1.00 81.44 644 ASP A O 1
ATOM 4124 N N . CYS A 1 645 ? -51.063 11.518 36.073 1.00 82.75 645 CYS A N 1
ATOM 4125 C CA . CYS A 1 645 ? -49.725 11.156 35.580 1.00 82.75 645 CYS A CA 1
ATOM 4126 C C . CYS A 1 645 ? -48.792 10.527 36.638 1.00 82.75 645 CYS A C 1
ATOM 4128 O O . CYS A 1 645 ? -48.964 10.707 37.850 1.00 82.75 645 CYS A O 1
ATOM 4130 N N . GLY A 1 646 ? -47.757 9.829 36.158 1.00 79.81 646 GLY A N 1
ATOM 4131 C CA . GLY A 1 646 ? -46.765 9.110 36.969 1.00 79.81 646 GLY A CA 1
ATOM 4132 C C . GLY A 1 646 ? -47.271 7.766 37.511 1.00 79.81 646 GLY A C 1
ATOM 4133 O O . GLY A 1 646 ? -48.422 7.389 37.292 1.00 79.81 646 GLY A O 1
ATOM 4134 N N . GLY A 1 647 ? -46.417 7.026 38.222 1.00 80.19 647 GLY A N 1
ATOM 4135 C CA . GLY A 1 647 ? -46.762 5.699 38.736 1.00 80.19 647 GLY A CA 1
ATOM 4136 C C . GLY A 1 647 ? -46.804 4.582 37.672 1.00 80.19 647 GLY A C 1
ATOM 4137 O O . GLY A 1 647 ? -46.295 4.741 36.559 1.00 80.19 647 GLY A O 1
ATOM 4138 N N . PRO A 1 648 ? -47.358 3.399 38.009 1.00 77.31 648 PRO A N 1
ATOM 4139 C CA . PRO A 1 648 ? -47.270 2.205 37.164 1.00 77.31 648 PRO A CA 1
ATOM 4140 C C . PRO A 1 648 ? -48.198 2.221 35.939 1.00 77.31 648 PRO A C 1
ATOM 4142 O O . PRO A 1 648 ? -47.782 1.752 34.885 1.00 77.31 648 PRO A O 1
ATOM 4145 N N . ASP A 1 649 ? -49.403 2.785 36.021 1.00 78.50 649 ASP A N 1
ATOM 4146 C CA . ASP A 1 649 ? -50.444 2.615 34.988 1.00 78.50 649 ASP A CA 1
ATOM 4147 C C . ASP A 1 649 ? -50.653 3.828 34.058 1.00 78.50 649 ASP A C 1
ATOM 4149 O O . ASP A 1 649 ? -51.347 3.719 33.041 1.00 78.50 649 ASP A O 1
ATOM 4153 N N . CYS A 1 650 ? -50.042 4.973 34.381 1.00 78.12 650 CYS A N 1
ATOM 4154 C CA . CYS A 1 650 ? -50.232 6.242 33.676 1.00 78.12 650 CYS A CA 1
ATOM 4155 C C . CYS A 1 650 ? -48.967 6.727 32.955 1.00 78.12 650 CYS A C 1
ATOM 4157 O O . CYS A 1 650 ? -47.852 6.267 33.207 1.00 78.12 650 CYS A O 1
ATOM 4159 N N . ALA A 1 651 ? -49.143 7.688 32.043 1.00 78.25 651 ALA A N 1
ATOM 4160 C CA . ALA A 1 651 ? -48.032 8.335 31.352 1.00 78.25 651 ALA A CA 1
ATOM 4161 C C . ALA A 1 651 ? -47.176 9.177 32.330 1.00 78.25 651 ALA A C 1
ATOM 4163 O O . ALA A 1 651 ? -47.732 9.769 33.262 1.00 78.25 651 ALA A O 1
ATOM 4164 N N . PRO A 1 652 ? -45.848 9.288 32.127 1.00 84.12 652 PRO A N 1
ATOM 4165 C CA . PRO A 1 652 ? -44.997 10.137 32.957 1.00 84.12 652 PRO A CA 1
ATOM 4166 C C . PRO A 1 652 ? -45.410 11.616 32.917 1.00 84.12 652 PRO A C 1
ATOM 4168 O O . PRO A 1 652 ? -45.786 12.157 31.876 1.00 84.12 652 PRO A O 1
ATOM 4171 N N . CYS A 1 653 ? -45.310 12.287 34.059 1.00 84.06 653 CYS A N 1
ATOM 4172 C CA . CYS A 1 653 ? -45.578 13.708 34.213 1.00 84.06 653 CYS A CA 1
ATOM 4173 C C . CYS A 1 653 ? -44.555 14.568 33.453 1.00 84.06 653 CYS A C 1
ATOM 4175 O O . CYS A 1 653 ? -43.350 14.319 33.496 1.00 84.06 653 CYS A O 1
ATOM 4177 N N . GLY A 1 654 ? -45.028 15.632 32.800 1.00 82.88 654 GLY A N 1
ATOM 4178 C CA . GLY A 1 654 ? -44.155 16.662 32.228 1.00 82.88 654 GLY A CA 1
ATOM 4179 C C . GLY A 1 654 ? -43.541 17.588 33.286 1.00 82.88 654 GLY A C 1
ATOM 4180 O O . GLY A 1 654 ? -43.938 17.577 34.455 1.00 82.88 654 GLY A O 1
ATOM 4181 N N . ASP A 1 655 ? -42.592 18.421 32.857 1.00 81.56 655 ASP A N 1
ATOM 4182 C CA . ASP A 1 655 ? -41.852 19.365 33.703 1.00 81.56 655 ASP A CA 1
ATOM 4183 C C . ASP A 1 655 ? -42.776 20.210 34.599 1.00 81.56 655 ASP A C 1
ATOM 4185 O O . ASP A 1 655 ? -43.739 20.833 34.142 1.00 81.56 655 ASP A O 1
ATOM 4189 N N . GLY A 1 656 ? -42.474 20.253 35.897 1.00 79.62 656 GLY A N 1
ATOM 4190 C CA . GLY A 1 656 ? -43.308 20.902 36.911 1.00 79.62 656 GLY A CA 1
ATOM 4191 C C . GLY A 1 656 ? -44.435 20.034 37.492 1.00 79.62 656 GLY A C 1
ATOM 4192 O O . GLY A 1 656 ? -45.103 20.488 38.421 1.00 79.62 656 GLY A O 1
ATOM 4193 N N . GLY A 1 657 ? -44.650 18.810 36.996 1.00 84.44 657 GLY A N 1
ATOM 4194 C CA . GLY A 1 657 ? -45.529 17.812 37.618 1.00 84.44 657 GLY A CA 1
ATOM 4195 C C . GLY A 1 657 ? -44.937 17.202 38.897 1.00 84.44 657 GLY A C 1
ATOM 4196 O O . GLY A 1 657 ? -43.731 17.279 39.123 1.00 84.44 657 GLY A O 1
ATOM 4197 N N . ASN A 1 658 ? -45.777 16.599 39.746 1.00 87.50 658 ASN A N 1
ATOM 4198 C CA . ASN A 1 658 ? -45.323 15.936 40.977 1.00 87.50 658 ASN A CA 1
ATOM 4199 C C . ASN A 1 658 ? -44.833 14.504 40.703 1.00 87.50 658 ASN A C 1
ATOM 4201 O O . ASN A 1 658 ? -45.398 13.791 39.876 1.00 87.50 658 ASN A O 1
ATOM 4205 N N . CYS A 1 659 ? -43.830 14.067 41.462 1.00 86.25 659 CYS A N 1
ATOM 4206 C CA . CYS A 1 659 ? -43.193 12.758 41.322 1.00 86.25 659 CYS A CA 1
ATOM 4207 C C . CYS A 1 659 ? -42.702 12.219 42.674 1.00 86.25 659 CYS A C 1
ATOM 4209 O O . CYS A 1 659 ? -42.502 12.981 43.625 1.00 86.25 659 CYS A O 1
ATOM 4211 N N . GLN A 1 660 ? -42.467 10.910 42.750 1.00 85.75 660 GLN A N 1
ATOM 4212 C CA . GLN A 1 660 ? -41.746 10.257 43.847 1.00 85.75 660 GLN A CA 1
ATOM 4213 C C . GLN A 1 660 ? -40.416 9.640 43.395 1.00 85.75 660 GLN A C 1
ATOM 4215 O O . GLN A 1 660 ? -39.468 9.606 44.179 1.00 85.75 660 GLN A O 1
ATOM 4220 N N . VAL A 1 661 ? -40.341 9.164 42.153 1.00 83.88 661 VAL A N 1
ATOM 4221 C CA . VAL A 1 661 ? -39.167 8.544 41.524 1.00 83.88 661 VAL A CA 1
ATOM 4222 C C . VAL A 1 661 ? -38.955 9.104 40.116 1.00 83.88 661 VAL A C 1
ATOM 4224 O O . VAL A 1 661 ? -39.853 9.698 39.527 1.00 83.88 661 VAL A O 1
ATOM 4227 N N . GLY A 1 662 ? -37.756 8.925 39.555 1.00 77.38 662 GLY A N 1
ATOM 4228 C CA . GLY A 1 662 ? -37.416 9.458 38.229 1.00 77.38 662 GLY A CA 1
ATOM 4229 C C . GLY A 1 662 ? -38.349 8.989 37.105 1.00 77.38 662 GLY A C 1
ATOM 4230 O O . GLY A 1 662 ? -38.737 9.782 36.253 1.00 77.38 662 GLY A O 1
ATOM 4231 N N . THR A 1 663 ? -38.802 7.732 37.162 1.00 83.00 663 THR A N 1
ATOM 4232 C CA . THR A 1 663 ? -39.734 7.128 36.190 1.00 83.00 663 THR A CA 1
ATOM 4233 C C . THR A 1 663 ? -41.128 7.757 36.166 1.00 83.00 663 THR A C 1
ATOM 4235 O O . THR A 1 663 ? -41.889 7.492 35.239 1.00 83.00 663 THR A O 1
ATOM 4238 N N . ASP A 1 664 ? -41.478 8.583 37.155 1.00 82.31 664 ASP A N 1
ATOM 4239 C CA . ASP A 1 664 ? -42.724 9.354 37.143 1.00 82.31 664 ASP A CA 1
ATOM 4240 C C . ASP A 1 664 ? -42.643 10.578 36.219 1.00 82.31 664 ASP A C 1
ATOM 4242 O O . ASP A 1 664 ? -43.666 11.209 35.966 1.00 82.31 664 ASP A O 1
ATOM 4246 N N . CYS A 1 665 ? -41.450 10.938 35.737 1.00 84.50 665 CYS A N 1
ATOM 4247 C CA . CYS A 1 665 ? -41.186 12.135 34.946 1.00 84.50 665 CYS A CA 1
ATOM 4248 C C . CYS A 1 665 ? -40.813 11.791 33.503 1.00 84.50 665 CYS A C 1
ATOM 4250 O O . CYS A 1 665 ? -40.008 10.897 33.258 1.00 84.50 665 CYS A O 1
ATOM 4252 N N . ALA A 1 666 ? -41.326 12.557 32.538 1.00 81.06 666 ALA A N 1
ATOM 4253 C CA . ALA A 1 666 ? -40.984 12.405 31.121 1.00 81.06 666 ALA A CA 1
ATOM 4254 C C . ALA A 1 666 ? -39.498 12.697 30.820 1.00 81.06 666 ALA A C 1
ATOM 4256 O O . ALA A 1 666 ? -38.968 12.221 29.822 1.00 81.06 666 ALA A O 1
ATOM 4257 N N . SER A 1 667 ? -38.826 13.445 31.700 1.00 78.38 667 SER A N 1
ATOM 4258 C CA . SER A 1 667 ? -37.379 13.688 31.695 1.00 78.38 667 SER A CA 1
ATOM 4259 C C . SER A 1 667 ? -36.556 12.623 32.428 1.00 78.38 667 SER A C 1
ATOM 4261 O O . SER A 1 667 ? -35.335 12.670 32.386 1.00 78.38 667 SER A O 1
ATOM 4263 N N . GLY A 1 668 ? -37.183 11.707 33.173 1.00 78.25 668 GLY A N 1
ATOM 4264 C CA . GLY A 1 668 ? -36.490 10.823 34.116 1.00 78.25 668 GLY A CA 1
ATOM 4265 C C . GLY A 1 668 ? -36.029 11.497 35.422 1.00 78.25 668 GLY A C 1
ATOM 4266 O O . GLY A 1 668 ? -35.565 10.804 36.328 1.00 78.25 668 GLY A O 1
ATOM 4267 N N . VAL A 1 669 ? -36.167 12.823 35.571 1.00 81.19 669 VAL A N 1
ATOM 4268 C CA . VAL A 1 669 ? -35.535 13.594 36.661 1.00 81.19 669 VAL A CA 1
ATOM 4269 C C . VAL A 1 669 ? -36.563 14.122 37.663 1.00 81.19 669 VAL A C 1
ATOM 4271 O O . VAL A 1 669 ? -37.161 15.186 37.487 1.00 81.19 669 VAL A O 1
ATOM 4274 N N . CYS A 1 670 ? -36.720 13.408 38.780 1.00 85.44 670 CYS A N 1
ATOM 4275 C CA . CYS A 1 670 ? -37.541 13.844 39.911 1.00 85.44 670 CYS A CA 1
ATOM 4276 C C . CYS A 1 670 ? -36.694 14.572 40.971 1.00 85.44 670 CYS A C 1
ATOM 4278 O O . CYS A 1 670 ? -35.989 13.941 41.757 1.00 85.44 670 CYS A O 1
ATOM 4280 N N . THR A 1 671 ? -36.781 15.905 41.038 1.00 85.06 671 THR A N 1
ATOM 4281 C CA . THR A 1 671 ? -36.015 16.729 41.991 1.00 85.06 671 THR A CA 1
ATOM 4282 C C . THR A 1 671 ? -36.935 17.390 43.018 1.00 85.06 671 THR A C 1
ATOM 4284 O O . THR A 1 671 ? -37.838 18.145 42.675 1.00 85.06 671 THR A O 1
ATOM 4287 N N . ASN A 1 672 ? -36.691 17.142 44.311 1.00 84.94 672 ASN A N 1
ATOM 4288 C CA . ASN A 1 672 ? -37.509 17.642 45.433 1.00 84.94 672 ASN A CA 1
ATOM 4289 C C . ASN A 1 672 ? -39.019 17.300 4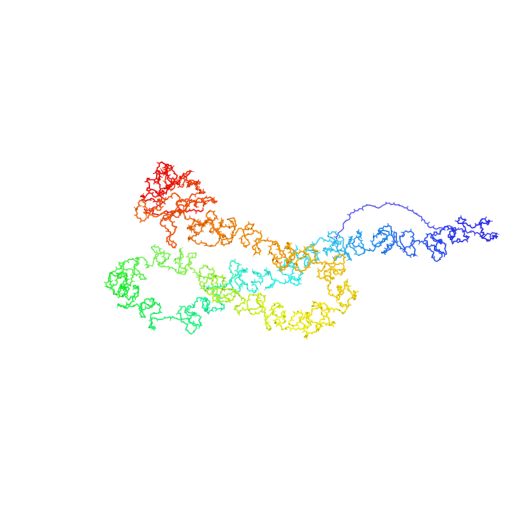5.341 1.00 84.94 672 ASN A C 1
ATOM 4291 O O . ASN A 1 672 ? -39.844 18.015 45.909 1.00 84.94 672 ASN A O 1
ATOM 4295 N N . GLY A 1 673 ? -39.380 16.210 44.654 1.00 83.88 673 GLY A N 1
ATOM 4296 C CA . GLY A 1 673 ? -40.774 15.802 44.429 1.00 83.88 673 GLY A CA 1
ATOM 4297 C C . GLY A 1 673 ? -41.458 16.493 43.242 1.00 83.88 673 GLY A C 1
ATOM 4298 O O . GLY A 1 673 ? -42.682 16.446 43.127 1.00 83.88 673 GLY A O 1
ATOM 4299 N N . THR A 1 674 ? -40.690 17.148 42.365 1.00 87.56 674 THR A N 1
ATOM 4300 C CA . THR A 1 674 ? -41.184 17.779 41.135 1.00 87.56 674 THR A CA 1
ATOM 4301 C C . THR A 1 674 ? -40.308 17.393 39.941 1.00 87.56 674 THR A C 1
ATOM 4303 O O . THR A 1 674 ? -39.082 17.350 40.055 1.00 87.56 674 THR A O 1
ATOM 4306 N N . CYS A 1 675 ? -40.922 17.129 38.789 1.00 85.00 675 CYS A N 1
ATOM 4307 C CA . CYS A 1 675 ? -40.208 16.828 37.552 1.00 85.00 675 CYS A CA 1
ATOM 4308 C C . CYS A 1 675 ? -39.436 18.056 37.058 1.00 85.00 675 CYS A C 1
ATOM 4310 O O . CYS A 1 675 ? -40.022 19.124 36.854 1.00 85.00 675 CYS A O 1
ATOM 4312 N N . ALA A 1 676 ? -38.126 17.906 36.882 1.00 81.31 676 ALA A N 1
ATOM 4313 C CA . ALA A 1 676 ? -37.258 18.918 36.291 1.00 81.31 676 ALA A CA 1
ATOM 4314 C C . ALA A 1 676 ? -37.115 18.679 34.776 1.00 81.31 676 ALA A C 1
ATOM 4316 O O . ALA A 1 676 ? -37.179 17.523 34.358 1.00 81.31 676 ALA A O 1
ATOM 4317 N N . PRO A 1 677 ? -36.910 19.729 33.959 1.00 78.94 677 PRO A N 1
ATOM 4318 C CA . PRO A 1 677 ? -36.569 19.556 32.551 1.00 78.94 677 PRO A CA 1
ATOM 4319 C C . PRO A 1 677 ? -35.222 18.842 32.395 1.00 78.94 677 PRO A C 1
ATOM 4321 O O . PRO A 1 677 ? -34.304 19.091 33.175 1.00 78.94 677 PRO A O 1
ATOM 4324 N N . ALA A 1 678 ? -35.124 18.033 31.343 1.00 71.56 678 ALA A N 1
ATOM 4325 C CA . ALA A 1 678 ? -33.892 17.441 30.825 1.00 71.56 678 ALA A CA 1
ATOM 4326 C C . ALA A 1 678 ? -32.790 18.495 30.587 1.00 71.56 678 ALA A C 1
ATOM 4328 O O . ALA A 1 678 ? -33.040 19.511 29.923 1.00 71.56 678 ALA A O 1
ATOM 4329 N N . THR A 1 679 ? -31.578 18.267 31.102 1.00 82.69 679 THR A N 1
ATOM 4330 C CA . THR A 1 679 ? -30.392 19.102 30.855 1.00 82.69 679 THR A CA 1
ATOM 4331 C C . THR A 1 679 ? -29.093 18.296 30.920 1.00 82.69 679 THR A C 1
ATOM 4333 O O . THR A 1 679 ? -28.941 17.487 31.824 1.00 82.69 679 THR A O 1
ATOM 4336 N N . CYS A 1 680 ? -28.107 18.678 30.098 1.00 83.19 680 CYS A N 1
ATOM 4337 C CA . CYS A 1 680 ? -26.734 18.141 30.032 1.00 83.19 680 CYS A CA 1
ATOM 4338 C C . CYS A 1 680 ? -25.855 18.339 31.303 1.00 83.19 680 CYS A C 1
ATOM 4340 O O . CYS A 1 680 ? -24.668 18.658 31.195 1.00 83.19 680 CYS A O 1
ATOM 4342 N N . THR A 1 681 ? -26.449 18.316 32.498 1.00 83.19 681 THR A N 1
ATOM 4343 C CA . THR A 1 681 ? -25.820 18.447 33.827 1.00 83.19 681 THR A CA 1
ATOM 4344 C C . THR A 1 681 ? -26.686 17.853 34.961 1.00 83.19 681 THR A C 1
ATOM 4346 O O . THR A 1 681 ? -26.438 18.160 36.133 1.00 83.19 681 THR A O 1
ATOM 4349 N N . ASP A 1 682 ? -27.756 17.110 34.653 1.00 75.38 682 ASP A N 1
ATOM 4350 C CA . ASP A 1 682 ? -28.681 16.556 35.656 1.00 75.38 682 ASP A CA 1
ATOM 4351 C C . ASP A 1 682 ? -28.340 15.121 36.101 1.00 75.38 682 ASP A C 1
ATOM 4353 O O . ASP A 1 682 ? -28.794 14.688 37.167 1.00 75.38 682 ASP A O 1
ATOM 4357 N N . GLY A 1 683 ? -27.454 14.440 35.369 1.00 79.19 683 GLY A N 1
ATOM 4358 C CA . GLY A 1 683 ? -26.905 13.131 35.711 1.00 79.19 683 GLY A CA 1
ATOM 4359 C C . GLY A 1 683 ? -27.770 11.940 35.296 1.00 79.19 683 GLY A C 1
ATOM 4360 O O . GLY A 1 683 ? -27.497 10.823 35.745 1.00 79.19 683 GLY A O 1
ATOM 4361 N N . ALA A 1 684 ? -28.797 12.137 34.465 1.00 80.06 684 ALA A N 1
ATOM 4362 C CA . ALA A 1 684 ? -29.620 11.065 33.916 1.00 80.06 684 ALA A CA 1
ATOM 4363 C C . ALA A 1 684 ? -29.662 11.137 32.385 1.00 80.06 684 ALA A C 1
ATOM 4365 O O . ALA A 1 684 ? -30.163 12.109 31.843 1.00 80.06 684 ALA A O 1
ATOM 4366 N N . LYS A 1 685 ? -29.240 10.063 31.697 1.00 83.38 685 LYS A N 1
ATOM 4367 C CA . LYS A 1 685 ? -29.337 9.954 30.231 1.00 83.38 685 LYS A CA 1
ATOM 4368 C C . LYS A 1 685 ? -30.784 10.167 29.768 1.00 83.38 685 LYS A C 1
ATOM 4370 O O . LYS A 1 685 ? -31.617 9.265 29.904 1.00 83.38 685 LYS A O 1
ATOM 4375 N N . ASN A 1 686 ? -31.073 11.347 29.231 1.00 79.19 686 ASN A N 1
ATOM 4376 C CA . ASN A 1 686 ? -32.413 11.779 28.843 1.00 79.19 686 ASN A CA 1
ATOM 4377 C C . ASN A 1 686 ? -32.377 12.613 27.541 1.00 79.19 686 ASN A C 1
ATOM 4379 O O . ASN A 1 686 ? -31.330 12.772 26.921 1.00 79.19 686 ASN A O 1
ATOM 4383 N N . GLY A 1 687 ? -33.532 13.078 27.052 1.00 80.00 687 GLY A N 1
ATOM 4384 C CA . GLY A 1 687 ? -33.591 13.860 25.808 1.00 80.00 687 GLY A CA 1
ATOM 4385 C C . GLY A 1 687 ? -33.060 13.094 24.585 1.00 80.00 687 GLY A C 1
ATOM 4386 O O . GLY A 1 687 ? -33.566 12.020 24.264 1.00 80.00 687 GLY A O 1
ATOM 4387 N N . ASP A 1 688 ? -32.073 13.671 23.895 1.00 83.25 688 ASP A N 1
ATOM 4388 C CA . ASP A 1 688 ? -31.322 13.073 22.781 1.00 83.25 688 ASP A CA 1
ATOM 4389 C C . ASP A 1 688 ? -29.871 12.694 23.156 1.00 83.25 688 ASP A C 1
ATOM 4391 O O . ASP A 1 688 ? -29.033 12.500 22.276 1.00 83.25 688 ASP A O 1
ATOM 4395 N N . GLU A 1 689 ? -29.569 12.571 24.453 1.00 90.50 689 GLU A N 1
ATOM 4396 C CA . GLU A 1 689 ? -28.239 12.211 24.955 1.00 90.50 689 GLU A CA 1
ATOM 4397 C C . GLU A 1 689 ? -27.816 10.779 24.590 1.00 90.50 689 GLU A C 1
ATOM 4399 O O . GLU A 1 689 ? -28.607 9.828 24.576 1.00 90.50 689 GLU A O 1
ATOM 4404 N N . SER A 1 690 ? -26.515 10.605 24.357 1.00 88.25 690 SER A N 1
ATOM 4405 C CA . SER A 1 690 ? -25.901 9.309 24.050 1.00 88.25 690 SER A CA 1
ATOM 4406 C C . SER A 1 690 ? -25.357 8.584 25.280 1.00 88.25 690 SER A C 1
ATOM 4408 O O . SER A 1 690 ? -25.440 7.354 25.349 1.00 88.25 690 SER A O 1
ATOM 4410 N N . ASP A 1 691 ? -24.896 9.329 26.275 1.00 87.19 691 ASP A N 1
ATOM 4411 C CA . ASP A 1 691 ? -24.621 8.884 27.642 1.00 87.19 691 ASP A CA 1
ATOM 4412 C C . ASP A 1 691 ? -25.058 10.002 28.598 1.00 87.19 691 ASP A C 1
ATOM 4414 O O . ASP A 1 691 ? -25.340 11.106 28.143 1.00 87.19 691 ASP A O 1
ATOM 4418 N N . ALA A 1 692 ? -25.136 9.742 29.901 1.00 87.88 692 ALA A N 1
ATOM 4419 C CA . ALA A 1 692 ? -25.621 10.745 30.852 1.00 87.88 692 ALA A CA 1
ATOM 4420 C C . ALA A 1 692 ? -24.837 12.071 30.744 1.00 87.88 692 ALA A C 1
ATOM 4422 O O . ALA A 1 692 ? -23.607 12.081 30.856 1.00 87.88 692 ALA A O 1
ATOM 4423 N N . ASP A 1 693 ? -25.567 13.173 30.548 1.00 85.44 693 ASP A N 1
ATOM 4424 C CA . ASP A 1 693 ? -25.078 14.542 30.346 1.00 85.44 693 ASP A CA 1
ATOM 4425 C C . ASP A 1 693 ? -24.292 14.808 29.027 1.00 85.44 693 ASP A C 1
ATOM 4427 O O . ASP A 1 693 ? -23.720 15.897 28.881 1.00 85.44 693 ASP A O 1
ATOM 4431 N N . CYS A 1 694 ? -24.214 13.877 28.055 1.00 88.19 694 CYS A N 1
ATOM 4432 C CA . CYS A 1 694 ? -23.380 14.057 26.845 1.00 88.19 694 CYS A CA 1
ATOM 4433 C C . CYS A 1 694 ? -23.893 13.420 25.528 1.00 88.19 694 CYS A C 1
ATOM 4435 O O . CYS A 1 694 ? -24.677 12.468 25.503 1.00 88.19 694 CYS A O 1
ATOM 4437 N N . GLY A 1 695 ? -23.395 13.943 24.399 1.00 86.38 695 GLY A N 1
ATOM 4438 C CA . GLY A 1 695 ? -23.767 13.539 23.033 1.00 86.38 695 GLY A CA 1
ATOM 4439 C C . GLY A 1 695 ? -25.087 14.151 22.536 1.00 86.38 695 GLY A C 1
ATOM 4440 O O . GLY A 1 695 ? -25.793 14.825 23.286 1.00 86.38 695 GLY A O 1
ATOM 4441 N N . GLY A 1 696 ? -25.430 13.948 21.261 1.00 85.88 696 GLY A N 1
ATOM 4442 C CA . GLY A 1 696 ? -26.621 14.550 20.649 1.00 85.88 696 GLY A CA 1
ATOM 4443 C C . GLY A 1 696 ? -26.576 16.085 20.654 1.00 85.88 696 GLY A C 1
ATOM 4444 O O . GLY A 1 696 ? -25.695 16.697 20.048 1.00 85.88 696 GLY A O 1
ATOM 4445 N N . SER A 1 697 ? -27.532 16.725 21.335 1.00 84.94 697 SER A N 1
ATOM 4446 C CA . SER A 1 697 ? -27.554 18.180 21.563 1.00 84.94 697 SER A CA 1
ATOM 4447 C C . SER A 1 697 ? -26.656 18.652 22.721 1.00 84.94 697 SER A C 1
ATOM 4449 O O . SER A 1 697 ? -26.482 19.863 22.905 1.00 84.94 697 SER A O 1
ATOM 4451 N N . CYS A 1 698 ? -26.104 17.727 23.508 1.00 86.00 698 CYS A N 1
ATOM 4452 C CA . CYS A 1 698 ? -25.220 17.985 24.644 1.00 86.00 698 CYS A CA 1
ATOM 4453 C C . CYS A 1 698 ? -23.729 17.949 24.240 1.00 86.00 698 CYS A C 1
ATOM 4455 O O . CYS A 1 698 ? -23.406 17.584 23.110 1.00 86.00 698 CYS A O 1
ATOM 4457 N N . PRO A 1 699 ? -22.793 18.379 25.114 1.00 87.06 699 PRO A N 1
ATOM 4458 C CA . PRO A 1 699 ? -21.363 18.364 24.802 1.00 87.06 699 PRO A CA 1
ATOM 4459 C C . PRO A 1 699 ? -20.851 16.961 24.460 1.00 87.06 699 PRO A C 1
ATOM 4461 O O . PRO A 1 699 ? -21.332 15.975 25.013 1.00 87.06 699 PRO A O 1
ATOM 4464 N N . ASP A 1 700 ? -19.852 16.884 23.584 1.00 89.56 700 ASP A N 1
ATOM 4465 C CA . ASP A 1 700 ? -19.285 15.630 23.092 1.00 89.56 700 ASP A CA 1
ATOM 4466 C C . ASP A 1 700 ? -18.748 14.754 24.251 1.00 89.56 700 ASP A C 1
ATOM 4468 O O . ASP A 1 700 ? -17.987 15.214 25.110 1.00 89.56 700 ASP A O 1
ATOM 4472 N N . CYS A 1 701 ? -19.119 13.475 24.257 1.00 88.00 701 CYS A N 1
ATOM 4473 C CA . CYS A 1 701 ? -18.757 12.487 25.266 1.00 88.00 701 CYS A CA 1
ATOM 4474 C C . CYS A 1 701 ? -17.250 12.159 25.278 1.00 88.00 701 CYS A C 1
ATOM 4476 O O . CYS A 1 701 ? -16.571 12.138 24.244 1.00 88.00 701 CYS A O 1
ATOM 4478 N N . GLY A 1 702 ? -16.724 11.858 26.470 1.00 84.81 702 GLY A N 1
ATOM 4479 C CA . GLY A 1 702 ? -15.342 11.429 26.689 1.00 84.81 702 GLY A CA 1
ATOM 4480 C C . GLY A 1 702 ? -15.101 9.937 26.429 1.00 84.81 702 GLY A C 1
ATOM 4481 O O . GLY A 1 702 ? -16.020 9.155 26.196 1.00 84.81 702 GLY A O 1
ATOM 4482 N N . ALA A 1 703 ? -13.836 9.513 26.488 1.00 81.38 703 ALA A N 1
ATOM 4483 C CA . ALA A 1 703 ? -13.458 8.128 26.210 1.00 81.38 703 ALA A CA 1
ATOM 4484 C C . ALA A 1 703 ? -14.129 7.118 27.167 1.00 81.38 703 ALA A C 1
ATOM 4486 O O . ALA A 1 703 ? -14.041 7.230 28.391 1.00 81.38 703 ALA A O 1
ATOM 4487 N N . ASN A 1 704 ? -14.708 6.071 26.577 1.00 83.81 704 ASN A N 1
ATOM 4488 C CA . ASN A 1 704 ? -15.504 4.991 27.174 1.00 83.81 704 ASN A CA 1
ATOM 4489 C C . ASN A 1 704 ? -16.914 5.371 27.665 1.00 83.81 704 ASN A C 1
ATOM 4491 O O . ASN A 1 704 ? -17.588 4.506 28.221 1.00 83.81 704 ASN A O 1
ATOM 4495 N N . GLN A 1 705 ? -17.382 6.599 27.422 1.00 89.56 705 GLN A N 1
ATOM 4496 C CA . GLN A 1 705 ? -18.807 6.939 27.526 1.00 89.56 705 GLN A CA 1
ATOM 4497 C C . GLN A 1 705 ? -19.582 6.432 26.298 1.00 89.56 705 GLN A C 1
ATOM 4499 O O . GLN A 1 705 ? -18.990 6.193 25.241 1.00 89.56 705 GLN A O 1
ATOM 4504 N N . ALA A 1 706 ? -20.892 6.238 26.433 1.00 88.44 706 ALA A N 1
ATOM 4505 C CA . ALA A 1 706 ? -21.746 5.711 25.368 1.00 88.44 706 ALA A CA 1
ATOM 4506 C C . ALA A 1 706 ? -21.991 6.711 24.212 1.00 88.44 706 ALA A C 1
ATOM 4508 O O . ALA A 1 706 ? -22.028 7.924 24.399 1.00 88.44 706 ALA A O 1
ATOM 4509 N N . CYS A 1 707 ? -22.165 6.186 22.997 1.00 88.38 707 CYS A N 1
ATOM 4510 C CA . CYS A 1 707 ? -22.351 6.951 21.759 1.00 88.38 707 CYS A CA 1
ATOM 4511 C C . CYS A 1 707 ? -23.335 6.261 20.806 1.00 88.38 707 CYS A C 1
ATOM 4513 O O . CYS A 1 707 ? -23.439 5.033 20.794 1.00 88.38 707 CYS A O 1
ATOM 4515 N N . THR A 1 708 ? -24.028 7.041 19.972 1.00 86.44 708 THR A N 1
ATOM 4516 C CA . THR A 1 708 ? -24.871 6.515 18.878 1.00 86.44 708 THR A CA 1
ATOM 4517 C C . THR A 1 708 ? -24.284 6.801 17.494 1.00 86.44 708 THR A C 1
ATOM 4519 O O . THR A 1 708 ? -24.581 6.105 16.524 1.00 86.44 708 THR A O 1
ATOM 4522 N N . SER A 1 709 ? -23.411 7.802 17.409 1.00 84.81 709 SER A N 1
ATOM 4523 C CA . SER A 1 709 ? -22.780 8.321 16.207 1.00 84.81 709 SER A CA 1
ATOM 4524 C C . SER A 1 709 ? -21.340 8.776 16.502 1.00 84.81 709 SER A C 1
ATOM 4526 O O . SER A 1 709 ? -21.022 9.122 17.642 1.00 84.81 709 SER A O 1
ATOM 4528 N N . PRO A 1 710 ? -20.452 8.850 15.492 1.00 78.81 710 PRO A N 1
ATOM 4529 C CA . PRO A 1 710 ? -19.105 9.409 15.659 1.00 78.81 710 PRO A CA 1
ATOM 4530 C C . PRO A 1 710 ? -19.092 10.851 16.192 1.00 78.81 710 PRO A C 1
ATOM 4532 O O . PRO A 1 710 ? -18.166 11.238 16.898 1.00 78.81 710 PRO A O 1
ATOM 4535 N N . SER A 1 711 ? -20.134 11.632 15.883 1.00 83.75 711 SER A N 1
ATOM 4536 C CA . SER A 1 711 ? -20.330 13.012 16.344 1.00 83.75 711 SER A CA 1
ATOM 4537 C C . SER A 1 711 ? -20.667 13.150 17.829 1.00 83.75 711 SER A C 1
ATOM 4539 O O . SER A 1 711 ? -20.520 14.245 18.359 1.00 83.75 711 SER A O 1
ATOM 4541 N N . ASP A 1 712 ? -21.072 12.074 18.509 1.00 87.06 712 ASP A N 1
ATOM 4542 C CA . ASP A 1 712 ? -21.330 12.113 19.954 1.00 87.06 712 ASP A CA 1
ATOM 4543 C C . ASP A 1 712 ? -20.036 12.100 20.780 1.00 87.06 712 ASP A C 1
ATOM 4545 O O . ASP A 1 712 ? -20.094 12.261 21.992 1.00 87.06 712 ASP A O 1
ATOM 4549 N N . CYS A 1 713 ? -18.873 11.894 20.151 1.00 87.12 713 CYS A N 1
ATOM 4550 C CA . CYS A 1 713 ? -17.592 11.669 20.817 1.00 87.12 713 CYS A CA 1
ATOM 4551 C C . CYS A 1 713 ? -16.599 12.806 20.568 1.00 87.12 713 CYS A C 1
ATOM 4553 O O . CYS A 1 713 ? -16.321 13.148 19.420 1.00 87.12 713 CYS A O 1
ATOM 4555 N N . ALA A 1 714 ? -15.933 13.287 21.624 1.00 84.25 714 ALA A N 1
ATOM 4556 C CA . ALA A 1 714 ? -14.907 14.339 21.541 1.00 84.25 714 ALA A CA 1
ATOM 4557 C C . ALA A 1 714 ? -13.671 13.958 20.687 1.00 84.25 714 ALA A C 1
ATOM 4559 O O . ALA A 1 714 ? -12.837 14.806 20.365 1.00 84.25 714 ALA A O 1
ATOM 4560 N N . SER A 1 715 ? -13.532 12.675 20.346 1.00 79.00 715 SER A N 1
ATOM 4561 C CA . SER A 1 715 ? -12.517 12.111 19.449 1.00 79.00 715 SER A CA 1
ATOM 4562 C C . SER A 1 715 ? -12.961 11.988 17.988 1.00 79.00 715 SER A C 1
ATOM 4564 O O . SER A 1 715 ? -12.113 11.793 17.120 1.00 79.00 715 SER A O 1
ATOM 4566 N N . GLY A 1 716 ? -14.266 12.047 17.708 1.00 78.06 716 GLY A N 1
ATOM 4567 C CA . GLY A 1 716 ? -14.842 11.623 16.430 1.00 78.06 716 GLY A CA 1
ATOM 4568 C C . GLY A 1 716 ? -14.916 10.100 16.235 1.00 78.06 716 GLY A C 1
ATOM 4569 O O . GLY A 1 716 ? -15.156 9.660 15.115 1.00 78.06 716 GLY A O 1
ATOM 4570 N N . VAL A 1 717 ? -14.692 9.286 17.280 1.00 78.56 717 VAL A N 1
ATOM 4571 C CA . VAL A 1 717 ? -14.593 7.816 17.178 1.00 78.56 717 VAL A CA 1
ATOM 4572 C C . VAL A 1 717 ? -15.601 7.127 18.101 1.00 78.56 717 VAL A C 1
ATOM 4574 O O . VAL A 1 717 ? -15.369 6.993 19.303 1.00 78.56 717 VAL A O 1
ATOM 4577 N N . CYS A 1 718 ? -16.701 6.643 17.518 1.00 82.69 718 CYS A N 1
ATOM 4578 C CA . CYS A 1 718 ? -17.717 5.822 18.182 1.00 82.69 718 CYS A CA 1
ATOM 4579 C C . CYS A 1 718 ? -17.612 4.367 17.700 1.00 82.69 718 CYS A C 1
ATOM 4581 O O . CYS A 1 718 ? -17.840 4.094 16.522 1.00 82.69 718 CYS A O 1
ATOM 4583 N N . VAL A 1 719 ? -17.261 3.429 18.589 1.00 80.62 719 VAL A N 1
ATOM 4584 C CA . VAL A 1 719 ? -17.048 2.008 18.249 1.00 80.62 719 VAL A CA 1
ATOM 4585 C C . VAL A 1 719 ? -17.768 1.115 19.255 1.00 80.62 719 VAL A C 1
ATOM 4587 O O . VAL A 1 719 ? -17.565 1.229 20.464 1.00 80.62 719 VAL A O 1
ATOM 4590 N N . SER A 1 720 ? -18.608 0.207 18.750 1.00 80.94 720 SER A N 1
ATOM 4591 C CA . SER A 1 720 ? -19.456 -0.690 19.557 1.00 80.94 720 SER A CA 1
ATOM 4592 C C . SER A 1 720 ? -20.336 0.047 20.580 1.00 80.94 720 SER A C 1
ATOM 4594 O O . SER A 1 720 ? -20.547 -0.441 21.687 1.00 80.94 720 SER A O 1
ATOM 4596 N N . GLY A 1 721 ? -20.819 1.243 20.222 1.00 82.75 721 GLY A N 1
ATOM 4597 C CA . GLY A 1 721 ? -21.650 2.082 21.091 1.00 82.75 721 GLY A CA 1
ATOM 4598 C C . GLY A 1 721 ? -20.898 2.805 22.214 1.00 82.75 721 GLY A C 1
ATOM 4599 O O . GLY A 1 721 ? -21.549 3.347 23.101 1.00 82.75 721 GLY A O 1
ATOM 4600 N N . ALA A 1 722 ? -19.557 2.834 22.195 1.00 87.12 722 ALA A N 1
ATOM 4601 C CA . ALA A 1 722 ? -18.743 3.607 23.134 1.00 87.12 722 ALA A CA 1
ATOM 4602 C C . ALA A 1 722 ? -17.684 4.473 22.427 1.00 87.12 722 ALA A C 1
ATOM 4604 O O . ALA A 1 722 ? -17.032 4.041 21.470 1.00 87.12 722 ALA A O 1
ATOM 4605 N N . CYS A 1 723 ? -17.476 5.688 22.931 1.00 85.25 723 CYS A N 1
ATOM 4606 C CA . CYS A 1 723 ? -16.436 6.593 22.460 1.00 85.25 723 CYS A CA 1
ATOM 4607 C C . CYS A 1 723 ? -15.044 6.035 22.765 1.00 85.25 723 CYS A C 1
ATOM 4609 O O . CYS A 1 723 ? -14.792 5.538 23.865 1.00 85.25 723 CYS A O 1
ATOM 4611 N N . ARG A 1 724 ? -14.107 6.149 21.825 1.00 82.44 724 ARG A N 1
ATOM 4612 C CA . ARG A 1 724 ? -12.698 5.760 22.016 1.00 82.44 724 ARG A CA 1
ATOM 4613 C C . ARG A 1 724 ? -11.778 6.965 21.883 1.00 82.44 724 ARG A C 1
ATOM 4615 O O . ARG A 1 724 ? -12.162 7.963 21.284 1.00 82.44 724 ARG A O 1
ATOM 4622 N N . ASP A 1 725 ? -10.582 6.883 22.458 1.00 78.62 725 ASP A N 1
ATOM 4623 C CA . ASP A 1 725 ? -9.537 7.873 22.193 1.00 78.62 725 ASP A CA 1
ATOM 4624 C C . ASP A 1 725 ? -9.138 7.839 20.709 1.00 78.62 725 ASP A C 1
ATOM 4626 O O . ASP A 1 725 ? -9.108 6.774 20.097 1.00 78.62 725 ASP A O 1
ATOM 4630 N N . ALA A 1 726 ? -8.810 9.007 20.157 1.00 70.31 726 ALA A N 1
ATOM 4631 C CA . ALA A 1 726 ? -8.250 9.157 18.816 1.00 70.31 726 ALA A CA 1
ATOM 4632 C C . ALA A 1 726 ? -6.880 8.456 18.703 1.00 70.31 726 ALA A C 1
ATOM 4634 O O . ALA A 1 726 ? -6.012 8.646 19.565 1.00 70.31 726 ALA A O 1
ATOM 4635 N N . THR A 1 727 ? -6.656 7.677 17.643 1.00 80.00 727 THR A N 1
ATOM 4636 C CA . THR A 1 727 ? -5.410 6.933 17.400 1.00 80.00 727 THR A CA 1
ATOM 4637 C C . THR A 1 727 ? -4.941 7.061 15.954 1.00 80.00 727 THR A C 1
ATOM 4639 O O . THR A 1 727 ? -5.749 7.090 15.039 1.00 80.00 727 THR A O 1
ATOM 4642 N N . CYS A 1 728 ? -3.624 7.005 15.742 1.00 80.50 728 CYS A N 1
ATOM 4643 C CA . CYS A 1 728 ? -2.981 7.026 14.418 1.00 80.50 728 CYS A CA 1
ATOM 4644 C C . CYS A 1 728 ? -3.181 5.730 13.589 1.00 80.50 728 CYS A C 1
ATOM 4646 O O . CYS A 1 728 ? -2.240 5.265 12.936 1.00 80.50 728 CYS A O 1
ATOM 4648 N N . THR A 1 729 ? -4.330 5.073 13.758 1.00 81.94 729 THR A N 1
ATOM 4649 C CA . THR A 1 729 ? -4.719 3.751 13.237 1.00 81.94 729 THR A CA 1
ATOM 4650 C C . THR A 1 729 ? -6.249 3.532 13.245 1.00 81.94 729 THR A C 1
ATOM 4652 O O . THR A 1 729 ? -6.685 2.394 13.071 1.00 81.94 729 THR A O 1
ATOM 4655 N N . ASP A 1 730 ? -7.073 4.554 13.515 1.00 68.94 730 ASP A N 1
ATOM 4656 C CA . ASP A 1 730 ? -8.542 4.414 13.600 1.00 68.94 730 ASP A CA 1
ATOM 4657 C C . ASP A 1 730 ? -9.296 4.738 12.295 1.00 68.94 730 ASP A C 1
ATOM 4659 O O . ASP A 1 730 ? -10.519 4.596 12.239 1.00 68.94 730 ASP A O 1
ATOM 4663 N N . ALA A 1 731 ? -8.565 5.083 11.230 1.00 77.44 731 ALA A N 1
ATOM 4664 C CA . ALA A 1 731 ? -9.063 5.424 9.900 1.00 77.44 731 ALA A CA 1
ATOM 4665 C C . ALA A 1 731 ? -9.918 6.710 9.815 1.00 77.44 731 ALA A C 1
ATOM 4667 O O . ALA A 1 731 ? -10.604 6.927 8.808 1.00 77.44 731 ALA A O 1
ATOM 4668 N N . VAL A 1 732 ? -9.839 7.605 10.809 1.00 78.12 732 VAL A N 1
ATOM 4669 C CA . VAL A 1 732 ? -10.512 8.916 10.826 1.00 78.12 732 VAL A CA 1
ATOM 4670 C C . VAL A 1 732 ? -9.484 10.047 10.960 1.00 78.12 732 VAL A C 1
ATOM 4672 O O . VAL A 1 732 ? -8.643 10.021 11.844 1.00 78.12 732 VAL A O 1
ATOM 4675 N N . GLU A 1 733 ? -9.575 11.093 10.126 1.00 81.00 733 GLU A N 1
ATOM 4676 C CA . GLU A 1 733 ? -8.702 12.284 10.218 1.00 81.00 733 GLU A CA 1
ATOM 4677 C C . GLU A 1 733 ? -9.048 13.116 11.476 1.00 81.00 733 GLU A C 1
ATOM 4679 O O . GLU A 1 733 ? -9.828 14.072 11.426 1.00 81.00 733 GLU A O 1
ATOM 4684 N N . ASN A 1 734 ? -8.502 12.714 12.626 1.00 77.31 734 ASN A N 1
ATOM 4685 C CA . ASN A 1 734 ? -8.792 13.259 13.956 1.00 77.31 734 ASN A CA 1
ATOM 4686 C C . ASN A 1 734 ? -7.488 13.700 14.669 1.00 77.31 734 ASN A C 1
ATOM 4688 O O . ASN A 1 734 ? -6.564 14.176 14.012 1.00 77.31 734 ASN A O 1
ATOM 4692 N N . GLY A 1 735 ? -7.420 13.660 16.011 1.00 72.19 735 GLY A N 1
ATOM 4693 C CA . GLY A 1 735 ? -6.169 13.497 16.791 1.00 72.19 735 GLY A CA 1
ATOM 4694 C C . GLY A 1 735 ? -5.060 14.572 16.733 1.00 72.19 735 GLY A C 1
ATOM 4695 O O . GLY A 1 735 ? -4.117 14.526 17.530 1.00 72.19 735 GLY A O 1
ATOM 4696 N N . GLY A 1 736 ? -5.149 15.553 15.833 1.00 76.88 736 GLY A N 1
ATOM 4697 C CA . GLY A 1 736 ? -4.035 16.422 15.432 1.00 76.88 736 GLY A CA 1
ATOM 4698 C C . GLY A 1 736 ? -3.283 15.955 14.175 1.00 76.88 736 GLY A C 1
ATOM 4699 O O . GLY A 1 736 ? -2.138 16.368 13.983 1.00 76.88 736 GLY A O 1
ATOM 4700 N N . GLU A 1 737 ? -3.905 15.112 13.348 1.00 89.50 737 GLU A N 1
ATOM 4701 C CA . GLU A 1 737 ? -3.370 14.555 12.099 1.00 89.50 737 GLU A CA 1
ATOM 4702 C C . GLU A 1 737 ? -3.308 15.569 10.935 1.00 89.50 737 GLU A C 1
ATOM 4704 O O . GLU A 1 737 ? -3.442 16.785 11.111 1.00 89.50 737 GLU A O 1
ATOM 4709 N N . SER A 1 738 ? -2.980 15.103 9.726 1.00 87.12 738 SER A N 1
ATOM 4710 C CA . SER A 1 738 ? -2.880 15.933 8.507 1.00 87.12 738 SER A CA 1
ATOM 4711 C C . SER A 1 738 ? -3.312 15.234 7.203 1.00 87.12 738 SER A C 1
ATOM 4713 O O . SER A 1 738 ? -3.391 15.886 6.159 1.00 87.12 738 SER A O 1
ATOM 4715 N N . ASP A 1 739 ? -3.531 13.923 7.264 1.00 87.25 739 ASP A N 1
ATOM 4716 C CA . ASP A 1 739 ? -4.364 13.052 6.422 1.00 87.25 739 ASP A CA 1
ATOM 4717 C C . ASP A 1 739 ? -4.698 11.840 7.327 1.00 87.25 739 ASP A C 1
ATOM 4719 O O . ASP A 1 739 ? -4.092 11.699 8.389 1.00 87.25 739 ASP A O 1
ATOM 4723 N N . ILE A 1 740 ? -5.618 10.966 6.926 1.00 87.38 740 ILE A N 1
ATOM 4724 C CA . ILE A 1 740 ? -6.074 9.826 7.741 1.00 87.38 740 ILE A CA 1
ATOM 4725 C C . ILE A 1 740 ? -4.890 8.969 8.239 1.00 87.38 740 ILE A C 1
ATOM 4727 O O . ILE A 1 740 ? -4.056 8.542 7.428 1.00 87.38 740 ILE A O 1
ATOM 4731 N N . ASP A 1 741 ? -4.855 8.709 9.550 1.00 82.81 741 ASP A N 1
ATOM 4732 C CA . ASP A 1 741 ? -3.855 7.933 10.302 1.00 82.81 741 ASP A CA 1
ATOM 4733 C C . ASP A 1 741 ? -2.427 8.532 10.303 1.00 82.81 741 ASP A C 1
ATOM 4735 O O . ASP A 1 741 ? -1.452 7.854 10.665 1.00 82.81 741 ASP A O 1
ATOM 4739 N N . CYS A 1 742 ? -2.224 9.775 9.829 1.00 87.19 742 CYS A N 1
ATOM 4740 C CA . CYS A 1 742 ? -0.871 10.298 9.623 1.00 87.19 742 CYS A CA 1
ATOM 4741 C C . CYS A 1 742 ? -0.674 11.825 9.698 1.00 87.19 742 CYS A C 1
ATOM 4743 O O . CYS A 1 742 ? -1.537 12.656 9.423 1.00 87.19 742 CYS A O 1
ATOM 4745 N N . GLY A 1 743 ? 0.570 12.212 9.999 1.00 86.25 743 GLY A N 1
ATOM 4746 C CA . GLY A 1 743 ? 1.004 13.607 10.096 1.00 86.25 743 GLY A CA 1
ATOM 4747 C C . GLY A 1 743 ? 0.766 14.237 11.472 1.00 86.25 743 GLY A C 1
ATOM 4748 O O . GLY A 1 743 ? 0.213 13.619 12.374 1.00 86.25 743 GLY A O 1
ATOM 4749 N N . GLY A 1 744 ? 1.246 15.471 11.655 1.00 86.12 744 GLY A N 1
ATOM 4750 C CA . GLY A 1 744 ? 1.114 16.210 12.916 1.00 86.12 744 GLY A CA 1
ATOM 4751 C C . GLY A 1 744 ? 1.732 15.498 14.130 1.00 86.12 744 GLY A C 1
ATOM 4752 O O . GLY A 1 744 ? 2.955 15.493 14.297 1.00 86.12 744 GLY A O 1
ATOM 4753 N N . THR A 1 745 ? 0.883 14.954 15.004 1.00 84.62 745 THR A N 1
ATOM 4754 C CA . THR A 1 745 ? 1.240 14.118 16.170 1.00 84.62 745 THR A CA 1
ATOM 4755 C C . THR A 1 745 ? 1.564 12.664 15.807 1.00 84.62 745 THR A C 1
ATOM 4757 O O . THR A 1 745 ? 2.320 12.012 16.532 1.00 84.62 745 THR A O 1
ATOM 4760 N N . CYS A 1 746 ? 1.026 12.178 14.693 1.00 85.56 746 CYS A N 1
ATOM 4761 C CA . CYS A 1 746 ? 1.092 10.800 14.221 1.00 85.56 746 CYS A CA 1
ATOM 4762 C C . CYS A 1 746 ? 2.292 10.539 13.282 1.00 85.56 746 CYS A C 1
ATOM 4764 O O . CYS A 1 746 ? 3.025 11.469 12.916 1.00 85.56 746 CYS A O 1
ATOM 4766 N N . PRO A 1 747 ? 2.570 9.272 12.903 1.00 88.50 747 PRO A N 1
ATOM 4767 C CA . PRO A 1 747 ? 3.629 8.945 11.951 1.00 88.50 747 PRO A CA 1
ATOM 4768 C C . PRO A 1 747 ? 3.486 9.739 10.649 1.00 88.50 747 PRO A C 1
ATOM 4770 O O . PRO A 1 747 ? 2.387 10.005 10.178 1.00 88.50 747 PRO A O 1
ATOM 4773 N N . ALA A 1 748 ? 4.607 10.140 10.049 1.00 90.56 748 ALA A N 1
ATOM 4774 C CA . ALA A 1 748 ? 4.569 10.980 8.857 1.00 90.56 748 ALA A CA 1
ATOM 4775 C C . ALA A 1 748 ? 3.924 10.249 7.661 1.00 90.56 748 ALA A C 1
ATOM 4777 O O . ALA A 1 748 ? 4.151 9.059 7.442 1.00 90.56 748 ALA A O 1
ATOM 4778 N N . CYS A 1 749 ? 3.160 10.973 6.849 1.00 90.44 749 CYS A N 1
ATOM 4779 C CA . CYS A 1 749 ? 2.367 10.445 5.749 1.00 90.44 749 CYS A CA 1
ATOM 4780 C C . CYS A 1 749 ? 3.204 9.945 4.546 1.00 90.44 749 CYS A C 1
ATOM 4782 O O . CYS A 1 749 ? 4.274 10.493 4.236 1.00 90.44 749 CYS A O 1
ATOM 4784 N N . PRO A 1 750 ? 2.712 8.931 3.805 1.00 91.12 750 PRO A N 1
ATOM 4785 C CA . PRO A 1 750 ? 3.176 8.567 2.460 1.00 91.12 750 PRO A CA 1
ATOM 4786 C C . PRO A 1 750 ? 3.127 9.704 1.418 1.00 91.12 750 PRO A C 1
ATOM 4788 O O . PRO A 1 750 ? 2.623 10.797 1.659 1.00 91.12 750 PRO A O 1
ATOM 4791 N N . LEU A 1 751 ? 3.655 9.452 0.214 1.00 91.31 751 LEU A N 1
ATOM 4792 C CA . LEU A 1 751 ? 3.563 10.399 -0.910 1.00 91.31 751 LEU A CA 1
ATOM 4793 C C . LEU A 1 751 ? 2.108 10.574 -1.384 1.00 91.31 751 LEU A C 1
ATOM 4795 O O . LEU A 1 751 ? 1.341 9.619 -1.401 1.00 91.31 751 LEU A O 1
ATOM 4799 N N . GLY A 1 752 ? 1.739 11.786 -1.809 1.00 88.56 752 GLY A N 1
ATOM 4800 C CA . GLY A 1 752 ? 0.410 12.105 -2.356 1.00 88.56 752 GLY A CA 1
ATOM 4801 C C . GLY A 1 752 ? -0.700 12.335 -1.318 1.00 88.56 752 GLY A C 1
ATOM 4802 O O . GLY A 1 752 ? -1.691 12.999 -1.640 1.00 88.56 752 GLY A O 1
ATOM 4803 N N . ARG A 1 753 ? -0.509 11.867 -0.079 1.00 92.81 753 ARG A N 1
ATOM 4804 C CA . ARG A 1 753 ? -1.319 12.219 1.100 1.00 92.81 753 ARG A CA 1
ATOM 4805 C C . ARG A 1 753 ? -1.251 13.717 1.407 1.00 92.81 753 ARG A C 1
ATOM 4807 O O . ARG A 1 753 ? -0.401 14.430 0.873 1.00 92.81 753 ARG A O 1
ATOM 4814 N N . THR A 1 754 ? -2.193 14.194 2.193 1.00 92.56 754 THR A N 1
ATOM 4815 C CA . THR A 1 754 ? -2.410 15.586 2.590 1.00 92.56 754 THR A CA 1
ATOM 4816 C C . THR A 1 754 ? -1.414 15.985 3.688 1.00 92.56 754 THR A C 1
ATOM 4818 O O . THR A 1 754 ? -0.782 15.128 4.306 1.00 92.56 754 THR A O 1
ATOM 4821 N N . CYS A 1 755 ? -1.126 17.281 3.822 1.00 91.62 755 CYS A N 1
ATOM 4822 C CA . CYS A 1 755 ? -0.159 17.793 4.796 1.00 91.62 755 CYS A CA 1
ATOM 4823 C C . CYS A 1 755 ? -0.322 19.292 5.061 1.00 91.62 755 CYS A C 1
ATOM 4825 O O . CYS A 1 755 ? -0.722 20.065 4.185 1.00 91.62 755 CYS A O 1
ATOM 4827 N N . THR A 1 756 ? 0.110 19.722 6.246 1.00 90.69 756 THR A N 1
ATOM 4828 C CA . THR A 1 756 ? 0.223 21.133 6.645 1.00 90.69 756 THR A CA 1
ATOM 4829 C C . THR A 1 756 ? 1.678 21.622 6.629 1.00 90.69 756 THR A C 1
ATOM 4831 O O . THR A 1 756 ? 1.952 22.794 6.353 1.00 90.69 756 THR A O 1
ATOM 4834 N N . SER A 1 757 ? 2.633 20.722 6.884 1.00 91.31 757 SER A N 1
ATOM 4835 C CA . SER A 1 757 ? 4.051 21.002 7.080 1.00 91.31 757 SER A CA 1
ATOM 4836 C C . SER A 1 757 ? 4.957 19.941 6.424 1.00 91.31 757 SER A C 1
ATOM 4838 O O . SER A 1 757 ? 4.558 18.794 6.236 1.00 91.31 757 SER A O 1
ATOM 4840 N N . PRO A 1 758 ? 6.225 20.268 6.097 1.00 88.75 758 PRO A N 1
ATOM 4841 C CA . PRO A 1 758 ? 7.183 19.291 5.569 1.00 88.75 758 PRO A CA 1
ATOM 4842 C C . PRO A 1 758 ? 7.581 18.167 6.544 1.00 88.75 758 PRO A C 1
ATOM 4844 O O . PRO A 1 758 ? 8.237 17.218 6.112 1.00 88.75 758 PRO A O 1
ATOM 4847 N N . ALA A 1 759 ? 7.257 18.286 7.838 1.00 89.19 759 ALA A N 1
ATOM 4848 C CA . ALA A 1 759 ? 7.508 17.241 8.835 1.00 89.19 759 ALA A CA 1
ATOM 4849 C C . ALA A 1 759 ? 6.460 16.119 8.769 1.00 89.19 759 ALA A C 1
ATOM 4851 O O . ALA A 1 759 ? 6.794 14.967 9.031 1.00 89.19 759 ALA A O 1
ATOM 4852 N N . ASP A 1 760 ? 5.247 16.448 8.323 1.00 91.75 760 ASP A N 1
ATOM 4853 C CA . ASP A 1 760 ? 4.086 15.560 8.213 1.00 91.75 760 ASP A CA 1
ATOM 4854 C C . ASP A 1 760 ? 4.268 14.496 7.115 1.00 91.75 760 ASP A C 1
ATOM 4856 O O . ASP A 1 760 ? 3.385 13.681 6.905 1.00 91.75 760 ASP A O 1
ATOM 4860 N N . CYS A 1 761 ? 5.391 14.496 6.387 1.00 92.44 761 CYS A N 1
ATOM 4861 C CA . CYS A 1 761 ? 5.612 13.690 5.188 1.00 92.44 761 CYS A CA 1
ATOM 4862 C C . CYS A 1 761 ? 6.884 12.836 5.286 1.00 92.44 761 CYS A C 1
ATOM 4864 O O . CYS A 1 761 ? 7.989 13.371 5.405 1.00 92.44 761 CYS A O 1
ATOM 4866 N N . ASN A 1 762 ? 6.775 11.518 5.085 1.00 90.88 762 ASN A N 1
ATOM 4867 C CA . ASN A 1 762 ? 7.908 10.573 5.087 1.00 90.88 762 ASN A CA 1
ATOM 4868 C C . ASN A 1 762 ? 9.032 10.959 4.111 1.00 90.88 762 ASN A C 1
ATOM 4870 O O . ASN A 1 762 ? 10.215 10.709 4.355 1.00 90.88 762 ASN A O 1
ATOM 4874 N N . ALA A 1 763 ? 8.670 11.579 2.986 1.00 89.81 763 ALA A N 1
ATOM 4875 C CA . ALA A 1 763 ? 9.613 12.029 1.966 1.00 89.81 763 ALA A CA 1
ATOM 4876 C C . ALA A 1 763 ? 10.098 13.490 2.161 1.00 89.81 763 ALA A C 1
ATOM 4878 O O . ALA A 1 763 ? 10.939 13.965 1.388 1.00 89.81 763 ALA A O 1
ATOM 4879 N N . GLY A 1 764 ? 9.643 14.163 3.227 1.00 88.25 764 GLY A N 1
ATOM 4880 C CA . GLY A 1 764 ? 10.212 15.388 3.804 1.00 88.25 764 GLY A CA 1
ATOM 4881 C C . GLY A 1 764 ? 9.800 16.723 3.175 1.00 88.25 764 GLY A C 1
ATOM 4882 O O . GLY A 1 764 ? 10.447 17.734 3.455 1.00 88.25 764 GLY A O 1
ATOM 4883 N N . ALA A 1 765 ? 8.805 16.747 2.285 1.00 92.62 765 ALA A N 1
ATOM 4884 C CA . ALA A 1 765 ? 8.296 17.975 1.677 1.00 92.62 765 ALA A CA 1
ATOM 4885 C C . ALA A 1 765 ? 6.765 17.993 1.643 1.00 92.62 765 ALA A C 1
ATOM 4887 O O . ALA A 1 765 ? 6.147 16.981 1.328 1.00 92.62 765 ALA A O 1
ATOM 4888 N N . CYS A 1 766 ? 6.177 19.163 1.879 1.00 93.12 766 CYS A N 1
ATOM 4889 C CA . CYS A 1 766 ? 4.749 19.416 1.726 1.00 93.12 766 CYS A CA 1
ATOM 4890 C C . CYS A 1 766 ? 4.555 20.492 0.653 1.00 93.12 766 CYS A C 1
ATOM 4892 O O . CYS A 1 766 ? 4.991 21.636 0.806 1.00 93.12 766 CYS A O 1
ATOM 4894 N N . VAL A 1 767 ? 3.961 20.113 -0.477 1.00 93.62 767 VAL A N 1
ATOM 4895 C CA . VAL A 1 767 ? 3.845 20.934 -1.687 1.00 93.62 767 VAL A CA 1
ATOM 4896 C C . VAL A 1 767 ? 2.372 21.076 -2.041 1.00 93.62 767 VAL A C 1
ATOM 4898 O O . VAL A 1 767 ? 1.712 20.088 -2.339 1.00 93.62 767 VAL A O 1
ATOM 4901 N N . ALA A 1 768 ? 1.861 22.311 -2.018 1.00 90.75 768 ALA A N 1
ATOM 4902 C CA . ALA A 1 768 ? 0.450 22.616 -2.283 1.00 90.75 768 ALA A CA 1
ATOM 4903 C C . ALA A 1 768 ? -0.539 21.765 -1.449 1.00 90.75 768 ALA A C 1
ATOM 4905 O O . ALA A 1 768 ? -1.574 21.340 -1.953 1.00 90.75 768 ALA A O 1
ATOM 4906 N N . GLY A 1 769 ? -0.197 21.505 -0.180 1.00 89.69 769 GLY A N 1
ATOM 4907 C CA . GLY A 1 769 ? -1.003 20.688 0.732 1.00 89.69 769 GLY A CA 1
ATOM 4908 C C . GLY A 1 769 ? -0.886 19.176 0.522 1.00 89.69 769 GLY A C 1
ATOM 4909 O O . GLY A 1 769 ? -1.674 18.443 1.105 1.00 89.69 769 GLY A O 1
ATOM 4910 N N . LYS A 1 770 ? 0.060 18.691 -0.303 1.00 92.88 770 LYS A N 1
ATOM 4911 C CA . LYS A 1 770 ? 0.320 17.254 -0.488 1.00 92.88 770 LYS A CA 1
ATOM 4912 C C . LYS A 1 770 ? 1.783 16.850 -0.311 1.00 92.88 770 LYS A C 1
ATOM 4914 O O . LYS A 1 770 ? 2.709 17.572 -0.692 1.00 92.88 770 LYS A O 1
ATOM 4919 N N . CYS A 1 771 ? 1.988 15.664 0.250 1.00 93.56 771 CYS A N 1
ATOM 4920 C CA . CYS A 1 771 ? 3.293 15.107 0.556 1.00 93.56 771 CYS A CA 1
ATOM 4921 C C . CYS A 1 771 ? 4.082 14.756 -0.706 1.00 93.56 771 CYS A C 1
ATOM 4923 O O . CYS A 1 771 ? 3.666 13.960 -1.552 1.00 93.56 771 CYS A O 1
ATOM 4925 N N . ALA A 1 772 ? 5.272 15.339 -0.792 1.00 93.00 772 ALA A N 1
ATOM 4926 C CA . ALA A 1 772 ? 6.220 15.222 -1.884 1.00 93.00 772 ALA A CA 1
ATOM 4927 C C . ALA A 1 772 ? 7.617 14.862 -1.349 1.00 93.00 772 ALA A C 1
ATOM 4929 O O . ALA A 1 772 ? 7.876 14.849 -0.144 1.00 93.00 772 ALA A O 1
ATOM 4930 N N . ALA A 1 773 ? 8.550 14.577 -2.256 1.00 94.06 773 ALA A N 1
ATOM 4931 C CA . ALA A 1 773 ? 9.904 14.169 -1.899 1.00 94.06 773 ALA A CA 1
ATOM 4932 C C . ALA A 1 773 ? 10.926 15.304 -2.013 1.00 94.06 773 ALA A C 1
ATOM 4934 O O . ALA A 1 773 ? 11.015 15.965 -3.046 1.00 94.06 773 ALA A O 1
ATOM 4935 N N . VAL A 1 774 ? 11.803 15.460 -1.017 1.00 94.38 774 VAL A N 1
ATOM 4936 C CA . VAL A 1 774 ? 12.918 16.432 -1.082 1.00 94.38 774 VAL A CA 1
ATOM 4937 C C . VAL A 1 774 ? 13.999 16.075 -2.107 1.00 94.38 774 VAL A C 1
ATOM 4939 O O . VAL A 1 774 ? 14.825 16.916 -2.449 1.00 94.38 774 VAL A O 1
ATOM 4942 N N . SER A 1 775 ? 14.059 14.820 -2.565 1.00 94.62 775 SER A N 1
ATOM 4943 C CA . SER A 1 775 ? 15.156 14.303 -3.396 1.00 94.62 775 SER A CA 1
ATOM 4944 C C . SER A 1 775 ? 14.808 12.978 -4.082 1.00 94.62 775 SER A C 1
ATOM 4946 O O . SER A 1 775 ? 13.917 12.254 -3.637 1.00 94.62 775 SER A O 1
ATOM 4948 N N . CYS A 1 776 ? 15.585 12.591 -5.100 1.00 95.31 776 CYS A N 1
ATOM 4949 C CA . CYS A 1 776 ? 15.461 11.280 -5.746 1.00 95.31 776 CYS A CA 1
ATOM 4950 C C . CYS A 1 776 ? 15.680 10.094 -4.785 1.00 95.31 776 CYS A C 1
ATOM 4952 O O . CYS A 1 776 ? 15.100 9.028 -4.980 1.00 95.31 776 CYS A O 1
ATOM 4954 N N . VAL A 1 777 ? 16.486 10.254 -3.726 1.00 94.62 777 VAL A N 1
ATOM 4955 C CA . VAL A 1 777 ? 16.669 9.208 -2.703 1.00 94.62 777 VAL A CA 1
ATOM 4956 C C . VAL A 1 777 ? 15.513 9.156 -1.700 1.00 94.62 777 VAL A C 1
ATOM 4958 O O . VAL A 1 777 ? 15.239 8.081 -1.173 1.00 94.62 777 VAL A O 1
ATOM 4961 N N . ALA A 1 778 ? 14.799 10.264 -1.479 1.00 93.06 778 ALA A N 1
ATOM 4962 C CA . ALA A 1 778 ? 13.538 10.262 -0.737 1.00 93.06 778 ALA A CA 1
ATOM 4963 C C . ALA A 1 778 ? 12.417 9.590 -1.552 1.00 93.06 778 ALA A C 1
ATOM 4965 O O . ALA A 1 778 ? 11.758 8.703 -1.021 1.00 93.06 778 ALA A O 1
ATOM 4966 N N . LEU A 1 779 ? 12.293 9.894 -2.857 1.00 92.81 779 LEU A N 1
ATOM 4967 C CA . LEU A 1 779 ? 11.400 9.160 -3.773 1.00 92.81 779 LEU A CA 1
ATOM 4968 C C . LEU A 1 779 ? 11.662 7.651 -3.708 1.00 92.81 779 LEU A C 1
ATOM 4970 O O . LEU A 1 779 ? 10.758 6.886 -3.387 1.00 92.81 779 LEU A O 1
ATOM 4974 N N . LYS A 1 780 ? 12.912 7.210 -3.920 1.00 91.62 780 LYS A N 1
ATOM 4975 C CA . LYS A 1 780 ? 13.249 5.776 -3.898 1.00 91.62 780 LYS A CA 1
ATOM 4976 C C . LYS A 1 780 ? 12.967 5.091 -2.547 1.00 91.62 780 LYS A C 1
ATOM 4978 O O . LYS A 1 780 ? 12.751 3.885 -2.517 1.00 91.62 780 LYS A O 1
ATOM 4983 N N . ARG A 1 781 ? 12.984 5.825 -1.432 1.00 90.62 781 ARG A N 1
ATOM 4984 C CA . ARG A 1 781 ? 12.723 5.273 -0.089 1.00 90.62 781 ARG A CA 1
ATOM 4985 C C . ARG A 1 781 ? 11.244 5.113 0.258 1.00 90.62 781 ARG A C 1
ATOM 4987 O O . ARG A 1 781 ? 10.962 4.482 1.264 1.00 90.62 781 ARG A O 1
ATOM 4994 N N . SER A 1 782 ? 10.330 5.632 -0.559 1.00 83.81 782 SER A N 1
ATOM 4995 C CA . SER A 1 782 ? 8.881 5.498 -0.343 1.00 83.81 782 SER A CA 1
ATOM 4996 C C . SER A 1 782 ? 8.305 4.106 -0.651 1.00 83.81 782 SER A C 1
ATOM 4998 O O . SER A 1 782 ? 7.107 3.913 -0.514 1.00 83.81 782 SER A O 1
ATOM 5000 N N . GLY A 1 783 ? 9.122 3.148 -1.107 1.00 72.75 783 GLY A N 1
ATOM 5001 C CA . GLY A 1 783 ? 8.691 1.781 -1.436 1.00 72.75 783 GLY A CA 1
ATOM 5002 C C . GLY A 1 783 ? 8.089 1.605 -2.837 1.00 72.75 783 GLY A C 1
ATOM 5003 O O . GLY A 1 783 ? 8.284 0.552 -3.432 1.00 72.75 783 GLY A O 1
ATOM 5004 N N . LEU A 1 784 ? 7.473 2.649 -3.408 1.00 76.25 784 LEU A N 1
ATOM 5005 C CA . LEU A 1 784 ? 6.646 2.638 -4.635 1.00 76.25 784 LEU A CA 1
ATOM 5006 C C . LEU A 1 784 ? 7.382 2.372 -5.980 1.00 76.25 784 LEU A C 1
ATOM 5008 O O . LEU A 1 784 ? 7.090 3.008 -6.989 1.00 76.25 784 LEU A O 1
ATOM 5012 N N . GLY A 1 785 ? 8.386 1.489 -6.023 1.00 78.94 785 GLY A N 1
ATOM 5013 C CA . GLY A 1 785 ? 8.944 0.902 -7.257 1.00 78.94 785 GLY A CA 1
ATOM 5014 C C . GLY A 1 785 ? 9.633 1.835 -8.274 1.00 78.94 785 GLY A C 1
ATOM 5015 O O . GLY A 1 785 ? 10.141 1.348 -9.283 1.00 78.94 785 GLY A O 1
ATOM 5016 N N . PHE A 1 786 ? 9.677 3.152 -8.032 1.00 85.94 786 PHE A N 1
ATOM 5017 C CA . PHE A 1 786 ? 9.966 4.185 -9.039 1.00 85.94 786 PHE A CA 1
ATOM 5018 C C . PHE A 1 786 ? 11.129 3.861 -10.012 1.00 85.94 786 PHE A C 1
ATOM 5020 O O . PHE A 1 786 ? 12.283 3.732 -9.578 1.00 85.94 786 PHE A O 1
ATOM 5027 N N . PRO A 1 787 ? 10.881 3.802 -11.339 1.00 91.81 787 PRO A N 1
ATOM 5028 C CA . PRO A 1 787 ? 11.921 3.569 -12.342 1.00 91.81 787 PRO A CA 1
ATOM 5029 C C . PRO A 1 787 ? 12.844 4.785 -12.537 1.00 91.81 787 PRO A C 1
ATOM 5031 O O . PRO A 1 787 ? 12.573 5.895 -12.080 1.00 91.81 787 PRO A O 1
ATOM 5034 N N . THR A 1 788 ? 13.952 4.603 -13.263 1.00 92.25 788 THR A N 1
ATOM 5035 C CA . THR A 1 788 ? 14.807 5.728 -13.684 1.00 92.25 788 THR A CA 1
ATOM 5036 C C . THR A 1 788 ? 14.048 6.636 -14.661 1.00 92.25 788 THR A C 1
ATOM 5038 O O . THR A 1 788 ? 13.568 6.161 -15.689 1.00 92.25 788 THR A O 1
ATOM 5041 N N . GLY A 1 789 ? 13.955 7.937 -14.366 1.00 91.06 789 GLY A N 1
ATOM 5042 C CA . GLY A 1 789 ? 13.133 8.880 -15.136 1.00 91.06 789 GLY A CA 1
ATOM 5043 C C . GLY A 1 789 ? 13.100 10.298 -14.558 1.00 91.06 789 GLY A C 1
ATOM 5044 O O . GLY A 1 789 ? 13.857 10.625 -13.644 1.00 91.06 789 GLY A O 1
ATOM 5045 N N . THR A 1 790 ? 12.233 11.155 -15.101 1.00 92.12 790 THR A N 1
ATOM 5046 C CA . THR A 1 790 ? 12.007 12.526 -14.611 1.00 92.12 790 THR A CA 1
ATOM 5047 C C . THR A 1 790 ? 10.908 12.591 -13.560 1.00 92.12 790 THR A C 1
ATOM 5049 O O . THR A 1 790 ? 9.829 12.050 -13.777 1.00 92.12 790 THR A O 1
ATOM 5052 N N . TYR A 1 791 ? 11.155 13.329 -12.479 1.00 92.56 791 TYR A N 1
ATOM 5053 C CA . TYR A 1 791 ? 10.229 13.511 -11.362 1.00 92.56 791 TYR A CA 1
ATOM 5054 C C . TYR A 1 791 ? 10.268 14.949 -10.841 1.00 92.56 791 TYR A C 1
ATOM 5056 O O . TYR A 1 791 ? 11.259 15.661 -11.023 1.00 92.56 791 TYR A O 1
ATOM 5064 N N . PHE A 1 792 ? 9.218 15.357 -10.132 1.00 92.69 792 PHE A N 1
ATOM 5065 C CA . PHE A 1 792 ? 9.252 16.560 -9.306 1.00 92.69 792 PHE A CA 1
ATOM 5066 C C . PHE A 1 792 ? 9.809 16.225 -7.919 1.00 92.69 792 PHE A C 1
ATOM 5068 O O . PHE A 1 792 ? 9.364 15.277 -7.273 1.00 92.69 792 PHE A O 1
ATOM 5075 N N . ILE A 1 793 ? 10.776 17.016 -7.458 1.00 94.50 793 ILE A N 1
ATOM 5076 C CA . ILE A 1 793 ? 11.300 16.982 -6.086 1.00 94.50 793 ILE A CA 1
ATOM 5077 C C . ILE A 1 793 ? 11.279 18.395 -5.505 1.00 94.50 793 ILE A C 1
ATOM 5079 O O . ILE A 1 793 ? 11.392 19.360 -6.253 1.00 94.50 793 ILE A O 1
ATOM 5083 N N . ALA A 1 794 ? 11.173 18.542 -4.188 1.00 94.44 794 ALA A N 1
ATOM 5084 C CA . ALA A 1 794 ? 11.146 19.840 -3.513 1.00 94.44 794 ALA A CA 1
ATOM 5085 C C . ALA A 1 794 ? 12.279 19.960 -2.474 1.00 94.44 794 ALA A C 1
ATOM 5087 O O . ALA A 1 794 ? 12.038 19.778 -1.280 1.00 94.44 794 ALA A O 1
ATOM 5088 N N . PRO A 1 795 ? 13.530 20.267 -2.881 1.00 93.12 795 PRO A N 1
ATOM 5089 C CA . PRO A 1 795 ? 14.686 20.295 -1.975 1.00 93.12 795 PRO A CA 1
ATOM 5090 C C . PRO A 1 795 ? 14.588 21.312 -0.832 1.00 93.12 795 PRO A C 1
ATOM 5092 O O . PRO A 1 795 ? 15.272 21.174 0.180 1.00 93.12 795 PRO A O 1
ATOM 5095 N N . ASN A 1 796 ? 13.755 22.343 -0.984 1.00 87.69 796 ASN A N 1
ATOM 5096 C CA . ASN A 1 796 ? 13.451 23.332 0.051 1.00 87.69 796 ASN A CA 1
ATOM 5097 C C . ASN A 1 796 ? 12.266 22.940 0.962 1.00 87.69 796 ASN A C 1
ATOM 5099 O O . ASN A 1 796 ? 11.924 23.719 1.848 1.00 87.69 796 ASN A O 1
ATOM 5103 N N . GLY A 1 797 ? 11.641 21.781 0.737 1.00 87.06 797 GLY A N 1
ATOM 5104 C CA . GLY A 1 797 ? 10.481 21.280 1.475 1.00 87.06 797 GLY A CA 1
ATOM 5105 C C . GLY A 1 797 ? 9.116 21.773 0.980 1.00 87.06 797 GLY A C 1
ATOM 5106 O O . GLY A 1 797 ? 8.114 21.248 1.450 1.00 87.06 797 GLY A O 1
ATOM 5107 N N . THR A 1 798 ? 9.047 22.751 0.064 1.00 84.62 798 THR A N 1
ATOM 5108 C CA . THR A 1 798 ? 7.787 23.465 -0.258 1.00 84.62 798 THR A CA 1
ATOM 5109 C C . THR A 1 798 ? 7.590 23.872 -1.722 1.00 84.62 798 THR A C 1
ATOM 5111 O O . THR A 1 798 ? 6.492 24.275 -2.101 1.00 84.62 798 THR A O 1
ATOM 5114 N N . SER A 1 799 ? 8.617 23.802 -2.575 1.00 87.06 799 SER A N 1
ATOM 5115 C CA . SER A 1 799 ? 8.543 24.225 -3.982 1.00 87.06 799 SER A CA 1
ATOM 5116 C C . SER A 1 799 ? 9.117 23.145 -4.903 1.00 87.06 799 SER A C 1
ATOM 5118 O O . SER A 1 799 ? 10.299 22.819 -4.769 1.00 87.06 799 SER A O 1
ATOM 5120 N N . PRO A 1 800 ? 8.327 22.590 -5.839 1.00 91.94 800 PRO A N 1
ATOM 5121 C CA . PRO A 1 800 ? 8.778 21.513 -6.706 1.00 91.94 800 PRO A CA 1
ATOM 5122 C C . PRO A 1 800 ? 9.694 22.038 -7.817 1.00 91.94 800 PRO A C 1
ATOM 5124 O O . PRO A 1 800 ? 9.472 23.110 -8.380 1.00 91.94 800 PRO A O 1
ATOM 5127 N N . VAL A 1 801 ? 10.700 21.244 -8.171 1.00 91.94 801 VAL A N 1
ATOM 5128 C CA . VAL A 1 801 ? 11.571 21.431 -9.334 1.00 91.94 801 VAL A CA 1
ATOM 5129 C C . VAL A 1 801 ? 11.733 20.112 -10.085 1.00 91.94 801 VAL A C 1
ATOM 5131 O O . VAL A 1 801 ? 11.746 19.034 -9.486 1.00 91.94 801 VAL A O 1
ATOM 5134 N N . THR A 1 802 ? 11.857 20.194 -11.408 1.00 91.94 802 THR A N 1
ATOM 5135 C CA . THR A 1 802 ? 12.048 19.022 -12.269 1.00 91.94 802 THR A CA 1
ATOM 5136 C C . THR A 1 802 ? 13.462 18.470 -12.116 1.00 91.94 802 THR A C 1
ATOM 5138 O O . THR A 1 802 ? 14.442 19.163 -12.392 1.00 91.94 802 THR A O 1
ATOM 5141 N N . ALA A 1 803 ? 13.567 17.203 -11.731 1.00 93.75 803 ALA A N 1
ATOM 5142 C CA . ALA A 1 803 ? 14.814 16.460 -11.628 1.00 93.75 803 ALA A CA 1
ATOM 5143 C C . ALA A 1 803 ? 14.774 15.197 -12.491 1.00 93.75 803 ALA A C 1
ATOM 5145 O O . ALA A 1 803 ? 13.708 14.642 -12.753 1.00 93.75 803 ALA A O 1
ATOM 5146 N N . TYR A 1 804 ? 15.945 14.698 -12.887 1.00 94.31 804 TYR A N 1
ATOM 5147 C CA . TYR A 1 804 ? 16.081 13.341 -13.413 1.00 94.31 804 TYR A CA 1
ATOM 5148 C C . TYR A 1 804 ? 16.708 12.446 -12.348 1.00 94.31 804 TYR A C 1
ATOM 5150 O O . TYR A 1 804 ? 17.788 12.746 -11.832 1.00 94.31 804 TYR A O 1
ATOM 5158 N N . CYS A 1 805 ? 16.019 11.358 -12.023 1.00 95.31 805 CYS A N 1
ATOM 5159 C CA . CYS A 1 805 ? 16.385 10.415 -10.983 1.00 95.31 805 CYS A CA 1
ATOM 5160 C C . CYS A 1 805 ? 16.863 9.095 -11.592 1.00 95.31 805 CYS A C 1
ATOM 5162 O O . CYS A 1 805 ? 16.093 8.359 -12.206 1.00 95.31 805 CYS A O 1
ATOM 5164 N N . ASP A 1 806 ? 18.129 8.765 -11.364 1.00 93.00 806 ASP A N 1
ATOM 5165 C CA . ASP A 1 806 ? 18.714 7.449 -11.609 1.00 93.00 806 ASP A CA 1
ATOM 5166 C C . ASP A 1 806 ? 18.427 6.548 -10.396 1.00 93.00 806 ASP A C 1
ATOM 5168 O O . ASP A 1 806 ? 19.045 6.658 -9.330 1.00 93.00 806 ASP A O 1
ATOM 5172 N N . MET A 1 807 ? 17.426 5.678 -10.553 1.00 93.06 807 MET A N 1
ATOM 5173 C CA . MET A 1 807 ? 16.882 4.817 -9.496 1.00 93.06 807 MET A CA 1
ATOM 5174 C C . MET A 1 807 ? 17.543 3.434 -9.437 1.00 93.06 807 MET A C 1
ATOM 5176 O O . MET A 1 807 ? 17.315 2.690 -8.478 1.00 93.06 807 MET A O 1
ATOM 5180 N N . ARG A 1 808 ? 18.410 3.095 -10.401 1.00 90.56 808 ARG A N 1
ATOM 5181 C CA . ARG A 1 808 ? 19.067 1.778 -10.496 1.00 90.56 808 ARG A CA 1
ATOM 5182 C C . ARG A 1 808 ? 20.562 1.826 -10.151 1.00 90.56 808 ARG A C 1
ATOM 5184 O O . ARG A 1 808 ? 21.015 1.064 -9.297 1.00 90.56 808 ARG A O 1
ATOM 5191 N N . THR A 1 809 ? 21.337 2.733 -10.745 1.00 89.38 809 THR A N 1
ATOM 5192 C CA . THR A 1 809 ? 22.813 2.670 -10.719 1.00 89.38 809 THR A CA 1
ATOM 5193 C C . THR A 1 809 ? 23.378 2.869 -9.312 1.00 89.38 809 THR A C 1
ATOM 5195 O O . THR A 1 809 ? 23.023 3.819 -8.613 1.00 89.38 809 THR A O 1
ATOM 5198 N N . LEU A 1 810 ? 24.301 2.000 -8.879 1.00 89.19 810 LEU A N 1
ATOM 5199 C CA . LEU A 1 810 ? 24.995 2.099 -7.581 1.00 89.19 810 LEU A CA 1
ATOM 5200 C C . LEU A 1 810 ? 24.025 2.316 -6.393 1.00 89.19 810 LEU A C 1
ATOM 5202 O O . LEU A 1 810 ? 24.228 3.193 -5.544 1.00 89.19 810 LEU A O 1
ATOM 5206 N N . GLY A 1 811 ? 22.934 1.542 -6.375 1.00 87.44 811 GLY A N 1
ATOM 5207 C CA . GLY A 1 811 ? 21.872 1.584 -5.365 1.00 87.44 811 GLY A CA 1
ATOM 5208 C C . GLY A 1 811 ? 20.757 2.606 -5.631 1.00 87.44 811 GLY A C 1
ATOM 5209 O O . GLY A 1 811 ? 19.746 2.579 -4.929 1.00 87.44 811 GLY A O 1
ATOM 5210 N N . GLY A 1 812 ? 20.893 3.463 -6.645 1.00 90.00 812 GLY A N 1
ATOM 5211 C CA . GLY A 1 812 ? 19.854 4.399 -7.077 1.00 90.00 812 GLY A CA 1
ATOM 5212 C C . GLY A 1 812 ? 19.581 5.573 -6.134 1.00 90.00 812 GLY A C 1
ATOM 5213 O O . GLY A 1 812 ? 20.261 5.761 -5.126 1.00 90.00 812 GLY A O 1
ATOM 5214 N N . GLY A 1 813 ? 18.562 6.365 -6.474 1.00 92.75 813 GLY A N 1
ATOM 5215 C CA . GLY A 1 813 ? 18.218 7.612 -5.787 1.00 92.75 813 GLY A CA 1
ATOM 5216 C C . GLY A 1 813 ? 19.139 8.780 -6.157 1.00 92.75 813 GLY A C 1
ATOM 5217 O O . GLY A 1 813 ? 19.226 9.748 -5.407 1.00 92.75 813 GLY A O 1
ATOM 5218 N N . TRP A 1 814 ? 19.857 8.683 -7.279 1.00 95.44 814 TRP A N 1
ATOM 5219 C CA . TRP A 1 814 ? 20.802 9.698 -7.741 1.00 95.44 814 TRP A CA 1
ATOM 5220 C C . TRP A 1 814 ? 20.085 10.778 -8.553 1.00 95.44 814 TRP A C 1
ATOM 5222 O O . TRP A 1 814 ? 19.488 10.494 -9.586 1.00 95.44 814 TRP A O 1
ATOM 5232 N N . THR A 1 815 ? 20.183 12.023 -8.106 1.00 96.31 815 THR A N 1
ATOM 5233 C CA . THR A 1 815 ? 19.644 13.210 -8.783 1.00 96.31 815 THR A CA 1
ATOM 5234 C C . THR A 1 815 ? 20.682 13.721 -9.781 1.00 96.31 815 THR A C 1
ATOM 5236 O O . THR A 1 815 ? 21.811 14.006 -9.378 1.00 96.31 815 THR A O 1
ATOM 5239 N N . LEU A 1 816 ? 20.346 13.849 -11.066 1.00 94.94 816 LEU A N 1
ATOM 5240 C CA . LEU A 1 816 ? 21.224 14.487 -12.055 1.00 94.94 816 LEU A CA 1
ATOM 5241 C C . LEU A 1 816 ? 21.378 15.979 -11.726 1.00 94.94 816 LEU A C 1
ATOM 5243 O O . LEU A 1 816 ? 20.373 16.673 -11.586 1.00 94.94 816 LEU A O 1
ATOM 5247 N N . VAL A 1 817 ? 22.616 16.477 -11.626 1.00 94.31 817 VAL A N 1
ATOM 5248 C CA . VAL A 1 817 ? 22.888 17.890 -11.280 1.00 94.31 817 VAL A CA 1
ATOM 5249 C C . VAL A 1 817 ? 23.719 18.655 -12.306 1.00 94.31 817 VAL A C 1
ATOM 5251 O O . VAL A 1 817 ? 23.648 19.879 -12.348 1.00 94.31 817 VAL A O 1
ATOM 5254 N N . LEU A 1 818 ? 24.468 17.955 -13.158 1.00 90.81 818 LEU A N 1
ATOM 5255 C CA . LEU A 1 818 ? 25.162 18.530 -14.311 1.00 90.81 818 LEU A CA 1
ATOM 5256 C C . LEU A 1 818 ? 25.219 17.485 -15.424 1.00 90.81 818 LEU A C 1
ATOM 5258 O O . LEU A 1 818 ? 25.493 16.315 -15.151 1.00 90.81 818 LEU A O 1
ATOM 5262 N N . ARG A 1 819 ? 25.007 17.902 -16.671 1.00 86.12 819 ARG A N 1
ATOM 5263 C CA . ARG A 1 819 ? 25.329 17.134 -17.877 1.00 86.12 819 ARG A CA 1
ATOM 5264 C C . ARG A 1 819 ? 25.881 18.072 -18.946 1.00 86.12 819 ARG A C 1
ATOM 5266 O O . ARG A 1 819 ? 25.341 19.155 -19.156 1.00 86.12 819 ARG A O 1
ATOM 5273 N N . ALA A 1 820 ? 26.954 17.653 -19.600 1.00 79.25 820 ALA A N 1
ATOM 5274 C CA . ALA A 1 820 ? 27.569 18.383 -20.698 1.00 79.25 820 ALA A CA 1
ATOM 5275 C C . ALA A 1 820 ? 28.076 17.384 -21.741 1.00 79.25 820 ALA A C 1
ATOM 5277 O O . ALA A 1 820 ? 28.806 16.453 -21.398 1.00 79.25 820 ALA A O 1
ATOM 5278 N N . THR A 1 821 ? 27.665 17.559 -22.995 1.00 71.75 821 THR A N 1
ATOM 5279 C CA . THR A 1 821 ? 28.065 16.716 -24.125 1.00 71.75 821 THR A CA 1
ATOM 5280 C C . THR A 1 821 ? 28.596 17.583 -25.263 1.00 71.75 821 THR A C 1
ATOM 5282 O O . THR A 1 821 ? 27.847 18.394 -25.815 1.00 71.75 821 THR A O 1
ATOM 5285 N N . SER A 1 822 ? 29.852 17.386 -25.656 1.00 60.38 822 SER A N 1
ATOM 5286 C CA . SER A 1 822 ? 30.363 17.903 -26.925 1.00 60.38 822 SER A CA 1
ATOM 5287 C C . SER A 1 822 ? 29.973 16.966 -28.066 1.00 60.38 822 SER A C 1
ATOM 5289 O O . SER A 1 822 ? 30.099 15.748 -27.944 1.00 60.38 822 SER A O 1
ATOM 5291 N N . THR A 1 823 ? 29.485 17.537 -29.167 1.00 52.06 823 THR A N 1
ATOM 5292 C CA . THR A 1 823 ? 29.103 16.810 -30.393 1.00 52.06 823 THR A CA 1
ATOM 5293 C C . THR A 1 823 ? 29.556 17.520 -31.675 1.00 52.06 823 THR A C 1
ATOM 5295 O O . THR A 1 823 ? 29.199 17.096 -32.771 1.00 52.06 823 THR A O 1
ATOM 5298 N N . SER A 1 824 ? 30.308 18.622 -31.561 1.00 48.94 824 SER A N 1
ATOM 5299 C CA . SER A 1 824 ? 30.556 19.553 -32.677 1.00 48.94 824 SER A CA 1
ATOM 5300 C C . SER A 1 824 ? 31.973 20.131 -32.761 1.00 48.94 824 SER A C 1
ATOM 5302 O O . SER A 1 824 ? 32.237 20.924 -33.662 1.00 48.94 824 SER A O 1
ATOM 5304 N N . GLY A 1 825 ? 32.881 19.781 -31.840 1.00 51.38 825 GLY A N 1
ATOM 5305 C CA . GLY A 1 825 ? 34.264 20.287 -31.838 1.00 51.38 825 GLY A CA 1
ATOM 5306 C C . GLY A 1 825 ? 34.406 21.800 -31.609 1.00 51.38 825 GLY A C 1
ATOM 5307 O O . GLY A 1 825 ? 35.470 22.358 -31.857 1.00 51.38 825 GLY A O 1
ATOM 5308 N N . ALA A 1 826 ? 33.343 22.478 -31.164 1.00 51.88 826 ALA A N 1
ATOM 5309 C CA . ALA A 1 826 ? 33.375 23.895 -30.820 1.00 51.88 826 ALA A CA 1
ATOM 5310 C C . ALA A 1 826 ? 33.825 24.084 -29.363 1.00 51.88 826 ALA A C 1
ATOM 5312 O O . ALA A 1 826 ? 33.228 23.492 -28.468 1.00 51.88 826 ALA A O 1
ATOM 5313 N N . GLU A 1 827 ? 34.828 24.945 -29.152 1.00 53.25 827 GLU A N 1
ATOM 5314 C CA . GLU A 1 827 ? 35.482 25.285 -27.869 1.00 53.25 827 GLU A CA 1
ATOM 5315 C C . GLU A 1 827 ? 34.496 25.423 -26.691 1.00 53.25 827 GLU A C 1
ATOM 5317 O O . GLU A 1 827 ? 34.709 24.841 -25.628 1.00 53.25 827 GLU A O 1
ATOM 5322 N N . TYR A 1 828 ? 33.356 26.075 -26.942 1.00 59.84 828 TYR A N 1
ATOM 5323 C CA . TYR A 1 828 ? 32.119 25.928 -26.173 1.00 59.84 828 TYR A CA 1
ATOM 5324 C C . TYR A 1 828 ? 30.967 25.585 -27.132 1.00 59.84 828 TYR A C 1
ATOM 5326 O O . TYR A 1 828 ? 30.908 26.141 -28.237 1.00 59.84 828 TYR A O 1
ATOM 5334 N N . PRO A 1 829 ? 29.993 24.746 -26.736 1.00 54.53 829 PRO A N 1
ATOM 5335 C CA . PRO A 1 829 ? 28.827 24.483 -27.567 1.00 54.53 829 PRO A CA 1
ATOM 5336 C C . PRO A 1 829 ? 27.923 25.728 -27.632 1.00 54.53 829 PRO A C 1
ATOM 5338 O O . PRO A 1 829 ? 27.579 26.327 -26.614 1.00 54.53 829 PRO A O 1
ATOM 5341 N N . ALA A 1 830 ? 27.537 26.133 -28.844 1.00 47.09 830 ALA A N 1
ATOM 5342 C CA . ALA A 1 830 ? 26.931 27.442 -29.090 1.00 47.09 830 ALA A CA 1
ATOM 5343 C C . ALA A 1 830 ? 25.537 27.617 -28.447 1.00 47.09 830 ALA A C 1
ATOM 5345 O O . ALA A 1 830 ? 24.544 27.067 -28.925 1.00 47.09 830 ALA A O 1
ATOM 5346 N N . GLY A 1 831 ? 25.447 28.454 -27.409 1.00 57.22 831 GLY A N 1
ATOM 5347 C CA . GLY A 1 831 ? 24.183 28.859 -26.791 1.00 57.22 831 GLY A CA 1
ATOM 5348 C C . GLY A 1 831 ? 24.367 29.877 -25.661 1.00 57.22 831 GLY A C 1
ATOM 5349 O O . GLY A 1 831 ? 25.312 29.790 -24.884 1.00 57.22 831 GLY A O 1
ATOM 5350 N N . LEU A 1 832 ? 23.436 30.831 -25.535 1.00 56.59 832 LEU A N 1
ATOM 5351 C CA . LEU A 1 832 ? 23.498 31.904 -24.523 1.00 56.59 832 LEU A CA 1
ATOM 5352 C C . LEU A 1 832 ? 23.299 31.423 -23.070 1.00 56.59 832 LEU A C 1
ATOM 5354 O O . LEU A 1 832 ? 23.486 32.203 -22.138 1.00 56.59 832 LEU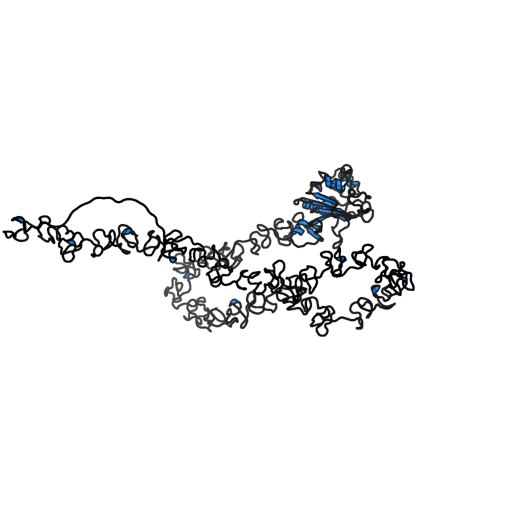 A O 1
ATOM 5358 N N . ALA A 1 833 ? 22.913 30.160 -22.864 1.00 69.50 833 ALA A N 1
ATOM 5359 C CA . ALA A 1 833 ? 22.528 29.637 -21.556 1.00 69.50 833 ALA A CA 1
ATOM 5360 C C . ALA A 1 833 ? 23.712 29.514 -20.579 1.00 69.50 833 ALA A C 1
ATOM 5362 O O . ALA A 1 833 ? 23.573 29.840 -19.408 1.00 69.50 833 ALA A O 1
ATOM 5363 N N . TYR A 1 834 ? 24.913 29.143 -21.036 1.00 77.00 834 TYR A N 1
ATOM 5364 C CA . TYR A 1 834 ? 26.088 29.142 -20.151 1.00 77.00 834 TYR A CA 1
ATOM 5365 C C . TYR A 1 834 ? 26.585 30.558 -19.803 1.00 77.00 834 TYR A C 1
ATOM 5367 O O . TYR A 1 834 ? 27.218 30.750 -18.764 1.00 77.00 834 TYR A O 1
ATOM 5375 N N . THR A 1 835 ? 26.246 31.556 -20.625 1.00 81.06 835 THR A N 1
ATOM 5376 C CA . THR A 1 835 ? 26.555 32.987 -20.430 1.00 81.06 835 THR A CA 1
ATOM 5377 C C . THR A 1 835 ? 25.430 33.770 -19.732 1.00 81.06 835 THR A C 1
ATOM 5379 O O . THR A 1 835 ? 25.432 35.001 -19.740 1.00 81.06 835 THR A O 1
ATOM 5382 N N . GLN A 1 836 ? 24.438 33.080 -19.157 1.00 87.00 836 GLN A N 1
ATOM 5383 C CA . GLN A 1 836 ? 23.316 33.704 -18.445 1.00 87.00 836 GLN A CA 1
ATOM 5384 C C . GLN A 1 836 ? 23.749 34.395 -17.138 1.00 87.00 836 GLN A C 1
ATOM 5386 O O . GLN A 1 836 ? 24.880 34.230 -16.665 1.00 87.00 836 GLN A O 1
ATOM 5391 N N . SER A 1 837 ? 22.849 35.173 -16.527 1.00 89.81 837 SER A N 1
ATOM 5392 C CA . SER A 1 837 ? 23.190 35.930 -15.323 1.00 89.81 837 SER A CA 1
ATOM 5393 C C . SER A 1 837 ? 23.403 35.017 -14.114 1.00 89.81 837 SER A C 1
ATOM 5395 O O . SER A 1 837 ? 22.821 33.937 -14.001 1.00 89.81 837 SER A O 1
ATOM 5397 N N . TYR A 1 838 ? 24.216 35.475 -13.162 1.00 90.06 838 TYR A N 1
ATOM 5398 C CA . TYR A 1 838 ? 24.440 34.776 -11.897 1.00 90.06 838 TYR A CA 1
ATOM 5399 C C . TYR A 1 838 ? 23.128 34.455 -11.160 1.00 90.06 838 TYR A C 1
ATOM 5401 O O . TYR A 1 838 ? 23.019 33.385 -10.575 1.00 90.06 838 TYR A O 1
ATOM 5409 N N . SER A 1 839 ? 22.111 35.321 -11.238 1.00 90.31 839 SER A N 1
ATOM 5410 C CA . SER A 1 839 ? 20.766 35.053 -10.705 1.00 90.31 839 SER A CA 1
ATOM 5411 C C . SER A 1 839 ? 20.112 33.819 -11.332 1.00 90.31 839 SER A C 1
ATOM 5413 O O . SER A 1 839 ? 19.610 32.972 -10.597 1.00 90.31 839 SER A O 1
ATOM 5415 N N . ASP A 1 840 ? 20.167 33.684 -12.658 1.00 91.56 840 ASP A N 1
ATOM 5416 C CA . ASP A 1 840 ? 19.529 32.585 -13.399 1.00 91.56 840 ASP A CA 1
ATOM 5417 C C . ASP A 1 840 ? 20.202 31.244 -13.058 1.00 91.56 840 ASP A C 1
ATOM 5419 O O . ASP A 1 840 ? 19.543 30.235 -12.809 1.00 91.56 840 ASP A O 1
ATOM 5423 N N . TRP A 1 841 ? 21.534 31.244 -12.918 1.00 90.88 841 TRP A N 1
ATOM 5424 C CA . TRP A 1 841 ? 22.296 30.092 -12.417 1.00 90.88 841 TRP A CA 1
ATOM 5425 C C . TRP A 1 841 ? 21.847 29.615 -11.022 1.00 90.88 841 TRP A C 1
ATOM 5427 O O . TRP A 1 841 ? 21.899 28.415 -10.742 1.00 90.88 841 TRP A O 1
ATOM 5437 N N . LEU A 1 842 ? 21.385 30.516 -10.146 1.00 91.31 842 LEU A N 1
ATOM 5438 C CA . LEU A 1 842 ? 20.865 30.139 -8.827 1.00 91.31 842 LEU A CA 1
ATOM 5439 C C . LEU A 1 842 ? 19.425 29.610 -8.880 1.00 91.31 842 LEU A C 1
ATOM 5441 O O . LEU A 1 842 ? 19.109 28.687 -8.126 1.00 91.31 842 LEU A O 1
ATOM 5445 N N . THR A 1 843 ? 18.565 30.198 -9.722 1.00 90.19 843 THR A N 1
ATOM 5446 C CA . THR A 1 843 ? 17.103 30.003 -9.686 1.00 90.19 843 THR A CA 1
ATOM 5447 C C . THR A 1 843 ? 16.562 29.058 -10.758 1.00 90.19 843 THR A C 1
ATOM 5449 O O . THR A 1 843 ? 15.785 28.168 -10.418 1.00 90.19 843 THR A O 1
ATOM 5452 N N . SER A 1 844 ? 16.964 29.212 -12.023 1.00 88.44 844 SER A N 1
ATOM 5453 C CA . SER A 1 844 ? 16.521 28.369 -13.144 1.00 88.44 844 SER A CA 1
ATOM 5454 C C . SER A 1 844 ? 17.518 27.271 -13.503 1.00 88.44 844 SER A C 1
ATOM 5456 O O . SER A 1 844 ? 17.127 26.270 -14.097 1.00 88.44 844 SER A O 1
ATOM 5458 N N . GLY A 1 845 ? 18.797 27.434 -13.148 1.00 90.50 845 GLY A N 1
ATOM 5459 C CA . GLY A 1 845 ? 19.857 26.574 -13.671 1.00 90.50 845 GLY A CA 1
ATOM 5460 C C . GLY A 1 845 ? 20.001 26.746 -15.186 1.00 90.50 845 GLY A C 1
ATOM 5461 O O . GLY A 1 845 ? 19.626 27.786 -15.732 1.00 90.50 845 GLY A O 1
ATOM 5462 N N . VAL A 1 846 ? 20.545 25.738 -15.865 1.00 88.44 846 VAL A N 1
ATOM 5463 C CA . VAL A 1 846 ? 20.768 25.731 -17.319 1.00 88.44 846 VAL A CA 1
ATOM 5464 C C . VAL A 1 846 ? 19.979 24.584 -17.944 1.00 88.44 846 VAL A C 1
ATOM 5466 O O . VAL A 1 846 ? 20.280 23.421 -17.686 1.00 88.44 846 VAL A O 1
ATOM 5469 N N . GLY A 1 847 ? 19.013 24.904 -18.808 1.00 85.69 847 GLY A N 1
ATOM 5470 C CA . GLY A 1 847 ? 18.272 23.927 -19.614 1.00 85.69 847 GLY A CA 1
ATOM 5471 C C . GLY A 1 847 ? 17.309 23.011 -18.839 1.00 85.69 847 GLY A C 1
ATOM 5472 O O . GLY A 1 847 ? 17.005 23.215 -17.668 1.00 85.69 847 GLY A O 1
ATOM 5473 N N . SER A 1 848 ? 16.821 21.979 -19.530 1.00 86.38 848 SER A N 1
ATOM 5474 C CA . SER A 1 848 ? 16.008 20.879 -18.982 1.00 86.38 848 SER A CA 1
ATOM 5475 C C . SER A 1 848 ? 16.886 19.632 -18.812 1.00 86.38 848 SER A C 1
ATOM 5477 O O . SER A 1 848 ? 17.810 19.464 -19.610 1.00 86.38 848 SER A O 1
ATOM 5479 N N . PRO A 1 849 ? 16.625 18.713 -17.859 1.00 85.75 849 PRO A N 1
ATOM 5480 C CA . PRO A 1 849 ? 17.382 17.461 -17.770 1.00 85.75 849 PRO A CA 1
ATOM 5481 C C . PRO A 1 849 ? 17.118 16.495 -18.941 1.00 85.75 849 PRO A C 1
ATOM 5483 O O . PRO A 1 849 ? 17.952 15.632 -19.217 1.00 85.75 849 PRO A O 1
ATOM 5486 N N . VAL A 1 850 ? 15.983 16.636 -19.637 1.00 83.81 850 VAL A N 1
ATOM 5487 C CA . VAL A 1 850 ? 15.600 15.828 -20.811 1.00 83.81 850 VAL A CA 1
ATOM 5488 C C . VAL A 1 850 ? 15.128 16.694 -21.979 1.00 83.81 850 VAL A C 1
ATOM 5490 O O . VAL A 1 850 ? 14.544 17.760 -21.773 1.00 83.81 850 VAL A O 1
ATOM 5493 N N . VAL A 1 851 ? 15.335 16.195 -23.200 1.00 78.19 851 VAL A N 1
ATOM 5494 C CA . VAL A 1 851 ? 14.803 16.776 -24.452 1.00 78.19 851 VAL A CA 1
ATOM 5495 C C . VAL A 1 851 ? 13.616 15.991 -25.020 1.00 78.19 851 VAL A C 1
ATOM 5497 O O . VAL A 1 851 ? 12.808 16.552 -25.750 1.00 78.19 851 VAL A O 1
ATOM 5500 N N . ALA A 1 852 ? 13.495 14.709 -24.670 1.00 67.06 852 ALA A N 1
ATOM 5501 C CA . ALA A 1 852 ? 12.383 13.827 -25.023 1.00 67.06 852 ALA A CA 1
ATOM 5502 C C . ALA A 1 852 ? 12.242 12.727 -23.945 1.00 67.06 852 ALA A C 1
ATOM 5504 O O . ALA A 1 852 ? 13.170 12.548 -23.147 1.00 67.06 852 ALA A O 1
ATOM 5505 N N . PRO A 1 853 ? 11.128 11.970 -23.885 1.00 61.00 853 PRO A N 1
ATOM 5506 C CA . PRO A 1 853 ? 10.973 10.872 -22.931 1.00 61.00 853 PRO A CA 1
ATOM 5507 C C . PRO A 1 853 ? 12.159 9.899 -22.981 1.00 61.00 853 PRO A C 1
ATOM 5509 O O . PRO A 1 853 ? 12.553 9.443 -24.049 1.00 61.00 853 PRO A O 1
ATOM 5512 N N . LYS A 1 854 ? 12.752 9.607 -21.815 1.00 60.41 854 LYS A N 1
ATOM 5513 C CA . LYS A 1 854 ? 13.982 8.801 -21.634 1.00 60.41 854 LYS A CA 1
ATOM 5514 C C . LYS A 1 854 ? 15.277 9.376 -22.266 1.00 60.41 854 LYS A C 1
ATOM 5516 O O . LYS A 1 854 ? 16.345 8.844 -21.974 1.00 60.41 854 LYS A O 1
ATOM 5521 N N . VAL A 1 855 ? 15.241 10.480 -23.025 1.00 77.19 855 VAL A N 1
ATOM 5522 C CA . VAL A 1 855 ? 16.422 11.093 -23.673 1.00 77.19 855 VAL A CA 1
ATOM 5523 C C . VAL A 1 855 ? 16.965 12.274 -22.859 1.00 77.19 855 VAL A C 1
ATOM 5525 O O . VAL A 1 855 ? 16.396 13.368 -22.849 1.00 77.19 855 VAL A O 1
ATOM 5528 N N . LEU A 1 856 ? 18.106 12.056 -22.199 1.00 80.94 856 LEU A N 1
ATOM 5529 C CA . LEU A 1 856 ? 18.835 13.085 -21.447 1.00 80.94 856 LEU A CA 1
ATOM 5530 C C . LEU A 1 856 ? 19.398 14.186 -22.357 1.00 80.94 856 LEU A C 1
ATOM 5532 O O . LEU A 1 856 ? 20.043 13.896 -23.365 1.00 80.94 856 LEU A O 1
ATOM 5536 N N . SER A 1 857 ? 19.240 15.442 -21.939 1.00 81.88 857 SER A N 1
ATOM 5537 C CA . SER A 1 857 ? 19.735 16.621 -22.661 1.00 81.88 857 SER A CA 1
ATOM 5538 C C . SER A 1 857 ? 21.247 16.609 -22.878 1.00 81.88 857 SER A C 1
ATOM 5540 O O . SER A 1 857 ? 22.005 16.084 -22.064 1.00 81.88 857 SER A O 1
ATOM 5542 N N . SER A 1 858 ? 21.701 17.257 -23.948 1.00 76.94 858 SER A N 1
ATOM 5543 C CA . SER A 1 858 ? 23.125 17.505 -24.212 1.00 76.94 858 SER A CA 1
ATOM 5544 C C . SER A 1 858 ? 23.765 18.459 -23.196 1.00 76.94 858 SER A C 1
ATOM 5546 O O . SER A 1 858 ? 24.927 18.309 -22.823 1.00 76.94 858 SER A O 1
ATOM 5548 N N . GLN A 1 859 ? 22.997 19.437 -22.720 1.00 81.62 859 GLN A N 1
ATOM 5549 C CA . GLN A 1 859 ? 23.429 20.466 -21.779 1.00 81.62 859 GLN A CA 1
ATOM 5550 C C . GLN A 1 859 ? 22.391 20.594 -20.667 1.00 81.62 859 GLN A C 1
ATOM 5552 O O . GLN A 1 859 ? 21.207 20.790 -20.945 1.00 81.62 859 GLN A O 1
ATOM 5557 N N . TYR A 1 860 ? 22.829 20.473 -19.416 1.00 88.38 860 TYR A N 1
ATOM 5558 C CA . TYR A 1 860 ? 21.987 20.668 -18.241 1.00 88.38 860 TYR A CA 1
ATOM 5559 C C . TYR A 1 860 ? 22.811 21.065 -17.013 1.00 88.38 860 TYR A C 1
ATOM 5561 O O . TYR A 1 860 ? 23.856 20.468 -16.751 1.00 88.38 860 TYR A O 1
ATOM 5569 N N . VAL A 1 861 ? 22.314 22.006 -16.209 1.00 90.94 861 VAL A N 1
ATOM 5570 C CA . VAL A 1 861 ? 22.786 22.235 -14.834 1.00 90.94 861 VAL A CA 1
ATOM 5571 C C . VAL A 1 861 ? 21.593 22.519 -13.927 1.00 90.94 861 VAL A C 1
ATOM 5573 O O . VAL A 1 861 ? 20.785 23.400 -14.209 1.00 90.94 861 VAL A O 1
ATOM 5576 N N . PHE A 1 862 ? 21.499 21.785 -12.822 1.00 93.62 862 PHE A N 1
ATOM 5577 C CA . PHE A 1 862 ? 20.445 21.931 -11.818 1.00 93.62 862 PHE A CA 1
ATOM 5578 C C . PHE A 1 862 ? 20.610 23.259 -11.043 1.00 93.62 862 PHE A C 1
ATOM 5580 O O . PHE A 1 862 ? 21.750 23.634 -10.752 1.00 93.62 862 PHE A O 1
ATOM 5587 N N . PRO A 1 863 ? 19.522 23.978 -10.684 1.00 93.69 863 PRO A N 1
ATOM 5588 C CA . PRO A 1 863 ? 19.610 25.301 -10.056 1.00 93.69 863 PRO A CA 1
ATOM 5589 C C . PRO A 1 863 ? 20.485 25.298 -8.797 1.00 93.69 863 PRO A C 1
ATOM 5591 O O . PRO A 1 863 ? 20.278 24.479 -7.896 1.00 93.69 863 PRO A O 1
ATOM 5594 N N . LEU A 1 864 ? 21.460 26.208 -8.703 1.00 92.81 864 LEU A N 1
ATOM 5595 C CA . LEU A 1 864 ? 22.509 26.104 -7.680 1.00 92.81 864 LEU A CA 1
ATOM 5596 C C . LEU A 1 864 ? 22.008 26.302 -6.242 1.00 92.81 864 LEU A C 1
ATOM 5598 O O . LEU A 1 864 ? 22.567 25.692 -5.329 1.00 92.81 864 LEU A O 1
ATOM 5602 N N . GLU A 1 865 ? 20.938 27.071 -6.011 1.00 93.12 865 GLU A N 1
ATOM 5603 C CA . GLU A 1 865 ? 20.324 27.142 -4.675 1.00 93.12 865 GLU A CA 1
ATOM 5604 C C . GLU A 1 865 ? 19.585 25.843 -4.327 1.00 93.12 865 GLU A C 1
ATOM 5606 O O . GLU A 1 865 ? 19.688 25.366 -3.200 1.00 93.12 865 GLU A O 1
ATOM 5611 N N . GLN A 1 866 ? 18.930 25.191 -5.290 1.00 93.88 866 GLN A N 1
ATOM 5612 C CA . GLN A 1 866 ? 18.282 23.894 -5.060 1.00 93.88 866 GLN A CA 1
ATOM 5613 C C . GLN A 1 866 ? 19.321 22.777 -4.851 1.00 93.88 866 GLN A C 1
ATOM 5615 O O . GLN A 1 866 ? 19.162 21.939 -3.961 1.00 93.88 866 GLN A O 1
ATOM 5620 N N . LEU A 1 867 ? 20.438 22.803 -5.589 1.00 94.12 867 LEU A N 1
ATOM 5621 C CA . LEU A 1 867 ? 21.596 21.935 -5.343 1.00 94.12 867 LEU A CA 1
ATOM 5622 C C . LEU A 1 867 ? 22.162 22.160 -3.935 1.00 94.12 867 LEU A C 1
ATOM 5624 O O . LEU A 1 867 ? 22.441 21.205 -3.208 1.00 94.12 867 LEU A O 1
ATOM 5628 N N . ARG A 1 868 ? 22.290 23.422 -3.516 1.00 93.94 868 ARG A N 1
ATOM 5629 C CA . ARG A 1 868 ? 22.736 23.777 -2.167 1.00 93.94 868 ARG A CA 1
ATOM 5630 C C . ARG A 1 868 ? 21.801 23.199 -1.106 1.00 93.94 868 ARG A C 1
ATOM 5632 O O . ARG A 1 868 ? 22.310 22.575 -0.176 1.00 93.94 868 ARG A O 1
ATOM 5639 N N . ARG A 1 869 ? 20.475 23.288 -1.281 1.00 92.94 869 ARG A N 1
ATOM 5640 C CA . ARG A 1 869 ? 19.482 22.638 -0.400 1.00 92.94 869 ARG A CA 1
ATOM 5641 C C . ARG A 1 869 ? 19.664 21.119 -0.336 1.00 92.94 869 ARG A C 1
ATOM 5643 O O . ARG A 1 869 ? 19.780 20.597 0.770 1.00 92.94 869 ARG A O 1
ATOM 5650 N N . LEU A 1 870 ? 19.820 20.430 -1.473 1.00 93.06 870 LEU A N 1
ATOM 5651 C CA . LEU A 1 870 ? 20.133 18.990 -1.499 1.00 93.06 870 LEU A CA 1
ATOM 5652 C C . LEU A 1 870 ? 21.402 18.659 -0.690 1.00 93.06 870 LEU A C 1
ATOM 5654 O O . LEU A 1 870 ? 21.414 17.694 0.070 1.00 93.06 870 LEU A O 1
ATOM 5658 N N . THR A 1 871 ? 22.454 19.482 -0.770 1.00 92.06 871 THR A N 1
ATOM 5659 C CA . THR A 1 871 ? 23.693 19.268 0.008 1.00 92.06 871 THR A CA 1
ATOM 5660 C C . THR A 1 871 ? 23.621 19.663 1.492 1.00 92.06 871 THR A C 1
ATOM 5662 O O . THR A 1 871 ? 24.560 19.398 2.245 1.00 92.06 871 THR A O 1
ATOM 5665 N N . LEU A 1 872 ? 22.521 20.271 1.948 1.00 89.94 872 LEU A N 1
ATOM 5666 C CA . LEU A 1 872 ? 22.252 20.481 3.376 1.00 89.94 872 LEU A CA 1
ATOM 5667 C C . LEU A 1 872 ? 21.557 19.269 4.026 1.00 89.94 872 LEU A C 1
ATOM 5669 O O . LEU A 1 872 ? 21.538 19.174 5.255 1.00 89.94 872 LEU A O 1
ATOM 5673 N N . LEU A 1 873 ? 21.049 18.321 3.228 1.00 85.19 873 LEU A N 1
ATOM 5674 C CA . LEU A 1 873 ? 20.497 17.052 3.708 1.00 85.19 873 LEU A CA 1
ATOM 5675 C C . LEU A 1 873 ? 21.591 16.143 4.310 1.00 85.19 873 LEU A C 1
ATOM 5677 O O . LEU A 1 873 ? 22.796 16.305 4.084 1.00 85.19 873 LEU A O 1
ATOM 5681 N N . ARG A 1 874 ? 21.179 15.165 5.129 1.00 80.75 874 ARG A N 1
ATOM 5682 C CA . ARG A 1 874 ? 22.112 14.318 5.893 1.00 80.75 874 ARG A CA 1
ATOM 5683 C C . ARG A 1 874 ? 22.950 13.423 4.963 1.00 80.75 874 ARG A C 1
ATOM 5685 O O . ARG A 1 874 ? 22.420 12.526 4.323 1.00 80.75 874 ARG A O 1
ATOM 5692 N N . ASN A 1 875 ? 24.275 13.592 5.015 1.00 85.19 875 ASN A N 1
ATOM 5693 C CA . ASN A 1 875 ? 25.288 12.770 4.330 1.00 85.19 875 ASN A CA 1
ATOM 5694 C C . ASN A 1 875 ? 25.279 12.806 2.784 1.00 85.19 875 ASN A C 1
ATOM 5696 O O . ASN A 1 875 ? 25.618 11.798 2.176 1.00 85.19 875 ASN A O 1
ATOM 5700 N N . ALA A 1 876 ? 24.997 13.949 2.153 1.00 92.50 876 ALA A N 1
ATOM 5701 C CA . ALA A 1 876 ? 25.049 14.078 0.690 1.00 92.50 876 ALA A CA 1
ATOM 5702 C C . ALA A 1 876 ? 26.386 13.614 0.048 1.00 92.50 876 ALA A C 1
ATOM 5704 O O . ALA A 1 876 ? 27.482 13.873 0.566 1.00 92.50 876 ALA A O 1
ATOM 5705 N N . TYR A 1 877 ? 26.308 12.981 -1.122 1.00 93.94 877 TYR A N 1
ATOM 5706 C CA . TYR A 1 877 ? 27.413 12.520 -1.968 1.00 93.94 877 TYR A CA 1
ATOM 5707 C C . TYR A 1 877 ? 27.287 13.095 -3.381 1.00 93.94 877 TYR A C 1
ATOM 5709 O O . TYR A 1 877 ? 26.193 13.124 -3.929 1.00 93.94 877 TYR A O 1
ATOM 5717 N N . LEU A 1 878 ? 28.408 13.453 -4.015 1.00 94.31 878 LEU A N 1
ATOM 5718 C CA . LEU A 1 878 ? 28.457 13.858 -5.429 1.00 94.31 878 LEU A CA 1
ATOM 5719 C C . LEU A 1 878 ? 29.284 12.836 -6.218 1.00 94.31 878 LEU A C 1
ATOM 5721 O O . LEU A 1 878 ? 30.471 12.647 -5.941 1.00 94.31 878 LEU A O 1
ATOM 5725 N N . ARG A 1 879 ? 28.644 12.150 -7.165 1.00 92.94 879 ARG A N 1
ATOM 5726 C CA . ARG A 1 879 ? 29.222 11.181 -8.108 1.00 92.94 879 ARG A CA 1
ATOM 5727 C C . ARG A 1 879 ? 29.579 11.900 -9.408 1.00 92.94 879 ARG A C 1
ATOM 5729 O O . ARG A 1 879 ? 28.739 12.594 -9.970 1.00 92.94 879 ARG A O 1
ATOM 5736 N N . PHE A 1 880 ? 30.797 11.684 -9.892 1.00 89.81 880 PHE A N 1
ATOM 5737 C CA . PHE A 1 880 ? 31.274 12.150 -11.195 1.00 89.81 880 PHE A CA 1
ATOM 5738 C C . PHE A 1 880 ? 31.332 10.952 -12.149 1.00 89.81 880 PHE A C 1
ATOM 5740 O O . PHE A 1 880 ? 31.945 9.937 -11.805 1.00 89.81 880 PHE A O 1
ATOM 5747 N N . SER A 1 881 ? 30.699 11.062 -13.314 1.00 86.81 881 SER A N 1
ATOM 5748 C CA . SER A 1 881 ? 30.523 9.993 -14.307 1.00 86.81 881 SER A CA 1
ATOM 5749 C C . SER A 1 881 ? 30.881 10.500 -15.714 1.00 86.81 881 SER A C 1
ATOM 5751 O O . SER A 1 881 ? 30.724 11.691 -15.999 1.00 86.81 881 SER A O 1
ATOM 5753 N N . ALA A 1 882 ? 31.338 9.597 -16.581 1.00 78.62 882 ALA A N 1
ATOM 5754 C CA . ALA A 1 882 ? 31.821 9.874 -17.939 1.00 78.62 882 ALA A CA 1
ATOM 5755 C C . ALA A 1 882 ? 31.365 8.776 -18.917 1.00 78.62 882 ALA A C 1
ATOM 5757 O O . ALA A 1 882 ? 30.805 7.767 -18.479 1.00 78.62 882 ALA A O 1
ATOM 5758 N N . ASP A 1 883 ? 31.647 8.931 -20.211 1.00 72.19 883 ASP A N 1
ATOM 5759 C CA . ASP A 1 883 ? 31.429 7.872 -21.206 1.00 72.19 883 ASP A CA 1
ATOM 5760 C C . ASP A 1 883 ? 32.079 6.544 -20.794 1.00 72.19 883 ASP A C 1
ATOM 5762 O O . ASP A 1 883 ? 33.219 6.497 -20.328 1.00 72.19 883 ASP A O 1
ATOM 5766 N N . GLY A 1 884 ? 31.306 5.459 -20.894 1.00 68.88 884 GLY A N 1
ATOM 5767 C CA . GLY A 1 884 ? 31.686 4.116 -20.440 1.00 68.88 884 GLY A CA 1
ATOM 5768 C C . GLY A 1 884 ? 31.878 3.944 -18.921 1.00 68.88 884 GLY A C 1
ATOM 5769 O O . GLY A 1 884 ? 31.956 2.812 -18.450 1.00 68.88 884 GLY A O 1
ATOM 5770 N N . VAL A 1 885 ? 31.929 5.021 -18.125 1.00 78.56 885 VAL A N 1
ATOM 5771 C CA . VAL A 1 885 ? 32.332 4.976 -16.709 1.00 78.56 885 VAL A CA 1
ATOM 5772 C C . VAL A 1 885 ? 31.253 5.552 -15.793 1.00 78.56 885 VAL A C 1
ATOM 5774 O O . VAL A 1 885 ? 31.162 6.758 -15.537 1.00 78.56 885 VAL A O 1
ATOM 5777 N N . THR A 1 886 ? 30.478 4.643 -15.196 1.00 80.38 886 THR A N 1
ATOM 5778 C CA . THR A 1 886 ? 29.391 4.952 -14.247 1.00 80.38 886 THR A CA 1
ATOM 5779 C C . THR A 1 886 ? 29.847 5.767 -13.031 1.00 80.38 886 THR A C 1
ATOM 5781 O O . THR A 1 886 ? 29.050 6.522 -12.469 1.00 80.38 886 THR A O 1
ATOM 5784 N N . GLN A 1 887 ? 31.120 5.675 -12.628 1.00 86.88 887 GLN A N 1
ATOM 5785 C CA . GLN A 1 887 ? 31.718 6.526 -11.597 1.00 86.88 887 GLN A CA 1
ATOM 5786 C C . GLN A 1 887 ? 33.247 6.634 -11.732 1.00 86.88 887 GLN A C 1
ATOM 5788 O O . GLN A 1 887 ? 33.972 5.712 -11.364 1.00 86.88 887 GLN A O 1
ATOM 5793 N N . VAL A 1 888 ? 33.735 7.809 -12.132 1.00 84.12 888 VAL A N 1
ATOM 5794 C CA . VAL A 1 888 ? 35.161 8.187 -12.097 1.00 84.12 888 VAL A CA 1
ATOM 5795 C C . VAL A 1 888 ? 35.589 8.514 -10.659 1.00 84.12 888 VAL A C 1
ATOM 5797 O O . VAL A 1 888 ? 36.605 8.028 -10.157 1.00 84.12 888 VAL A O 1
ATOM 5800 N N . ALA A 1 889 ? 34.778 9.308 -9.950 1.00 87.69 889 ALA A N 1
ATOM 5801 C CA . ALA A 1 889 ? 35.043 9.726 -8.575 1.00 87.69 889 ALA A CA 1
ATOM 5802 C C . ALA A 1 889 ? 33.751 9.941 -7.766 1.00 87.69 889 ALA A C 1
ATOM 5804 O O . ALA A 1 889 ? 32.668 10.118 -8.324 1.00 87.69 889 ALA A O 1
ATOM 5805 N N . ARG A 1 890 ? 33.864 9.949 -6.428 1.00 91.88 890 ARG A N 1
ATOM 5806 C CA . ARG A 1 890 ? 32.765 10.302 -5.513 1.00 91.88 890 ARG A CA 1
ATOM 5807 C C . ARG A 1 890 ? 33.266 11.161 -4.353 1.00 91.88 890 ARG A C 1
ATOM 5809 O O . ARG A 1 890 ? 34.099 10.709 -3.562 1.00 91.88 890 ARG A O 1
ATOM 5816 N N . LEU A 1 891 ? 32.723 12.367 -4.225 1.00 91.62 891 LEU A N 1
ATOM 5817 C CA . LEU A 1 891 ? 32.932 13.264 -3.089 1.00 91.62 891 LEU A CA 1
ATOM 5818 C C . LEU A 1 891 ? 31.928 12.924 -1.970 1.00 91.62 891 LEU A C 1
ATOM 5820 O O . LEU A 1 891 ? 30.766 12.623 -2.247 1.00 91.62 891 LEU A O 1
ATOM 5824 N N . ARG A 1 892 ? 32.379 12.916 -0.710 1.00 92.50 892 ARG A N 1
ATOM 5825 C CA . ARG A 1 892 ? 31.606 12.487 0.474 1.00 92.50 892 ARG A CA 1
ATOM 5826 C C . ARG A 1 892 ? 31.277 13.657 1.405 1.00 92.50 892 ARG A C 1
ATOM 5828 O O . ARG A 1 892 ? 32.145 14.494 1.653 1.00 92.50 892 ARG A O 1
ATOM 5835 N N . LYS A 1 893 ? 30.063 13.654 1.975 1.00 90.19 893 LYS A N 1
ATOM 5836 C CA . LYS A 1 893 ? 29.499 14.736 2.811 1.00 90.19 893 LYS A CA 1
ATOM 5837 C C . LYS A 1 893 ? 29.660 16.099 2.138 1.00 90.19 893 LYS A C 1
ATOM 5839 O O . LYS A 1 893 ? 30.296 17.006 2.674 1.00 90.19 893 LYS A O 1
ATOM 5844 N N . VAL A 1 894 ? 29.143 16.173 0.918 1.00 92.38 894 VAL A N 1
ATOM 5845 C CA . VAL A 1 894 ? 29.235 17.347 0.055 1.00 92.38 894 VAL A CA 1
ATOM 5846 C C . VAL A 1 894 ? 28.420 18.484 0.647 1.00 92.38 894 VAL A C 1
ATOM 5848 O O . VAL A 1 894 ? 27.339 18.245 1.176 1.00 92.38 894 VAL A O 1
ATOM 5851 N N . LYS A 1 895 ? 28.941 19.707 0.552 1.00 91.00 895 LYS A N 1
ATOM 5852 C CA . LYS A 1 895 ? 28.242 20.947 0.900 1.00 91.00 895 LYS A CA 1
ATOM 5853 C C . LYS A 1 895 ? 28.565 22.024 -0.123 1.00 91.00 895 LYS A C 1
ATOM 5855 O O . LYS A 1 895 ? 29.718 22.139 -0.535 1.00 91.00 895 LYS A O 1
ATOM 5860 N N . LEU A 1 896 ? 27.569 22.827 -0.486 1.00 91.62 896 LEU A N 1
ATOM 5861 C CA . LEU A 1 896 ? 27.788 24.127 -1.116 1.00 91.62 896 LEU A CA 1
ATOM 5862 C C . LEU A 1 896 ? 27.840 25.208 -0.026 1.00 91.62 896 LEU A C 1
ATOM 5864 O O . LEU A 1 896 ? 26.968 25.271 0.846 1.00 91.62 896 LEU A O 1
ATOM 5868 N N . SER A 1 897 ? 28.865 26.059 -0.070 1.00 89.19 897 SER A N 1
ATOM 5869 C CA . SER A 1 897 ? 28.985 27.224 0.817 1.00 89.19 897 SER A CA 1
ATOM 5870 C C . SER A 1 897 ? 27.918 28.300 0.503 1.00 89.19 897 SER A C 1
ATOM 5872 O O . SER A 1 897 ? 27.158 28.152 -0.459 1.00 89.19 897 SER A O 1
ATOM 5874 N N . PRO A 1 898 ? 27.810 29.400 1.277 1.00 87.44 898 PRO A N 1
ATOM 5875 C CA . PRO A 1 898 ? 26.981 30.555 0.900 1.00 87.44 898 PRO A CA 1
ATOM 5876 C C . PRO A 1 898 ? 27.366 31.182 -0.454 1.00 87.44 898 PRO A C 1
ATOM 5878 O O . PRO A 1 898 ? 26.523 31.770 -1.121 1.00 87.44 898 PRO A O 1
ATOM 5881 N N . GLU A 1 899 ? 28.620 31.009 -0.872 1.00 87.00 899 GLU A N 1
ATOM 5882 C CA . GLU A 1 899 ? 29.197 31.409 -2.164 1.00 87.00 899 GLU A CA 1
ATOM 5883 C C . GLU A 1 899 ? 29.130 30.273 -3.213 1.00 87.00 899 GLU A C 1
ATOM 5885 O O . GLU A 1 899 ? 29.844 30.291 -4.218 1.00 87.00 899 GLU A O 1
ATOM 5890 N N . TYR A 1 900 ? 28.300 29.256 -2.951 1.00 90.56 900 TYR A N 1
ATOM 5891 C CA . TYR A 1 900 ? 28.082 28.054 -3.766 1.00 90.56 900 TYR A CA 1
ATOM 5892 C C . TYR A 1 900 ? 29.353 27.234 -4.046 1.00 90.56 900 TYR A C 1
ATOM 5894 O O . TYR A 1 900 ? 29.394 26.447 -4.993 1.00 90.56 900 TYR A O 1
ATOM 5902 N N . ALA A 1 901 ? 30.388 27.373 -3.210 1.00 88.69 901 ALA A N 1
ATOM 5903 C CA . ALA A 1 901 ? 31.638 26.639 -3.359 1.00 88.69 901 ALA A CA 1
ATOM 5904 C C . ALA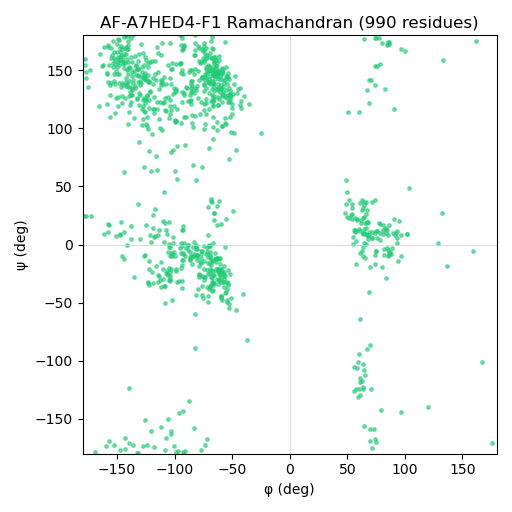 A 1 901 ? 31.461 25.167 -2.971 1.00 88.69 901 ALA A C 1
ATOM 5906 O O . ALA A 1 901 ? 31.023 24.872 -1.857 1.00 88.69 901 ALA A O 1
ATOM 5907 N N . ILE A 1 902 ? 31.822 24.245 -3.870 1.00 90.19 902 ILE A N 1
ATOM 5908 C CA . ILE A 1 902 ? 31.704 22.800 -3.627 1.00 90.19 902 ILE A CA 1
ATOM 5909 C C . ILE A 1 902 ? 32.811 22.344 -2.665 1.00 90.19 902 ILE A C 1
ATOM 5911 O O . ILE A 1 902 ? 34.002 22.462 -2.957 1.00 90.19 902 ILE A O 1
ATOM 5915 N N . GLN A 1 903 ? 32.409 21.784 -1.526 1.00 88.44 903 GLN A N 1
ATOM 5916 C CA . GLN A 1 903 ? 33.278 21.256 -0.470 1.00 88.44 903 GLN A CA 1
ATOM 5917 C C . GLN A 1 903 ? 32.896 19.805 -0.135 1.00 88.44 903 GLN A C 1
ATOM 5919 O O . GLN A 1 903 ? 31.746 19.406 -0.312 1.00 88.44 903 GLN A O 1
ATOM 5924 N N . GLY A 1 904 ? 33.833 19.006 0.387 1.00 87.50 904 GLY A N 1
ATOM 5925 C CA . GLY A 1 904 ? 33.561 17.640 0.859 1.00 87.50 904 GLY A CA 1
ATOM 5926 C C . GLY A 1 904 ? 34.790 16.950 1.461 1.00 87.50 904 GLY A C 1
ATOM 5927 O O . GLY A 1 904 ? 35.924 17.342 1.193 1.00 87.50 904 GLY A O 1
ATOM 5928 N N . GLN A 1 905 ? 34.579 15.909 2.274 1.00 88.19 905 GLN A N 1
ATOM 5929 C CA . GLN A 1 905 ? 35.612 15.335 3.161 1.00 88.19 905 GLN A CA 1
ATOM 5930 C C . GLN A 1 905 ? 36.830 14.723 2.452 1.00 88.19 905 GLN A C 1
ATOM 5932 O O . GLN A 1 905 ? 37.878 14.577 3.070 1.00 88.19 905 GLN A O 1
ATOM 5937 N N . ASN A 1 906 ? 36.698 14.335 1.185 1.00 87.06 906 ASN A N 1
ATOM 5938 C CA . ASN A 1 906 ? 37.782 13.792 0.364 1.00 87.06 906 ASN A CA 1
ATOM 5939 C C . ASN A 1 906 ? 38.102 14.690 -0.844 1.00 87.06 906 ASN A C 1
ATOM 5941 O O . ASN A 1 906 ? 38.514 14.181 -1.885 1.00 87.06 906 ASN A O 1
ATOM 5945 N N . GLY A 1 907 ? 37.910 16.010 -0.700 1.00 83.75 907 GLY A N 1
ATOM 5946 C CA . GLY A 1 907 ? 38.112 17.023 -1.744 1.00 83.75 907 GLY A CA 1
ATOM 5947 C C . GLY A 1 907 ? 39.427 16.868 -2.504 1.00 83.75 907 GLY A C 1
ATOM 5948 O O . GLY A 1 907 ? 39.388 16.662 -3.710 1.00 83.75 907 GLY A O 1
ATOM 5949 N N . LEU A 1 908 ? 40.567 16.862 -1.802 1.00 81.88 908 LEU A N 1
ATOM 5950 C CA . LEU A 1 908 ? 41.899 16.669 -2.398 1.00 81.88 908 LEU A CA 1
ATOM 5951 C C . LEU A 1 908 ? 42.018 15.386 -3.238 1.00 81.88 908 LEU A C 1
ATOM 5953 O O . LEU A 1 908 ? 42.449 15.449 -4.381 1.00 81.88 908 LEU A O 1
ATOM 5957 N N . ALA A 1 909 ? 41.595 14.232 -2.713 1.00 83.38 909 ALA A N 1
ATOM 5958 C CA . ALA A 1 909 ? 41.717 12.951 -3.419 1.00 83.38 909 ALA A CA 1
ATOM 5959 C C . ALA A 1 909 ? 40.752 12.823 -4.617 1.00 83.38 909 ALA A C 1
ATOM 5961 O O . ALA A 1 909 ? 41.014 12.074 -5.557 1.00 83.38 909 ALA A O 1
ATOM 5962 N N . VAL A 1 910 ? 39.627 13.549 -4.602 1.00 85.25 910 VAL A N 1
ATOM 5963 C CA . VAL A 1 910 ? 38.747 13.688 -5.774 1.00 85.25 910 VAL A CA 1
ATOM 5964 C C . VAL A 1 910 ? 39.365 14.658 -6.782 1.00 85.25 910 VAL A C 1
ATOM 5966 O O . VAL A 1 910 ? 39.396 14.342 -7.964 1.00 85.25 910 VAL A O 1
ATOM 5969 N N . ALA A 1 911 ? 39.911 15.787 -6.329 1.00 80.12 911 ALA A N 1
ATOM 5970 C CA . ALA A 1 911 ? 40.601 16.767 -7.165 1.00 80.12 911 ALA A CA 1
ATOM 5971 C C . ALA A 1 911 ? 41.850 16.190 -7.851 1.00 80.12 911 ALA A C 1
ATOM 5973 O O . ALA A 1 911 ? 42.130 16.552 -8.985 1.00 80.12 911 ALA A O 1
ATOM 5974 N N . GLU A 1 912 ? 42.566 15.270 -7.204 1.00 78.75 912 GLU A N 1
ATOM 5975 C CA . GLU A 1 912 ? 43.707 14.551 -7.779 1.00 78.75 912 GLU A CA 1
ATOM 5976 C C . GLU A 1 912 ? 43.264 13.540 -8.848 1.00 78.75 912 GLU A C 1
ATOM 5978 O O . GLU A 1 912 ? 43.786 13.570 -9.959 1.00 78.75 912 GLU A O 1
ATOM 5983 N N . LYS A 1 913 ? 42.265 12.693 -8.548 1.00 78.75 913 LYS A N 1
ATOM 5984 C CA . LYS A 1 913 ? 41.689 11.735 -9.515 1.00 78.75 913 LYS A CA 1
ATOM 5985 C C . LYS A 1 913 ? 41.015 12.394 -10.713 1.00 78.75 913 LYS A C 1
ATOM 5987 O O . LYS A 1 913 ? 40.923 11.785 -11.772 1.00 78.75 913 LYS A O 1
ATOM 5992 N N . LEU A 1 914 ? 40.482 13.594 -10.512 1.00 77.69 914 LEU A N 1
ATOM 5993 C CA . LEU A 1 914 ? 39.984 14.437 -11.581 1.00 77.69 914 LEU A CA 1
ATOM 5994 C C . LEU A 1 914 ? 41.174 15.180 -12.203 1.00 77.69 914 LEU A C 1
ATOM 5996 O O . LEU A 1 914 ? 41.776 14.683 -13.151 1.00 77.69 914 LEU A O 1
ATOM 6000 N N . CYS A 1 915 ? 41.529 16.349 -11.680 1.00 74.44 915 CYS A N 1
ATOM 6001 C CA . CYS A 1 915 ? 42.425 17.318 -12.314 1.00 74.44 915 CYS A CA 1
ATOM 6002 C C . CYS A 1 915 ? 43.913 16.917 -12.400 1.00 74.44 915 CYS A C 1
ATOM 6004 O O . CYS A 1 915 ? 44.724 17.682 -12.922 1.00 74.44 915 CYS A O 1
ATOM 6006 N N . GLY A 1 916 ? 44.302 15.751 -11.881 1.00 68.38 916 GLY A N 1
ATOM 6007 C CA . GLY A 1 916 ? 45.663 15.233 -11.962 1.00 68.38 916 GLY A CA 1
ATOM 6008 C C . GLY A 1 916 ? 46.652 15.856 -10.970 1.00 68.38 916 GLY A C 1
ATOM 6009 O O . GLY A 1 916 ? 46.530 16.993 -10.512 1.00 68.38 916 GLY A O 1
ATOM 6010 N N . ILE A 1 917 ? 47.697 15.081 -10.666 1.00 58.59 917 ILE A N 1
ATOM 6011 C CA . ILE A 1 917 ? 48.654 15.332 -9.572 1.00 58.59 917 ILE A CA 1
ATOM 6012 C C . ILE A 1 917 ? 49.366 16.698 -9.688 1.00 58.59 917 ILE A C 1
ATOM 6014 O O . ILE A 1 917 ? 49.674 17.322 -8.675 1.00 58.59 917 ILE A O 1
ATOM 6018 N N . GLN A 1 918 ? 49.609 17.197 -10.906 1.00 54.03 918 GLN A N 1
ATOM 6019 C CA . GLN A 1 918 ? 50.320 18.468 -11.129 1.00 54.03 918 GLN A CA 1
ATOM 6020 C C . GLN A 1 918 ? 49.413 19.715 -11.196 1.00 54.03 918 GLN A C 1
ATOM 6022 O O . GLN A 1 918 ? 49.942 20.821 -11.280 1.00 54.03 918 GLN A O 1
ATOM 6027 N N . SER A 1 919 ? 48.080 19.575 -11.123 1.00 54.75 919 SER A N 1
ATOM 6028 C CA . SER A 1 919 ? 47.120 20.674 -11.369 1.00 54.75 919 SER A CA 1
ATOM 6029 C C . SER A 1 919 ? 46.231 21.034 -10.164 1.00 54.75 919 SER A C 1
ATOM 6031 O O . SER A 1 919 ? 45.140 21.593 -10.296 1.00 54.75 919 SER A O 1
ATOM 6033 N N . THR A 1 920 ? 46.705 20.756 -8.945 1.00 55.62 920 THR A N 1
ATOM 6034 C CA . THR A 1 920 ? 45.992 21.038 -7.677 1.00 55.62 920 THR A CA 1
ATOM 6035 C C . THR A 1 920 ? 45.885 22.535 -7.328 1.00 55.62 920 THR A C 1
ATOM 6037 O O . THR A 1 920 ? 45.286 22.906 -6.309 1.00 55.62 920 THR A O 1
ATOM 6040 N N . THR A 1 921 ? 46.437 23.413 -8.173 1.00 58.31 921 THR A N 1
ATOM 6041 C CA . THR A 1 921 ? 46.339 24.874 -8.047 1.00 58.31 921 THR A CA 1
ATOM 6042 C C . THR A 1 921 ? 45.021 25.422 -8.594 1.00 58.31 921 THR A C 1
ATOM 6044 O O . THR A 1 921 ? 44.409 26.240 -7.920 1.00 58.31 921 THR A O 1
ATOM 6047 N N . SER A 1 922 ? 44.562 24.955 -9.760 1.00 65.00 922 SER A N 1
ATOM 6048 C CA . SER A 1 922 ? 43.417 25.525 -10.498 1.00 65.00 922 SER A CA 1
ATOM 6049 C C . SER A 1 922 ? 42.236 24.557 -10.693 1.00 65.00 922 SER A C 1
ATOM 6051 O O . SER A 1 922 ? 41.326 24.823 -11.475 1.00 65.00 922 SER A O 1
ATOM 6053 N N . CYS A 1 923 ? 42.218 23.437 -9.965 1.00 74.50 923 CYS A N 1
ATOM 6054 C CA . CYS A 1 923 ? 41.072 22.526 -9.927 1.00 74.50 923 CYS A CA 1
ATOM 6055 C C . CYS A 1 923 ? 39.880 23.140 -9.174 1.00 74.50 923 CYS A C 1
ATOM 6057 O O . CYS A 1 923 ? 40.052 23.710 -8.096 1.00 74.50 923 CYS A O 1
ATOM 6059 N N . PHE A 1 924 ? 38.661 22.941 -9.691 1.00 77.94 924 PHE A N 1
ATOM 6060 C CA . PHE A 1 924 ? 37.420 23.468 -9.101 1.00 77.94 924 PHE A CA 1
ATOM 6061 C C . PHE A 1 924 ? 37.093 22.905 -7.696 1.00 77.94 924 PHE A C 1
ATOM 6063 O O . PHE A 1 924 ? 36.278 23.472 -6.967 1.00 77.94 924 PHE A O 1
ATOM 6070 N N . LEU A 1 925 ? 37.754 21.812 -7.289 1.00 76.75 925 LEU A N 1
ATOM 6071 C CA . LEU A 1 925 ? 37.670 21.212 -5.954 1.00 76.75 925 LEU A CA 1
ATOM 6072 C C . LEU A 1 925 ? 38.973 21.425 -5.174 1.00 76.75 925 LEU A C 1
ATOM 6074 O O . LEU A 1 925 ? 40.041 20.984 -5.594 1.00 76.75 925 LEU A O 1
ATOM 6078 N N . ARG A 1 926 ? 38.872 22.064 -4.003 1.00 71.38 926 ARG A N 1
ATOM 6079 C CA . ARG A 1 926 ? 39.961 22.305 -3.031 1.00 71.38 926 ARG A CA 1
ATOM 6080 C C . ARG A 1 926 ? 39.372 22.259 -1.611 1.00 71.38 926 ARG A C 1
ATOM 6082 O O . ARG A 1 926 ? 38.152 22.270 -1.470 1.00 71.38 926 ARG A O 1
ATOM 6089 N N . ASP A 1 927 ? 40.185 22.272 -0.552 1.00 63.75 927 ASP A N 1
ATOM 6090 C CA . ASP A 1 927 ? 39.697 22.111 0.841 1.00 63.75 927 ASP A CA 1
ATOM 6091 C C . ASP A 1 927 ? 38.682 23.170 1.319 1.00 63.75 927 ASP A C 1
ATOM 6093 O O . ASP A 1 927 ? 37.925 22.926 2.257 1.00 63.75 927 ASP A O 1
ATOM 6097 N N . ARG A 1 928 ? 38.641 24.347 0.679 1.00 64.62 928 ARG A N 1
ATOM 6098 C CA . ARG A 1 928 ? 37.621 25.393 0.910 1.00 64.62 928 ARG A CA 1
ATOM 6099 C C . ARG A 1 928 ? 36.632 25.554 -0.252 1.00 64.62 928 ARG A C 1
ATOM 6101 O O . ARG A 1 928 ? 35.753 26.410 -0.180 1.00 64.62 928 ARG A O 1
ATOM 6108 N N . GLY A 1 929 ? 36.760 24.742 -1.300 1.00 72.25 929 GLY A N 1
ATOM 6109 C CA . GLY A 1 929 ? 36.115 24.957 -2.594 1.00 72.25 929 GLY A CA 1
ATOM 6110 C C . GLY A 1 929 ? 36.615 26.219 -3.310 1.00 72.25 929 GLY A C 1
ATOM 6111 O O . GLY A 1 929 ? 37.434 26.979 -2.788 1.00 72.25 929 GLY A O 1
ATOM 6112 N N . MET A 1 930 ? 36.108 26.436 -4.520 1.00 82.81 930 MET A N 1
ATOM 6113 C CA . MET A 1 930 ? 36.214 27.692 -5.272 1.00 82.81 930 MET A CA 1
ATOM 6114 C C . MET A 1 930 ? 34.801 28.301 -5.319 1.00 82.81 930 MET A C 1
ATOM 6116 O O . MET A 1 930 ? 33.855 27.525 -5.445 1.00 82.81 930 MET A O 1
ATOM 6120 N N . PRO A 1 931 ? 34.598 29.624 -5.183 1.00 86.31 931 PRO A N 1
ATOM 6121 C CA . PRO A 1 931 ? 33.262 30.221 -5.282 1.00 86.31 931 PRO A CA 1
ATOM 6122 C C . PRO A 1 931 ? 32.715 30.097 -6.711 1.00 86.31 931 PRO A C 1
ATOM 6124 O O . PRO A 1 931 ? 33.489 30.084 -7.669 1.00 86.31 931 PRO A O 1
ATOM 6127 N N . PHE A 1 932 ? 31.392 30.029 -6.873 1.00 89.19 932 PHE A N 1
ATOM 6128 C CA . PHE A 1 932 ? 30.798 30.093 -8.211 1.00 89.19 932 PHE A CA 1
ATOM 6129 C C . PHE A 1 932 ? 30.852 31.529 -8.752 1.00 89.19 932 PHE A C 1
ATOM 6131 O O . PHE A 1 932 ? 30.553 32.479 -8.025 1.00 89.19 932 PHE A O 1
ATOM 6138 N N . ALA A 1 933 ? 31.204 31.702 -10.027 1.00 88.62 933 ALA A N 1
ATOM 6139 C CA . ALA A 1 933 ? 31.236 33.002 -10.687 1.00 88.62 933 ALA A CA 1
ATOM 6140 C C . ALA A 1 933 ? 30.631 32.920 -12.095 1.00 88.62 933 ALA A C 1
ATOM 6142 O O . ALA A 1 933 ? 30.949 32.023 -12.870 1.00 88.62 933 ALA A O 1
ATOM 6143 N N . ALA A 1 934 ? 29.773 33.885 -12.423 1.00 89.31 934 ALA A N 1
ATOM 6144 C CA . ALA A 1 934 ? 29.107 34.036 -13.717 1.00 89.31 934 ALA A CA 1
ATOM 6145 C C . ALA A 1 934 ? 28.864 35.528 -14.007 1.00 89.31 934 ALA A C 1
ATOM 6147 O O . ALA A 1 934 ? 29.147 36.386 -13.162 1.00 89.31 934 ALA A O 1
ATOM 6148 N N . GLN A 1 935 ? 28.336 35.857 -15.188 1.00 86.12 935 GLN A N 1
ATOM 6149 C CA . GLN A 1 935 ? 28.072 37.241 -15.579 1.00 86.12 935 GLN A CA 1
ATOM 6150 C C . GLN A 1 935 ? 27.099 37.932 -14.599 1.00 86.12 935 GLN A C 1
ATOM 6152 O O . GLN A 1 935 ? 26.035 37.413 -14.271 1.00 86.12 935 GLN A O 1
ATOM 6157 N N . GLY A 1 936 ? 27.484 39.107 -14.088 1.00 82.19 936 GLY A N 1
ATOM 6158 C CA . GLY A 1 936 ? 26.725 39.829 -13.052 1.00 82.19 936 GLY A CA 1
ATOM 6159 C C . GLY A 1 936 ? 26.847 39.264 -11.626 1.00 82.19 936 GLY A C 1
ATOM 6160 O O . GLY A 1 936 ? 26.163 39.750 -10.729 1.00 82.19 936 GLY A O 1
ATOM 6161 N N . GLY A 1 937 ? 27.700 38.258 -11.402 1.00 81.31 937 GLY A N 1
ATOM 6162 C CA . GLY A 1 937 ? 27.977 37.689 -10.080 1.00 81.31 937 GLY A CA 1
ATOM 6163 C C . GLY A 1 937 ? 28.903 38.542 -9.194 1.00 81.31 937 GLY A C 1
ATOM 6164 O O . GLY A 1 937 ? 29.311 39.643 -9.578 1.00 81.31 937 GLY A O 1
ATOM 6165 N N . PRO A 1 938 ? 29.260 38.045 -7.993 1.00 68.69 938 PRO A N 1
ATOM 6166 C CA . PRO A 1 938 ? 30.114 38.764 -7.050 1.00 68.69 938 PRO A CA 1
ATOM 6167 C C . PRO A 1 938 ? 31.508 39.047 -7.634 1.00 68.69 938 PRO A C 1
ATOM 6169 O O . PRO A 1 938 ? 32.231 38.142 -8.052 1.00 68.69 938 PRO A O 1
ATOM 6172 N N . VAL A 1 939 ? 31.905 40.323 -7.637 1.00 61.50 939 VAL A N 1
ATOM 6173 C CA . VAL A 1 939 ? 33.183 40.770 -8.209 1.00 61.50 939 VAL A CA 1
ATOM 6174 C C . VAL A 1 939 ? 34.379 40.409 -7.323 1.00 61.50 939 VAL A C 1
ATOM 6176 O O . VAL A 1 939 ? 34.561 40.928 -6.225 1.00 61.50 939 VAL A O 1
ATOM 6179 N N . GLY A 1 940 ? 35.236 39.546 -7.860 1.00 67.12 940 GLY A N 1
ATOM 6180 C CA . GLY A 1 940 ? 36.538 39.156 -7.322 1.00 67.12 940 GLY A CA 1
ATOM 6181 C C . GLY A 1 940 ? 37.433 38.625 -8.450 1.00 67.12 940 GLY A C 1
ATOM 6182 O O . GLY A 1 940 ? 37.055 38.746 -9.618 1.00 67.12 940 GLY A O 1
ATOM 6183 N N . PRO A 1 941 ? 38.589 38.002 -8.153 1.00 66.94 941 PRO A N 1
ATOM 6184 C CA . PRO A 1 941 ? 39.508 37.502 -9.183 1.00 66.94 941 PRO A CA 1
ATOM 6185 C C . PRO A 1 941 ? 38.856 36.546 -10.197 1.00 66.94 941 PRO A C 1
ATOM 6187 O O . PRO A 1 941 ? 39.101 36.660 -11.394 1.00 66.94 941 PRO A O 1
ATOM 6190 N N . ALA A 1 942 ? 37.941 35.682 -9.741 1.00 71.50 942 ALA A N 1
ATOM 6191 C CA . ALA A 1 942 ? 37.158 34.789 -10.600 1.00 71.50 942 ALA A CA 1
ATOM 6192 C C . ALA A 1 942 ? 36.301 35.532 -11.652 1.00 71.50 942 ALA A C 1
ATOM 6194 O O . ALA A 1 942 ? 36.042 34.994 -12.723 1.00 71.50 942 ALA A O 1
ATOM 6195 N N . GLY A 1 943 ? 35.913 36.790 -11.405 1.00 76.38 943 GLY A N 1
ATOM 6196 C CA . GLY A 1 943 ? 35.186 37.615 -12.377 1.00 76.38 943 GLY A CA 1
ATOM 6197 C C . GLY A 1 943 ? 36.026 38.004 -13.601 1.00 76.38 943 GLY A C 1
ATOM 6198 O O . GLY A 1 943 ? 35.479 38.157 -14.690 1.00 76.38 943 GLY A O 1
ATOM 6199 N N . ALA A 1 944 ? 37.355 38.093 -13.463 1.00 80.00 944 ALA A N 1
ATOM 6200 C CA . ALA A 1 944 ? 38.246 38.244 -14.615 1.00 80.00 944 ALA A CA 1
ATOM 6201 C C . ALA A 1 944 ? 38.286 36.956 -15.458 1.00 80.00 944 ALA A C 1
ATOM 6203 O O . ALA A 1 944 ? 38.315 37.026 -16.683 1.00 80.00 944 ALA A O 1
ATOM 6204 N N . CYS A 1 945 ? 38.207 35.790 -14.810 1.00 82.12 945 CYS A N 1
ATOM 6205 C CA . CYS A 1 945 ? 38.127 34.497 -15.486 1.00 82.12 945 CYS A CA 1
ATOM 6206 C C . CYS A 1 945 ? 36.806 34.301 -16.238 1.00 82.12 945 CYS A C 1
ATOM 6208 O O . CYS A 1 945 ? 36.848 33.841 -17.373 1.00 82.12 945 CYS A O 1
ATOM 6210 N N . VAL A 1 946 ? 35.662 34.722 -15.680 1.00 84.81 946 VAL A N 1
ATOM 6211 C CA . VAL A 1 946 ? 34.371 34.748 -16.404 1.00 84.81 946 VAL A CA 1
ATOM 6212 C C . VAL A 1 946 ? 34.501 35.537 -17.714 1.00 84.81 946 VAL A C 1
ATOM 6214 O O . VAL A 1 946 ? 34.107 35.051 -18.770 1.00 84.81 946 VAL A O 1
ATOM 6217 N N . LEU A 1 947 ? 35.102 36.733 -17.670 1.00 80.38 947 LEU A N 1
ATOM 6218 C CA . LEU A 1 947 ? 35.294 37.578 -18.858 1.00 80.38 947 LEU A CA 1
ATOM 6219 C C . LEU A 1 947 ? 36.300 36.995 -19.863 1.00 80.38 947 LEU A C 1
ATOM 6221 O O . LEU A 1 947 ? 36.106 37.149 -21.066 1.00 80.38 947 LEU A O 1
ATOM 6225 N N . ALA A 1 948 ? 37.351 36.320 -19.391 1.00 79.81 948 ALA A N 1
ATOM 6226 C CA . ALA A 1 948 ? 38.312 35.627 -20.251 1.00 79.81 948 ALA A CA 1
ATOM 6227 C C . ALA A 1 948 ? 37.712 34.387 -20.946 1.00 79.81 948 ALA A C 1
ATOM 6229 O O . ALA A 1 948 ? 38.187 34.001 -22.007 1.00 79.81 948 ALA A O 1
ATOM 6230 N N . ASN A 1 949 ? 36.659 33.796 -20.372 1.00 77.38 949 ASN A N 1
ATOM 6231 C CA . ASN A 1 949 ? 35.997 32.571 -20.833 1.00 77.38 949 ASN A CA 1
ATOM 6232 C C . ASN A 1 949 ? 34.608 32.857 -21.428 1.00 77.38 949 ASN A C 1
ATOM 6234 O O . ASN A 1 949 ? 33.613 32.224 -21.081 1.00 77.38 949 ASN A O 1
ATOM 6238 N N . GLY A 1 950 ? 34.516 33.886 -22.277 1.00 77.50 950 GLY A N 1
ATOM 6239 C CA . GLY A 1 950 ? 33.305 34.204 -23.047 1.00 77.50 950 GLY A CA 1
ATOM 6240 C C . GLY A 1 950 ? 32.061 34.600 -22.234 1.00 77.50 950 GLY A C 1
ATOM 6241 O O . GLY A 1 950 ? 30.986 34.717 -22.814 1.00 77.50 950 GLY A O 1
ATOM 6242 N N . GLY A 1 951 ? 32.177 34.809 -20.918 1.00 78.50 951 GLY A N 1
ATOM 6243 C CA . GLY A 1 951 ? 31.051 35.047 -20.006 1.00 78.50 951 GLY A CA 1
ATOM 6244 C C . GLY A 1 951 ? 30.496 33.789 -19.322 1.00 78.50 951 GLY A C 1
ATOM 6245 O O . GLY A 1 951 ? 29.546 33.902 -18.546 1.00 78.50 951 GLY A O 1
ATOM 6246 N N . VAL A 1 952 ? 31.067 32.604 -19.577 1.00 83.38 952 VAL A N 1
ATOM 6247 C CA . VAL A 1 952 ? 30.577 31.313 -19.059 1.00 83.38 952 VAL A CA 1
ATOM 6248 C C . VAL A 1 952 ? 30.643 31.248 -17.531 1.00 83.38 952 VAL A C 1
ATOM 6250 O O . VAL A 1 952 ? 31.664 31.590 -16.930 1.00 83.38 952 VAL A O 1
ATOM 6253 N N . GLY A 1 953 ? 29.567 30.772 -16.898 1.00 86.12 953 GLY A N 1
ATOM 6254 C CA . GLY A 1 953 ? 29.504 30.542 -15.452 1.00 86.12 953 GLY A CA 1
ATOM 6255 C C . GLY A 1 953 ? 30.236 29.273 -14.999 1.00 86.12 953 GLY A C 1
ATOM 6256 O O . GLY A 1 953 ? 29.911 28.177 -15.453 1.00 86.12 953 GLY A O 1
ATOM 6257 N N . PHE A 1 954 ? 31.206 29.400 -14.084 1.00 86.38 954 PHE A N 1
ATOM 6258 C CA . PHE A 1 954 ? 31.941 28.263 -13.513 1.00 86.38 954 PHE A CA 1
ATOM 6259 C C . PHE A 1 954 ? 32.590 28.569 -12.145 1.00 86.38 954 PHE A C 1
ATOM 6261 O O . PHE A 1 954 ? 32.632 29.707 -11.671 1.00 86.38 954 PHE A O 1
ATOM 6268 N N . TRP A 1 955 ? 33.122 27.530 -11.498 1.00 87.06 955 TRP A N 1
ATOM 6269 C CA . TRP A 1 955 ? 33.880 27.592 -10.242 1.00 87.06 955 TRP A CA 1
ATOM 6270 C C . TRP A 1 955 ? 35.366 27.925 -10.491 1.00 87.06 955 TRP A C 1
ATOM 6272 O O . TRP A 1 955 ? 36.239 27.071 -10.328 1.00 87.06 955 TRP A O 1
ATOM 6282 N N . TYR A 1 956 ? 35.653 29.154 -10.934 1.00 82.06 956 TYR A N 1
ATOM 6283 C CA . TYR A 1 956 ? 36.999 29.562 -11.369 1.00 82.06 956 TYR A CA 1
ATOM 6284 C C . TYR A 1 956 ? 38.004 29.823 -10.225 1.00 82.06 956 TYR A C 1
ATOM 6286 O O . TYR A 1 956 ? 37.682 30.434 -9.202 1.00 82.06 956 TYR A O 1
ATOM 6294 N N . ASP A 1 957 ? 39.267 29.457 -10.458 1.00 77.12 957 ASP A N 1
ATOM 6295 C CA . ASP A 1 957 ? 40.418 29.750 -9.600 1.00 77.12 957 ASP A CA 1
ATOM 6296 C C . ASP A 1 957 ? 41.006 31.163 -9.838 1.00 77.12 957 ASP A C 1
ATOM 6298 O O . ASP A 1 957 ? 41.349 31.504 -10.971 1.00 77.12 957 ASP A O 1
ATOM 6302 N N . PRO A 1 958 ? 41.227 31.969 -8.780 1.00 69.38 958 PRO A N 1
ATOM 6303 C CA . PRO A 1 958 ? 41.900 33.271 -8.844 1.00 69.38 958 PRO A CA 1
ATOM 6304 C C . PRO A 1 958 ? 43.290 33.340 -9.495 1.00 69.38 958 PRO A C 1
ATOM 6306 O O . PRO A 1 958 ? 43.709 34.441 -9.849 1.00 69.38 958 PRO A O 1
ATOM 6309 N N . SER A 1 959 ? 44.035 32.233 -9.585 1.00 70.88 959 SER A N 1
ATOM 6310 C CA . SER A 1 959 ? 45.432 32.209 -10.056 1.00 70.88 959 SER A CA 1
ATOM 6311 C C . SER A 1 959 ? 45.633 31.620 -11.456 1.00 70.88 959 SER A C 1
ATOM 6313 O O . SER A 1 959 ? 46.612 31.976 -12.110 1.00 70.88 959 SER A O 1
ATOM 6315 N N . GLY A 1 960 ? 44.737 30.749 -11.923 1.00 71.19 960 GLY A N 1
ATOM 6316 C CA . GLY A 1 960 ? 44.835 30.088 -13.231 1.00 71.19 960 GLY A CA 1
ATOM 6317 C C . GLY A 1 960 ? 43.503 29.855 -13.946 1.00 71.19 960 GLY A C 1
ATOM 6318 O O . GLY A 1 960 ? 43.479 29.128 -14.929 1.00 71.19 960 GLY A O 1
ATOM 6319 N N . CYS A 1 961 ? 42.405 30.443 -13.465 1.00 73.38 961 CYS A N 1
ATOM 6320 C CA . CYS A 1 961 ? 41.032 30.274 -13.949 1.00 73.38 961 CYS A CA 1
ATOM 6321 C C . CYS A 1 961 ? 40.472 28.847 -13.857 1.00 73.38 961 CYS A C 1
ATOM 6323 O O . CYS A 1 961 ? 39.524 28.642 -13.108 1.00 73.38 961 CYS A O 1
ATOM 6325 N N . TYR A 1 962 ? 41.012 27.857 -14.559 1.00 71.56 962 TYR A N 1
ATOM 6326 C CA . TYR A 1 962 ? 40.625 26.453 -14.399 1.00 71.56 962 TYR A CA 1
ATOM 6327 C C . TYR A 1 962 ? 41.749 25.524 -14.870 1.00 71.56 962 TYR A C 1
ATOM 6329 O O . TYR A 1 962 ? 42.576 25.900 -15.694 1.00 71.56 962 TYR A O 1
ATOM 6337 N N . SER A 1 963 ? 41.793 24.303 -14.336 1.00 64.88 963 SER A N 1
ATOM 6338 C CA . SER A 1 963 ? 42.558 23.194 -14.928 1.00 64.88 963 SER A CA 1
ATOM 6339 C C . SER A 1 963 ? 41.696 22.298 -15.813 1.00 64.88 963 SER A C 1
ATOM 6341 O O . SER A 1 963 ? 42.192 21.753 -16.789 1.00 64.88 963 SER A O 1
ATOM 6343 N N . HIS A 1 964 ? 40.411 22.161 -15.479 1.00 66.62 964 HIS A N 1
ATOM 6344 C CA . HIS A 1 964 ? 39.408 21.454 -16.270 1.00 66.62 964 HIS A CA 1
ATOM 6345 C C . HIS A 1 964 ? 38.049 22.138 -16.105 1.00 66.62 964 HIS A C 1
ATOM 6347 O O . HIS A 1 964 ? 37.641 22.451 -14.983 1.00 66.62 964 HIS A O 1
ATOM 6353 N N . ASN A 1 965 ? 37.340 22.320 -17.216 1.00 70.31 965 ASN A N 1
ATOM 6354 C CA . ASN A 1 965 ? 35.980 22.845 -17.273 1.00 70.31 965 ASN A CA 1
ATOM 6355 C C . ASN A 1 965 ? 35.135 21.865 -18.114 1.00 70.31 965 ASN A C 1
ATOM 6357 O O . ASN A 1 965 ? 35.430 21.704 -19.294 1.00 70.31 965 ASN A O 1
ATOM 6361 N N . PRO A 1 966 ? 34.102 21.199 -17.556 1.00 69.69 966 PRO A N 1
ATOM 6362 C CA . PRO A 1 966 ? 33.293 20.218 -18.287 1.00 69.69 966 PRO A CA 1
ATOM 6363 C C . PRO A 1 966 ? 32.408 20.842 -19.381 1.00 69.69 966 PRO A C 1
ATOM 6365 O O . PRO A 1 966 ? 31.759 20.105 -20.115 1.00 69.69 966 PRO A O 1
ATOM 6368 N N . PHE A 1 967 ? 32.350 22.175 -19.476 1.00 72.25 967 PHE A N 1
ATOM 6369 C CA . PHE A 1 967 ? 31.668 22.906 -20.548 1.00 72.25 967 PHE A CA 1
ATOM 6370 C C . PHE A 1 967 ? 32.609 23.316 -21.701 1.00 72.25 967 PHE A C 1
ATOM 6372 O O . PHE A 1 967 ? 32.132 23.909 -22.667 1.00 72.25 967 PHE A O 1
ATOM 6379 N N . HIS A 1 968 ? 33.914 23.029 -21.593 1.00 65.62 968 HIS A N 1
ATOM 6380 C CA . HIS A 1 968 ? 34.942 23.349 -22.591 1.00 65.62 968 HIS A CA 1
ATOM 6381 C C . HIS A 1 968 ? 35.337 22.109 -23.397 1.00 65.62 968 HIS A C 1
ATOM 6383 O O . HIS A 1 968 ? 35.309 20.992 -22.875 1.00 65.62 968 HIS A O 1
ATOM 6389 N N . VAL A 1 969 ? 35.751 22.305 -24.647 1.00 57.00 969 VAL A N 1
ATOM 6390 C CA . VAL A 1 969 ? 36.125 21.227 -25.577 1.00 57.00 969 VAL A CA 1
ATOM 6391 C C . VAL A 1 969 ? 37.614 21.320 -25.929 1.00 57.00 969 VAL A C 1
ATOM 6393 O O . VAL A 1 969 ? 37.978 21.560 -27.076 1.00 57.00 969 VAL A O 1
ATOM 6396 N N . ASP A 1 970 ? 38.468 21.143 -24.915 1.00 48.94 970 ASP A N 1
ATOM 6397 C CA . ASP A 1 970 ? 39.924 21.015 -25.087 1.00 48.94 970 ASP A CA 1
ATOM 6398 C C . ASP A 1 970 ? 40.369 19.545 -25.213 1.00 48.94 970 ASP A C 1
ATOM 6400 O O . ASP A 1 970 ? 39.788 18.638 -24.614 1.00 48.94 970 ASP A O 1
ATOM 6404 N N . ASP A 1 971 ? 41.423 19.340 -26.005 1.00 44.91 971 ASP A N 1
ATOM 6405 C CA . ASP A 1 971 ? 41.902 18.052 -26.532 1.00 44.91 971 ASP A CA 1
ATOM 6406 C C . ASP A 1 971 ? 42.715 17.210 -25.497 1.00 44.91 971 ASP A C 1
ATOM 6408 O O . ASP A 1 971 ? 43.010 17.655 -24.381 1.00 44.91 971 ASP A O 1
ATOM 6412 N N . PRO A 1 972 ? 43.035 15.932 -25.760 1.00 40.62 972 PRO A N 1
ATOM 6413 C CA . PRO A 1 972 ? 42.376 14.794 -25.147 1.00 40.62 972 PRO A CA 1
ATOM 6414 C C . PRO A 1 972 ? 43.206 14.232 -23.980 1.00 40.62 972 PRO A C 1
ATOM 6416 O O . PRO A 1 972 ? 43.676 13.092 -24.002 1.00 40.62 972 PRO A O 1
ATOM 6419 N N . VAL A 1 973 ? 43.407 15.026 -22.923 1.00 38.66 973 VAL A N 1
ATOM 6420 C CA . VAL A 1 973 ? 43.967 14.533 -21.649 1.00 38.66 973 VAL A CA 1
ATOM 6421 C C . VAL A 1 973 ? 42.850 14.387 -20.619 1.00 38.66 973 VAL A C 1
ATOM 6423 O O . VAL A 1 973 ? 42.655 15.228 -19.741 1.00 38.66 973 VAL A O 1
ATOM 6426 N N . ALA A 1 974 ? 42.116 13.278 -20.745 1.00 46.19 974 ALA A N 1
ATOM 6427 C CA . ALA A 1 974 ? 41.020 12.896 -19.859 1.00 46.19 974 ALA A CA 1
ATOM 6428 C C . ALA A 1 974 ? 41.382 13.022 -18.368 1.00 46.19 974 ALA A C 1
ATOM 6430 O O . ALA A 1 974 ? 42.513 12.706 -17.968 1.00 46.19 974 ALA A O 1
ATOM 6431 N N . PHE A 1 975 ? 40.386 13.405 -17.551 1.00 48.97 975 PHE A N 1
ATOM 6432 C CA . PHE A 1 975 ? 40.446 13.395 -16.083 1.00 48.97 975 PHE A CA 1
ATOM 6433 C C . PHE A 1 975 ? 41.176 12.123 -15.586 1.00 48.97 975 PHE A C 1
ATOM 6435 O O . PHE A 1 975 ? 40.943 11.014 -16.073 1.00 48.97 975 PHE A O 1
ATOM 6442 N N . SER A 1 976 ? 42.185 12.318 -14.734 1.00 44.59 976 SER A N 1
ATOM 6443 C CA . SER A 1 976 ? 43.556 11.891 -15.054 1.00 44.59 976 SER A CA 1
ATOM 6444 C C . SER A 1 976 ? 43.718 10.431 -15.516 1.00 44.59 976 SER A C 1
ATOM 6446 O O . SER A 1 976 ? 43.887 9.527 -14.695 1.00 44.59 976 SER A O 1
ATOM 6448 N N . ARG A 1 977 ? 43.756 10.211 -16.840 1.00 46.22 977 ARG A N 1
ATOM 6449 C CA . ARG A 1 977 ? 44.002 8.900 -17.488 1.00 46.22 977 ARG A CA 1
ATOM 6450 C C . ARG A 1 977 ? 43.078 7.761 -17.010 1.00 46.22 977 ARG A C 1
ATOM 6452 O O . ARG A 1 977 ? 43.475 6.599 -17.067 1.00 46.22 977 ARG A O 1
ATOM 6459 N N . THR A 1 978 ? 41.873 8.056 -16.510 1.00 43.72 978 THR A N 1
ATOM 6460 C CA . THR A 1 978 ? 40.965 7.011 -15.986 1.00 43.72 978 THR A CA 1
ATOM 6461 C C . THR A 1 978 ? 40.181 6.261 -17.065 1.00 43.72 978 THR A C 1
ATOM 6463 O O . THR A 1 978 ? 39.600 5.219 -16.778 1.00 43.72 978 THR A O 1
ATOM 6466 N N . THR A 1 979 ? 40.173 6.774 -18.294 1.00 45.69 979 THR A N 1
ATOM 6467 C CA . THR A 1 979 ? 39.575 6.165 -19.489 1.00 45.69 979 THR A CA 1
ATOM 6468 C C . THR A 1 979 ? 40.639 6.013 -20.575 1.00 45.69 979 THR A C 1
ATOM 6470 O O . THR A 1 979 ? 41.535 6.848 -20.695 1.00 45.69 979 THR A O 1
ATOM 6473 N N . SER A 1 980 ? 40.546 4.945 -21.370 1.00 42.44 980 SER A N 1
ATOM 6474 C CA . SER A 1 980 ? 41.444 4.658 -22.502 1.00 42.44 980 SER A CA 1
ATOM 6475 C C . SER A 1 980 ? 40.839 4.998 -23.871 1.00 42.44 980 SER A C 1
ATOM 6477 O O . SER A 1 980 ? 41.428 4.659 -24.893 1.00 42.44 980 SER A O 1
ATOM 6479 N N . ALA A 1 981 ? 39.658 5.620 -23.895 1.00 43.28 981 ALA A N 1
ATOM 6480 C CA . ALA A 1 981 ? 38.988 6.069 -25.111 1.00 43.28 981 ALA A CA 1
ATOM 6481 C C . ALA A 1 981 ? 39.496 7.458 -25.530 1.00 43.28 981 ALA A C 1
ATOM 6483 O O . ALA A 1 981 ? 39.699 8.321 -24.676 1.00 43.28 981 ALA A O 1
ATOM 6484 N N . SER A 1 982 ? 39.661 7.667 -26.836 1.00 42.62 982 SER A N 1
ATOM 6485 C CA . SER A 1 982 ? 40.053 8.944 -27.448 1.00 42.62 982 SER A CA 1
ATOM 6486 C C . SER A 1 982 ? 38.994 10.042 -27.308 1.00 42.62 982 SER A C 1
ATOM 6488 O O . SER A 1 982 ? 39.336 11.219 -27.280 1.00 42.62 982 SER A O 1
ATOM 6490 N N . ASP A 1 983 ? 37.724 9.657 -27.171 1.00 50.44 983 ASP A N 1
ATOM 6491 C CA . ASP A 1 983 ? 36.569 10.532 -27.381 1.00 50.44 983 ASP A CA 1
ATOM 6492 C C . ASP A 1 983 ? 35.701 10.648 -26.113 1.00 50.44 983 ASP A C 1
ATOM 6494 O O . ASP A 1 983 ? 34.543 10.235 -26.090 1.00 50.44 983 ASP A O 1
ATOM 6498 N N . THR A 1 984 ? 36.245 11.195 -25.016 1.00 51.78 984 THR A N 1
ATOM 6499 C CA . THR A 1 984 ? 35.467 11.463 -23.783 1.00 51.78 984 THR A CA 1
ATOM 6500 C C . THR A 1 984 ? 34.581 12.704 -23.932 1.00 51.78 984 THR A C 1
ATOM 6502 O O . THR A 1 984 ? 34.818 13.741 -23.302 1.00 51.78 984 THR A O 1
ATOM 6505 N N . GLY A 1 985 ? 33.584 12.613 -24.810 1.00 55.78 985 GLY A N 1
ATOM 6506 C CA . GLY A 1 985 ? 32.724 13.725 -25.200 1.00 55.78 985 GLY A CA 1
ATOM 6507 C C . GLY A 1 985 ? 31.649 14.102 -24.180 1.00 55.78 985 GLY A C 1
ATOM 6508 O O . GLY A 1 985 ? 31.046 15.167 -24.333 1.00 55.78 985 GLY A O 1
ATOM 6509 N N . HIS A 1 986 ? 31.334 13.261 -23.189 1.00 71.00 986 HIS A N 1
ATOM 6510 C CA . HIS A 1 986 ? 30.181 13.440 -22.302 1.00 71.00 986 HIS A CA 1
ATOM 6511 C C . HIS A 1 986 ? 30.526 13.300 -20.810 1.00 71.00 986 HIS A C 1
ATOM 6513 O O . HIS A 1 986 ? 31.083 12.305 -20.342 1.00 71.00 986 HIS A O 1
ATOM 6519 N N . TRP A 1 987 ? 30.079 14.283 -20.027 1.00 79.06 987 TRP A N 1
ATOM 6520 C CA . TRP A 1 987 ? 30.237 14.342 -18.573 1.00 79.06 987 TRP A CA 1
ATOM 6521 C C . TRP A 1 987 ? 28.879 14.439 -17.885 1.00 79.06 987 TRP A C 1
ATOM 6523 O O . TRP A 1 987 ? 27.985 15.156 -18.340 1.00 79.06 987 TRP A O 1
ATOM 6533 N N . SER A 1 988 ? 28.712 13.742 -16.757 1.00 87.56 988 SER A N 1
ATOM 6534 C CA . SER A 1 988 ? 27.531 13.902 -15.901 1.00 87.56 988 SER A CA 1
ATOM 6535 C C . SER A 1 988 ? 27.866 13.815 -14.414 1.00 87.56 988 SER A C 1
ATOM 6537 O O . SER A 1 988 ? 28.655 12.973 -13.980 1.00 87.56 988 SER A O 1
ATOM 6539 N N . TRP A 1 989 ? 27.288 14.713 -13.617 1.00 92.38 989 TRP A N 1
ATOM 6540 C CA . TRP A 1 989 ? 27.453 14.750 -12.164 1.00 92.38 989 TRP A CA 1
ATOM 6541 C C . TRP A 1 989 ? 26.106 14.490 -11.487 1.00 92.38 989 TRP A C 1
ATOM 6543 O O . TRP A 1 989 ? 25.070 14.983 -11.940 1.00 92.38 989 TRP A O 1
ATOM 6553 N N . TRP A 1 990 ? 26.125 13.737 -10.388 1.00 94.94 990 TRP A N 1
ATOM 6554 C CA . TRP A 1 990 ? 24.920 13.221 -9.738 1.00 94.94 990 TRP A CA 1
ATOM 6555 C C . TRP A 1 990 ? 25.005 13.356 -8.214 1.00 94.94 990 TRP A C 1
ATOM 6557 O O . TRP A 1 990 ? 25.981 12.888 -7.625 1.00 94.94 990 TRP A O 1
ATOM 6567 N N . VAL A 1 991 ? 23.998 13.945 -7.561 1.00 96.31 991 VAL A N 1
ATOM 6568 C CA . VAL A 1 991 ? 23.939 14.073 -6.090 1.00 96.31 991 VAL A CA 1
ATOM 6569 C C . VAL A 1 991 ? 22.957 13.071 -5.469 1.00 96.31 991 VAL A C 1
ATOM 6571 O O . VAL A 1 991 ? 21.912 12.779 -6.052 1.00 96.31 991 VAL A O 1
ATOM 6574 N N . ARG A 1 992 ? 23.290 12.535 -4.294 1.00 93.38 992 ARG A N 1
ATOM 6575 C CA . ARG A 1 992 ? 22.456 11.615 -3.502 1.00 93.38 992 ARG A CA 1
ATOM 6576 C C . ARG A 1 992 ? 22.640 11.860 -2.011 1.00 93.38 992 ARG A C 1
ATOM 6578 O O . ARG A 1 992 ? 23.814 12.029 -1.620 1.00 93.38 992 ARG A O 1
#

Nearest PDB structures (foldseek):
  2jhh-assembly2_F  TM=6.318E-01  e=3.359E-07  Homo sapiens
  2d39-assembly1_C  TM=5.935E-01  e=5.044E-07  Homo sapiens
  4wmo-assembly1_F  TM=5.845E-01  e=2.122E-04  Xenopus laevis
  4wmq-assembly1_A  TM=4.635E-01  e=6.039E-04  Homo sapiens
  7e1e-assembly1_A  TM=4.407E-01  e=2.838E-04  Lethenteron camtschaticum

Sequence (992 aa):
MSSRPLVGLALAAFVAACSSSSPKKTEKPCSVTCAAPNVCVGEVCSPPSCTDGVRDGDETAVDCGGACAPCTSGGACTLPEDCDSGVCSDGSCAAASCGDGVENGQETDVDCGGSCSPCPGGGACTGGGDCASGVCASGTCAEPSCDDSVQNGDETDADCGGSCAPCASGDGCESGSDCASGACASGVCTPPGCADGVKNGSETDVDCGGACAACGVGGGCGAGSDCGSGVCSEGACVAPTCSDGVTNGTESDVDCGGTCEPCPDDAGCNSPADCASQVCTSGACQTPTCDDRAKNGDETGTDCGGPACGPCANGGGCTEGADCLSGTCAVGVCADPSCTDGQPNGTETGTDCGGGSCPPCGANEGCVVPADCASQVCTGGVCQAPACDDQVKNGDESDVDCGGTTCAGCVDGFSCAGPEDCASAKCIAGVCYPQFCGNARLDGDETDVDCGGSCLACGPGGACITPEDCTSGVCTGNVCLSPTCDDRVKNGPETDVDCGGPTCNACTTGYQCATGTDCTSGICTDGICQAPTCVDQVKNGFETGVDCGGSCAGCGDGGACRVGPDCDSGVCAGNVCQAPTCADGVKNGAETGEDCGGGTCSPCENREGCASNGDCASGLCVSGVCVAEHCTDAATNGGETGLDCGGPDCAPCGDGGNCQVGTDCASGVCTNGTCAPATCTDGAKNGDESDADCGGSCPDCGANQACTSPSDCASGVCVSGACRDATCTDAVENGGESDIDCGGTCPACPLGRTCTSPADCNAGACVAGKCAAVSCVALKRSGLGFPTGTYFIAPNGTSPVTAYCDMRTLGGGWTLVLRATSTSGAEYPAGLAYTQSYSDWLTSGVGSPVVAPKVLSSQYVFPLEQLRRLTLLRNAYLRFSADGVTQVARLRKVKLSPEYAIQGQNGLAVAEKLCGIQSTTSCFLRDRGMPFAAQGGPVGPAGACVLANGGVGFWYDPSGCYSHNPFHVDDPVAFSRTTSASDTGHWSWWVR

pLDDT: mean 78.79, std 11.69, range [27.2, 96.31]

Mean predicted aligned error: 24.21 Å

Secondary structure (DSSP, 8-state):
------------------------------S--PPTT-EEETTEEEPP-TTSSS--TT-SBTTBSTTSPPBPTTSB-SSGGGBTTS-EETTEEPP--TTSSS--TT-SBTTBSTTSSPBPTT-B-SSGGGBTTS-EETTEEPP--TTSSS--TT-SBTTBSTTSBPBPTTSB-SSGGGBTTS-BSSSBBPPP-TTSSS--TT-SBTTBSTTSSPBPTTSB-SSGGGBTTS-EETTEEPPP-TTSSS--TT-SBTTBSTTSSPB-TT-B-SSGGGBSSB-EETTEE----SS-S---SSSSSSS--TTTSSPBPTTSB-SSGGGBTTS-EETTEE----TTSSS--SS-SSSS-SSTTSPPBPTTSB-SSGGGBTTS-EETTEE----TTSSS--TT-SBTTB-TTTSBPBPTTSB-SSGGGBTTS-EETTEE--TTTTSSS--TT-SBTTBSTTSBPB-TTSB-SSGGGBTTS-EETTEE----TTSSS--SS-SSSS---SSS-B--TTS--SSSSSSTTS-EETTEE----TTSSS--TT-SSSS-STTSPPBPTT-B-SSGGGBTTS-EETTEEPP--TTSSS--TT-SSSSB-TTTSBPB-TTSB-SSGGGBTTS-EETTEE--TTTTSSSS-TT-SSSS--TTTSPPBPTT-B-SSGGGBTTS-EETTEEPPP-TTSSS--TT-SBTTBSTTSPPBPTTSB-SSGGGBTTS-EETTEE----TTSSSS-TT-SBTTBSTTSSPBPTTSB-SSTTSBTTEEEETTEEEESSHHHHHHTSS---SEEEEE-TTSS--EEEEEE-SGGGS-EEEEEEEE--S--SS-S-TTTT-BHHHHHHT-BS-SEEETTEE-SEEE--HHHHHHHHHSTT-EEEEEETTEEEEEEEES-EE-TT--EE-TTHHHHHHHHH-TT-TTT-S--TT----B-BTS--SHHHHHHHHTTT--B--BTTTB-S--TT----S--GGG----S---EEEEEE-

Radius of gyration: 55.14 Å; Cα contacts (8 Å, |Δi|>4): 2635; chains: 1; bounding box: 111×88×189 Å

Foldseek 3Di:
DDDDDDDDDDDDDDDDDDDDDDDDDDDDDDDDDDDPPWDADPNDTDDDALPRQAAGDQQQFGSFFDVGPADEFQGFYDALNNHQFSAQDPRTHHPNALPRFAQGDQAQFGSFFGPGPADEFQGFYDALRNHQLSAQDPRTHHHNALPRQQQHDQAQFGSWFDVGPADEAFTFDDALRGHQFSAQDPGGRHDNALARQAAGDQGQFGSWFDVGPADEAFTFYDALRTHPQSAADPRTRHHNALPGQAQGDQAQFGSWFDPGPADDWQGFDDALRRHLLSDDDPRTHAFFFAFQAADDAAAQFFRFFDQFEHQDDFQGFYDALVSYPQSDDDPRGHDHDALPPQACPDQDQFGSFFGDPGHQDEFQTFDDALRSHLQSDDDPRTHDHDDLVPQDQDDQAQFGSFDGDPGHADEAQGFGPALRNYPNSQQDPGGRHDPPQPPQDPDDQAQDGSADDPGHADEAQDFAPALRSYPASDQDPRGHDHDDLVRQDQDDSGGPRSGHHVPGGGHHFPHHAGHQSSGCQNARHHRGRDHDDLPPQDPDDQAQFRSFAGPHHADEFQTFADALRNHPFSAQDPRTHHDDALPRQDQGDQAQFGSFFNVPGHADEFQTFYPALRNHPCSDQDPGTHAHPCLPVQDQDPQAQFGSFFGDGGHADEFQTFDDALRNHLFSDQDPRTHHDHALPRQDQGDQAQARSFFDVGHADEFQGFDDALRRHPFSDADPRTHHHHALPRQDCGDQAFFRSWFGVHHADAFQGFYDFLRNHQQRAQEPRTHFHLFLVSVLVSVPPDAFFWDWHNLVRYDTDIWTWHCDPPNTRWTWAWKAFDDDLDQFDDDCQQLDAPVCLQPVNGDHQAPDGVHGDNTTGDHLVSVQSLLVDPWKKKFKAFVVGPGLDMFISWHQDVLGFTAGDCQVVRQCQFLHDVFQQWAQTDHRGAGKDFHNDDDDLLPVLCVVVVRGIDRAGSPHGHSDDSRGNDADCGRPVPDPDRPRRMIIMIMD